Protein AF-D0MQE3-F1 (afdb_monomer_lite)

Foldseek 3Di:
DDQPPFADFDFADDDDDDDPPDDDQPDALDVVLVVLDDDPVLNVLNVVLRVLVNVDDQQRWRATPVNPDTDGNCNLLVQLSDLAADDQVLLQVLLVLLCVLLDQEAEWGLCCLPPNHGQDDLDANQSHQKYKHWHQDPPSATWIKIWGWAPPDPATEIEIEIEGQAPDPVVVVVRVVSCVRGVVVNQVSRCCNHPVPDDDGYYDDYHYLHDDHDQDDHQRSLLNSLVSNCVSVVHCQRSPDHAHPSNSSSSSSVSSSSVSPDDNPDDDDDSVVSCVVVVVSNVVSRDDPDDDDDDDDDDDDFWAFEWEDEDPDIDGGDIDGQADFVLVVLVVVCVVPVFDSVFKFKDFPQDDDGDDRGDRSVVRPSRHHHTYIYIDGDNDDDDDDDDDDDDLVRDDLVVVVVVVDQFFFFFADPFLCQLVRQLLVQCLVVQQLLQLLVPFDADDDPDLLNQLSNLSNVVSVVRVVDSAYDYSVSNLVSCCVVPVVQVDADPPPRTTFHDHSVVVVVVVLVSQQVRAQDRTRPFPDCPPHRGDLCQAQKWKKWKWKAFPPDPPDDIDIDIDIDRAQEQQDDPPAQESVVSSQVSQWDWDWDQDPVVNGTTIIIIGMATQADHQKYKYFYPFWDWAQDCVDPVSGTFIWGRQHFYFYDQKDACLVRHDPVLNLQLVVLVVVVVVVVVVVVVVVVVVVPPPDDDDDDDDDDDPPPPDPDDPVVVVVVVVSVVVCVDQDQSGRPHDSSQNRIWGWFKFWWWADGHPRDTGIWMWGDDDDQWIWIRRRRDIDIDGVVVVRVLSGDDRDIHTGMIMIGGDD

InterPro domains:
  IPR000626 Ubiquitin-like domain [SM00213] (304-378)
  IPR001394 Peptidase C19, ubiquitin carboxyl-terminal hydrolase [PF00443] (409-801)
  IPR018200 Ubiquitin specific protease, conserved site [PS00972] (410-425)
  IPR018200 Ubiquitin specific protease, conserved site [PS00973] (739-757)
  IPR028889 Ubiquitin specific protease UPS, catalytic domain [PS50235] (409-804)
  IPR029071 Ubiquitin-like domain superfamily [SSF54236] (304-394)
  IPR038765 Papain-like cysteine peptidase superfamily [SSF54001] (67-262)
  IPR038765 Papain-like cysteine peptidase superfamily [SSF54001] (407-802)
  IPR044635 Ubiquitin carboxyl-terminal hydrolase 14-like [PTHR43982] (298-804)

Secondary structure (DSSP, 8-state):
--TTTTS------------TT------PPPHHHHTT--SHHHHHHHHHHHHHHHHS-TT-EEE-TTSS-EEEHHHHHHHHHSSSPPPHHHHHHHHHHHHHHHSSEEE--TTHHHH-PPPPPSS-GGG-SEEEEEEEETTTEEEEEEEEEE-SSSS-EEEEEEE-TT--HHHHHHHHHHIIIIIHHHHHHHHHHH-TTSPPPEEPPPEEE--SPPSSSS-HHHHHHHHHHHHHTT--SGGGPPPPHHHHHHHHHHHHHHHHTPPPSSS---HHHHHHHHHHHHHTSS-S--------------EEEEEEEETTEEEEEEEEETTSBHHHHHHHHHHHH---GGG-EEEESSSSSPPPTT-BGGG-TT--TT-EEEEE---PPPPPPSS----GGGS-HHHHHHTT--PPP-B---SS-HHHHHHHHHHTT-HHHHHHHHHSPPS--S-HHHHHHHHHHHHHHHHHH-SS-B--HHHHHHHHHH-GGGG-B-TTT-SBPP--HHHHHHHHHHHHHHH--S--SS-S--TT-SSHHHHHH-EEEEEEEEESS-TTSPPEEEEEEESSEEEE--SS--BHHHHHHHHHEEEEEEEETTTTEEEEEEEEEEEEE--SEEEEEEE-EEEE--TTSTT---EEEE-----B--SEEE-GGGB-HHHHHHHHHHHHHHHHHHHHHHHHHHHHTTTTS---------TT-SSSSS-HHHHHHHHHHHHHGGG---SSTT--TT--SEEEEEEEEEEESS-SSS-EEEEEEE-STTEEEEEETTEEEEEEHHHHHGGG-SSSS-EEEEEEEEE--

Organism: Phytophthora infestans (strain T30-4) (NCBI:txid403677)

Radius of gyration: 38.6 Å; chains: 1; bounding box: 95×81×108 Å

Structure (mmCIF, N/CA/C/O backbone):
data_AF-D0MQE3-F1
#
_entry.id   AF-D0MQE3-F1
#
loop_
_atom_site.group_PDB
_atom_site.id
_atom_site.type_symbol
_atom_site.label_atom_id
_atom_site.label_alt_id
_atom_site.label_comp_id
_atom_site.label_asym_id
_atom_site.label_entity_id
_atom_site.label_seq_id
_atom_site.pdbx_PDB_ins_code
_atom_site.Cartn_x
_atom_site.Cartn_y
_atom_site.Cartn_z
_atom_site.occupancy
_atom_site.B_iso_or_equiv
_atom_site.auth_seq_id
_atom_site.auth_comp_id
_atom_site.auth_asym_id
_atom_site.auth_atom_id
_atom_site.pdbx_PDB_model_num
ATOM 1 N N . MET A 1 1 ? 28.358 29.766 -9.561 1.00 28.23 1 MET A N 1
ATOM 2 C CA . MET A 1 1 ? 28.597 28.494 -8.850 1.00 28.23 1 MET A CA 1
ATOM 3 C C . MET A 1 1 ? 29.905 27.954 -9.391 1.00 28.23 1 MET A C 1
ATOM 5 O O . MET A 1 1 ? 30.020 27.826 -10.597 1.00 28.23 1 MET A O 1
ATOM 9 N N . THR A 1 2 ? 30.919 27.832 -8.543 1.00 21.95 2 THR A N 1
ATOM 10 C CA . THR A 1 2 ? 32.299 27.490 -8.917 1.00 21.95 2 THR A CA 1
ATOM 11 C C . THR A 1 2 ? 32.443 26.009 -9.295 1.00 21.95 2 THR A C 1
ATOM 13 O O . THR A 1 2 ? 31.667 25.179 -8.823 1.00 21.95 2 THR A O 1
ATOM 16 N N . ASP A 1 3 ? 33.450 25.715 -10.130 1.00 22.92 3 ASP A N 1
ATOM 17 C CA . ASP A 1 3 ? 33.835 24.468 -10.837 1.00 22.92 3 ASP A CA 1
ATOM 18 C C . ASP A 1 3 ? 34.020 23.170 -10.007 1.00 22.92 3 ASP A C 1
ATOM 20 O O . ASP A 1 3 ? 34.773 22.269 -10.374 1.00 22.92 3 ASP A O 1
ATOM 24 N N . GLY A 1 4 ? 33.337 23.012 -8.875 1.00 27.31 4 GLY A N 1
ATOM 25 C CA . GLY A 1 4 ? 33.397 21.799 -8.052 1.00 27.31 4 GLY A CA 1
ATOM 26 C C . GLY A 1 4 ? 32.404 20.701 -8.449 1.00 27.31 4 GLY A C 1
ATOM 27 O O . GLY A 1 4 ? 32.533 19.573 -7.981 1.00 27.31 4 GLY A O 1
ATOM 28 N N . PHE A 1 5 ? 31.405 21.005 -9.284 1.00 29.19 5 PHE A N 1
ATOM 29 C CA . PHE A 1 5 ? 30.253 20.114 -9.493 1.00 29.19 5 PHE A CA 1
ATOM 30 C C . PHE A 1 5 ? 30.531 18.948 -10.453 1.00 29.19 5 PHE A C 1
ATOM 32 O O . PHE A 1 5 ? 29.745 18.011 -10.563 1.00 29.19 5 PHE A O 1
ATOM 39 N N . ILE A 1 6 ? 31.660 19.005 -11.153 1.00 31.14 6 ILE A N 1
ATOM 40 C CA . ILE A 1 6 ? 31.811 18.282 -12.404 1.00 31.14 6 ILE A CA 1
ATOM 41 C C . ILE A 1 6 ? 33.197 17.598 -12.544 1.00 31.14 6 ILE A C 1
ATOM 43 O O . ILE A 1 6 ? 33.280 16.476 -13.041 1.00 31.14 6 ILE A O 1
ATOM 47 N N . GLY A 1 7 ? 34.281 18.200 -12.039 1.00 29.25 7 GLY A N 1
ATOM 48 C CA . GLY A 1 7 ? 35.657 17.717 -12.255 1.00 29.25 7 GLY A CA 1
ATOM 49 C C . GLY A 1 7 ? 36.207 16.673 -11.267 1.00 29.25 7 GLY A C 1
ATOM 50 O O . GLY A 1 7 ? 37.390 16.351 -11.334 1.00 29.25 7 GLY A O 1
ATOM 51 N N . ALA A 1 8 ? 35.417 16.148 -10.322 1.00 29.03 8 ALA A N 1
ATOM 52 C CA . ALA A 1 8 ? 35.939 15.288 -9.246 1.00 29.03 8 ALA A CA 1
ATOM 53 C C . ALA A 1 8 ? 34.980 14.159 -8.813 1.00 29.03 8 ALA A C 1
ATOM 55 O O . ALA A 1 8 ? 34.652 14.003 -7.636 1.00 29.03 8 ALA A O 1
ATOM 56 N N . GLN A 1 9 ? 34.537 13.325 -9.754 1.00 34.31 9 GLN A N 1
ATOM 57 C CA . GLN A 1 9 ? 33.773 12.105 -9.452 1.00 34.31 9 GLN A CA 1
ATOM 58 C C . GLN A 1 9 ? 34.668 10.856 -9.474 1.00 34.31 9 GLN A C 1
ATOM 60 O O . GLN A 1 9 ? 34.515 9.975 -10.318 1.00 34.31 9 GLN A O 1
ATOM 65 N N . ALA A 1 10 ? 35.618 10.772 -8.543 1.00 33.22 10 ALA A N 1
ATOM 66 C CA . ALA A 1 10 ? 36.331 9.527 -8.275 1.00 33.22 10 ALA A CA 1
ATOM 67 C C . ALA A 1 10 ? 35.529 8.711 -7.251 1.00 33.22 10 ALA A C 1
ATOM 69 O O . ALA A 1 10 ? 35.447 9.102 -6.092 1.00 33.22 10 ALA A O 1
ATOM 70 N N . VAL A 1 11 ? 34.962 7.563 -7.625 1.00 32.38 11 VAL A N 1
ATOM 71 C CA . VAL A 1 11 ? 34.393 6.637 -6.630 1.00 32.38 11 VAL A CA 1
ATOM 72 C C . VAL A 1 11 ? 35.533 6.174 -5.718 1.00 32.38 11 VAL A C 1
ATOM 74 O O . VAL A 1 11 ? 36.506 5.581 -6.184 1.00 32.38 11 VAL A O 1
ATOM 77 N N . ARG A 1 12 ? 35.458 6.481 -4.420 1.00 33.66 12 ARG A N 1
ATOM 78 C CA . ARG A 1 12 ? 36.408 5.978 -3.420 1.00 33.66 12 ARG A CA 1
ATOM 79 C C . ARG A 1 12 ? 35.690 4.96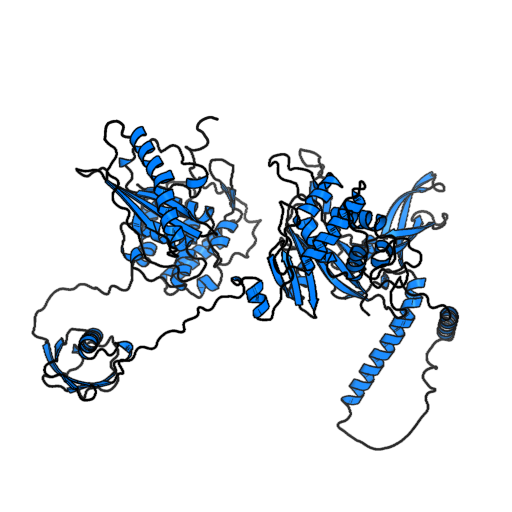5 -2.539 1.00 33.66 12 ARG A C 1
ATOM 81 O O . ARG A 1 12 ? 34.782 5.325 -1.801 1.00 33.66 12 ARG A O 1
ATOM 88 N N . SER A 1 13 ? 36.126 3.709 -2.603 1.00 35.09 13 SER A N 1
ATOM 89 C CA . SER A 1 13 ? 35.765 2.695 -1.611 1.00 35.09 13 SER A CA 1
ATOM 90 C C . SER A 1 13 ? 36.397 3.076 -0.267 1.00 35.09 13 SER A C 1
ATOM 92 O O . SER A 1 13 ? 37.623 3.138 -0.152 1.00 35.09 13 SER A O 1
ATOM 94 N N . GLN A 1 14 ? 35.572 3.376 0.735 1.00 33.94 14 GLN A N 1
ATOM 95 C CA . GLN A 1 14 ? 35.967 3.379 2.143 1.00 33.94 14 GLN A CA 1
ATOM 96 C C . GLN A 1 14 ? 35.080 2.366 2.862 1.00 33.94 14 GLN A C 1
ATOM 98 O O . GLN A 1 14 ? 33.950 2.673 3.235 1.00 33.94 14 GLN A O 1
ATOM 103 N N . ARG A 1 15 ? 35.588 1.146 3.050 1.00 37.62 15 ARG A N 1
ATOM 104 C CA . ARG A 1 15 ? 34.972 0.179 3.958 1.00 37.62 15 ARG A CA 1
ATOM 105 C C . ARG A 1 15 ? 35.380 0.562 5.380 1.00 37.62 15 ARG A C 1
ATOM 107 O O . ARG A 1 15 ? 36.531 0.405 5.771 1.00 37.62 15 ARG A O 1
ATOM 114 N N . ALA A 1 16 ? 34.460 1.158 6.132 1.00 30.78 16 ALA A N 1
ATOM 115 C CA . ALA A 1 16 ? 34.647 1.345 7.565 1.00 30.78 16 ALA A CA 1
ATOM 116 C C . ALA A 1 16 ? 34.389 0.009 8.279 1.00 30.78 16 ALA A C 1
ATOM 118 O O . ALA A 1 16 ? 33.407 -0.670 7.984 1.00 30.78 16 ALA A O 1
ATOM 119 N N . TYR A 1 17 ? 35.273 -0.360 9.210 1.00 30.45 17 TYR A N 1
ATOM 120 C CA . TYR A 1 17 ? 35.141 -1.562 10.036 1.00 30.45 17 TYR A CA 1
ATOM 121 C C . TYR A 1 17 ? 33.797 -1.563 10.782 1.00 30.45 17 TYR A C 1
ATOM 123 O O . TYR A 1 17 ? 33.540 -0.683 11.605 1.00 30.45 17 TYR A O 1
ATOM 131 N N . VAL A 1 18 ? 32.969 -2.580 10.540 1.00 32.31 18 VAL A N 1
ATOM 132 C CA . VAL A 1 18 ? 31.772 -2.875 11.339 1.00 32.31 18 VAL A CA 1
ATOM 133 C C . VAL A 1 18 ? 32.041 -4.158 12.120 1.00 32.31 18 VAL A C 1
ATOM 135 O O . VAL A 1 18 ? 32.524 -5.142 11.562 1.00 32.31 18 VAL A O 1
ATOM 138 N N . ARG A 1 19 ? 31.798 -4.121 13.435 1.00 28.83 19 ARG A N 1
ATOM 139 C CA . ARG A 1 19 ? 32.061 -5.240 14.352 1.00 28.83 19 ARG A CA 1
ATOM 140 C C . ARG A 1 19 ? 31.150 -6.426 14.043 1.00 28.83 19 ARG A C 1
ATOM 142 O O . ARG A 1 19 ? 29.996 -6.253 13.667 1.00 28.83 19 ARG A O 1
ATOM 149 N N . THR A 1 20 ? 31.669 -7.622 14.296 1.00 30.19 20 THR A N 1
ATOM 150 C CA . THR A 1 20 ? 31.092 -8.937 13.976 1.00 30.19 20 THR A CA 1
ATOM 151 C C . THR A 1 20 ? 29.760 -9.283 14.659 1.00 30.19 20 THR A C 1
ATOM 153 O O . THR A 1 20 ? 29.229 -10.369 14.460 1.00 30.19 20 THR A O 1
ATOM 156 N N . GLU A 1 21 ? 29.203 -8.375 15.454 1.00 34.16 21 GLU A N 1
ATOM 157 C CA . GLU A 1 21 ? 28.031 -8.602 16.308 1.00 34.16 21 GLU A CA 1
ATOM 158 C C . GLU A 1 21 ? 26.723 -8.047 15.695 1.00 34.16 21 GLU A C 1
ATOM 160 O O . GLU A 1 21 ? 25.680 -8.064 16.342 1.00 34.16 21 GLU A O 1
ATOM 165 N N . GLN A 1 22 ? 26.751 -7.572 14.439 1.00 33.28 22 GLN A N 1
ATOM 166 C CA . GLN A 1 22 ? 25.610 -6.968 13.724 1.00 33.28 22 GLN A CA 1
ATOM 167 C C . GLN A 1 22 ? 25.277 -7.667 12.388 1.00 33.28 22 GLN A C 1
ATOM 169 O O . GLN A 1 22 ? 25.159 -7.001 11.358 1.00 33.28 22 GLN A O 1
ATOM 174 N N . PHE A 1 23 ? 25.131 -8.997 12.362 1.00 37.41 23 PHE A N 1
ATOM 175 C CA . PHE A 1 23 ? 24.857 -9.722 11.110 1.00 37.41 23 PHE A CA 1
ATOM 176 C C . PHE A 1 23 ? 23.466 -10.363 11.023 1.00 37.41 23 PHE A C 1
ATOM 178 O O . PHE A 1 23 ? 23.025 -11.067 11.928 1.00 37.41 23 PHE A O 1
ATOM 185 N N . ASP A 1 24 ? 22.831 -10.148 9.865 1.00 33.50 24 ASP A N 1
ATOM 186 C CA . ASP A 1 24 ? 21.750 -10.953 9.292 1.00 33.50 24 ASP A CA 1
ATOM 187 C C . ASP A 1 24 ? 22.395 -12.024 8.390 1.00 33.50 24 ASP A C 1
ATOM 189 O O . ASP A 1 24 ? 23.089 -11.703 7.424 1.00 33.50 24 ASP A O 1
ATOM 193 N N . TYR A 1 25 ? 22.220 -13.301 8.734 1.00 33.91 25 TYR A N 1
ATOM 194 C CA . TYR A 1 25 ? 22.903 -14.444 8.108 1.00 33.91 25 TYR A CA 1
ATOM 195 C C . TYR A 1 25 ? 22.275 -14.910 6.775 1.00 33.91 25 TYR A C 1
ATOM 197 O O . TYR A 1 25 ? 22.625 -15.977 6.271 1.00 33.91 25 TYR A O 1
ATOM 205 N N . ASN A 1 26 ? 21.351 -14.150 6.180 1.00 38.88 26 ASN A N 1
ATOM 206 C CA . ASN A 1 26 ? 20.461 -14.681 5.138 1.00 38.88 26 ASN A CA 1
ATOM 207 C C . ASN A 1 26 ? 20.805 -14.352 3.677 1.00 38.88 26 ASN A C 1
ATOM 209 O O . ASN A 1 26 ? 20.045 -14.734 2.786 1.00 38.88 26 ASN A O 1
ATOM 213 N N . PHE A 1 27 ? 21.932 -13.705 3.369 1.00 44.44 27 PHE A N 1
ATOM 214 C CA . PHE A 1 27 ? 22.279 -13.451 1.965 1.00 44.44 27 PHE A CA 1
ATOM 215 C C . PHE A 1 27 ? 23.019 -14.638 1.332 1.00 44.44 27 PHE A C 1
ATOM 217 O O . PHE A 1 27 ? 24.245 -14.731 1.337 1.00 44.44 27 PHE A O 1
ATOM 224 N N . VAL A 1 28 ? 22.244 -15.568 0.775 1.00 49.44 28 VAL A N 1
ATOM 225 C CA . VAL A 1 28 ? 22.737 -16.691 -0.034 1.00 49.44 28 VAL A CA 1
ATOM 226 C C . VAL A 1 28 ? 22.567 -16.332 -1.510 1.00 49.44 28 VAL A C 1
ATOM 228 O O . VAL A 1 28 ? 21.501 -15.852 -1.897 1.00 49.44 28 VAL A O 1
ATOM 231 N N . VAL A 1 29 ? 23.594 -16.568 -2.341 1.00 52.72 29 VAL A N 1
ATOM 232 C CA . VAL A 1 29 ? 23.477 -16.447 -3.808 1.00 52.72 29 VAL A CA 1
ATOM 233 C C . VAL A 1 29 ? 22.233 -17.230 -4.244 1.00 52.72 29 VAL A C 1
ATOM 235 O O . VAL A 1 29 ? 22.149 -18.426 -3.947 1.00 52.72 29 VAL A O 1
ATOM 238 N N . PRO A 1 30 ? 21.241 -16.587 -4.888 1.00 53.59 30 PRO A N 1
ATOM 239 C CA . PRO A 1 30 ? 19.977 -17.238 -5.181 1.00 53.59 30 PRO A CA 1
ATOM 240 C C . PRO A 1 30 ? 20.158 -18.558 -5.927 1.00 53.59 30 PRO A C 1
ATOM 242 O O . PRO A 1 30 ? 20.925 -18.640 -6.891 1.00 53.59 30 PRO A O 1
ATOM 245 N N . LYS A 1 31 ? 19.421 -19.594 -5.501 1.00 52.34 31 LYS A N 1
ATOM 246 C CA . LYS A 1 31 ? 19.542 -20.946 -6.066 1.00 52.34 31 LYS A CA 1
ATOM 247 C C . LYS A 1 31 ? 19.389 -20.953 -7.586 1.00 52.34 31 LYS A C 1
ATOM 249 O O . LYS A 1 31 ? 20.112 -21.703 -8.222 1.00 52.34 31 LYS A O 1
ATOM 254 N N . HIS A 1 32 ? 18.550 -20.089 -8.166 1.00 52.94 32 HIS A N 1
ATOM 255 C CA . HIS A 1 32 ? 18.346 -20.007 -9.618 1.00 52.94 32 HIS A CA 1
ATOM 256 C C . HIS A 1 32 ? 19.578 -19.537 -10.401 1.00 52.94 32 HIS A C 1
ATOM 258 O O . HIS A 1 32 ? 19.716 -19.920 -11.558 1.00 52.94 32 HIS A O 1
ATOM 264 N N . LEU A 1 33 ? 20.480 -18.754 -9.794 1.00 54.06 33 LEU A N 1
ATOM 265 C CA . LEU A 1 33 ? 21.776 -18.404 -10.392 1.00 54.06 33 LEU A CA 1
ATOM 266 C C . LEU A 1 33 ? 22.786 -19.548 -10.262 1.00 54.06 33 LEU A C 1
ATOM 268 O O . LEU A 1 33 ? 23.696 -19.640 -11.076 1.00 54.06 33 LEU A O 1
ATOM 272 N N . MET A 1 34 ? 22.630 -20.422 -9.260 1.00 51.03 34 MET A N 1
ATOM 273 C CA . MET A 1 34 ? 23.535 -21.549 -9.007 1.00 51.03 34 MET A CA 1
ATOM 274 C C . MET A 1 34 ? 23.144 -22.834 -9.748 1.00 51.03 34 MET A C 1
ATOM 276 O O . MET A 1 34 ? 24.018 -23.552 -10.225 1.00 51.03 34 MET A O 1
ATOM 280 N N . THR A 1 35 ? 21.847 -23.130 -9.882 1.00 49.19 35 THR A N 1
ATOM 281 C CA . THR A 1 35 ? 21.339 -24.315 -10.598 1.00 49.19 35 THR A CA 1
ATOM 282 C C . THR A 1 35 ? 21.574 -24.255 -12.106 1.00 49.19 35 THR A C 1
ATOM 284 O O . THR A 1 35 ? 21.449 -25.279 -12.766 1.00 49.19 35 THR A O 1
ATOM 287 N N . LYS A 1 36 ? 21.917 -23.079 -12.644 1.00 50.78 36 LYS A N 1
ATOM 288 C CA . LYS A 1 36 ? 22.090 -22.817 -14.081 1.00 50.78 36 LYS A CA 1
ATOM 289 C C . LYS A 1 36 ? 23.557 -22.724 -14.535 1.00 50.78 36 LYS A C 1
ATOM 291 O O . LYS A 1 36 ? 23.824 -22.398 -15.682 1.00 50.78 36 LYS A O 1
ATOM 296 N N . LEU A 1 37 ? 24.523 -22.991 -13.649 1.00 54.50 37 LEU A N 1
ATOM 297 C CA . LEU A 1 37 ? 25.954 -22.896 -13.970 1.00 54.50 37 LEU A CA 1
ATOM 298 C C . LEU A 1 37 ? 26.444 -24.173 -14.667 1.00 54.50 37 LEU A C 1
ATOM 300 O O . LEU A 1 37 ? 26.642 -25.209 -14.024 1.00 54.50 37 LEU A O 1
ATOM 304 N N . THR A 1 38 ? 26.704 -24.089 -15.969 1.00 48.75 38 THR A N 1
ATOM 305 C CA . THR A 1 38 ? 27.400 -25.131 -16.734 1.00 48.75 38 THR A CA 1
ATOM 306 C C . THR A 1 38 ? 28.916 -24.910 -16.650 1.00 48.75 38 THR A C 1
ATOM 308 O O . THR A 1 38 ? 29.427 -23.904 -17.128 1.00 48.75 38 THR A O 1
ATOM 311 N N . GLY A 1 39 ? 29.653 -25.833 -16.016 1.00 55.53 39 GLY A N 1
ATOM 312 C CA . GLY A 1 39 ? 31.127 -25.823 -15.946 1.00 55.53 39 GLY A CA 1
ATOM 313 C C . GLY A 1 39 ? 31.728 -25.512 -14.563 1.00 55.53 39 GLY A C 1
ATOM 314 O O . GLY A 1 39 ? 31.218 -24.687 -13.803 1.00 55.53 39 GLY A O 1
ATOM 315 N N . GLU A 1 40 ? 32.838 -26.179 -14.218 1.00 51.78 40 GLU A N 1
ATOM 316 C CA . GLU A 1 40 ? 33.491 -26.072 -12.896 1.00 51.78 40 GLU A CA 1
ATOM 317 C C . GLU A 1 40 ? 33.998 -24.656 -12.572 1.00 51.78 40 GLU A C 1
ATOM 319 O O . GLU A 1 40 ? 33.899 -24.211 -11.429 1.00 51.78 40 GLU A O 1
ATOM 324 N N . LYS A 1 41 ? 34.448 -23.899 -13.582 1.00 54.09 41 LYS A N 1
ATOM 325 C CA . LYS A 1 41 ? 34.930 -22.514 -13.420 1.00 54.09 41 LYS A CA 1
ATOM 326 C C . LYS A 1 41 ? 33.831 -21.551 -12.951 1.00 54.09 41 LYS A C 1
ATOM 328 O O . LYS A 1 41 ? 34.071 -20.695 -12.103 1.00 54.09 41 LYS A O 1
ATOM 333 N N . HIS A 1 42 ? 32.607 -21.706 -13.457 1.00 60.88 42 HIS A N 1
ATOM 334 C CA . HIS A 1 42 ? 31.469 -20.868 -13.065 1.00 60.88 42 HIS A CA 1
ATOM 335 C C . HIS A 1 42 ? 30.972 -21.209 -11.658 1.00 60.88 42 HIS A C 1
ATOM 337 O O . HIS A 1 42 ? 30.611 -20.311 -10.898 1.00 60.88 42 HIS A O 1
ATOM 343 N N . LYS A 1 43 ? 31.033 -22.493 -11.278 1.00 61.84 43 LYS A N 1
ATOM 344 C CA . LYS A 1 43 ? 30.779 -22.944 -9.902 1.00 61.84 43 LYS A CA 1
ATOM 345 C C . LYS A 1 43 ? 31.800 -22.365 -8.922 1.00 61.84 43 LYS A C 1
ATOM 347 O O . LYS A 1 43 ? 31.405 -21.913 -7.853 1.00 61.84 43 LYS A O 1
ATOM 352 N N . TYR A 1 44 ? 33.082 -22.319 -9.294 1.00 60.25 44 TYR A N 1
ATOM 353 C CA . TYR A 1 44 ? 34.127 -21.680 -8.489 1.00 60.25 44 TYR A CA 1
ATOM 354 C C . TYR A 1 44 ? 33.839 -20.190 -8.252 1.00 60.25 44 TYR A C 1
ATOM 356 O O . TYR A 1 44 ? 33.792 -19.756 -7.104 1.00 60.25 44 TYR A O 1
ATOM 364 N N . LEU A 1 45 ? 33.547 -19.427 -9.311 1.00 59.78 45 LEU A N 1
ATOM 365 C CA . LEU A 1 45 ? 33.247 -17.993 -9.205 1.00 59.78 45 LEU A CA 1
ATOM 366 C C . LEU A 1 45 ? 31.979 -17.722 -8.378 1.00 59.78 45 LEU A C 1
ATOM 368 O O . LEU A 1 45 ? 31.926 -16.782 -7.586 1.00 59.78 45 LEU A O 1
ATOM 372 N N . ALA A 1 46 ? 30.965 -18.578 -8.513 1.00 63.75 46 ALA A N 1
ATOM 373 C CA . ALA A 1 46 ? 29.754 -18.490 -7.709 1.00 63.75 46 ALA A CA 1
ATOM 374 C C . ALA A 1 46 ? 30.013 -18.800 -6.226 1.00 63.75 46 ALA A C 1
ATOM 376 O O . ALA A 1 46 ? 29.466 -18.123 -5.356 1.00 63.75 46 ALA A O 1
ATOM 377 N N . ASN A 1 47 ? 30.881 -19.774 -5.934 1.00 63.72 47 ASN A N 1
ATOM 378 C CA . ASN A 1 47 ? 31.322 -20.081 -4.574 1.00 63.72 47 ASN A CA 1
ATOM 379 C C . ASN A 1 47 ? 32.150 -18.939 -3.974 1.00 63.72 47 ASN A C 1
ATOM 381 O O . ASN A 1 47 ? 31.992 -18.622 -2.800 1.00 63.72 47 ASN A O 1
ATOM 385 N N . GLU A 1 48 ? 32.998 -18.288 -4.766 1.00 62.94 48 GLU A N 1
ATOM 386 C CA . GLU A 1 48 ? 33.807 -17.154 -4.324 1.00 62.94 48 GLU A CA 1
ATOM 387 C C . GLU A 1 48 ? 32.942 -15.921 -4.022 1.00 62.94 48 GLU A C 1
ATOM 389 O O . GLU A 1 48 ? 33.049 -15.341 -2.940 1.00 62.94 48 GLU A O 1
ATOM 394 N N . ALA A 1 49 ? 32.003 -15.580 -4.912 1.00 64.19 49 ALA A N 1
ATOM 395 C CA . ALA A 1 49 ? 31.016 -14.532 -4.660 1.00 64.19 49 ALA A CA 1
ATOM 396 C C . ALA A 1 49 ? 30.168 -14.848 -3.415 1.00 64.19 49 ALA A C 1
ATOM 398 O O . ALA A 1 49 ? 29.961 -13.978 -2.572 1.00 64.19 49 ALA A O 1
ATOM 399 N N . ALA A 1 50 ? 29.733 -16.103 -3.251 1.00 65.38 50 ALA A N 1
ATOM 400 C CA . ALA A 1 50 ? 29.013 -16.545 -2.059 1.00 65.38 50 ALA A CA 1
ATOM 401 C C . ALA A 1 50 ? 29.860 -16.425 -0.783 1.00 65.38 50 ALA A C 1
ATOM 403 O O . ALA A 1 50 ? 29.344 -15.991 0.244 1.00 65.38 50 ALA A O 1
ATOM 404 N N . ASN A 1 51 ? 31.151 -16.760 -0.835 1.00 62.00 51 ASN A N 1
ATOM 405 C CA . ASN A 1 51 ? 32.068 -16.633 0.299 1.00 62.00 51 ASN A CA 1
ATOM 406 C C . ASN A 1 51 ? 32.285 -15.168 0.697 1.00 62.00 51 ASN A C 1
ATOM 408 O O . ASN A 1 51 ? 32.256 -14.852 1.886 1.00 62.00 51 ASN A O 1
ATOM 412 N N . ILE A 1 52 ? 32.433 -14.264 -0.276 1.00 61.66 52 ILE A N 1
ATOM 413 C CA . ILE A 1 52 ? 32.560 -12.825 -0.012 1.00 61.66 52 ILE A CA 1
ATOM 414 C C . ILE A 1 52 ? 31.272 -12.279 0.589 1.00 61.66 52 ILE A C 1
ATOM 416 O O . ILE A 1 52 ? 31.334 -11.573 1.590 1.00 61.66 52 ILE A O 1
ATOM 420 N N . LEU A 1 53 ? 30.109 -12.635 0.041 1.00 62.72 53 LEU A N 1
ATOM 421 C CA . LEU A 1 53 ? 28.813 -12.220 0.585 1.00 62.72 53 LEU A CA 1
ATOM 422 C C . LEU A 1 53 ? 28.591 -12.757 2.007 1.00 62.72 53 LEU A C 1
ATOM 424 O O . LEU A 1 53 ? 28.060 -12.039 2.847 1.00 62.72 53 LEU A O 1
ATOM 428 N N . ARG A 1 54 ? 29.057 -13.979 2.300 1.00 58.16 54 ARG A N 1
ATOM 429 C CA . ARG A 1 54 ? 28.974 -14.600 3.631 1.00 58.16 54 ARG A CA 1
ATOM 430 C C . ARG A 1 54 ? 29.876 -13.909 4.669 1.00 58.16 54 ARG A C 1
ATOM 432 O O . ARG A 1 54 ? 29.573 -13.974 5.854 1.00 58.16 54 ARG A O 1
ATOM 439 N N . GLY A 1 55 ? 30.962 -13.259 4.237 1.00 49.88 55 GLY A N 1
ATOM 440 C CA . GLY A 1 55 ? 31.904 -12.528 5.098 1.00 49.88 55 GLY A CA 1
ATOM 441 C C . GLY A 1 55 ? 31.787 -10.995 5.067 1.00 49.88 55 GLY A C 1
ATOM 442 O O . GLY A 1 55 ? 32.485 -10.325 5.825 1.00 49.88 55 GLY A O 1
ATOM 443 N N . SER A 1 56 ? 30.943 -10.424 4.201 1.00 54.34 56 SER A N 1
ATOM 444 C CA . SER A 1 56 ? 30.849 -8.973 3.978 1.00 54.34 56 SER A CA 1
ATOM 445 C C . SER A 1 56 ? 29.651 -8.354 4.691 1.00 54.34 56 SER A C 1
ATOM 447 O O . SER A 1 56 ? 28.539 -8.873 4.650 1.00 54.34 56 SER A O 1
ATOM 449 N N . CYS A 1 57 ? 29.838 -7.166 5.270 1.00 53.16 57 CYS A N 1
ATOM 450 C CA . CYS A 1 57 ? 28.724 -6.356 5.752 1.00 53.16 57 CYS A CA 1
ATOM 451 C C . CYS A 1 57 ? 28.002 -5.717 4.552 1.00 53.16 57 CYS A C 1
ATOM 453 O O . CYS A 1 57 ? 28.477 -4.730 3.991 1.00 53.16 57 CYS A O 1
ATOM 455 N N . LEU A 1 58 ? 26.853 -6.258 4.136 1.00 56.09 58 LEU A N 1
ATOM 456 C CA . LEU A 1 58 ? 26.065 -5.728 3.007 1.00 56.09 58 LEU A CA 1
ATOM 457 C C . LEU A 1 58 ? 25.453 -4.339 3.261 1.00 56.09 58 LEU A C 1
ATOM 459 O O . LEU A 1 58 ? 24.999 -3.686 2.323 1.00 56.09 58 LEU A O 1
ATOM 463 N N . ASN A 1 59 ? 25.517 -3.854 4.505 1.00 52.91 59 ASN A N 1
ATOM 464 C CA . ASN A 1 59 ? 25.210 -2.467 4.867 1.00 52.91 59 ASN A CA 1
ATOM 465 C C . ASN A 1 59 ? 26.343 -1.484 4.522 1.00 52.91 59 ASN A C 1
ATOM 467 O O . ASN A 1 59 ? 26.229 -0.297 4.823 1.00 52.91 59 ASN A O 1
ATOM 471 N N . SER A 1 60 ? 27.435 -1.952 3.911 1.00 53.53 60 SER A N 1
ATOM 472 C CA . SER A 1 60 ? 28.509 -1.082 3.430 1.00 53.53 60 SER A CA 1
ATOM 473 C C . SER A 1 60 ? 27.971 -0.126 2.362 1.00 53.53 60 SER A C 1
ATOM 475 O O . SER A 1 60 ? 27.288 -0.547 1.430 1.00 53.53 60 SER A O 1
ATOM 477 N N . GLU A 1 61 ? 28.279 1.162 2.492 1.00 52.47 61 GLU A N 1
ATOM 478 C CA . GLU A 1 61 ? 27.869 2.195 1.541 1.00 52.47 61 GLU A CA 1
ATOM 479 C C . GLU A 1 61 ? 29.011 2.545 0.578 1.00 52.47 61 GLU A C 1
ATOM 481 O O . GLU A 1 61 ? 30.078 2.998 0.994 1.00 52.47 61 GLU A O 1
ATOM 486 N N . PHE A 1 62 ? 28.767 2.429 -0.727 1.00 52.03 62 PHE A N 1
ATOM 487 C CA . PHE A 1 62 ? 29.555 3.122 -1.738 1.00 52.03 62 PHE A CA 1
ATOM 488 C C . PHE A 1 62 ? 29.163 4.595 -1.732 1.00 52.03 62 PHE A C 1
ATOM 490 O O . PHE A 1 62 ? 28.052 4.954 -2.119 1.00 52.03 62 PHE A O 1
ATOM 497 N N . ARG A 1 63 ? 30.075 5.461 -1.288 1.00 42.31 63 ARG A N 1
ATOM 498 C CA . ARG A 1 63 ? 29.866 6.909 -1.289 1.00 42.31 63 ARG A CA 1
ATOM 499 C C . ARG A 1 63 ? 30.567 7.530 -2.496 1.00 42.31 63 ARG A C 1
ATOM 501 O O . ARG A 1 63 ? 31.780 7.395 -2.663 1.00 42.31 63 ARG A O 1
ATOM 508 N N . LEU A 1 64 ? 29.806 8.233 -3.331 1.00 43.53 64 LEU A N 1
ATOM 509 C CA . LEU A 1 64 ? 30.377 9.069 -4.388 1.00 43.53 64 LEU A CA 1
ATOM 510 C C . LEU A 1 64 ? 31.115 10.256 -3.742 1.00 43.53 64 LEU A C 1
ATOM 512 O O . LEU A 1 64 ? 30.663 10.790 -2.726 1.00 43.53 64 LEU A O 1
ATOM 516 N N . THR A 1 65 ? 32.245 10.696 -4.307 1.00 37.19 65 THR A N 1
ATOM 517 C CA . THR A 1 65 ? 33.093 11.764 -3.730 1.00 37.19 65 THR A CA 1
ATOM 518 C C . THR A 1 65 ? 32.389 13.101 -3.496 1.00 37.19 65 THR A C 1
ATOM 520 O O . THR A 1 65 ? 32.912 13.923 -2.751 1.00 37.19 65 THR A O 1
ATOM 523 N N . SER A 1 66 ? 31.204 13.320 -4.070 1.00 37.06 66 SER A N 1
ATOM 524 C CA . SER A 1 66 ? 30.380 14.514 -3.849 1.00 37.06 66 SER A CA 1
ATOM 525 C C . SER A 1 66 ? 29.462 14.443 -2.619 1.00 37.06 66 SER A C 1
ATOM 527 O O . SER A 1 66 ? 28.667 15.354 -2.416 1.00 37.06 66 SER A O 1
ATOM 529 N N . ALA A 1 67 ? 29.541 13.391 -1.792 1.00 36.97 67 ALA A N 1
ATOM 530 C CA . ALA A 1 67 ? 28.749 13.212 -0.563 1.00 36.97 67 ALA A CA 1
ATOM 531 C C . ALA A 1 67 ? 27.207 13.253 -0.731 1.00 36.97 67 ALA A C 1
ATOM 533 O O . ALA A 1 67 ? 26.494 13.190 0.267 1.00 36.97 67 ALA A O 1
ATOM 534 N N . ALA A 1 68 ? 26.686 13.299 -1.963 1.00 37.09 68 ALA A N 1
ATOM 535 C CA . ALA A 1 68 ? 25.255 13.443 -2.254 1.00 37.09 68 ALA A CA 1
ATOM 536 C C . ALA A 1 68 ? 24.538 12.125 -2.604 1.00 37.09 68 ALA A C 1
ATOM 538 O O . ALA A 1 68 ? 23.316 12.107 -2.717 1.00 37.09 68 ALA A O 1
ATOM 539 N N . CYS A 1 69 ? 25.268 11.018 -2.766 1.00 42.22 69 CYS A N 1
ATOM 540 C CA . CYS A 1 69 ? 24.671 9.705 -3.001 1.00 42.22 69 CYS A CA 1
ATOM 541 C C . CYS A 1 69 ? 25.520 8.614 -2.336 1.00 42.22 69 CYS A C 1
ATOM 543 O O . CYS A 1 69 ? 26.714 8.475 -2.636 1.00 42.22 69 CYS A O 1
ATOM 545 N N . SER A 1 70 ? 24.909 7.878 -1.406 1.00 47.06 70 SER A N 1
ATOM 546 C CA . SER A 1 70 ? 25.429 6.628 -0.860 1.00 47.06 70 SER A CA 1
ATOM 547 C C . SER A 1 70 ? 24.576 5.474 -1.374 1.00 47.06 70 SER A C 1
ATOM 549 O O . SER A 1 70 ? 23.348 5.538 -1.370 1.00 47.06 70 SER A O 1
ATOM 551 N N . ILE A 1 71 ? 25.224 4.419 -1.860 1.00 57.25 71 ILE A N 1
ATOM 552 C CA . ILE A 1 71 ? 24.541 3.226 -2.355 1.00 57.25 71 ILE A CA 1
ATOM 553 C C . ILE A 1 71 ? 24.997 2.059 -1.508 1.00 57.25 71 ILE A C 1
ATOM 555 O O . ILE A 1 71 ? 26.184 1.747 -1.448 1.00 57.25 71 ILE A O 1
ATOM 559 N N . ARG A 1 72 ? 24.048 1.413 -0.840 1.00 62.72 72 ARG A N 1
ATOM 560 C CA . ARG A 1 72 ? 24.337 0.222 -0.055 1.00 62.72 72 ARG A CA 1
ATOM 561 C C . ARG A 1 72 ? 24.600 -0.973 -0.978 1.00 62.72 72 ARG A C 1
ATOM 563 O O . ARG A 1 72 ? 23.960 -1.125 -2.023 1.00 62.72 72 ARG A O 1
ATOM 570 N N . VAL A 1 73 ? 25.576 -1.798 -0.604 1.00 63.59 73 VAL A N 1
ATOM 571 C CA . VAL A 1 73 ? 25.984 -2.995 -1.360 1.00 63.59 73 VAL A CA 1
ATOM 572 C C . VAL A 1 73 ? 24.801 -3.956 -1.552 1.00 63.59 73 VAL A C 1
ATOM 574 O O . VAL A 1 73 ? 24.668 -4.531 -2.632 1.00 63.59 73 VAL A O 1
ATOM 577 N N . ASP A 1 74 ? 23.900 -4.074 -0.570 1.00 63.09 74 ASP A N 1
ATOM 578 C CA . ASP A 1 74 ? 22.656 -4.859 -0.664 1.00 63.09 74 ASP A CA 1
ATOM 579 C C . ASP A 1 74 ? 21.777 -4.471 -1.871 1.00 63.09 74 ASP A C 1
ATOM 581 O O . ASP A 1 74 ? 21.273 -5.345 -2.576 1.00 63.09 74 ASP A O 1
ATOM 585 N N . ASN A 1 75 ? 21.642 -3.178 -2.167 1.00 64.19 75 ASN A N 1
ATOM 586 C CA . ASN A 1 75 ? 20.825 -2.671 -3.267 1.00 64.19 75 ASN A CA 1
ATOM 587 C C . ASN A 1 75 ? 21.453 -2.949 -4.643 1.00 64.19 75 ASN A C 1
ATOM 589 O O . ASN A 1 75 ? 20.737 -3.296 -5.588 1.00 64.19 75 ASN A O 1
ATOM 593 N N . MET A 1 76 ? 22.781 -2.836 -4.770 1.00 67.31 76 MET A N 1
ATOM 594 C CA . MET A 1 76 ? 23.493 -3.171 -6.015 1.00 67.31 76 MET A CA 1
ATOM 595 C C . MET A 1 76 ? 23.459 -4.676 -6.285 1.00 67.31 76 MET A C 1
ATOM 597 O O . MET A 1 76 ? 23.087 -5.107 -7.378 1.00 67.31 76 MET A O 1
ATOM 601 N N . VAL A 1 77 ? 23.786 -5.481 -5.271 1.00 66.31 77 VAL A N 1
ATOM 602 C CA . VAL A 1 77 ? 23.781 -6.947 -5.361 1.00 66.31 77 VAL A CA 1
ATOM 603 C C . VAL A 1 77 ? 22.359 -7.463 -5.594 1.00 66.31 77 VAL A C 1
ATOM 605 O O . VAL A 1 77 ? 22.146 -8.310 -6.457 1.00 66.31 77 VAL A O 1
ATOM 608 N N . GLY A 1 78 ? 21.361 -6.911 -4.901 1.00 67.31 78 GLY A N 1
ATOM 609 C CA . GLY A 1 78 ? 19.955 -7.276 -5.068 1.00 67.31 78 GLY A CA 1
ATOM 610 C C . GLY A 1 78 ? 19.404 -6.984 -6.467 1.00 67.31 78 GLY A C 1
ATOM 611 O O . GLY A 1 78 ? 18.594 -7.760 -6.973 1.00 67.31 78 GLY A O 1
ATOM 612 N N . SER A 1 79 ? 19.866 -5.912 -7.116 1.00 70.31 79 SER A N 1
ATOM 613 C CA . SER A 1 79 ? 19.468 -5.574 -8.492 1.00 70.31 79 SER A CA 1
ATOM 614 C C . SER A 1 79 ? 20.057 -6.547 -9.520 1.00 70.31 79 SER A C 1
ATOM 616 O O . SER A 1 79 ? 19.378 -6.929 -10.470 1.00 70.31 79 SER A O 1
ATOM 618 N N . LEU A 1 80 ? 21.289 -7.016 -9.301 1.00 72.25 80 LEU A N 1
ATOM 619 C CA . LEU A 1 80 ? 21.954 -8.005 -10.160 1.00 72.25 80 LEU A CA 1
ATOM 620 C C . LEU A 1 80 ? 21.437 -9.429 -9.941 1.00 72.25 80 LEU A C 1
ATOM 622 O O . LEU A 1 80 ? 21.340 -10.204 -10.892 1.00 72.25 80 LEU A O 1
ATOM 626 N N . ALA A 1 81 ? 21.076 -9.758 -8.700 1.00 67.19 81 ALA A N 1
ATOM 627 C CA . ALA A 1 81 ? 20.594 -11.075 -8.299 1.00 67.19 81 ALA A CA 1
ATOM 628 C C . ALA A 1 81 ? 19.172 -11.395 -8.804 1.00 67.19 81 ALA A C 1
ATOM 630 O O . ALA A 1 81 ? 18.786 -12.564 -8.899 1.00 67.19 81 ALA A O 1
ATOM 631 N N . ARG A 1 82 ? 18.382 -10.364 -9.128 1.00 67.25 82 ARG A N 1
ATOM 632 C CA . ARG A 1 82 ? 17.028 -10.487 -9.686 1.00 67.25 82 ARG A CA 1
ATOM 633 C C . ARG A 1 82 ? 17.080 -10.503 -11.216 1.00 67.25 82 ARG A C 1
ATOM 635 O O . ARG A 1 82 ? 17.916 -9.833 -11.810 1.00 67.25 82 ARG A O 1
ATOM 642 N N . THR A 1 83 ? 16.139 -11.182 -11.872 1.00 65.44 83 THR A N 1
ATOM 643 C CA . THR A 1 83 ? 15.909 -11.108 -13.334 1.00 65.44 83 THR A CA 1
ATOM 644 C C . THR A 1 83 ? 15.178 -9.814 -13.727 1.00 65.44 83 THR A C 1
ATOM 646 O O . THR A 1 83 ? 14.227 -9.833 -14.497 1.00 65.44 83 THR A O 1
ATOM 649 N N . ARG A 1 84 ? 15.566 -8.686 -13.119 1.00 71.94 84 ARG A N 1
ATOM 650 C CA . ARG A 1 84 ? 15.002 -7.353 -13.378 1.00 71.94 84 ARG A CA 1
ATOM 651 C C . ARG A 1 84 ? 15.982 -6.510 -14.190 1.00 71.94 84 ARG A C 1
ATOM 653 O O . ARG A 1 84 ? 17.181 -6.815 -14.229 1.00 71.94 84 ARG A O 1
ATOM 660 N N . MET A 1 85 ? 15.467 -5.449 -14.807 1.00 77.06 85 MET A N 1
ATOM 661 C CA . MET A 1 85 ? 16.276 -4.447 -15.501 1.00 77.06 85 MET A CA 1
ATOM 662 C C . MET A 1 85 ? 17.270 -3.788 -14.542 1.00 77.06 85 MET A C 1
ATOM 664 O O . MET A 1 85 ? 16.987 -3.614 -13.353 1.00 77.06 85 MET A O 1
ATOM 668 N N . LEU A 1 86 ? 18.454 -3.459 -15.061 1.00 80.56 86 LEU A N 1
ATOM 669 C CA . LEU A 1 86 ? 19.466 -2.730 -14.302 1.00 80.56 86 LEU A CA 1
ATOM 670 C C . LEU A 1 86 ? 19.107 -1.240 -14.257 1.00 80.56 86 LEU A C 1
ATOM 672 O O . LEU A 1 86 ? 18.543 -0.709 -15.209 1.00 80.56 86 LEU A O 1
ATOM 676 N N . ASN A 1 87 ? 19.450 -0.576 -13.155 1.00 79.19 87 ASN A N 1
ATOM 677 C CA . ASN A 1 87 ? 19.327 0.875 -13.025 1.00 79.19 87 ASN A CA 1
ATOM 678 C C . ASN A 1 87 ? 20.624 1.585 -13.457 1.00 79.19 87 ASN A C 1
ATOM 680 O O . ASN A 1 87 ? 21.682 0.953 -13.559 1.00 79.19 87 ASN A O 1
ATOM 684 N N . ASP A 1 88 ? 20.549 2.907 -13.639 1.00 76.06 88 ASP A N 1
ATOM 685 C CA . ASP A 1 88 ? 21.665 3.758 -14.076 1.00 76.06 88 ASP A CA 1
ATOM 686 C C . ASP A 1 88 ? 22.903 3.586 -13.200 1.00 76.06 88 ASP A C 1
ATOM 688 O O . ASP A 1 88 ? 24.033 3.544 -13.677 1.00 76.06 88 ASP A O 1
ATOM 692 N N . LEU A 1 89 ? 22.685 3.415 -11.897 1.00 72.94 89 LEU A N 1
ATOM 693 C CA . LEU A 1 89 ? 23.744 3.302 -10.905 1.00 72.94 89 LEU A CA 1
ATOM 694 C C . LEU A 1 89 ? 24.588 2.037 -11.088 1.00 72.94 89 LEU A C 1
ATOM 696 O O . LEU A 1 89 ? 25.814 2.104 -11.003 1.00 72.94 89 LEU A O 1
ATOM 700 N N . VAL A 1 90 ? 23.955 0.886 -11.334 1.00 75.81 90 VAL A N 1
ATOM 701 C CA . VAL A 1 90 ? 24.673 -0.377 -11.565 1.00 75.81 90 VAL A CA 1
ATOM 702 C C . VAL A 1 90 ? 25.447 -0.312 -12.882 1.00 75.81 90 VAL A C 1
ATOM 704 O O . VAL A 1 90 ? 26.593 -0.763 -12.933 1.00 75.81 90 VAL A O 1
ATOM 707 N N . ILE A 1 91 ? 24.861 0.282 -13.923 1.00 80.19 91 ILE A N 1
ATOM 708 C CA . ILE A 1 91 ? 25.486 0.409 -15.245 1.00 80.19 91 ILE A CA 1
ATOM 709 C C . ILE A 1 91 ? 26.684 1.361 -15.195 1.00 80.19 91 ILE A C 1
ATOM 711 O O . ILE A 1 91 ? 27.797 0.948 -15.529 1.00 80.19 91 ILE A O 1
ATOM 715 N N . ASP A 1 92 ? 26.500 2.584 -14.689 1.00 76.81 92 ASP A N 1
ATOM 716 C CA . ASP A 1 92 ? 27.569 3.578 -14.555 1.00 76.81 92 ASP A CA 1
ATOM 717 C C . ASP A 1 92 ? 28.712 3.055 -13.675 1.00 76.81 92 ASP A C 1
ATOM 719 O O . ASP A 1 92 ? 29.887 3.229 -14.006 1.00 76.81 92 ASP A O 1
ATOM 723 N N . CYS A 1 93 ? 28.393 2.401 -12.551 1.00 73.75 93 CYS A N 1
ATOM 724 C CA . CYS A 1 93 ? 29.410 1.858 -11.654 1.00 73.75 93 CYS A CA 1
ATOM 725 C C . CYS A 1 93 ? 30.225 0.751 -12.332 1.00 73.75 93 CYS A C 1
ATOM 727 O O . CYS A 1 93 ? 31.456 0.782 -12.277 1.00 73.75 93 CYS A O 1
ATOM 729 N N . THR A 1 94 ? 29.561 -0.183 -13.016 1.00 73.56 94 THR A N 1
ATOM 730 C CA . THR A 1 94 ? 30.237 -1.316 -13.662 1.00 73.56 94 THR A CA 1
ATOM 731 C C . THR A 1 94 ? 31.107 -0.860 -14.831 1.00 73.56 94 THR A C 1
ATOM 733 O O . THR A 1 94 ? 32.264 -1.268 -14.918 1.00 73.56 94 THR A O 1
ATOM 736 N N . ILE A 1 95 ? 30.604 0.031 -15.693 1.00 79.31 95 ILE A N 1
ATOM 737 C CA . ILE A 1 95 ? 31.374 0.573 -16.824 1.00 79.31 95 ILE A CA 1
ATOM 738 C C . ILE A 1 95 ? 32.603 1.343 -16.325 1.00 79.31 95 ILE A C 1
ATOM 740 O O . ILE A 1 95 ? 33.700 1.161 -16.850 1.00 79.31 95 ILE A O 1
ATOM 744 N N . ARG A 1 96 ? 32.470 2.146 -15.260 1.00 75.12 96 ARG A N 1
ATOM 745 C CA . ARG A 1 96 ? 33.621 2.838 -14.654 1.00 75.12 96 ARG A CA 1
ATOM 746 C C . ARG A 1 96 ? 34.649 1.864 -14.080 1.00 75.12 96 ARG A C 1
ATOM 748 O O . ARG A 1 96 ? 35.844 2.108 -14.232 1.00 75.12 96 ARG A O 1
ATOM 755 N N . CYS A 1 97 ? 34.213 0.776 -13.444 1.00 68.25 97 CYS A N 1
ATOM 756 C CA . CYS A 1 97 ? 35.116 -0.279 -12.982 1.00 68.25 97 CYS A CA 1
ATOM 757 C C . CYS A 1 97 ? 35.870 -0.925 -14.153 1.00 68.25 97 CYS A C 1
ATOM 759 O O . CYS A 1 97 ? 37.079 -1.104 -14.049 1.00 68.25 97 CYS A O 1
ATOM 761 N N . ILE A 1 98 ? 35.191 -1.209 -15.268 1.00 72.12 98 ILE A N 1
ATOM 762 C CA . ILE A 1 98 ? 35.813 -1.766 -16.479 1.00 72.12 98 ILE A CA 1
ATOM 763 C C . ILE A 1 98 ? 36.875 -0.808 -17.036 1.00 72.12 98 ILE A C 1
ATOM 765 O O . ILE A 1 98 ? 38.035 -1.199 -17.165 1.00 72.12 98 ILE A O 1
ATOM 769 N N . CYS A 1 99 ? 36.519 0.458 -17.288 1.00 72.88 99 CYS A N 1
ATOM 770 C CA . CYS A 1 99 ? 37.463 1.456 -17.805 1.00 72.88 99 CYS A CA 1
ATOM 771 C C . CYS A 1 99 ? 38.648 1.685 -16.854 1.00 72.88 99 CYS A C 1
ATOM 773 O O . CYS A 1 99 ? 39.777 1.879 -17.296 1.00 72.88 99 CYS A O 1
ATOM 775 N N . GLY A 1 100 ? 38.406 1.635 -15.540 1.00 65.94 100 GLY A N 1
ATOM 776 C CA . GLY A 1 100 ? 39.451 1.781 -14.530 1.00 65.94 100 GLY A CA 1
ATOM 777 C C . GLY A 1 100 ? 40.434 0.610 -14.465 1.00 65.94 100 GLY A C 1
ATOM 778 O O . GLY A 1 100 ? 41.556 0.810 -14.004 1.00 65.94 100 GLY A O 1
ATOM 779 N N . VAL A 1 101 ? 40.034 -0.592 -14.898 1.00 64.50 101 VAL A N 1
ATOM 780 C CA . VAL A 1 101 ? 40.914 -1.771 -14.924 1.00 64.50 101 VAL A CA 1
ATOM 781 C C . VAL A 1 101 ? 41.697 -1.871 -16.228 1.00 64.50 101 VAL A C 1
ATOM 783 O O . VAL A 1 101 ? 42.890 -2.151 -16.171 1.00 64.50 101 VAL A O 1
ATOM 786 N N . LEU A 1 102 ? 41.052 -1.641 -17.375 1.00 67.56 102 LEU A N 1
ATOM 787 C CA . LEU A 1 102 ? 41.714 -1.755 -18.680 1.00 67.56 102 LEU A CA 1
ATOM 788 C C . LEU A 1 102 ? 42.783 -0.674 -18.894 1.00 67.56 102 LEU A C 1
ATOM 790 O O . LEU A 1 102 ? 43.751 -0.912 -19.608 1.00 67.56 102 LEU A O 1
ATOM 794 N N . GLY A 1 103 ? 42.647 0.482 -18.235 1.00 62.22 103 GLY A N 1
ATOM 795 C CA . GLY A 1 103 ? 43.500 1.635 -18.520 1.00 62.22 103 GLY A CA 1
ATOM 796 C C . GLY A 1 103 ? 43.150 2.254 -19.877 1.00 62.22 103 GLY A C 1
ATOM 797 O O . GLY A 1 103 ? 42.451 1.659 -20.688 1.00 62.22 103 GLY A O 1
ATOM 798 N N . ASP A 1 104 ? 43.553 3.503 -20.100 1.00 74.75 104 ASP A N 1
ATOM 799 C CA . ASP A 1 104 ? 43.428 4.200 -21.394 1.00 74.75 104 ASP A CA 1
ATOM 800 C C . ASP A 1 104 ? 41.997 4.371 -21.955 1.00 74.75 104 ASP A C 1
ATOM 802 O O . ASP A 1 104 ? 41.806 4.689 -23.131 1.00 74.75 104 ASP A O 1
ATOM 806 N N . CYS A 1 105 ? 40.975 4.230 -21.105 1.00 82.50 105 CYS A N 1
ATOM 807 C CA . CYS A 1 105 ? 39.560 4.388 -21.452 1.00 82.50 105 CYS A CA 1
ATOM 808 C C . CYS A 1 105 ? 38.868 5.380 -20.502 1.00 82.50 105 CYS A C 1
ATOM 810 O O . CYS A 1 105 ? 39.132 5.386 -19.297 1.00 82.50 105 CYS A O 1
ATOM 812 N N . TYR A 1 106 ? 37.945 6.199 -21.011 1.00 84.44 106 TYR A N 1
ATOM 813 C CA . TYR A 1 106 ? 37.174 7.156 -20.207 1.00 84.44 106 TYR A CA 1
ATOM 814 C C . TYR A 1 106 ? 35.674 6.837 -20.230 1.00 84.44 106 TYR A C 1
ATOM 816 O O . TYR A 1 106 ? 35.102 6.608 -21.289 1.00 84.44 106 TYR A O 1
ATOM 824 N N . ALA A 1 107 ? 35.019 6.836 -19.067 1.00 83.44 107 ALA A N 1
ATOM 825 C CA . ALA A 1 107 ? 33.581 6.585 -18.944 1.00 83.44 107 ALA A CA 1
ATOM 826 C C . ALA A 1 107 ? 32.824 7.869 -18.572 1.00 83.44 107 ALA A C 1
ATOM 828 O O . ALA A 1 107 ? 33.067 8.454 -17.512 1.00 83.44 107 ALA A O 1
ATOM 829 N N . LEU A 1 108 ? 31.880 8.273 -19.421 1.00 82.88 108 LEU A N 1
ATOM 830 C CA . LEU A 1 108 ? 30.882 9.299 -19.129 1.00 82.88 108 LEU A CA 1
ATOM 831 C C . LEU A 1 108 ? 29.713 8.707 -18.332 1.00 82.88 108 LEU A C 1
ATOM 833 O O . LEU A 1 108 ? 29.488 7.499 -18.323 1.00 82.88 108 LEU A O 1
ATOM 837 N N . SER A 1 109 ? 28.972 9.572 -17.641 1.00 82.50 109 SER A N 1
ATOM 838 C CA . SER A 1 109 ? 27.765 9.167 -16.915 1.00 82.50 109 SER A CA 1
ATOM 839 C C . SER A 1 109 ? 26.563 9.080 -17.849 1.00 82.50 109 SER A C 1
ATOM 841 O O . SER A 1 109 ? 26.414 9.936 -18.723 1.00 82.50 109 SER A O 1
ATOM 843 N N . SER A 1 110 ? 25.668 8.124 -17.597 1.00 82.81 110 SER A N 1
ATOM 844 C CA . SER A 1 110 ? 24.365 8.021 -18.276 1.00 82.81 110 SER A CA 1
ATOM 845 C C . SER A 1 110 ? 23.488 9.266 -18.135 1.00 82.81 110 SER A C 1
ATOM 847 O O . SER A 1 110 ? 22.651 9.523 -18.995 1.00 82.81 110 SER A O 1
ATOM 849 N N . PHE A 1 111 ? 23.727 10.099 -17.117 1.00 82.06 111 PHE A N 1
ATOM 850 C CA . PHE A 1 111 ? 23.039 11.380 -16.925 1.00 82.06 111 PHE A CA 1
ATOM 851 C C . PHE A 1 111 ? 23.593 12.530 -17.784 1.00 82.06 111 PHE A C 1
ATOM 853 O O . PHE A 1 111 ? 23.021 13.617 -17.779 1.00 82.06 111 PHE A O 1
ATOM 860 N N . ALA A 1 112 ? 24.698 12.346 -18.515 1.00 80.62 112 ALA A N 1
ATOM 861 C CA . ALA A 1 112 ? 25.300 13.418 -19.314 1.00 80.62 112 ALA A CA 1
ATOM 862 C C . ALA A 1 112 ? 24.366 14.014 -20.395 1.00 80.62 112 ALA A C 1
ATOM 864 O O . ALA A 1 112 ? 24.393 15.235 -20.560 1.00 80.62 112 ALA A O 1
ATOM 865 N N . PRO A 1 113 ? 23.513 13.235 -21.095 1.00 80.38 113 PRO A N 1
ATOM 866 C CA . PRO A 1 113 ? 22.594 13.787 -22.093 1.00 80.38 113 PRO A CA 1
ATOM 867 C C . PRO A 1 113 ? 21.494 14.675 -21.496 1.00 80.38 113 PRO A C 1
ATOM 869 O O . PRO A 1 113 ? 21.011 15.585 -22.163 1.00 80.38 113 PRO A O 1
ATOM 872 N N . THR A 1 114 ? 21.098 14.434 -20.241 1.00 78.06 114 THR A N 1
ATOM 873 C CA . THR A 1 114 ? 20.009 15.163 -19.569 1.00 78.06 114 THR A CA 1
ATOM 874 C C . THR A 1 114 ? 20.510 16.287 -18.668 1.00 78.06 114 THR A C 1
ATOM 876 O O . THR A 1 114 ? 19.885 17.342 -18.598 1.00 78.06 114 THR A O 1
ATOM 879 N N . MET A 1 115 ? 21.636 16.084 -17.982 1.00 76.81 115 MET A N 1
ATOM 880 C CA . MET A 1 115 ? 22.190 17.028 -17.002 1.00 76.81 115 MET A CA 1
ATOM 881 C C . MET A 1 115 ? 23.410 17.807 -17.509 1.00 76.81 115 MET A C 1
ATOM 883 O O . MET A 1 115 ? 23.916 18.681 -16.804 1.00 76.81 115 MET A O 1
ATOM 887 N N . GLY A 1 116 ? 23.866 17.523 -18.730 1.00 74.12 116 GLY A N 1
ATOM 888 C CA . GLY A 1 116 ? 25.033 18.148 -19.343 1.00 74.12 116 GLY A CA 1
ATOM 889 C C . GLY A 1 116 ? 26.339 17.399 -19.067 1.00 74.12 116 GLY A C 1
ATOM 890 O O . GLY A 1 116 ? 26.485 16.655 -18.093 1.00 74.12 116 GLY A O 1
ATOM 891 N N . CYS A 1 117 ? 27.310 17.591 -19.961 1.00 74.31 117 CYS A N 1
ATOM 892 C CA . CYS A 1 117 ? 28.610 16.940 -19.862 1.00 74.31 117 CYS A CA 1
ATOM 893 C C . CYS A 1 117 ? 29.494 17.551 -18.775 1.00 74.31 117 CYS A C 1
ATOM 895 O O . CYS A 1 117 ? 29.476 18.768 -18.565 1.00 74.31 117 CYS A O 1
ATOM 897 N N . PRO A 1 118 ? 30.350 16.730 -18.149 1.00 73.06 118 PRO A N 1
ATOM 898 C CA . PRO A 1 118 ? 31.378 17.250 -17.284 1.00 73.06 118 PRO A CA 1
ATOM 899 C C . PRO A 1 118 ? 32.471 18.031 -18.047 1.00 73.06 118 PRO A C 1
ATOM 901 O O . PRO A 1 118 ? 32.646 17.861 -19.250 1.00 73.06 118 PRO A O 1
ATOM 904 N N . SER A 1 119 ? 33.241 18.857 -17.334 1.00 73.06 119 SER A N 1
ATOM 905 C CA . SER A 1 119 ? 34.475 19.486 -17.778 1.00 73.06 119 SER A CA 1
ATOM 906 C C . SER A 1 119 ? 35.476 18.372 -18.048 1.00 73.06 119 SER A C 1
ATOM 908 O O . SER A 1 119 ? 35.630 17.482 -17.195 1.00 73.06 119 SER A O 1
ATOM 910 N N . PRO A 1 120 ? 36.142 18.392 -19.202 1.00 80.00 120 PRO A N 1
ATOM 911 C CA . PRO A 1 120 ? 36.984 17.289 -19.598 1.00 80.00 120 PRO A CA 1
ATOM 912 C C . PRO A 1 120 ? 38.219 17.152 -18.687 1.00 80.00 120 PRO A C 1
ATOM 914 O O . PRO A 1 120 ? 38.636 18.101 -18.015 1.00 80.00 120 PRO A O 1
ATOM 917 N N . PRO A 1 121 ? 38.812 15.951 -18.612 1.00 80.75 121 PRO A N 1
ATOM 918 C CA . PRO A 1 121 ? 40.051 15.735 -17.877 1.00 80.75 121 PRO A CA 1
ATOM 919 C C . PRO A 1 121 ? 41.201 16.619 -18.383 1.00 80.75 121 PRO A C 1
ATOM 921 O O . PRO A 1 121 ? 41.369 16.820 -19.581 1.00 80.75 121 PRO A O 1
ATOM 924 N N . LYS A 1 122 ? 42.084 17.053 -17.472 1.00 80.00 122 LYS A N 1
ATOM 925 C CA . LYS A 1 122 ? 43.313 17.795 -17.833 1.00 80.00 122 LYS A CA 1
ATOM 926 C C . LYS A 1 122 ? 44.353 16.944 -18.575 1.00 80.00 122 LYS A C 1
ATOM 928 O O . LYS A 1 122 ? 45.304 17.477 -19.140 1.00 80.00 122 LYS A O 1
ATOM 933 N N . THR A 1 123 ? 44.220 15.623 -18.516 1.00 83.56 123 THR A N 1
ATOM 934 C CA . THR A 1 123 ? 45.033 14.669 -19.280 1.00 83.56 123 THR A CA 1
ATOM 935 C C . THR A 1 123 ? 44.710 14.779 -20.764 1.00 83.56 123 THR A C 1
ATOM 937 O O . THR A 1 123 ? 43.547 14.957 -21.119 1.00 83.56 123 THR A O 1
ATOM 940 N N . ARG A 1 124 ? 45.722 14.650 -21.627 1.00 84.62 124 ARG A N 1
ATOM 941 C CA . ARG A 1 124 ? 45.546 14.769 -23.081 1.00 84.62 124 ARG A CA 1
ATOM 942 C C . ARG A 1 124 ? 44.554 13.740 -23.609 1.00 84.62 124 ARG A C 1
ATOM 944 O O . ARG A 1 124 ? 44.679 12.567 -23.286 1.00 84.62 124 ARG A O 1
ATOM 951 N N . ILE A 1 125 ? 43.629 14.162 -24.470 1.00 86.06 125 ILE A N 1
ATOM 952 C CA . ILE A 1 125 ? 42.675 13.239 -25.103 1.00 86.06 125 ILE A CA 1
ATOM 953 C C . ILE A 1 125 ? 43.382 12.129 -25.903 1.00 86.06 125 ILE A C 1
ATOM 955 O O . ILE A 1 125 ? 42.925 10.993 -25.912 1.00 86.06 125 ILE A O 1
ATOM 959 N N . SER A 1 126 ? 44.556 12.414 -26.476 1.00 84.25 126 SER A N 1
ATOM 960 C CA . SER A 1 126 ? 45.372 11.437 -27.207 1.00 84.25 126 SER A CA 1
ATOM 961 C C . SER A 1 126 ? 45.997 10.332 -26.349 1.00 84.25 126 SER A C 1
ATOM 963 O O . SER A 1 126 ? 46.562 9.396 -26.910 1.00 84.25 126 SER A O 1
ATOM 965 N N . SER A 1 127 ? 45.923 10.419 -25.014 1.00 83.88 127 SER A N 1
ATOM 966 C CA . SER A 1 127 ? 46.329 9.321 -24.127 1.00 83.88 127 SER A CA 1
ATOM 967 C C . SER A 1 127 ? 45.220 8.294 -23.895 1.00 83.88 127 SER A C 1
ATOM 969 O O . SER A 1 127 ? 45.421 7.368 -23.120 1.00 83.88 127 SER A O 1
ATOM 971 N N . PHE A 1 128 ? 44.044 8.481 -24.498 1.00 86.38 128 PHE A N 1
ATOM 972 C CA . PHE A 1 128 ? 42.912 7.569 -24.386 1.00 86.38 128 PHE A CA 1
ATOM 973 C C . PHE A 1 128 ? 42.617 6.943 -25.745 1.00 86.38 128 PHE A C 1
ATOM 975 O O . PHE A 1 128 ? 42.598 7.635 -26.760 1.00 86.38 128 PHE A O 1
ATOM 982 N N . HIS A 1 129 ? 42.341 5.643 -25.744 1.00 87.38 129 HIS A N 1
ATOM 983 C CA . HIS A 1 129 ? 41.927 4.892 -26.928 1.00 87.38 129 HIS A CA 1
ATOM 984 C C . HIS A 1 129 ? 40.405 4.822 -27.056 1.00 87.38 129 HIS A C 1
ATOM 986 O O . HIS A 1 129 ? 39.890 4.721 -28.168 1.00 87.38 129 HIS A O 1
ATOM 992 N N . TYR A 1 130 ? 39.676 4.912 -25.937 1.00 90.38 130 TYR A N 1
ATOM 993 C CA . TYR A 1 130 ? 38.224 4.755 -25.927 1.00 90.38 130 TYR A CA 1
ATOM 994 C C . TYR A 1 130 ? 37.501 5.724 -24.987 1.00 90.38 130 TYR A C 1
ATOM 996 O O . TYR A 1 130 ? 37.967 6.023 -23.884 1.00 90.38 130 TYR A O 1
ATOM 1004 N N . VAL A 1 131 ? 36.306 6.159 -25.397 1.00 90.31 131 VAL A N 1
ATOM 1005 C CA . VAL A 1 131 ? 35.356 6.912 -24.566 1.00 90.31 131 VAL A CA 1
ATOM 1006 C C . VAL A 1 131 ? 33.986 6.245 -24.614 1.00 90.31 131 VAL A C 1
ATOM 1008 O O . VAL A 1 131 ? 33.437 6.028 -25.688 1.00 90.31 131 VAL A O 1
ATOM 1011 N N . VAL A 1 132 ? 33.415 5.931 -23.454 1.00 91.06 132 VAL A N 1
ATOM 1012 C CA . VAL A 1 132 ? 32.151 5.191 -23.327 1.00 91.06 132 VAL A CA 1
ATOM 1013 C C . VAL A 1 132 ? 31.072 6.081 -22.722 1.00 91.06 132 VAL A C 1
ATOM 1015 O O . VAL A 1 132 ? 31.308 6.726 -21.702 1.00 91.06 132 VAL A O 1
ATOM 1018 N N . LEU A 1 133 ? 29.877 6.080 -23.313 1.00 91.75 133 LEU A N 1
ATOM 1019 C CA . LEU A 1 133 ? 28.670 6.715 -22.786 1.00 91.75 133 LEU A CA 1
ATOM 1020 C C . LEU A 1 133 ? 27.515 5.700 -22.771 1.00 91.75 133 LEU A C 1
ATOM 1022 O O . LEU A 1 133 ? 26.993 5.368 -23.838 1.00 91.75 133 LEU A O 1
ATOM 1026 N N . PRO A 1 134 ? 27.093 5.207 -21.594 1.00 89.94 134 PRO A N 1
ATOM 1027 C CA . PRO A 1 134 ? 25.808 4.530 -21.475 1.00 89.94 134 PRO A CA 1
ATOM 1028 C C . PRO A 1 134 ? 24.675 5.525 -21.751 1.00 89.94 134 PRO A C 1
ATOM 1030 O O . PRO A 1 134 ? 24.728 6.671 -21.310 1.00 89.94 134 PRO A O 1
ATOM 1033 N N . ALA A 1 135 ? 23.653 5.095 -22.484 1.00 87.81 135 ALA A N 1
ATOM 1034 C CA . ALA A 1 135 ? 22.504 5.911 -22.850 1.00 87.81 135 ALA A CA 1
ATOM 1035 C C . ALA A 1 135 ? 21.237 5.307 -22.243 1.00 87.81 135 ALA A C 1
ATOM 1037 O O . ALA A 1 135 ? 20.858 4.182 -22.581 1.00 87.81 135 ALA A O 1
ATOM 1038 N N . HIS A 1 136 ? 20.591 6.056 -21.349 1.00 84.56 136 HIS A N 1
ATOM 1039 C CA . HIS A 1 136 ? 19.274 5.697 -20.840 1.00 84.56 136 HIS A CA 1
ATOM 1040 C C . HIS A 1 136 ? 18.211 6.153 -21.846 1.00 84.56 136 HIS A C 1
ATOM 1042 O O . HIS A 1 136 ? 18.075 7.344 -22.133 1.00 84.56 136 HIS A O 1
ATOM 1048 N N . LEU A 1 137 ? 17.511 5.184 -22.424 1.00 78.50 137 LEU A N 1
ATOM 1049 C CA . LEU A 1 137 ? 16.503 5.349 -23.464 1.00 78.50 137 LEU A CA 1
ATOM 1050 C C . LEU A 1 137 ? 15.104 5.179 -22.842 1.00 78.50 137 LEU A C 1
ATOM 1052 O O . LEU A 1 137 ? 14.959 4.656 -21.738 1.00 78.50 137 LEU A O 1
ATOM 1056 N N . ASN A 1 138 ? 14.062 5.662 -23.522 1.00 70.00 138 ASN A N 1
ATOM 1057 C CA . ASN A 1 138 ? 12.703 5.724 -22.967 1.00 70.00 138 ASN A CA 1
ATOM 1058 C C . ASN A 1 138 ? 12.215 4.349 -22.443 1.00 70.00 138 ASN A C 1
ATOM 1060 O O . ASN A 1 138 ? 12.419 3.338 -23.108 1.00 70.00 138 ASN A O 1
ATOM 1064 N N . GLY A 1 139 ? 11.566 4.305 -21.271 1.00 58.41 139 GLY A N 1
ATOM 1065 C CA . GLY A 1 139 ? 10.983 3.071 -20.711 1.00 58.41 139 GLY A CA 1
ATOM 1066 C C . GLY A 1 139 ? 11.970 2.066 -20.084 1.00 58.41 139 GLY A C 1
ATOM 1067 O O . GLY A 1 139 ? 11.929 0.887 -20.420 1.00 58.41 139 GLY A O 1
ATOM 1068 N N . ASN A 1 140 ? 12.840 2.502 -19.157 1.00 64.12 140 ASN A N 1
ATOM 1069 C CA . ASN A 1 140 ? 13.884 1.682 -18.497 1.00 64.12 140 ASN A CA 1
ATOM 1070 C C . ASN A 1 140 ? 14.848 0.976 -19.474 1.00 64.12 140 ASN A C 1
ATOM 1072 O O . ASN A 1 140 ? 15.518 0.007 -19.112 1.00 64.12 140 ASN A O 1
ATOM 1076 N N . HIS A 1 141 ? 14.923 1.447 -20.716 1.00 83.31 141 HIS A N 1
ATOM 1077 C CA . HIS A 1 141 ? 15.686 0.832 -21.789 1.00 83.31 141 HIS A CA 1
ATOM 1078 C C . HIS A 1 141 ? 17.115 1.401 -21.855 1.00 83.31 141 HIS A C 1
ATOM 1080 O O . HIS A 1 141 ? 17.377 2.534 -21.462 1.00 83.31 141 HIS A O 1
ATOM 1086 N N . TRP A 1 142 ? 18.068 0.605 -22.342 1.00 87.19 142 TRP A N 1
ATOM 1087 C CA . TRP A 1 142 ? 19.494 0.909 -22.259 1.00 87.19 142 TRP A CA 1
ATOM 1088 C C . TRP A 1 142 ? 20.197 0.653 -23.584 1.00 87.19 142 TRP A C 1
ATOM 1090 O O . TRP A 1 142 ? 20.111 -0.452 -24.117 1.00 87.19 142 TRP A O 1
ATOM 1100 N N . GLY A 1 143 ? 20.962 1.645 -24.038 1.00 90.31 143 GLY A N 1
ATOM 1101 C CA . GLY A 1 143 ? 21.941 1.541 -25.120 1.00 90.31 143 GLY A CA 1
ATOM 1102 C C . GLY A 1 143 ? 23.337 1.955 -24.648 1.00 90.31 143 GLY A C 1
ATOM 1103 O O . GLY A 1 143 ? 23.515 2.451 -23.532 1.00 90.31 143 GLY A O 1
ATOM 1104 N N . VAL A 1 144 ? 24.355 1.759 -25.486 1.00 92.56 144 VAL A N 1
ATOM 1105 C CA . VAL A 1 144 ? 25.709 2.268 -25.217 1.00 92.56 144 VAL A CA 1
ATOM 1106 C C . VAL A 1 144 ? 26.384 2.794 -26.479 1.00 92.56 144 VAL A C 1
ATOM 1108 O O . VAL A 1 144 ? 26.257 2.223 -27.563 1.00 92.56 144 VAL A O 1
ATOM 1111 N N . ILE A 1 145 ? 27.090 3.912 -26.321 1.00 93.62 145 ILE A N 1
ATOM 1112 C CA . ILE A 1 145 ? 27.880 4.571 -27.358 1.00 93.62 145 ILE A CA 1
ATOM 1113 C C . ILE A 1 145 ? 29.348 4.455 -26.955 1.00 93.62 145 ILE A C 1
ATOM 1115 O O . ILE A 1 145 ? 29.746 4.945 -25.897 1.00 93.62 145 ILE A O 1
ATOM 1119 N N . ILE A 1 146 ? 30.157 3.811 -27.791 1.00 92.81 146 ILE A N 1
ATOM 1120 C CA . ILE A 1 146 ? 31.584 3.587 -27.542 1.00 92.81 146 ILE A CA 1
ATOM 1121 C C . ILE A 1 146 ? 32.354 4.270 -28.658 1.00 92.81 146 ILE A C 1
ATOM 1123 O O . ILE A 1 146 ? 32.164 3.961 -29.824 1.00 92.81 146 ILE A O 1
ATOM 1127 N N . VAL A 1 147 ? 33.218 5.213 -28.326 1.00 92.88 147 VAL A N 1
ATOM 1128 C CA . VAL A 1 147 ? 33.978 5.983 -29.305 1.00 92.88 147 VAL A CA 1
ATOM 1129 C C . VAL A 1 147 ? 35.431 5.563 -29.251 1.00 92.88 147 VAL A C 1
ATOM 1131 O O . VAL A 1 147 ? 36.061 5.680 -28.203 1.00 92.88 147 VAL A O 1
ATOM 1134 N N . ARG A 1 148 ? 35.963 5.107 -30.384 1.00 90.69 148 ARG A N 1
ATOM 1135 C CA . ARG A 1 148 ? 37.387 4.828 -30.562 1.00 90.69 148 ARG A CA 1
ATOM 1136 C C . ARG A 1 148 ? 38.107 6.101 -30.984 1.00 90.69 148 ARG A C 1
ATOM 1138 O O . ARG A 1 148 ? 37.669 6.782 -31.911 1.00 90.69 148 ARG A O 1
ATOM 1145 N N . LEU A 1 149 ? 39.200 6.412 -30.301 1.00 89.56 149 LEU A N 1
ATOM 1146 C CA . LEU A 1 149 ? 40.037 7.579 -30.539 1.00 89.56 149 LEU A CA 1
ATOM 1147 C C . LEU A 1 149 ? 41.370 7.130 -31.132 1.00 89.56 149 LEU A C 1
ATOM 1149 O O . LEU A 1 149 ? 42.109 6.371 -30.506 1.00 89.56 149 LEU A O 1
ATOM 1153 N N . VAL A 1 150 ? 41.699 7.620 -32.326 1.00 86.62 150 VAL A N 1
ATOM 1154 C CA . VAL A 1 150 ? 42.958 7.293 -32.998 1.00 86.62 150 VAL A CA 1
ATOM 1155 C C . VAL A 1 150 ? 43.694 8.578 -33.351 1.00 86.62 150 VAL A C 1
ATOM 1157 O O . VAL A 1 150 ? 43.456 9.202 -34.378 1.00 86.62 150 VAL A O 1
ATOM 1160 N N . TYR A 1 151 ? 44.613 8.978 -32.472 1.00 82.44 151 TYR A N 1
ATOM 1161 C CA . TYR A 1 151 ? 45.411 10.205 -32.614 1.00 82.44 151 TYR A CA 1
ATOM 1162 C C . TYR A 1 151 ? 46.835 9.972 -33.142 1.00 82.44 151 TYR A C 1
ATOM 1164 O O . TYR A 1 151 ? 47.544 10.934 -33.420 1.00 82.44 151 TYR A O 1
ATOM 1172 N N . GLN A 1 152 ? 47.277 8.714 -33.240 1.00 73.81 152 GLN A N 1
ATOM 1173 C CA . GLN A 1 152 ? 48.669 8.347 -33.547 1.00 73.81 152 GLN A CA 1
ATOM 1174 C C . GLN A 1 152 ? 48.929 8.055 -35.040 1.00 73.81 152 GLN A C 1
ATOM 1176 O O . GLN A 1 152 ? 50.061 7.755 -35.410 1.00 73.81 152 GLN A O 1
ATOM 1181 N N . LEU A 1 153 ? 47.903 8.123 -35.896 1.00 71.38 153 LEU A N 1
ATOM 1182 C CA . LEU A 1 153 ? 48.011 7.892 -37.343 1.00 71.38 153 LEU A CA 1
ATOM 1183 C C . LEU A 1 153 ? 48.286 9.195 -38.114 1.00 71.38 153 LEU A C 1
ATOM 1185 O O . LEU A 1 153 ? 48.012 10.282 -37.611 1.00 71.38 153 LEU A O 1
ATOM 1189 N N . GLU A 1 154 ? 48.771 9.082 -39.361 1.00 65.69 154 GLU A N 1
ATOM 1190 C CA . GLU A 1 154 ? 48.998 10.230 -40.268 1.00 65.69 154 GLU A CA 1
ATOM 1191 C C . GLU A 1 154 ? 47.739 11.091 -40.467 1.00 65.69 154 GLU A C 1
ATOM 1193 O O . GLU A 1 154 ? 47.834 12.300 -40.668 1.00 65.69 154 GLU A O 1
ATOM 1198 N N . THR A 1 155 ? 46.558 10.473 -40.369 1.00 75.75 155 THR A N 1
ATOM 1199 C CA . THR A 1 155 ? 45.263 11.156 -40.302 1.00 75.75 155 THR A CA 1
ATOM 1200 C C . THR A 1 155 ? 44.546 10.734 -39.016 1.00 75.75 155 THR A C 1
ATOM 1202 O O . THR A 1 155 ? 44.207 9.559 -38.871 1.00 75.75 155 THR A O 1
ATOM 1205 N N . PRO A 1 156 ? 44.347 11.641 -38.043 1.00 83.94 156 PRO A N 1
ATOM 1206 C CA . PRO A 1 156 ? 43.670 11.287 -36.806 1.00 83.94 156 PRO A CA 1
ATOM 1207 C C . PRO A 1 156 ? 42.168 11.110 -37.057 1.00 83.94 156 PRO A C 1
ATOM 1209 O O . PRO A 1 156 ? 41.539 11.947 -37.716 1.00 83.94 156 PRO A O 1
ATOM 1212 N N . SER A 1 157 ? 41.586 10.050 -36.497 1.00 87.69 157 SER A N 1
ATOM 1213 C CA . SER A 1 157 ? 40.170 9.725 -36.672 1.00 87.69 157 SER A CA 1
ATOM 1214 C C . SER A 1 157 ? 39.461 9.341 -35.372 1.00 87.69 157 SER A C 1
ATOM 1216 O O . SER A 1 157 ? 40.070 8.926 -34.380 1.00 87.69 157 SER A O 1
ATOM 1218 N N . ILE A 1 158 ? 38.144 9.555 -35.369 1.00 90.62 158 ILE A N 1
ATOM 1219 C CA . ILE A 1 158 ? 37.231 9.229 -34.274 1.00 90.62 158 ILE A CA 1
ATOM 1220 C C . ILE A 1 158 ? 36.104 8.370 -34.841 1.00 90.62 158 ILE A C 1
ATOM 1222 O O . ILE A 1 158 ? 35.338 8.843 -35.678 1.00 90.62 158 ILE A O 1
ATOM 1226 N N . THR A 1 159 ? 35.958 7.143 -34.346 1.00 91.19 159 THR A N 1
ATOM 1227 C CA . THR A 1 159 ? 34.957 6.186 -34.846 1.00 91.19 159 THR A CA 1
ATOM 1228 C C . THR A 1 159 ? 33.932 5.880 -33.747 1.00 91.19 159 THR A C 1
ATOM 1230 O O . THR A 1 159 ? 34.304 5.286 -32.728 1.00 91.19 159 THR A O 1
ATOM 1233 N N . PRO A 1 160 ? 32.651 6.273 -33.894 1.00 92.19 160 PRO A N 1
ATOM 1234 C CA . PRO A 1 160 ? 31.606 5.915 -32.940 1.00 92.19 160 PRO A CA 1
ATOM 1235 C C . PRO A 1 160 ? 31.014 4.530 -33.236 1.00 92.19 160 PRO A C 1
ATOM 1237 O O . PRO A 1 160 ? 30.651 4.226 -34.367 1.00 92.19 160 PRO A O 1
ATOM 1240 N N . TYR A 1 161 ? 30.866 3.713 -32.199 1.00 91.38 161 TYR A N 1
ATOM 1241 C CA . TYR A 1 161 ? 30.175 2.428 -32.205 1.00 91.38 161 TYR A CA 1
ATOM 1242 C C . TYR A 1 161 ? 28.875 2.548 -31.409 1.00 91.38 161 TYR A C 1
ATOM 1244 O O . TYR A 1 161 ? 28.884 2.975 -30.250 1.00 91.38 161 TYR A O 1
ATOM 1252 N N . TYR A 1 162 ? 27.765 2.152 -32.023 1.00 91.81 162 TYR A N 1
ATOM 1253 C CA . TYR A 1 162 ? 26.431 2.188 -31.433 1.00 91.81 162 TYR A CA 1
ATOM 1254 C C . TYR A 1 162 ? 25.945 0.777 -31.138 1.00 91.81 162 TYR A C 1
ATOM 1256 O O . TYR A 1 162 ? 26.016 -0.092 -32.006 1.00 91.81 162 TYR A O 1
ATOM 1264 N N . TYR A 1 163 ? 25.417 0.555 -29.936 1.00 90.88 163 TYR A N 1
ATOM 1265 C CA . TYR A 1 163 ? 24.814 -0.719 -29.565 1.00 90.88 163 TYR A CA 1
ATOM 1266 C C . TYR A 1 163 ? 23.489 -0.517 -28.832 1.00 90.88 163 TYR A C 1
ATOM 1268 O O . TYR A 1 163 ? 23.424 0.186 -27.820 1.00 90.88 163 TYR A O 1
ATOM 1276 N N . GLU A 1 164 ? 22.444 -1.152 -29.360 1.00 90.06 164 GLU A N 1
ATOM 1277 C CA . GLU A 1 164 ? 21.073 -1.111 -28.853 1.00 90.06 164 GLU A CA 1
ATOM 1278 C C . GLU A 1 164 ? 20.474 -2.540 -28.949 1.00 90.06 164 GLU A C 1
ATOM 1280 O O . GLU A 1 164 ? 20.234 -3.027 -30.058 1.00 90.06 164 GLU A O 1
ATOM 1285 N N . PRO A 1 165 ? 20.301 -3.255 -27.815 1.00 84.94 165 PRO A N 1
ATOM 1286 C CA . PRO A 1 165 ? 19.936 -4.681 -27.796 1.00 84.94 165 PRO A CA 1
ATOM 1287 C C . PRO A 1 165 ? 18.538 -5.075 -28.318 1.00 84.94 165 PRO A C 1
ATOM 1289 O O . PRO A 1 165 ? 18.339 -6.239 -28.676 1.00 84.94 165 PRO A O 1
ATOM 1292 N N . LEU A 1 166 ? 17.558 -4.170 -28.301 1.00 81.12 166 LEU A N 1
ATOM 1293 C CA . LEU A 1 166 ? 16.154 -4.371 -28.700 1.00 81.12 166 LEU A CA 1
ATOM 1294 C C . LEU A 1 166 ? 15.885 -4.025 -30.174 1.00 81.12 166 LEU A C 1
ATOM 1296 O O . LEU A 1 166 ? 14.901 -4.496 -30.741 1.00 81.12 166 LEU A O 1
ATOM 1300 N N . ARG A 1 167 ? 16.785 -3.276 -30.813 1.00 73.81 167 ARG A N 1
ATOM 1301 C CA . ARG A 1 167 ? 16.751 -2.881 -32.232 1.00 73.81 167 ARG A CA 1
ATOM 1302 C C . ARG A 1 167 ? 15.478 -2.129 -32.637 1.00 73.81 167 ARG A C 1
ATOM 1304 O O . ARG A 1 167 ? 14.994 -2.278 -33.762 1.00 73.81 167 ARG A O 1
ATOM 1311 N N . GLY A 1 168 ? 14.940 -1.312 -31.737 1.00 71.94 168 GLY A N 1
ATOM 1312 C CA . GLY A 1 168 ? 13.769 -0.482 -32.016 1.00 71.94 168 GLY A CA 1
ATOM 1313 C C . GLY A 1 168 ? 14.145 0.705 -32.901 1.00 71.94 168 GLY A C 1
ATOM 1314 O O . GLY A 1 168 ? 15.064 1.456 -32.585 1.00 71.94 168 GLY A O 1
ATOM 1315 N N . THR A 1 169 ? 13.426 0.925 -34.004 1.00 69.56 169 THR A N 1
ATOM 1316 C CA . THR A 1 169 ? 13.748 2.002 -34.964 1.00 69.56 169 THR A CA 1
ATOM 1317 C C . THR A 1 169 ? 13.734 3.401 -34.338 1.00 69.56 169 THR A C 1
ATOM 1319 O O . THR A 1 169 ? 14.455 4.285 -34.792 1.00 69.56 169 THR A O 1
ATOM 1322 N N . GLU A 1 170 ? 12.944 3.600 -33.281 1.00 74.12 170 GLU A N 1
ATOM 1323 C CA . GLU A 1 170 ? 12.877 4.841 -32.495 1.00 74.12 170 GLU A CA 1
ATOM 1324 C C . GLU A 1 170 ? 14.125 5.087 -31.626 1.00 74.12 170 GLU A C 1
ATOM 1326 O O . GLU A 1 170 ? 14.573 6.226 -31.453 1.00 74.12 170 GLU A O 1
ATOM 1331 N N . PHE A 1 171 ? 14.742 4.017 -31.124 1.00 79.44 171 PHE A N 1
ATOM 1332 C CA . PHE A 1 171 ? 15.926 4.086 -30.272 1.00 79.44 171 PHE A CA 1
ATOM 1333 C C . PHE A 1 171 ? 17.191 4.361 -31.078 1.00 79.44 171 PHE A C 1
ATOM 1335 O O . PHE A 1 171 ? 18.063 5.102 -30.620 1.00 79.44 171 PHE A O 1
ATOM 1342 N N . LEU A 1 172 ? 17.256 3.846 -32.311 1.00 80.12 172 LEU A N 1
ATOM 1343 C CA . LEU A 1 172 ? 18.391 4.065 -33.207 1.00 80.12 172 LEU A CA 1
ATOM 1344 C C . LEU A 1 172 ? 18.612 5.562 -33.489 1.00 80.12 172 LEU A C 1
ATOM 1346 O O . LEU A 1 172 ? 19.716 6.073 -33.312 1.00 80.12 172 LEU A O 1
ATOM 1350 N N . ALA A 1 173 ? 17.542 6.289 -33.833 1.00 82.44 173 ALA A N 1
ATOM 1351 C CA . ALA A 1 173 ? 17.612 7.731 -34.076 1.00 82.44 173 ALA A CA 1
ATOM 1352 C C . ALA A 1 173 ? 17.998 8.515 -32.807 1.00 82.44 173 ALA A C 1
ATOM 1354 O O . ALA A 1 173 ? 18.780 9.464 -32.861 1.00 82.44 173 ALA A O 1
ATOM 1355 N N . THR A 1 174 ? 17.490 8.091 -31.647 1.00 85.75 174 THR A N 1
ATOM 1356 C CA . THR A 1 174 ? 17.791 8.725 -30.355 1.00 85.75 174 THR A CA 1
ATOM 1357 C C . THR A 1 174 ? 19.278 8.608 -29.999 1.00 85.75 174 THR A C 1
ATOM 1359 O O . THR A 1 174 ? 19.882 9.570 -29.527 1.00 85.75 174 THR A O 1
ATOM 1362 N N . MET A 1 175 ? 19.903 7.460 -30.269 1.00 88.31 175 MET A N 1
ATOM 1363 C CA . MET A 1 175 ? 21.330 7.222 -30.010 1.00 88.31 175 MET A CA 1
ATOM 1364 C C . MET A 1 175 ? 22.247 8.123 -30.849 1.00 88.31 175 MET A C 1
ATOM 1366 O O . MET A 1 175 ? 23.237 8.652 -30.335 1.00 88.31 175 MET A O 1
ATOM 1370 N N . GLU A 1 176 ? 21.908 8.348 -32.119 1.00 87.81 176 GLU A N 1
ATOM 1371 C CA . GLU A 1 176 ? 22.655 9.265 -32.988 1.00 87.81 176 GLU A CA 1
ATOM 1372 C C . GLU A 1 176 ? 22.554 10.714 -32.494 1.00 87.81 176 GLU A C 1
ATOM 1374 O O . GLU A 1 176 ? 23.565 11.421 -32.441 1.00 87.81 176 GLU A O 1
ATOM 1379 N N . VAL A 1 177 ? 21.364 11.136 -32.045 1.00 88.25 177 VAL A N 1
ATOM 1380 C CA . VAL A 1 177 ? 21.153 12.454 -31.424 1.00 88.25 177 VAL A CA 1
ATOM 1381 C C . VAL A 1 177 ? 21.992 12.595 -30.155 1.00 88.25 177 VAL A C 1
ATOM 1383 O O . VAL A 1 177 ? 22.719 13.577 -30.014 1.00 88.25 177 VAL A O 1
ATOM 1386 N N . ILE A 1 178 ? 21.976 11.600 -29.261 1.00 88.00 178 ILE A N 1
ATOM 1387 C CA . ILE A 1 178 ? 22.776 11.618 -28.025 1.00 88.00 178 ILE A CA 1
ATOM 1388 C C . ILE A 1 178 ? 24.270 11.764 -28.345 1.00 88.00 178 ILE A C 1
ATOM 1390 O O . ILE A 1 178 ? 24.970 12.545 -27.690 1.00 88.00 178 ILE A O 1
ATOM 1394 N N . PHE A 1 179 ? 24.772 11.063 -29.366 1.00 91.56 179 PHE A N 1
ATOM 1395 C CA . PHE A 1 179 ? 26.159 11.217 -29.790 1.00 91.56 179 PHE A CA 1
ATOM 1396 C C . PHE A 1 179 ? 26.461 12.644 -30.253 1.00 91.56 179 PHE A C 1
ATOM 1398 O O . PHE A 1 179 ? 27.418 13.240 -29.762 1.00 91.56 179 PHE A O 1
ATOM 1405 N N . GLN A 1 180 ? 25.652 13.209 -31.150 1.00 89.06 180 GLN A N 1
ATOM 1406 C CA . GLN A 1 180 ? 25.895 14.553 -31.684 1.00 89.06 180 GLN A CA 1
ATOM 1407 C C . GLN A 1 180 ? 25.781 15.637 -30.607 1.00 89.06 180 GLN A C 1
ATOM 1409 O O . GLN A 1 180 ? 26.625 16.535 -30.528 1.00 89.06 180 GLN A O 1
ATOM 1414 N N . ASP A 1 181 ? 24.765 15.546 -29.748 1.00 86.94 181 ASP A N 1
ATOM 1415 C CA . ASP A 1 181 ? 24.463 16.596 -28.782 1.00 86.94 181 ASP A CA 1
ATOM 1416 C C . ASP A 1 181 ? 25.286 16.538 -27.502 1.00 86.94 181 ASP A C 1
ATOM 1418 O O . ASP A 1 181 ? 25.461 17.580 -26.867 1.00 86.94 181 ASP A O 1
ATOM 1422 N N . THR A 1 182 ? 25.809 15.363 -27.152 1.00 87.31 182 THR A N 1
ATOM 1423 C CA . THR A 1 182 ? 26.509 15.126 -25.884 1.00 87.31 182 THR A CA 1
ATOM 1424 C C . THR A 1 182 ? 27.958 14.721 -26.141 1.00 87.31 182 THR A C 1
ATOM 1426 O O . THR A 1 182 ? 28.886 15.481 -25.858 1.00 87.31 182 THR A O 1
ATOM 1429 N N . MET A 1 183 ? 28.171 13.542 -26.733 1.00 89.38 183 MET A N 1
ATOM 1430 C CA . MET A 1 183 ? 29.502 12.943 -26.873 1.00 89.38 183 MET A CA 1
ATOM 1431 C C . MET A 1 183 ? 30.417 13.760 -27.795 1.00 89.38 183 MET A C 1
ATOM 1433 O O . MET A 1 183 ? 31.537 14.094 -27.417 1.00 89.38 183 MET A O 1
ATOM 1437 N N . ALA A 1 184 ? 29.948 14.139 -28.984 1.00 89.12 184 ALA A N 1
ATOM 1438 C CA . ALA A 1 184 ? 30.741 14.889 -29.954 1.00 89.12 184 ALA A CA 1
ATOM 1439 C C . ALA A 1 184 ? 31.139 16.275 -29.419 1.00 89.12 184 ALA A C 1
ATOM 1441 O O . ALA A 1 184 ? 32.276 16.709 -29.616 1.00 89.12 184 ALA A O 1
ATOM 1442 N N . LYS A 1 185 ? 30.239 16.956 -28.692 1.00 89.19 185 LYS A N 1
ATOM 1443 C CA . LYS A 1 185 ? 30.547 18.236 -28.028 1.00 89.19 185 LYS A CA 1
ATOM 1444 C C . LYS A 1 185 ? 31.595 18.053 -26.931 1.00 89.19 185 LYS A C 1
ATOM 1446 O O . LYS A 1 185 ? 32.551 18.822 -26.879 1.00 89.19 185 LYS A O 1
ATOM 1451 N N . PHE A 1 186 ? 31.460 17.014 -26.105 1.00 89.31 186 PHE A N 1
ATOM 1452 C CA . PHE A 1 186 ? 32.436 16.696 -25.062 1.00 89.31 186 PHE A CA 1
ATOM 1453 C C . PHE A 1 186 ? 33.832 16.411 -25.634 1.00 89.31 186 PHE A C 1
ATOM 1455 O O . PHE A 1 186 ? 34.811 16.987 -25.164 1.00 89.31 186 PHE A O 1
ATOM 1462 N N . LEU A 1 187 ? 33.930 15.593 -26.688 1.00 90.69 187 LEU A N 1
ATOM 1463 C CA . LEU A 1 187 ? 35.204 15.272 -27.342 1.00 90.69 187 LEU A CA 1
ATOM 1464 C C . LEU A 1 187 ? 35.863 16.509 -27.964 1.00 90.69 187 LEU A C 1
ATOM 1466 O O . LEU A 1 187 ? 37.068 16.699 -27.812 1.00 90.69 187 LEU A O 1
ATOM 1470 N N . ARG A 1 188 ? 35.084 17.384 -28.617 1.00 89.69 188 ARG A N 1
ATOM 1471 C CA . ARG A 1 188 ? 35.595 18.655 -29.162 1.00 89.69 188 ARG A CA 1
ATOM 1472 C C . ARG A 1 188 ? 36.134 19.568 -28.070 1.00 89.69 188 ARG A C 1
ATOM 1474 O O . ARG A 1 188 ? 37.222 20.114 -28.234 1.00 89.69 188 ARG A O 1
ATOM 1481 N N . ASN A 1 189 ? 35.413 19.698 -26.959 1.00 88.31 189 ASN A N 1
ATOM 1482 C CA . ASN A 1 189 ? 35.860 20.505 -25.825 1.00 88.31 189 ASN A CA 1
ATOM 1483 C C . ASN A 1 189 ? 37.150 19.935 -25.220 1.00 88.31 189 ASN A C 1
ATOM 1485 O O . ASN A 1 189 ? 38.107 20.673 -25.012 1.00 88.31 189 ASN A O 1
ATOM 1489 N N . TRP A 1 190 ? 37.226 18.616 -25.023 1.00 89.75 190 TRP A N 1
ATOM 1490 C CA . TRP A 1 190 ? 38.422 17.964 -24.486 1.00 89.75 190 TRP A CA 1
ATOM 1491 C C . TRP A 1 190 ? 39.642 18.112 -25.409 1.00 89.75 190 TRP A C 1
ATOM 1493 O O . TRP A 1 190 ? 40.744 18.431 -24.950 1.00 89.75 190 TRP A O 1
ATOM 1503 N N . HIS A 1 191 ? 39.452 17.949 -26.720 1.00 89.19 191 HIS A N 1
ATOM 1504 C CA . HIS A 1 191 ? 40.496 18.200 -27.714 1.00 89.19 191 HIS A CA 1
ATOM 1505 C C . HIS A 1 191 ? 40.953 19.659 -27.695 1.00 89.19 191 HIS A C 1
ATOM 1507 O O . HIS A 1 191 ? 42.149 19.924 -27.626 1.00 89.19 191 HIS A O 1
ATOM 1513 N N . HIS A 1 192 ? 40.019 20.612 -27.686 1.00 87.88 192 HIS A N 1
ATOM 1514 C CA . HIS A 1 192 ? 40.349 22.035 -27.652 1.00 87.88 192 HIS A CA 1
ATOM 1515 C C . HIS A 1 192 ? 41.110 22.426 -26.378 1.00 87.88 192 HIS A C 1
ATOM 1517 O O . HIS A 1 192 ? 42.060 23.199 -26.439 1.00 87.88 192 HIS A O 1
ATOM 1523 N N . GLU A 1 193 ? 40.749 21.862 -25.226 1.00 86.62 193 GLU A N 1
ATOM 1524 C CA . GLU A 1 193 ? 41.419 22.157 -23.958 1.00 86.62 193 GLU A CA 1
ATOM 1525 C C . GLU A 1 193 ? 42.820 21.542 -23.854 1.00 86.62 193 GLU A C 1
ATOM 1527 O O . GLU A 1 193 ? 43.707 22.137 -23.241 1.00 86.62 193 GLU A O 1
ATOM 1532 N N . THR A 1 194 ? 43.047 20.368 -24.453 1.00 87.62 194 THR A N 1
ATOM 1533 C CA . THR A 1 194 ? 44.281 19.593 -24.224 1.00 87.62 194 THR A CA 1
ATOM 1534 C C . THR A 1 194 ? 45.221 19.505 -25.428 1.00 87.62 194 THR A C 1
ATOM 1536 O O . THR A 1 194 ? 46.390 19.142 -25.263 1.00 87.62 194 THR A O 1
ATOM 1539 N N . MET A 1 195 ? 44.744 19.865 -26.622 1.00 81.94 195 MET A N 1
ATOM 1540 C CA . MET A 1 195 ? 45.442 19.734 -27.906 1.00 81.94 195 MET A CA 1
ATOM 1541 C C . MET A 1 195 ? 45.231 20.960 -28.821 1.00 81.94 195 MET A C 1
ATOM 1543 O O . MET A 1 195 ? 44.949 20.838 -30.010 1.00 81.94 195 MET A O 1
ATOM 1547 N N . GLN A 1 196 ? 45.435 22.166 -28.276 1.00 76.88 196 GLN A N 1
ATOM 1548 C CA . GLN A 1 196 ? 45.234 23.462 -28.961 1.00 76.88 196 GLN A CA 1
ATOM 1549 C C . GLN A 1 196 ? 46.032 23.660 -30.266 1.00 76.88 196 GLN A C 1
ATOM 1551 O O . GLN A 1 196 ? 45.684 24.526 -31.063 1.00 76.88 196 GLN A O 1
ATOM 1556 N N . ALA A 1 197 ? 47.110 22.898 -30.478 1.00 76.19 197 ALA A N 1
ATOM 1557 C CA . ALA A 1 197 ? 48.014 23.037 -31.624 1.00 76.19 197 ALA A CA 1
ATOM 1558 C C . ALA A 1 197 ? 47.717 22.064 -32.783 1.00 76.19 197 ALA A C 1
ATOM 1560 O O . ALA A 1 197 ? 48.475 22.023 -33.748 1.00 76.19 197 ALA A O 1
ATOM 1561 N N . THR A 1 198 ? 46.660 21.256 -32.678 1.00 79.94 198 THR A N 1
ATOM 1562 C CA . THR A 1 198 ? 46.297 20.233 -33.672 1.00 79.94 198 THR A CA 1
ATOM 1563 C C . THR A 1 198 ? 44.830 20.354 -34.049 1.00 79.94 198 THR A C 1
ATOM 1565 O O . THR A 1 198 ? 43.995 20.598 -33.176 1.00 79.94 198 THR A O 1
ATOM 1568 N N . ASP A 1 199 ? 44.505 20.131 -35.319 1.00 83.00 199 ASP A N 1
ATOM 1569 C CA . ASP A 1 199 ? 43.118 20.119 -35.783 1.00 83.00 199 ASP A CA 1
ATOM 1570 C C . ASP A 1 199 ? 42.320 18.969 -35.153 1.00 83.00 199 ASP A C 1
ATOM 1572 O O . ASP A 1 199 ? 42.873 17.937 -34.760 1.00 83.00 199 ASP A O 1
ATOM 1576 N N . PHE A 1 200 ? 41.007 19.168 -35.011 1.00 85.94 200 PHE A N 1
ATOM 1577 C CA . PHE A 1 200 ? 40.120 18.136 -34.478 1.00 85.94 200 PHE A CA 1
ATOM 1578 C C . PHE A 1 200 ? 40.056 16.946 -35.455 1.00 85.94 200 PHE A C 1
ATOM 1580 O O . PHE A 1 200 ? 39.872 17.179 -36.653 1.00 85.94 200 PHE A O 1
ATOM 1587 N N . PRO A 1 201 ? 40.181 15.694 -34.976 1.00 85.88 201 PRO A N 1
ATOM 1588 C CA . PRO A 1 201 ? 40.148 14.510 -35.831 1.00 85.88 201 PRO A CA 1
ATOM 1589 C C . PRO A 1 201 ? 38.878 14.392 -36.677 1.00 85.88 201 PRO A C 1
ATOM 1591 O O . PRO A 1 201 ? 37.800 14.853 -36.288 1.00 85.88 201 PRO A O 1
ATOM 1594 N N . VAL A 1 202 ? 38.986 13.698 -37.811 1.00 85.62 202 VAL A N 1
ATOM 1595 C CA . VAL A 1 202 ? 37.823 13.401 -38.655 1.00 85.62 202 VAL A CA 1
ATOM 1596 C C . VAL A 1 202 ? 36.934 12.386 -37.940 1.00 85.62 202 VAL A C 1
ATOM 1598 O O . VAL A 1 202 ? 37.398 11.330 -37.515 1.00 85.62 202 VAL A O 1
ATOM 1601 N N . VAL A 1 203 ? 35.645 12.702 -37.807 1.00 87.69 203 VAL A N 1
ATOM 1602 C CA . VAL A 1 203 ? 34.655 11.758 -37.277 1.00 87.69 203 VAL A CA 1
ATOM 1603 C C . VAL A 1 203 ? 34.226 10.836 -38.414 1.00 87.69 203 VAL A C 1
ATOM 1605 O O . VAL A 1 203 ? 33.626 11.291 -39.387 1.00 87.69 203 VAL A O 1
ATOM 1608 N N . GLU A 1 204 ? 34.570 9.559 -38.304 1.00 86.75 204 GLU A N 1
ATOM 1609 C CA . GLU A 1 204 ? 34.175 8.518 -39.248 1.00 86.75 204 GLU A CA 1
ATOM 1610 C C . GLU A 1 204 ? 32.679 8.195 -39.126 1.00 86.75 204 GLU A C 1
ATOM 1612 O O . GLU A 1 204 ? 32.021 8.519 -38.132 1.00 86.75 204 GLU A O 1
ATOM 1617 N N . ASN A 1 205 ? 32.134 7.527 -40.146 1.00 84.50 205 ASN A N 1
ATOM 1618 C CA . ASN A 1 205 ? 30.757 7.043 -40.106 1.00 84.50 205 ASN A CA 1
ATOM 1619 C C . ASN A 1 205 ? 30.575 6.067 -38.940 1.00 84.50 205 ASN A C 1
ATOM 1621 O O . ASN A 1 205 ? 31.391 5.168 -38.738 1.00 84.50 205 ASN A O 1
ATOM 1625 N N . GLY A 1 206 ? 29.486 6.234 -38.192 1.00 84.38 206 GLY A N 1
ATOM 1626 C CA . GLY A 1 206 ? 29.223 5.388 -37.040 1.00 84.38 206 GLY A CA 1
ATOM 1627 C C . GLY A 1 206 ? 28.907 3.944 -37.409 1.00 84.38 206 GLY A C 1
ATOM 1628 O O . GLY A 1 206 ? 28.217 3.662 -38.390 1.00 84.38 206 GLY A O 1
ATOM 1629 N N . VAL A 1 207 ? 29.422 3.025 -36.598 1.00 88.88 207 VAL A N 1
ATOM 1630 C CA . VAL A 1 207 ? 29.308 1.582 -36.788 1.00 88.88 207 VAL A CA 1
ATOM 1631 C C . VAL A 1 207 ? 28.241 1.032 -35.848 1.00 88.88 207 VAL A C 1
ATOM 1633 O O . VAL A 1 207 ? 28.359 1.123 -34.628 1.00 88.88 207 VAL A O 1
ATOM 1636 N N . TRP A 1 208 ? 27.201 0.424 -36.412 1.00 87.69 208 TRP A N 1
ATOM 1637 C CA . TRP A 1 208 ? 26.142 -0.225 -35.644 1.00 87.69 208 TRP A CA 1
ATOM 1638 C C . TRP A 1 208 ? 26.503 -1.674 -35.313 1.00 87.69 208 TRP A C 1
ATOM 1640 O O . TRP A 1 208 ? 26.642 -2.520 -36.199 1.00 87.69 208 TRP A O 1
ATOM 1650 N N . LEU A 1 209 ? 26.609 -1.965 -34.020 1.00 86.56 209 LEU A N 1
ATOM 1651 C CA . LEU A 1 209 ? 26.758 -3.308 -33.479 1.00 86.56 209 LEU A CA 1
ATOM 1652 C C . LEU A 1 209 ? 25.353 -3.916 -33.367 1.00 86.56 209 LEU A C 1
ATOM 1654 O O . LEU A 1 209 ? 24.550 -3.513 -32.532 1.00 86.56 209 LEU A O 1
ATOM 1658 N N . ASN A 1 210 ? 25.020 -4.837 -34.275 1.00 80.12 210 ASN A N 1
ATOM 1659 C CA . ASN A 1 210 ? 23.650 -5.346 -34.442 1.00 80.12 210 ASN A CA 1
ATOM 1660 C C . ASN A 1 210 ? 23.337 -6.611 -33.626 1.00 80.12 210 ASN A C 1
ATOM 1662 O O . ASN A 1 210 ? 22.189 -7.061 -33.618 1.00 80.12 210 ASN A O 1
ATOM 1666 N N . ALA A 1 211 ? 24.340 -7.207 -32.987 1.00 75.69 211 ALA A N 1
ATOM 1667 C CA . ALA A 1 211 ? 24.212 -8.399 -32.164 1.00 75.69 211 ALA A CA 1
ATOM 1668 C C . ALA A 1 211 ? 25.152 -8.295 -30.948 1.00 75.69 211 ALA A C 1
ATOM 1670 O O . ALA A 1 211 ? 26.135 -7.552 -31.016 1.00 75.69 211 ALA A O 1
ATOM 1671 N N . PRO A 1 212 ? 24.849 -8.997 -29.842 1.00 76.25 212 PRO A N 1
ATOM 1672 C CA . PRO A 1 212 ? 23.699 -9.888 -29.640 1.00 76.25 212 PRO A CA 1
ATOM 1673 C C . PRO A 1 212 ? 22.375 -9.148 -29.383 1.00 76.25 212 PRO A C 1
ATOM 1675 O O . PRO A 1 212 ? 22.336 -8.098 -28.757 1.00 76.25 212 PRO A O 1
ATOM 1678 N N . THR A 1 213 ? 21.253 -9.707 -29.833 1.00 80.81 213 THR A N 1
ATOM 1679 C CA . THR A 1 213 ? 19.923 -9.180 -29.477 1.00 80.81 213 THR A CA 1
ATOM 1680 C C . THR A 1 213 ? 19.498 -9.661 -28.097 1.00 80.81 213 THR A C 1
ATOM 1682 O O . THR A 1 213 ? 19.862 -10.764 -27.686 1.00 80.81 213 THR A O 1
ATOM 1685 N N . GLN A 1 214 ? 18.683 -8.869 -27.400 1.00 81.00 214 GLN A N 1
ATOM 1686 C CA . GLN A 1 214 ? 18.133 -9.246 -26.099 1.00 81.00 214 GLN A CA 1
ATOM 1687 C C . GLN A 1 214 ? 17.360 -10.582 -26.184 1.00 81.00 214 GLN A C 1
ATOM 1689 O O . GLN A 1 214 ? 16.410 -10.671 -26.961 1.00 81.00 214 GLN A O 1
ATOM 1694 N N . PRO A 1 215 ? 17.736 -11.626 -25.414 1.00 71.75 215 PRO A N 1
ATOM 1695 C CA . PRO A 1 215 ? 17.024 -12.910 -25.415 1.00 71.75 215 PRO A CA 1
ATOM 1696 C C . PRO A 1 215 ? 15.813 -12.945 -24.467 1.00 71.75 215 PRO A C 1
ATOM 1698 O O . PRO A 1 215 ? 15.037 -13.900 -24.491 1.00 71.75 215 PRO A O 1
ATOM 1701 N N . ASP A 1 216 ? 15.676 -11.948 -23.592 1.00 72.94 216 ASP A N 1
ATOM 1702 C CA . ASP A 1 216 ? 14.577 -11.803 -22.633 1.00 72.94 216 ASP A CA 1
ATOM 1703 C C . ASP A 1 216 ? 13.972 -10.387 -22.700 1.00 72.94 216 ASP A C 1
ATOM 1705 O O . ASP A 1 216 ? 14.222 -9.681 -23.668 1.00 72.94 216 ASP A O 1
ATOM 1709 N N . GLY A 1 217 ? 13.137 -9.978 -21.737 1.00 74.62 217 GLY A N 1
ATOM 1710 C CA . GLY A 1 217 ? 12.545 -8.630 -21.663 1.00 74.62 217 GLY A CA 1
ATOM 1711 C C . GLY A 1 217 ? 13.292 -7.630 -20.761 1.00 74.62 217 GLY A C 1
ATOM 1712 O O . GLY A 1 217 ? 12.833 -6.510 -20.580 1.00 74.62 217 GLY A O 1
ATOM 1713 N N . SER A 1 218 ? 14.416 -8.014 -20.147 1.00 79.44 218 SER A N 1
ATOM 1714 C CA . SER A 1 218 ? 15.010 -7.292 -19.007 1.00 79.44 218 SER A CA 1
ATOM 1715 C C . SER A 1 218 ? 16.540 -7.148 -19.020 1.00 79.44 218 SER A C 1
ATOM 1717 O O . SER A 1 218 ? 17.109 -6.553 -18.099 1.00 79.44 218 SER A O 1
ATOM 1719 N N . SER A 1 219 ? 17.238 -7.722 -20.003 1.00 82.25 219 SER A N 1
ATOM 1720 C CA . SER A 1 219 ? 18.699 -7.847 -19.996 1.00 82.25 219 SER A CA 1
ATOM 1721 C C . SER A 1 219 ? 19.453 -6.788 -20.805 1.00 82.25 219 SER A C 1
ATOM 1723 O O . SER A 1 219 ? 20.674 -6.908 -20.912 1.00 82.25 219 SER A O 1
ATOM 1725 N N . CYS A 1 220 ? 18.799 -5.749 -21.340 1.00 85.50 220 CYS A N 1
ATOM 1726 C CA . CYS A 1 220 ? 19.451 -4.720 -22.167 1.00 85.50 220 CYS A CA 1
ATOM 1727 C C . CYS A 1 220 ? 20.677 -4.115 -21.472 1.00 85.50 220 CYS A C 1
ATOM 1729 O O . CYS A 1 220 ? 21.765 -4.105 -22.037 1.00 85.50 220 CYS A O 1
ATOM 1731 N N . GLY A 1 221 ? 20.544 -3.713 -20.203 1.00 84.81 221 GLY A N 1
ATOM 1732 C CA . GLY A 1 221 ? 21.651 -3.149 -19.427 1.00 84.81 221 GLY A CA 1
ATOM 1733 C C . GLY A 1 221 ? 22.814 -4.128 -19.212 1.00 84.81 221 GLY A C 1
ATOM 1734 O O . GLY A 1 221 ? 23.973 -3.722 -19.242 1.00 84.81 221 GLY A O 1
ATOM 1735 N N . VAL A 1 222 ? 22.528 -5.426 -19.047 1.00 84.62 222 VAL A N 1
ATOM 1736 C CA . VAL A 1 222 ? 23.558 -6.477 -18.909 1.00 84.62 222 VAL A CA 1
ATOM 1737 C C . VAL A 1 222 ? 24.339 -6.620 -20.216 1.00 84.62 222 VAL A C 1
ATOM 1739 O O . VAL A 1 222 ? 25.568 -6.690 -20.200 1.00 84.62 222 VAL A O 1
ATOM 1742 N N . LEU A 1 223 ? 23.629 -6.609 -21.346 1.00 84.94 223 LEU A N 1
ATOM 1743 C CA . LEU A 1 223 ? 24.231 -6.700 -22.670 1.00 84.94 223 LEU A CA 1
ATOM 1744 C C . LEU A 1 223 ? 25.046 -5.453 -23.022 1.00 84.94 223 LEU A C 1
ATOM 1746 O O . LEU A 1 223 ? 26.125 -5.591 -23.589 1.00 84.94 223 LEU A O 1
ATOM 1750 N N . CYS A 1 224 ? 24.596 -4.253 -22.646 1.00 88.44 224 CYS A N 1
ATOM 1751 C CA . CYS A 1 224 ? 25.365 -3.020 -22.837 1.00 88.44 224 CYS A CA 1
ATOM 1752 C C . CYS A 1 224 ? 26.707 -3.058 -22.092 1.00 88.44 224 CYS A C 1
ATOM 1754 O O . CYS A 1 224 ? 27.734 -2.666 -22.648 1.00 88.44 224 CYS A O 1
ATOM 1756 N N . ILE A 1 225 ? 26.730 -3.580 -20.860 1.00 85.56 225 ILE A N 1
ATOM 1757 C CA . ILE A 1 225 ? 27.971 -3.771 -20.092 1.00 85.56 225 ILE A CA 1
ATOM 1758 C C . ILE A 1 225 ? 28.889 -4.793 -20.782 1.00 85.56 225 ILE A C 1
ATOM 1760 O O . ILE A 1 225 ? 30.086 -4.542 -20.924 1.00 85.56 225 ILE A O 1
ATOM 1764 N N . ALA A 1 226 ? 28.341 -5.925 -21.234 1.00 83.12 226 ALA A N 1
ATOM 1765 C CA . ALA A 1 226 ? 29.114 -6.965 -21.914 1.00 83.12 226 ALA A CA 1
ATOM 1766 C C . ALA A 1 226 ? 29.708 -6.473 -23.247 1.00 83.12 226 ALA A C 1
ATOM 1768 O O . ALA A 1 226 ? 30.892 -6.684 -23.507 1.00 83.12 226 ALA A O 1
ATOM 1769 N N . GLN A 1 227 ? 28.923 -5.745 -24.047 1.00 84.44 227 GLN A N 1
ATOM 1770 C CA . GLN A 1 227 ? 29.379 -5.163 -25.309 1.00 84.44 227 GLN A CA 1
ATOM 1771 C C . GLN A 1 227 ? 30.453 -4.098 -25.087 1.00 84.44 227 GLN A C 1
ATOM 1773 O O . GLN A 1 227 ? 31.447 -4.074 -25.810 1.00 84.44 227 GLN A O 1
ATOM 1778 N N . THR A 1 228 ? 30.284 -3.256 -24.060 1.00 86.25 228 THR A N 1
ATOM 1779 C CA . THR A 1 228 ? 31.304 -2.280 -23.650 1.00 86.25 228 THR A CA 1
ATOM 1780 C C . THR A 1 228 ? 32.628 -2.975 -23.402 1.00 86.25 228 THR A C 1
ATOM 1782 O O . THR A 1 228 ? 33.643 -2.603 -23.976 1.00 86.25 228 THR A O 1
ATOM 1785 N N . TYR A 1 229 ? 32.609 -4.027 -22.589 1.00 81.75 229 TYR A N 1
ATOM 1786 C CA . TYR A 1 229 ? 33.810 -4.779 -22.286 1.00 81.75 229 TYR A CA 1
ATOM 1787 C C . TYR A 1 229 ? 34.458 -5.386 -23.548 1.00 81.75 229 TYR A C 1
ATOM 1789 O O . TYR A 1 229 ? 35.663 -5.244 -23.744 1.00 81.75 229 TYR A O 1
ATOM 1797 N N . ALA A 1 230 ? 33.666 -6.024 -24.416 1.00 79.31 230 ALA A N 1
ATOM 1798 C CA . ALA A 1 230 ? 34.170 -6.681 -25.623 1.00 79.31 230 ALA A CA 1
ATOM 1799 C C . ALA A 1 230 ? 34.872 -5.705 -26.580 1.00 79.31 230 ALA A C 1
ATOM 1801 O O . ALA A 1 230 ? 35.967 -5.999 -27.057 1.00 79.31 230 ALA A O 1
ATOM 1802 N N . VAL A 1 231 ? 34.276 -4.529 -26.810 1.00 82.69 231 VAL A N 1
ATOM 1803 C CA . VAL A 1 231 ? 34.845 -3.499 -27.694 1.00 82.69 231 VAL A CA 1
ATOM 1804 C C . VAL A 1 231 ? 36.112 -2.891 -27.098 1.00 82.69 231 VAL A C 1
ATOM 1806 O O . VAL A 1 231 ? 37.083 -2.700 -27.820 1.00 82.69 231 VAL A O 1
ATOM 1809 N N . LEU A 1 232 ? 36.136 -2.623 -25.788 1.00 82.00 232 LEU A N 1
ATOM 1810 C CA . LEU A 1 232 ? 37.328 -2.084 -25.123 1.00 82.00 232 LEU A CA 1
ATOM 1811 C C . LEU A 1 232 ? 38.507 -3.070 -25.112 1.00 82.00 232 LEU A C 1
ATOM 1813 O O . LEU A 1 232 ? 39.651 -2.641 -25.014 1.00 82.00 232 LEU A O 1
ATOM 1817 N N . ASN A 1 233 ? 38.238 -4.374 -25.215 1.00 76.50 233 ASN A N 1
ATOM 1818 C CA . ASN A 1 233 ? 39.252 -5.427 -25.299 1.00 76.50 233 ASN A CA 1
ATOM 1819 C C . ASN A 1 233 ? 39.557 -5.848 -26.753 1.00 76.50 233 ASN A C 1
ATOM 1821 O O . ASN A 1 233 ? 40.015 -6.967 -26.982 1.00 76.50 233 ASN A O 1
ATOM 1825 N N . ASP A 1 234 ? 39.231 -4.990 -27.730 1.00 70.88 234 ASP A N 1
ATOM 1826 C CA . ASP A 1 234 ? 39.424 -5.203 -29.173 1.00 70.88 234 ASP A CA 1
ATOM 1827 C C . ASP A 1 234 ? 38.858 -6.538 -29.697 1.00 70.88 234 ASP A C 1
ATOM 1829 O O . ASP A 1 234 ? 39.349 -7.113 -30.671 1.00 70.88 234 ASP A O 1
ATOM 1833 N N . SER A 1 235 ? 37.789 -7.045 -29.075 1.00 66.50 235 SER A N 1
ATOM 1834 C CA . SER A 1 235 ? 37.147 -8.281 -29.505 1.00 66.50 235 SER A CA 1
ATOM 1835 C C . SER A 1 235 ? 35.828 -8.033 -30.223 1.00 66.50 235 SER A C 1
ATOM 1837 O O . SER A 1 235 ? 34.842 -7.565 -29.653 1.00 66.50 235 SER A O 1
ATOM 1839 N N . THR A 1 236 ? 35.784 -8.437 -31.490 1.00 61.59 236 THR A N 1
ATOM 1840 C CA . THR A 1 236 ? 34.577 -8.401 -32.325 1.00 61.59 236 THR A CA 1
ATOM 1841 C C . THR A 1 236 ? 33.731 -9.669 -32.205 1.00 61.59 236 THR A C 1
ATOM 1843 O O . THR A 1 236 ? 32.621 -9.710 -32.734 1.00 61.59 236 THR A O 1
ATOM 1846 N N . ALA A 1 237 ? 34.209 -10.695 -31.490 1.00 60.41 237 ALA A N 1
ATOM 1847 C CA . ALA A 1 237 ? 33.528 -11.987 -31.399 1.00 60.41 237 ALA A CA 1
ATOM 1848 C C . ALA A 1 237 ? 32.165 -11.877 -30.695 1.00 60.41 237 ALA A C 1
ATOM 1850 O O . ALA A 1 237 ? 31.200 -12.503 -31.127 1.00 60.41 237 ALA A O 1
ATOM 1851 N N . PHE A 1 238 ? 32.048 -11.016 -29.677 1.00 67.44 238 PHE A N 1
ATOM 1852 C CA . PHE A 1 238 ? 30.773 -10.799 -28.988 1.00 67.44 238 PHE A CA 1
ATOM 1853 C C . PHE A 1 238 ? 29.730 -10.118 -29.883 1.00 67.44 238 PHE A C 1
ATOM 1855 O O . PHE A 1 238 ? 28.563 -10.488 -29.838 1.00 67.44 238 PHE A O 1
ATOM 1862 N N . ALA A 1 239 ? 30.155 -9.204 -30.765 1.00 65.94 239 ALA A N 1
ATOM 1863 C CA . ALA A 1 239 ? 29.263 -8.475 -31.671 1.00 65.94 239 ALA A CA 1
ATOM 1864 C C . ALA A 1 239 ? 28.560 -9.374 -32.711 1.00 65.94 239 ALA A C 1
ATOM 1866 O O . ALA A 1 239 ? 27.661 -8.913 -33.407 1.00 65.94 239 ALA A O 1
ATOM 1867 N N . ASN A 1 240 ? 28.974 -10.642 -32.818 1.00 67.44 240 ASN A N 1
ATOM 1868 C CA . ASN A 1 240 ? 28.399 -11.654 -33.705 1.00 67.44 240 ASN A CA 1
ATOM 1869 C C . ASN A 1 240 ? 27.883 -12.891 -32.941 1.00 67.44 240 ASN A C 1
ATOM 1871 O O . ASN A 1 240 ? 27.493 -13.878 -33.564 1.00 67.44 240 ASN A O 1
ATOM 1875 N N . ALA A 1 241 ? 27.896 -12.864 -31.606 1.00 66.25 241 ALA A N 1
ATOM 1876 C CA . ALA A 1 241 ? 27.506 -13.999 -30.780 1.00 66.25 241 ALA A CA 1
ATOM 1877 C C . ALA A 1 241 ? 25.980 -14.102 -30.623 1.00 66.25 241 ALA A C 1
ATOM 1879 O O . ALA A 1 241 ? 25.257 -13.106 -30.629 1.00 66.25 241 ALA A O 1
ATOM 1880 N N . THR A 1 242 ? 25.480 -15.322 -30.425 1.00 68.88 242 THR A N 1
ATOM 1881 C CA . THR A 1 242 ? 24.103 -15.577 -29.980 1.00 68.88 242 THR A CA 1
ATOM 1882 C C . THR A 1 242 ? 24.095 -15.779 -28.471 1.00 68.88 242 THR A C 1
ATOM 1884 O O . THR A 1 242 ? 24.765 -16.685 -27.983 1.00 68.88 242 THR A O 1
ATOM 1887 N N . VAL A 1 243 ? 23.337 -14.962 -27.737 1.00 69.88 243 VAL A N 1
ATOM 1888 C CA . VAL A 1 243 ? 23.277 -15.014 -26.267 1.00 69.88 243 VAL A CA 1
ATOM 1889 C C . VAL A 1 243 ? 21.993 -15.706 -25.819 1.00 69.88 243 VAL A C 1
ATOM 1891 O O . VAL A 1 243 ? 20.900 -15.316 -26.225 1.00 69.88 243 VAL A O 1
ATOM 1894 N N . THR A 1 244 ? 22.112 -16.725 -24.969 1.00 72.00 244 THR A N 1
ATOM 1895 C CA . THR A 1 244 ? 20.979 -17.417 -24.338 1.00 72.00 244 THR A CA 1
ATOM 1896 C C . THR A 1 244 ? 20.608 -16.786 -22.989 1.00 72.00 244 THR A C 1
ATOM 1898 O O . THR A 1 244 ? 21.352 -15.986 -22.422 1.00 72.00 244 THR A O 1
ATOM 1901 N N . GLN A 1 245 ? 19.457 -17.162 -22.420 1.00 67.56 245 GLN A N 1
ATOM 1902 C CA . GLN A 1 245 ? 19.077 -16.725 -21.067 1.00 67.56 245 GLN A CA 1
ATOM 1903 C C . GLN A 1 245 ? 20.046 -17.225 -19.979 1.00 67.56 245 GLN A C 1
ATOM 1905 O O . GLN A 1 245 ? 20.215 -16.564 -18.951 1.00 67.56 245 GLN A O 1
ATOM 1910 N N . ASP A 1 246 ? 20.697 -18.370 -20.194 1.00 66.06 246 ASP A N 1
ATOM 1911 C CA . ASP A 1 246 ? 21.676 -18.913 -19.251 1.00 66.06 246 ASP A CA 1
ATOM 1912 C C . ASP A 1 246 ? 22.992 -18.121 -19.308 1.00 66.06 246 ASP A C 1
ATOM 1914 O O . ASP A 1 246 ? 23.573 -17.805 -18.265 1.00 66.06 246 ASP A O 1
ATOM 1918 N N . ASP A 1 247 ? 23.388 -17.662 -20.497 1.00 68.06 247 ASP A N 1
ATOM 1919 C CA . ASP A 1 247 ? 24.528 -16.756 -20.669 1.00 68.06 247 ASP A CA 1
ATOM 1920 C C . ASP A 1 247 ? 24.300 -15.422 -19.943 1.00 68.06 247 ASP A C 1
ATOM 1922 O O . ASP A 1 247 ? 25.198 -14.918 -19.265 1.00 68.06 247 ASP A O 1
ATOM 1926 N N . VAL A 1 248 ? 23.077 -14.877 -19.986 1.00 73.06 248 VAL A N 1
ATOM 1927 C CA . VAL A 1 248 ? 22.705 -13.662 -19.233 1.00 73.06 248 VAL A CA 1
ATOM 1928 C C . VAL A 1 248 ? 22.843 -13.876 -17.721 1.00 73.06 248 VAL A C 1
ATOM 1930 O O . VAL A 1 248 ? 23.328 -12.989 -17.010 1.00 73.06 248 VAL A O 1
ATOM 1933 N N . ALA A 1 249 ? 22.458 -15.045 -17.202 1.00 70.25 249 ALA A N 1
ATOM 1934 C CA . ALA A 1 249 ? 22.618 -15.367 -15.783 1.00 70.25 249 ALA A CA 1
ATOM 1935 C C . ALA A 1 249 ? 24.103 -15.420 -15.376 1.00 70.25 249 ALA A C 1
ATOM 1937 O O . ALA A 1 249 ? 24.483 -14.884 -14.329 1.00 70.25 249 ALA A O 1
ATOM 1938 N N . ILE A 1 250 ? 24.953 -15.992 -16.233 1.00 69.00 250 ILE A N 1
ATOM 1939 C CA . ILE A 1 250 ? 26.409 -16.020 -16.047 1.00 69.00 250 ILE A CA 1
ATOM 1940 C C . ILE A 1 250 ? 26.994 -14.600 -16.083 1.00 69.00 250 ILE A C 1
ATOM 1942 O O . ILE A 1 250 ? 27.821 -14.254 -15.235 1.00 69.00 250 ILE A O 1
ATOM 1946 N N . MET A 1 251 ? 26.551 -13.752 -17.015 1.00 75.81 251 MET A N 1
ATOM 1947 C CA . MET A 1 251 ? 26.979 -12.351 -17.102 1.00 75.81 251 MET A CA 1
ATOM 1948 C C . MET A 1 251 ? 26.614 -11.569 -15.835 1.00 75.81 251 MET A C 1
ATOM 1950 O O . MET A 1 251 ? 27.465 -10.875 -15.282 1.00 75.81 251 MET A O 1
ATOM 1954 N N . ARG A 1 252 ? 25.391 -11.729 -15.310 1.00 80.56 252 ARG A N 1
ATOM 1955 C CA . ARG A 1 252 ? 24.959 -11.094 -14.048 1.00 80.56 252 ARG A CA 1
ATOM 1956 C C . ARG A 1 252 ? 25.824 -11.514 -12.861 1.00 80.56 252 ARG A C 1
ATOM 1958 O O . ARG A 1 252 ? 26.242 -10.663 -12.077 1.00 80.56 252 ARG A O 1
ATOM 1965 N N . LEU A 1 253 ? 26.132 -12.808 -12.753 1.00 73.62 253 LEU A N 1
ATOM 1966 C CA . LEU A 1 253 ? 27.015 -13.339 -11.714 1.00 73.62 253 LEU A CA 1
ATOM 1967 C C . LEU A 1 253 ? 28.425 -12.726 -11.799 1.00 73.62 253 LEU A C 1
ATOM 1969 O O . LEU A 1 253 ? 29.016 -12.380 -10.777 1.00 73.62 253 LEU A O 1
ATOM 1973 N N . ARG A 1 254 ? 28.949 -12.542 -13.013 1.00 73.25 254 ARG A N 1
ATOM 1974 C CA . ARG A 1 254 ? 30.263 -11.928 -13.245 1.00 73.25 254 ARG A CA 1
ATOM 1975 C C . ARG A 1 254 ? 30.277 -10.434 -12.939 1.00 73.25 254 ARG A C 1
ATOM 1977 O O . ARG A 1 254 ? 31.208 -9.974 -12.288 1.00 73.25 254 ARG A O 1
ATOM 1984 N N . ILE A 1 255 ? 29.237 -9.693 -13.322 1.00 75.44 255 ILE A N 1
ATOM 1985 C CA . ILE A 1 255 ? 29.085 -8.274 -12.955 1.00 75.44 255 ILE A CA 1
ATOM 1986 C C . ILE A 1 255 ? 29.051 -8.125 -11.428 1.00 75.44 255 ILE A C 1
ATOM 1988 O O . ILE A 1 255 ? 29.748 -7.280 -10.866 1.00 75.44 255 ILE A O 1
ATOM 1992 N N . MET A 1 256 ? 28.300 -8.993 -10.743 1.00 75.00 256 MET A N 1
ATOM 1993 C CA . MET A 1 256 ? 28.252 -9.030 -9.281 1.00 75.00 256 MET A CA 1
ATOM 1994 C C . MET A 1 256 ? 29.639 -9.286 -8.677 1.00 75.00 256 MET A C 1
ATOM 1996 O O . MET A 1 256 ? 30.041 -8.587 -7.751 1.00 75.00 256 MET A O 1
ATOM 2000 N N . TRP A 1 257 ? 30.398 -10.233 -9.227 1.00 72.19 257 TRP A N 1
ATOM 2001 C CA . TRP A 1 257 ? 31.761 -10.514 -8.782 1.00 72.19 257 TRP A CA 1
ATOM 2002 C C . TRP A 1 257 ? 32.715 -9.323 -9.013 1.00 72.19 257 TRP A C 1
ATOM 2004 O O . TRP A 1 257 ? 33.442 -8.957 -8.092 1.00 72.19 257 TRP A O 1
ATOM 2014 N N . ILE A 1 258 ? 32.643 -8.636 -10.165 1.00 69.75 258 ILE A N 1
ATOM 2015 C CA . ILE A 1 258 ? 33.449 -7.430 -10.463 1.00 69.75 258 ILE A CA 1
ATOM 2016 C C . ILE A 1 258 ? 33.215 -6.333 -9.417 1.00 69.75 258 ILE A C 1
ATOM 2018 O O . ILE A 1 258 ? 34.169 -5.705 -8.955 1.00 69.75 258 ILE A O 1
ATOM 2022 N N . ILE A 1 259 ? 31.960 -6.102 -9.025 1.00 69.75 259 ILE A N 1
ATOM 2023 C CA . ILE A 1 259 ? 31.604 -5.088 -8.022 1.00 69.75 259 ILE A CA 1
ATOM 2024 C C . ILE A 1 259 ? 32.105 -5.486 -6.626 1.00 69.75 259 ILE A C 1
ATOM 2026 O O . ILE A 1 259 ? 32.603 -4.640 -5.881 1.00 69.75 259 ILE A O 1
ATOM 2030 N N . LEU A 1 260 ? 31.999 -6.767 -6.265 1.00 67.06 260 LEU A N 1
ATOM 2031 C CA . LEU A 1 260 ? 32.398 -7.268 -4.946 1.00 67.06 260 LEU A CA 1
ATOM 2032 C C . LEU A 1 260 ? 33.926 -7.314 -4.754 1.00 67.06 260 LEU A C 1
ATOM 2034 O O . LEU A 1 260 ? 34.403 -7.089 -3.639 1.00 67.06 260 LEU A O 1
ATOM 2038 N N . MET A 1 261 ? 34.683 -7.543 -5.831 1.00 61.78 261 MET A N 1
ATOM 2039 C CA . MET A 1 261 ? 36.148 -7.676 -5.831 1.00 61.78 261 MET A CA 1
ATOM 2040 C C . MET A 1 261 ? 36.920 -6.350 -5.935 1.00 61.78 261 MET A C 1
ATOM 2042 O O . MET A 1 261 ? 38.137 -6.348 -6.123 1.00 61.78 261 MET A O 1
ATOM 2046 N N . GLN A 1 262 ? 36.255 -5.198 -5.807 1.00 59.03 262 GLN A N 1
ATOM 2047 C CA . GLN A 1 262 ? 36.951 -3.909 -5.808 1.00 59.03 262 GLN A CA 1
ATOM 2048 C C . GLN A 1 262 ? 37.848 -3.781 -4.554 1.00 59.03 262 GLN A C 1
ATOM 2050 O O . GLN A 1 262 ? 37.334 -3.873 -3.436 1.00 59.03 262 GLN A O 1
ATOM 2055 N N . PRO A 1 263 ? 39.173 -3.558 -4.695 1.00 44.81 263 PRO A N 1
ATOM 2056 C CA . PRO A 1 263 ? 40.088 -3.556 -3.556 1.00 44.81 263 PRO A CA 1
ATOM 2057 C C . PRO A 1 263 ? 39.850 -2.369 -2.610 1.00 44.81 263 PRO A C 1
ATOM 2059 O O . PRO A 1 263 ? 39.568 -1.245 -3.040 1.00 44.81 263 PRO A O 1
ATOM 2062 N N . GLU A 1 264 ? 40.026 -2.608 -1.308 1.00 40.66 264 GLU A N 1
ATOM 2063 C CA . GLU A 1 264 ? 40.191 -1.551 -0.308 1.00 40.66 264 GLU A CA 1
ATOM 2064 C C . GLU A 1 264 ? 41.494 -0.801 -0.597 1.00 40.66 264 GLU A C 1
ATOM 2066 O O . GLU A 1 264 ? 42.547 -1.411 -0.780 1.00 40.66 264 GLU A O 1
ATOM 2071 N N . ARG A 1 265 ? 41.459 0.537 -0.637 1.00 35.69 265 ARG A N 1
ATOM 2072 C CA . ARG A 1 265 ? 42.690 1.342 -0.654 1.00 35.69 265 ARG A CA 1
ATOM 2073 C C . ARG A 1 265 ? 43.345 1.306 0.731 1.00 35.69 265 ARG A C 1
ATOM 2075 O O . ARG A 1 265 ? 43.376 2.306 1.440 1.00 35.69 265 ARG A O 1
ATOM 2082 N N . SER A 1 266 ? 43.895 0.159 1.097 1.00 28.58 266 SER A N 1
ATOM 2083 C CA . SER A 1 266 ? 44.855 0.014 2.184 1.00 28.58 266 SER A CA 1
ATOM 2084 C C . SER A 1 266 ? 45.878 -1.046 1.787 1.00 28.58 266 SER A C 1
ATOM 2086 O O . SER A 1 266 ? 45.651 -2.239 1.957 1.00 28.58 266 SER A O 1
ATOM 2088 N N . GLY A 1 267 ? 47.008 -0.585 1.250 1.00 28.64 267 GLY A N 1
ATOM 2089 C CA . GLY A 1 267 ? 48.176 -1.415 0.953 1.00 28.64 267 GLY A CA 1
ATOM 2090 C C . GLY A 1 267 ? 48.352 -1.726 -0.531 1.00 28.64 267 GLY A C 1
ATOM 2091 O O . GLY A 1 267 ? 47.401 -2.071 -1.224 1.00 28.64 267 GLY A O 1
ATOM 2092 N N . ASN A 1 268 ? 49.590 -1.568 -1.006 1.00 34.44 268 ASN A N 1
ATOM 2093 C CA . ASN A 1 268 ? 50.044 -1.931 -2.347 1.00 34.44 268 ASN A CA 1
ATOM 2094 C C . ASN A 1 268 ? 49.609 -3.361 -2.697 1.00 34.44 268 ASN A C 1
ATOM 2096 O O . ASN A 1 268 ? 50.207 -4.319 -2.215 1.00 34.44 268 ASN A O 1
ATOM 2100 N N . PHE A 1 269 ? 48.597 -3.490 -3.552 1.00 31.97 269 PHE A N 1
ATOM 2101 C CA . PHE A 1 269 ? 48.301 -4.733 -4.251 1.00 31.97 269 PHE A CA 1
ATOM 2102 C C . PHE A 1 269 ? 48.824 -4.628 -5.679 1.00 31.97 269 PHE A C 1
ATOM 2104 O O . PHE A 1 269 ? 48.602 -3.634 -6.370 1.00 31.97 269 PHE A O 1
ATOM 2111 N N . ASP A 1 270 ? 49.564 -5.657 -6.069 1.00 32.16 270 ASP A N 1
ATOM 2112 C CA . ASP A 1 270 ? 50.318 -5.750 -7.309 1.00 32.16 270 ASP A CA 1
ATOM 2113 C C . ASP A 1 270 ? 49.377 -5.743 -8.528 1.00 32.16 270 ASP A C 1
ATOM 2115 O O . ASP A 1 270 ? 48.409 -6.510 -8.585 1.00 32.16 270 ASP A O 1
ATOM 2119 N N . ASN A 1 271 ? 49.649 -4.881 -9.514 1.00 35.88 271 ASN A N 1
ATOM 2120 C CA . ASN A 1 271 ? 48.816 -4.720 -10.718 1.00 35.88 271 ASN A CA 1
ATOM 2121 C C . ASN A 1 271 ? 48.681 -6.029 -11.522 1.00 35.88 271 ASN A C 1
ATOM 2123 O O . ASN A 1 271 ? 47.699 -6.214 -12.237 1.00 35.88 271 ASN A O 1
ATOM 2127 N N . ASN A 1 272 ? 49.610 -6.967 -11.333 1.00 33.81 272 ASN A N 1
ATOM 2128 C CA . ASN A 1 272 ? 49.607 -8.281 -11.970 1.00 33.81 272 ASN A CA 1
ATOM 2129 C C . ASN A 1 272 ? 48.438 -9.178 -11.517 1.00 33.81 272 ASN A C 1
ATOM 2131 O O . ASN A 1 272 ? 47.917 -9.947 -12.316 1.00 33.81 272 ASN A O 1
ATOM 2135 N N . VAL A 1 273 ? 47.949 -9.053 -10.277 1.00 35.38 273 VAL A N 1
ATOM 2136 C CA . VAL A 1 273 ? 46.838 -9.892 -9.774 1.00 35.38 273 VAL A CA 1
ATOM 2137 C C . VAL A 1 273 ? 45.481 -9.434 -10.336 1.00 35.38 273 VAL A C 1
ATOM 2139 O O . VAL A 1 273 ? 44.578 -10.247 -10.523 1.00 35.38 273 VAL A O 1
ATOM 2142 N N . ARG A 1 274 ? 45.343 -8.144 -10.682 1.00 40.28 274 ARG A N 1
ATOM 2143 C CA . ARG A 1 274 ? 44.140 -7.577 -11.326 1.00 40.28 274 ARG A CA 1
ATOM 2144 C C . ARG A 1 274 ? 43.925 -8.084 -12.755 1.00 40.28 274 ARG A C 1
ATOM 2146 O O . ARG A 1 274 ? 42.777 -8.297 -13.132 1.00 40.28 274 ARG A O 1
ATOM 2153 N N . ALA A 1 275 ? 45.002 -8.283 -13.515 1.00 36.81 275 ALA A N 1
ATOM 2154 C CA . ALA A 1 275 ? 44.953 -8.838 -14.870 1.00 36.81 275 ALA A CA 1
ATOM 2155 C C . ALA A 1 275 ? 44.640 -10.349 -14.849 1.00 36.81 275 ALA A C 1
ATOM 2157 O O . ALA A 1 275 ? 43.703 -10.796 -15.508 1.00 36.81 275 ALA A O 1
ATOM 2158 N N . TYR A 1 276 ? 45.317 -11.097 -13.967 1.00 36.06 276 TYR A N 1
ATOM 2159 C CA . TYR A 1 276 ? 45.166 -12.552 -13.817 1.00 36.06 276 TYR A CA 1
ATOM 2160 C C . TYR A 1 276 ? 43.755 -13.020 -13.415 1.00 36.06 276 TYR A C 1
ATOM 2162 O O . TYR A 1 276 ? 43.368 -14.148 -13.715 1.00 36.06 276 TYR A O 1
ATOM 2170 N N . LEU A 1 277 ? 42.986 -12.186 -12.708 1.00 38.66 277 LEU A N 1
ATOM 2171 C CA . LEU A 1 277 ? 41.658 -12.547 -12.196 1.00 38.66 277 LEU A CA 1
ATOM 2172 C C . LEU A 1 277 ? 40.515 -12.227 -13.178 1.00 38.66 277 LEU A C 1
ATOM 2174 O O . LEU A 1 277 ? 39.439 -12.818 -13.085 1.00 38.66 277 LEU A O 1
ATOM 2178 N N . LEU A 1 278 ? 40.742 -11.319 -14.130 1.00 40.78 278 LEU A N 1
ATOM 2179 C CA . LEU A 1 278 ? 39.762 -10.903 -15.136 1.00 40.78 278 LEU A CA 1
ATOM 2180 C C . LEU A 1 278 ? 39.936 -11.690 -16.451 1.00 40.78 278 LEU A C 1
ATOM 2182 O O . LEU A 1 278 ? 38.940 -12.155 -17.008 1.00 40.78 278 LEU A O 1
ATOM 2186 N N . GLU A 1 279 ? 41.170 -11.963 -16.888 1.00 39.44 279 GLU A N 1
ATOM 2187 C CA . GLU A 1 279 ? 41.468 -12.699 -18.133 1.00 39.44 279 GLU A CA 1
ATOM 2188 C C . GLU A 1 279 ? 40.703 -14.033 -18.322 1.00 39.44 279 GLU A C 1
ATOM 2190 O O . GLU A 1 279 ? 40.133 -14.236 -19.399 1.00 39.44 279 GLU A O 1
ATOM 2195 N N . PRO A 1 280 ? 40.576 -14.932 -17.321 1.00 37.09 280 PRO A N 1
ATOM 2196 C CA . PRO A 1 280 ? 39.916 -16.228 -17.525 1.00 37.09 280 PRO A CA 1
ATOM 2197 C C . PRO A 1 280 ? 38.387 -16.137 -17.635 1.00 37.09 280 PRO A C 1
ATOM 2199 O O . PRO A 1 280 ? 37.753 -16.978 -18.277 1.00 37.09 280 PRO A O 1
ATOM 2202 N N . ALA A 1 281 ? 37.768 -15.130 -17.009 1.00 37.00 281 ALA A N 1
ATOM 2203 C CA . ALA A 1 281 ? 36.344 -14.851 -17.189 1.00 37.00 281 ALA A CA 1
ATOM 2204 C C . ALA A 1 281 ? 36.096 -14.237 -18.578 1.00 37.00 281 ALA A C 1
ATOM 2206 O O . ALA A 1 281 ? 35.091 -14.517 -19.228 1.00 37.00 281 ALA A O 1
ATOM 2207 N N . ILE A 1 282 ? 37.050 -13.460 -19.068 1.00 41.69 282 ILE A N 1
ATOM 2208 C CA . ILE A 1 282 ? 36.979 -12.692 -20.308 1.00 41.69 282 ILE A CA 1
ATOM 2209 C C . ILE A 1 282 ? 37.195 -13.555 -21.556 1.00 41.69 282 ILE A C 1
ATOM 2211 O O . ILE A 1 282 ? 36.432 -13.427 -22.511 1.00 41.69 282 ILE A O 1
ATOM 2215 N N . GLN A 1 283 ? 38.120 -14.518 -21.519 1.00 38.69 283 GLN A N 1
ATOM 2216 C CA . GLN A 1 283 ? 38.318 -15.475 -22.618 1.00 38.69 283 GLN A CA 1
ATOM 2217 C C . GLN A 1 283 ? 37.067 -16.316 -22.929 1.00 38.69 283 GLN A C 1
ATOM 2219 O O . GLN A 1 283 ? 36.858 -16.702 -24.072 1.00 38.69 283 GLN A O 1
ATOM 2224 N N . TYR A 1 284 ? 36.196 -16.558 -21.944 1.00 38.78 284 TYR A N 1
ATOM 2225 C CA . TYR A 1 284 ? 34.979 -17.366 -22.123 1.00 38.78 284 TYR A CA 1
ATOM 2226 C C . TYR A 1 284 ? 33.746 -16.564 -22.577 1.00 38.78 284 TYR A C 1
ATOM 2228 O O . TYR A 1 284 ? 32.752 -17.153 -22.978 1.00 38.78 284 TYR A O 1
ATOM 2236 N N . LEU A 1 285 ? 33.786 -15.227 -22.507 1.00 37.62 285 LEU A N 1
ATOM 2237 C CA . LEU A 1 285 ? 32.738 -14.351 -23.064 1.00 37.62 285 LEU A CA 1
ATOM 2238 C C . LEU A 1 285 ? 32.836 -14.230 -24.597 1.00 37.62 285 LEU A C 1
ATOM 2240 O O . LEU A 1 285 ? 31.906 -13.745 -25.234 1.00 37.62 285 LEU A O 1
ATOM 2244 N N . LEU A 1 286 ? 33.964 -14.665 -25.169 1.00 37.81 286 LEU A N 1
ATOM 2245 C CA . LEU A 1 286 ? 34.325 -14.511 -26.580 1.00 37.81 286 LEU A CA 1
ATOM 2246 C C . LEU A 1 286 ? 34.472 -15.848 -27.324 1.00 37.81 286 LEU A C 1
ATOM 2248 O O . LEU A 1 286 ? 34.708 -15.844 -28.528 1.00 37.81 286 LEU A O 1
ATOM 2252 N N . GLN A 1 287 ? 34.307 -16.986 -26.645 1.00 34.28 287 GLN A N 1
ATOM 2253 C CA . GLN A 1 287 ? 34.343 -18.312 -27.264 1.00 34.28 287 GLN A CA 1
ATOM 2254 C C . GLN A 1 287 ? 32.921 -18.798 -27.574 1.00 34.28 287 GLN A C 1
ATOM 2256 O O . GLN A 1 287 ? 32.297 -19.504 -26.785 1.00 34.28 287 GLN A O 1
ATOM 2261 N N . ALA A 1 288 ? 32.420 -18.455 -28.763 1.00 28.34 288 ALA A N 1
ATOM 2262 C CA . ALA A 1 288 ? 31.619 -19.424 -29.515 1.00 28.34 288 ALA A CA 1
ATOM 2263 C C . ALA A 1 288 ? 32.543 -20.608 -29.890 1.00 28.34 288 ALA A C 1
ATOM 2265 O O . ALA A 1 288 ? 33.757 -20.405 -29.953 1.00 28.34 288 ALA A O 1
ATOM 2266 N N . PRO A 1 289 ? 32.037 -21.837 -30.110 1.00 25.23 289 PRO A N 1
ATOM 2267 C CA . PRO A 1 289 ? 32.878 -23.015 -30.311 1.00 25.23 289 PRO A CA 1
ATOM 2268 C C . PRO A 1 289 ? 33.632 -22.916 -31.642 1.00 25.23 289 PRO A C 1
ATOM 2270 O O . PRO A 1 289 ? 33.158 -23.360 -32.682 1.00 25.23 289 PRO A O 1
ATOM 2273 N N . THR A 1 290 ? 34.816 -22.315 -31.617 1.00 25.64 290 THR A N 1
ATOM 2274 C CA . THR A 1 290 ? 35.807 -22.411 -32.683 1.00 25.64 290 THR A CA 1
ATOM 2275 C C . THR A 1 290 ? 36.717 -23.571 -32.322 1.00 25.64 290 THR A C 1
ATOM 2277 O O . THR A 1 290 ? 37.591 -23.447 -31.465 1.00 25.64 290 THR A O 1
ATOM 2280 N N . GLY A 1 291 ? 36.443 -24.732 -32.913 1.00 29.06 291 GLY A N 1
ATOM 2281 C CA . GLY A 1 291 ? 37.359 -25.858 -32.866 1.00 29.06 291 GLY A CA 1
ATOM 2282 C C . GLY A 1 291 ? 38.540 -25.578 -33.781 1.00 29.06 291 GLY A C 1
ATOM 2283 O O . GLY A 1 291 ? 38.395 -25.703 -34.988 1.00 29.06 291 GLY A O 1
ATOM 2284 N N . GLU A 1 292 ? 39.679 -25.222 -33.203 1.00 24.39 292 GLU A N 1
ATOM 2285 C CA . GLU A 1 292 ? 40.992 -25.407 -33.818 1.00 24.39 292 GLU A CA 1
ATOM 2286 C C . GLU A 1 292 ? 41.974 -25.818 -32.711 1.00 24.39 292 GLU A C 1
ATOM 2288 O O . GLU A 1 292 ? 42.216 -25.065 -31.769 1.00 24.39 292 GLU A O 1
ATOM 2293 N N . GLU A 1 293 ? 42.515 -27.034 -32.815 1.00 27.86 293 GLU A N 1
ATOM 2294 C CA . GLU A 1 293 ? 43.811 -27.389 -32.238 1.00 27.86 293 GLU A CA 1
ATOM 2295 C C . GLU A 1 293 ? 44.793 -27.601 -33.394 1.00 27.86 293 GLU A C 1
ATOM 2297 O O . GLU A 1 293 ? 44.512 -28.321 -34.354 1.00 27.86 293 GLU A O 1
ATOM 2302 N N . ASP A 1 294 ? 45.946 -26.947 -33.275 1.00 23.61 294 ASP A N 1
ATOM 2303 C CA . ASP A 1 294 ? 47.122 -27.095 -34.122 1.00 23.61 294 ASP A CA 1
ATOM 2304 C C . ASP A 1 294 ? 47.694 -28.522 -34.074 1.00 23.61 294 ASP A C 1
ATOM 2306 O O . ASP A 1 294 ? 47.946 -29.071 -33.002 1.00 23.61 294 ASP A O 1
ATOM 2310 N N . SER A 1 295 ? 48.064 -29.078 -35.229 1.00 25.33 295 SER A N 1
ATOM 2311 C CA . SER A 1 295 ? 49.416 -29.633 -35.423 1.00 25.33 295 SER A CA 1
ATOM 2312 C C . SER A 1 295 ? 49.687 -29.989 -36.888 1.00 25.33 295 SER A C 1
ATOM 2314 O O . SER A 1 295 ? 48.837 -30.473 -37.631 1.00 25.33 295 SER A O 1
ATOM 2316 N N . GLN A 1 296 ? 50.909 -29.677 -37.310 1.00 25.50 296 GLN A N 1
ATOM 2317 C CA . GLN A 1 296 ? 51.434 -29.841 -38.661 1.00 25.50 296 GLN A CA 1
ATOM 2318 C C . GLN A 1 296 ? 51.826 -31.300 -38.977 1.00 25.50 296 GLN A C 1
ATOM 2320 O O . GLN A 1 296 ? 52.222 -32.042 -38.085 1.00 25.50 296 GLN A O 1
ATOM 2325 N N . GLN A 1 297 ? 51.870 -31.588 -40.289 1.00 25.88 297 GLN A N 1
ATOM 2326 C CA . GLN A 1 297 ? 52.568 -32.678 -41.006 1.00 25.88 297 GLN A CA 1
ATOM 2327 C C . GLN A 1 297 ? 51.899 -34.065 -41.082 1.00 25.88 297 GLN A C 1
ATOM 2329 O O . GLN A 1 297 ? 52.001 -34.874 -40.176 1.00 25.88 297 GLN A O 1
ATOM 2334 N N . GLU A 1 298 ? 51.339 -34.399 -42.253 1.00 26.72 298 GLU A N 1
ATOM 2335 C CA . GLU A 1 298 ? 51.969 -35.264 -43.276 1.00 26.72 298 GLU A CA 1
ATOM 2336 C C . GLU A 1 298 ? 50.996 -35.473 -44.456 1.00 26.72 298 GLU A C 1
ATOM 2338 O O . GLU A 1 298 ? 49.872 -35.940 -44.303 1.00 26.72 298 GLU A O 1
ATOM 2343 N N . THR A 1 299 ? 51.422 -35.125 -45.671 1.00 30.50 299 THR A N 1
ATOM 2344 C CA . THR A 1 299 ? 50.671 -35.367 -46.908 1.00 30.50 299 THR A CA 1
ATOM 2345 C C . THR A 1 299 ? 50.798 -36.829 -47.342 1.00 30.50 299 THR A C 1
ATOM 2347 O O . THR A 1 299 ? 51.848 -37.241 -47.838 1.00 30.50 299 THR A O 1
ATOM 2350 N N . ARG A 1 300 ? 49.715 -37.610 -47.224 1.00 33.03 300 ARG A N 1
ATOM 2351 C CA . ARG A 1 300 ? 49.502 -38.864 -47.974 1.00 33.03 300 ARG A CA 1
ATOM 2352 C C . ARG A 1 300 ? 48.027 -39.001 -48.375 1.00 33.03 300 ARG A C 1
ATOM 2354 O O . ARG A 1 300 ? 47.143 -38.791 -47.555 1.00 33.03 300 ARG A O 1
ATOM 2361 N N . ASP A 1 301 ? 47.791 -39.318 -49.649 1.00 45.19 301 ASP A N 1
ATOM 2362 C CA . ASP A 1 301 ? 46.487 -39.397 -50.330 1.00 45.19 301 ASP A CA 1
ATOM 2363 C C . ASP A 1 301 ? 45.375 -40.103 -49.524 1.00 45.19 301 ASP A C 1
ATOM 2365 O O . ASP A 1 301 ? 45.460 -41.300 -49.253 1.00 45.19 301 ASP A O 1
ATOM 2369 N N . MET A 1 302 ? 44.295 -39.374 -49.199 1.00 49.53 302 MET A N 1
ATOM 2370 C CA . MET A 1 302 ? 43.146 -39.851 -48.399 1.00 49.53 302 MET A CA 1
ATOM 2371 C C . MET A 1 302 ? 41.781 -39.404 -48.973 1.00 49.53 302 MET A C 1
ATOM 2373 O O . MET A 1 302 ? 40.841 -39.123 -48.233 1.00 49.53 302 MET A O 1
ATOM 2377 N N . THR A 1 303 ? 41.629 -39.354 -50.301 1.00 53.81 303 THR A N 1
ATOM 2378 C CA . THR A 1 303 ? 40.321 -39.094 -50.944 1.00 53.81 303 THR A CA 1
ATOM 2379 C C . THR A 1 303 ? 39.732 -40.374 -51.542 1.00 53.81 303 THR A C 1
ATOM 2381 O O . THR A 1 303 ? 40.457 -41.256 -51.997 1.00 53.81 303 THR A O 1
ATOM 2384 N N . THR A 1 304 ? 38.409 -40.543 -51.483 1.00 63.91 304 THR A N 1
ATOM 2385 C CA . THR A 1 304 ? 37.694 -41.729 -51.996 1.00 63.91 304 THR A CA 1
ATOM 2386 C C . THR A 1 304 ? 36.394 -41.291 -52.668 1.00 63.91 304 THR A C 1
ATOM 2388 O O . THR A 1 304 ? 35.679 -40.438 -52.147 1.00 63.91 304 THR A O 1
ATOM 2391 N N . LYS A 1 305 ? 36.063 -41.851 -53.832 1.00 70.81 305 LYS A N 1
ATOM 2392 C CA . LYS A 1 305 ? 34.843 -41.516 -54.586 1.00 70.81 305 LYS A CA 1
ATOM 2393 C C . LYS A 1 305 ? 33.703 -42.457 -54.213 1.00 70.81 305 LYS A C 1
ATOM 2395 O O . LYS A 1 305 ? 33.829 -43.672 -54.348 1.00 70.81 305 LYS A O 1
ATOM 2400 N N . VAL A 1 306 ? 32.564 -41.917 -53.784 1.00 75.00 306 VAL A N 1
ATOM 2401 C CA . VAL A 1 306 ? 31.375 -42.697 -53.393 1.00 75.00 306 VAL A CA 1
ATOM 2402 C C . VAL A 1 306 ? 30.160 -42.328 -54.243 1.00 75.00 306 VAL A C 1
ATOM 2404 O O . VAL A 1 306 ? 30.085 -41.245 -54.819 1.00 75.00 306 VAL A O 1
ATOM 2407 N N . SER A 1 307 ? 29.182 -43.230 -54.321 1.00 72.25 307 SER A N 1
ATOM 2408 C CA . SER A 1 307 ? 27.896 -42.952 -54.972 1.00 72.25 307 SER A CA 1
ATOM 2409 C C . SER A 1 307 ? 26.815 -42.719 -53.921 1.00 72.25 307 SER A C 1
ATOM 2411 O O . SER A 1 307 ? 26.711 -43.483 -52.964 1.00 72.25 307 SER A O 1
ATOM 2413 N N . VAL A 1 308 ? 26.001 -41.672 -54.072 1.00 76.56 308 VAL A N 1
ATOM 2414 C CA . VAL A 1 308 ? 24.965 -41.300 -53.098 1.00 76.56 308 VAL A CA 1
ATOM 2415 C C . VAL A 1 308 ? 23.588 -41.342 -53.746 1.00 76.56 308 VAL A C 1
ATOM 2417 O O . VAL A 1 308 ? 23.339 -40.689 -54.756 1.00 76.56 308 VAL A O 1
ATOM 2420 N N . LYS A 1 309 ? 22.665 -42.107 -53.161 1.00 75.31 309 LYS A N 1
ATOM 2421 C CA . LYS A 1 309 ? 21.282 -42.236 -53.630 1.00 75.31 309 LYS A CA 1
ATOM 2422 C C . LYS A 1 309 ? 20.317 -41.553 -52.664 1.00 75.31 309 LYS A C 1
ATOM 2424 O O . LYS A 1 309 ? 20.251 -41.929 -51.494 1.00 75.31 309 LYS A O 1
ATOM 2429 N N . TRP A 1 310 ? 19.519 -40.617 -53.174 1.00 75.62 310 TRP A N 1
ATOM 2430 C CA . TRP A 1 310 ? 18.442 -39.942 -52.445 1.00 75.62 310 TRP A CA 1
ATOM 2431 C C . TRP A 1 310 ? 17.143 -40.012 -53.261 1.00 75.62 310 TRP A C 1
ATOM 2433 O O . TRP A 1 310 ? 17.054 -39.504 -54.379 1.00 75.62 310 TRP A O 1
ATOM 2443 N N . GLY A 1 311 ? 16.130 -40.711 -52.739 1.00 71.62 311 GLY A N 1
ATOM 2444 C CA . GLY A 1 311 ? 14.874 -40.953 -53.457 1.00 71.62 311 GLY A CA 1
ATOM 2445 C C . GLY A 1 311 ? 15.086 -41.640 -54.818 1.00 71.62 311 GLY A C 1
ATOM 2446 O O . GLY A 1 311 ? 15.557 -42.780 -54.886 1.00 71.62 311 GLY A O 1
ATOM 2447 N N . LYS A 1 312 ? 14.723 -40.946 -55.908 1.00 69.88 312 LYS A N 1
ATOM 2448 C CA . LYS A 1 312 ? 14.923 -41.394 -57.304 1.00 69.88 312 LYS A CA 1
ATOM 2449 C C . LYS A 1 312 ? 16.228 -40.879 -57.938 1.00 69.88 312 LYS A C 1
ATOM 2451 O O . LYS A 1 312 ? 16.551 -41.309 -59.041 1.00 69.88 312 LYS A O 1
ATOM 2456 N N . GLN A 1 313 ? 16.965 -39.988 -57.273 1.00 72.81 313 GLN A N 1
ATOM 2457 C CA . GLN A 1 313 ? 18.195 -39.376 -57.786 1.00 72.81 313 GLN A CA 1
ATOM 2458 C C . GLN A 1 313 ? 19.434 -40.143 -57.300 1.00 72.81 313 GLN A C 1
ATOM 2460 O O . GLN A 1 313 ? 19.494 -40.596 -56.153 1.00 72.81 313 GLN A O 1
ATOM 2465 N N . VAL A 1 314 ? 20.416 -40.312 -58.188 1.00 74.12 314 VAL A N 1
ATOM 2466 C CA . VAL A 1 314 ? 21.701 -40.966 -57.899 1.00 74.12 314 VAL A CA 1
ATOM 2467 C C . VAL A 1 314 ? 22.818 -40.012 -58.300 1.00 74.12 314 VAL A C 1
ATOM 2469 O O . VAL A 1 314 ? 22.934 -39.658 -59.470 1.00 74.12 314 VAL A O 1
ATOM 2472 N N . PHE A 1 315 ? 23.637 -39.621 -57.332 1.00 75.56 315 PHE A N 1
ATOM 2473 C CA . PHE A 1 315 ? 24.826 -38.800 -57.515 1.00 75.56 315 PHE A CA 1
ATOM 2474 C C . PHE A 1 315 ? 26.043 -39.730 -57.546 1.00 75.56 315 PHE A C 1
ATOM 2476 O O . PHE A 1 315 ? 26.332 -40.408 -56.559 1.00 75.56 315 PHE A O 1
ATOM 2483 N N . GLN A 1 316 ? 26.709 -39.833 -58.695 1.00 62.62 316 GLN A N 1
ATOM 2484 C CA . GLN A 1 316 ? 27.937 -40.622 -58.856 1.00 62.62 316 GLN A CA 1
ATOM 2485 C C . GLN A 1 316 ? 29.166 -39.734 -58.604 1.00 62.62 316 GLN A C 1
ATOM 2487 O O . GLN A 1 316 ? 29.095 -38.525 -58.804 1.00 62.62 316 GLN A O 1
ATOM 2492 N N . ASP A 1 317 ? 30.268 -40.338 -58.155 1.00 65.00 317 ASP A N 1
ATOM 2493 C CA . ASP A 1 317 ? 31.568 -39.682 -57.936 1.00 65.00 317 ASP A CA 1
ATOM 2494 C C . ASP A 1 317 ? 31.592 -38.531 -56.909 1.00 65.00 317 ASP A C 1
ATOM 2496 O O . ASP A 1 317 ? 32.313 -37.548 -57.078 1.00 65.00 317 ASP A O 1
ATOM 2500 N N . VAL A 1 318 ? 30.857 -38.660 -55.799 1.00 68.75 318 VAL A N 1
ATOM 2501 C CA . VAL A 1 318 ? 30.990 -37.733 -54.663 1.00 68.75 318 VAL A CA 1
ATOM 2502 C C . VAL A 1 318 ? 32.341 -37.983 -53.991 1.00 68.75 318 VAL A C 1
ATOM 2504 O O . VAL A 1 318 ? 32.588 -39.068 -53.466 1.00 68.75 318 VAL A O 1
ATOM 2507 N N . VAL A 1 319 ? 33.235 -36.995 -54.043 1.00 67.25 319 VAL A N 1
ATOM 2508 C CA . VAL A 1 319 ? 34.569 -37.078 -53.434 1.00 67.25 319 VAL A CA 1
ATOM 2509 C C . VAL A 1 319 ? 34.434 -36.908 -51.925 1.00 67.25 319 VAL A C 1
ATOM 2511 O O . VAL A 1 319 ? 34.041 -35.845 -51.452 1.00 67.25 319 VAL A O 1
ATOM 2514 N N . VAL A 1 320 ? 34.758 -37.961 -51.181 1.00 67.75 320 VAL A N 1
ATOM 2515 C CA . VAL A 1 320 ? 34.770 -37.973 -49.718 1.00 67.75 320 VAL A CA 1
ATOM 2516 C C . VAL A 1 320 ? 36.210 -37.966 -49.243 1.00 67.75 320 VAL A C 1
ATOM 2518 O O . VAL A 1 320 ? 37.011 -38.824 -49.620 1.00 67.75 320 VAL A O 1
ATOM 2521 N N . ASP A 1 321 ? 36.520 -36.990 -48.404 1.00 66.19 321 ASP A N 1
ATOM 2522 C CA . ASP A 1 321 ? 37.775 -36.930 -47.672 1.00 66.19 321 ASP A CA 1
ATOM 2523 C C . ASP A 1 321 ? 37.667 -37.812 -46.422 1.00 66.19 321 ASP A C 1
ATOM 2525 O O . ASP A 1 321 ? 36.770 -37.625 -45.598 1.00 66.19 321 ASP A O 1
ATOM 2529 N N . LYS A 1 322 ? 38.556 -38.803 -46.293 1.00 59.59 322 LYS A N 1
ATOM 2530 C CA . LYS A 1 322 ? 38.585 -39.720 -45.140 1.00 59.59 322 LYS A CA 1
ATOM 2531 C C . LYS A 1 322 ? 39.117 -39.064 -43.867 1.00 59.59 322 LYS A C 1
ATOM 2533 O O . LYS A 1 322 ? 38.943 -39.638 -42.795 1.00 59.59 322 LYS A O 1
ATOM 2538 N N . SER A 1 323 ? 39.755 -37.900 -43.978 1.00 55.38 323 SER A N 1
ATOM 2539 C CA . SER A 1 323 ? 40.283 -37.140 -42.841 1.00 55.38 323 SER A CA 1
ATOM 2540 C C . SER A 1 323 ? 39.266 -36.174 -42.222 1.00 55.38 323 SER A C 1
ATOM 2542 O O . SER A 1 323 ? 39.492 -35.674 -41.124 1.00 55.38 323 SER A O 1
ATOM 2544 N N . ALA A 1 324 ? 38.134 -35.929 -42.891 1.00 60.62 324 ALA A N 1
ATOM 2545 C CA . ALA A 1 324 ? 37.125 -34.981 -42.433 1.00 60.62 324 ALA A CA 1
ATOM 2546 C C . ALA A 1 324 ? 36.049 -35.645 -41.542 1.00 60.62 324 ALA A C 1
ATOM 2548 O O . ALA A 1 324 ? 35.697 -36.811 -41.753 1.00 60.62 324 ALA A O 1
ATOM 2549 N N . PRO A 1 325 ? 35.458 -34.910 -40.581 1.00 66.25 325 PRO A N 1
ATOM 2550 C CA . PRO A 1 325 ? 34.356 -35.418 -39.768 1.00 66.25 325 PRO A CA 1
ATOM 2551 C C . PRO A 1 325 ? 33.069 -35.587 -40.594 1.00 66.25 325 PRO A C 1
ATOM 2553 O O . PRO A 1 325 ? 32.839 -34.898 -41.594 1.00 66.25 325 PRO A O 1
ATOM 2556 N N . VAL A 1 326 ? 32.171 -36.473 -40.143 1.00 65.94 326 VAL A N 1
ATOM 2557 C CA . VAL A 1 326 ? 30.892 -36.799 -40.820 1.00 65.94 326 VAL A CA 1
ATOM 2558 C C . VAL A 1 326 ? 30.015 -35.559 -41.061 1.00 65.94 326 VAL A C 1
ATOM 2560 O O . VAL A 1 326 ? 29.242 -35.528 -42.024 1.00 65.94 326 VAL A O 1
ATOM 2563 N N . ALA A 1 327 ? 30.171 -34.509 -40.250 1.00 66.75 327 ALA A N 1
ATOM 2564 C CA . ALA A 1 327 ? 29.517 -33.214 -40.438 1.00 66.75 327 ALA A CA 1
ATOM 2565 C C . ALA A 1 327 ? 29.822 -32.569 -41.807 1.00 66.75 327 ALA A C 1
ATOM 2567 O O . ALA A 1 327 ? 28.916 -32.027 -42.442 1.00 66.75 327 ALA A O 1
ATOM 2568 N N . VAL A 1 328 ? 31.057 -32.687 -42.310 1.00 71.31 328 VAL A N 1
ATOM 2569 C CA . VAL A 1 328 ? 31.467 -32.133 -43.615 1.00 71.31 328 VAL A CA 1
ATOM 2570 C C . VAL A 1 328 ? 30.790 -32.888 -44.758 1.00 71.31 328 VAL A C 1
ATOM 2572 O O . VAL A 1 328 ? 30.280 -32.273 -45.696 1.00 71.31 328 VAL A O 1
ATOM 2575 N N . LEU A 1 329 ? 30.683 -34.215 -44.642 1.00 70.69 329 LEU A N 1
ATOM 2576 C CA . LEU A 1 329 ? 29.953 -35.041 -45.603 1.00 70.69 329 LEU A CA 1
ATOM 2577 C C . LEU A 1 329 ? 28.453 -34.695 -45.614 1.00 70.69 329 LEU A C 1
ATOM 2579 O O . LEU A 1 329 ? 27.859 -34.563 -46.683 1.00 70.69 329 LEU A O 1
ATOM 2583 N N . LYS A 1 330 ? 27.831 -34.491 -44.445 1.00 72.69 330 LYS A N 1
ATOM 2584 C CA . LYS A 1 330 ? 26.423 -34.060 -44.356 1.00 72.69 330 LYS A CA 1
ATOM 2585 C C . LYS A 1 330 ? 26.202 -32.653 -44.924 1.00 72.69 330 LYS A C 1
ATOM 2587 O O . LYS A 1 330 ? 25.194 -32.410 -45.588 1.00 72.69 330 LYS A O 1
ATOM 2592 N N . ALA A 1 331 ? 27.145 -31.732 -44.727 1.00 69.25 331 ALA A N 1
ATOM 2593 C CA . ALA A 1 331 ? 27.090 -30.394 -45.314 1.00 69.25 331 ALA A CA 1
ATOM 2594 C C . ALA A 1 331 ? 27.210 -30.431 -46.850 1.00 69.25 331 ALA A C 1
ATOM 2596 O O . ALA A 1 331 ? 26.415 -29.800 -47.544 1.00 69.25 331 ALA A O 1
ATOM 2597 N N . GLN A 1 332 ? 28.122 -31.240 -47.402 1.00 72.62 332 GLN A N 1
ATOM 2598 C CA . GLN A 1 332 ? 28.218 -31.455 -48.852 1.00 72.62 332 GLN A CA 1
ATOM 2599 C C . GLN A 1 332 ? 26.928 -32.062 -49.426 1.00 72.62 332 GLN A C 1
ATOM 2601 O O . GLN A 1 332 ? 26.451 -31.646 -50.484 1.00 72.62 332 GLN A O 1
ATOM 2606 N N . LEU A 1 333 ? 26.310 -32.998 -48.702 1.00 73.06 333 LEU A N 1
ATOM 2607 C CA . LEU A 1 333 ? 25.028 -33.581 -49.092 1.00 73.06 333 LEU A CA 1
ATOM 2608 C C . LEU A 1 333 ? 23.858 -32.606 -48.957 1.00 73.06 333 LEU A C 1
ATOM 2610 O O . LEU A 1 333 ? 22.924 -32.696 -49.753 1.00 73.06 333 LEU A O 1
ATOM 2614 N N . TYR A 1 334 ? 23.909 -31.643 -48.033 1.00 75.50 334 TYR A N 1
ATOM 2615 C CA . TYR A 1 334 ? 22.926 -30.560 -47.963 1.00 75.50 334 TYR A CA 1
ATOM 2616 C C . TYR A 1 334 ? 22.985 -29.686 -49.215 1.00 75.50 334 TYR A C 1
ATOM 2618 O O . TYR A 1 334 ? 21.947 -29.419 -49.813 1.00 75.50 334 TYR A O 1
ATOM 2626 N N . THR A 1 335 ? 24.183 -29.321 -49.674 1.00 69.94 335 THR A N 1
ATOM 2627 C CA . THR A 1 335 ? 24.349 -28.544 -50.911 1.00 69.94 335 THR A CA 1
ATOM 2628 C C . THR A 1 335 ? 23.798 -29.284 -52.133 1.00 69.94 335 THR A C 1
ATOM 2630 O O . THR A 1 335 ? 23.215 -28.661 -53.016 1.00 69.94 335 THR A O 1
ATOM 2633 N N . LEU A 1 336 ? 23.930 -30.614 -52.177 1.00 71.00 336 LEU A N 1
ATOM 2634 C CA . LEU A 1 336 ? 23.475 -31.428 -53.310 1.00 71.00 336 LEU A CA 1
ATOM 2635 C C . LEU A 1 336 ? 21.987 -31.815 -53.256 1.00 71.00 336 LEU A C 1
ATOM 2637 O O . LEU A 1 336 ? 21.372 -31.995 -54.303 1.00 71.00 336 LEU A O 1
ATOM 2641 N N . THR A 1 337 ? 21.404 -31.972 -52.063 1.00 71.62 337 THR A N 1
ATOM 2642 C CA . THR A 1 337 ? 20.040 -32.523 -51.886 1.00 71.62 337 THR A CA 1
ATOM 2643 C C . THR A 1 337 ? 19.054 -31.562 -51.221 1.00 71.62 337 THR A C 1
ATOM 2645 O O . THR A 1 337 ? 17.866 -31.861 -51.137 1.00 71.62 337 THR A O 1
ATOM 2648 N N . SER A 1 338 ? 19.528 -30.417 -50.723 1.00 69.00 338 SER A N 1
ATOM 2649 C CA . SER A 1 338 ? 18.762 -29.422 -49.954 1.00 69.00 338 SER A CA 1
ATOM 2650 C C . SER A 1 338 ? 18.065 -29.972 -48.699 1.00 69.00 338 SER A C 1
ATOM 2652 O O . SER A 1 338 ? 17.209 -29.306 -48.121 1.00 69.00 338 SER A O 1
ATOM 2654 N N . VAL A 1 339 ? 18.432 -31.172 -48.233 1.00 74.50 339 VAL A N 1
ATOM 2655 C CA . VAL A 1 339 ? 17.918 -31.770 -46.992 1.00 74.50 339 VAL A CA 1
ATOM 2656 C C . VAL A 1 339 ? 18.720 -31.240 -45.799 1.00 74.50 339 VAL A C 1
ATOM 2658 O O . VAL A 1 339 ? 19.913 -31.541 -45.725 1.00 74.50 339 VAL A O 1
ATOM 2661 N N . PRO A 1 340 ? 18.120 -30.499 -44.848 1.00 72.19 340 PRO A N 1
ATOM 2662 C CA . PRO A 1 340 ? 18.842 -29.935 -43.704 1.00 72.19 340 PRO A CA 1
ATOM 2663 C C . PRO A 1 340 ? 19.638 -30.995 -42.932 1.00 72.19 340 PRO A C 1
ATOM 2665 O O . PRO A 1 340 ? 19.129 -32.096 -42.718 1.00 72.19 340 PRO A O 1
ATOM 2668 N N . VAL A 1 341 ? 20.857 -30.656 -42.495 1.00 68.31 341 VAL A N 1
ATOM 2669 C CA . VAL A 1 341 ? 21.829 -31.568 -41.847 1.00 68.31 341 VAL A CA 1
ATOM 2670 C C . VAL A 1 341 ? 21.213 -32.371 -40.689 1.00 68.31 341 VAL A C 1
ATOM 2672 O O . VAL A 1 341 ? 21.438 -33.576 -40.590 1.00 68.31 341 VAL A O 1
ATOM 2675 N N . GLU A 1 342 ? 20.340 -31.752 -39.889 1.00 65.62 342 GLU A N 1
ATOM 2676 C CA . GLU A 1 342 ? 19.630 -32.386 -38.763 1.00 65.62 342 GLU A CA 1
ATOM 2677 C C . GLU A 1 342 ? 18.658 -33.504 -39.183 1.00 65.62 342 GLU A C 1
ATOM 2679 O O . GLU A 1 342 ? 18.337 -34.403 -38.405 1.00 65.62 342 GLU A O 1
ATOM 2684 N N . ARG A 1 343 ? 18.172 -33.467 -40.429 1.00 67.12 343 ARG A N 1
ATOM 2685 C CA . ARG A 1 343 ? 17.205 -34.424 -40.989 1.00 67.12 343 ARG A CA 1
ATOM 2686 C C . ARG A 1 343 ? 17.846 -35.441 -41.932 1.00 67.12 343 ARG A C 1
ATOM 2688 O O . ARG A 1 343 ? 17.129 -36.264 -42.503 1.00 67.12 343 ARG A O 1
ATOM 2695 N N . GLN A 1 344 ? 19.169 -35.415 -42.093 1.00 72.12 344 GLN A N 1
ATOM 2696 C CA . GLN A 1 344 ? 19.896 -36.361 -42.932 1.00 72.12 344 GLN A CA 1
ATOM 2697 C C . GLN A 1 344 ? 20.209 -37.657 -42.177 1.00 72.12 344 GLN A C 1
ATOM 2699 O O . GLN A 1 344 ? 21.014 -37.685 -41.245 1.00 72.12 344 GLN A O 1
ATOM 2704 N N . LYS A 1 345 ? 19.621 -38.771 -42.624 1.00 74.94 345 LYS A N 1
ATOM 2705 C CA . LYS A 1 345 ? 20.000 -40.118 -42.176 1.00 74.94 345 LYS A CA 1
ATOM 2706 C C . LYS A 1 345 ? 20.810 -40.816 -43.266 1.00 74.94 345 LYS A C 1
ATOM 2708 O O . LYS A 1 345 ? 20.269 -41.135 -44.324 1.00 74.94 345 LYS A O 1
ATOM 2713 N N . LEU A 1 346 ? 22.096 -41.044 -42.991 1.00 73.00 346 LEU A N 1
ATOM 2714 C CA . LEU A 1 346 ? 23.043 -41.709 -43.891 1.00 73.00 346 LEU A CA 1
ATOM 2715 C C . LEU A 1 346 ? 23.167 -43.193 -43.550 1.00 73.00 346 LEU A C 1
ATOM 2717 O O . LEU A 1 346 ? 23.539 -43.557 -42.434 1.00 73.00 346 LEU A O 1
ATOM 2721 N N . MET A 1 347 ? 22.891 -44.047 -44.532 1.00 67.31 347 MET A N 1
ATOM 2722 C CA . MET A 1 347 ? 22.972 -45.500 -44.404 1.00 67.31 347 MET A CA 1
ATOM 2723 C C . MET A 1 347 ? 23.903 -46.060 -45.482 1.00 67.31 347 MET A C 1
ATOM 2725 O O . MET A 1 347 ? 23.767 -45.724 -46.655 1.00 67.31 347 MET A O 1
ATOM 2729 N N . SER A 1 348 ? 24.824 -46.948 -45.114 1.00 70.75 348 SER A N 1
ATOM 2730 C CA . SER A 1 348 ? 25.720 -47.631 -46.056 1.00 70.75 348 SER A CA 1
ATOM 2731 C C . SER A 1 348 ? 25.985 -49.062 -45.598 1.00 70.75 348 SER A C 1
ATOM 2733 O O . SER A 1 348 ? 25.783 -49.398 -44.436 1.00 70.75 348 SER A O 1
ATOM 2735 N N . LYS A 1 349 ? 26.464 -49.920 -46.504 1.00 62.62 349 LYS A N 1
ATOM 2736 C CA . LYS A 1 349 ? 26.970 -51.257 -46.146 1.00 62.62 349 LYS A CA 1
ATOM 2737 C C . LYS A 1 349 ? 28.328 -51.205 -45.431 1.00 62.62 349 LYS A C 1
ATOM 2739 O O . LYS A 1 349 ? 28.739 -52.212 -44.857 1.00 62.62 349 LYS A O 1
ATOM 2744 N N . ALA A 1 350 ? 29.015 -50.061 -45.477 1.00 61.66 350 ALA A N 1
ATOM 2745 C CA . ALA A 1 350 ? 30.336 -49.880 -44.879 1.00 61.66 350 ALA A CA 1
ATOM 2746 C C . ALA A 1 350 ? 30.301 -49.723 -43.344 1.00 61.66 350 ALA A C 1
ATOM 2748 O O . ALA A 1 350 ? 31.273 -50.087 -42.688 1.00 61.66 350 ALA A O 1
ATOM 2749 N N . TRP A 1 351 ? 29.185 -49.270 -42.759 1.00 68.31 351 TRP A N 1
ATOM 2750 C CA . TRP A 1 351 ? 29.013 -49.118 -41.307 1.00 68.31 351 TRP A CA 1
ATOM 2751 C C . TRP A 1 351 ? 27.654 -49.651 -40.844 1.00 68.31 351 TRP A C 1
ATOM 2753 O O . TRP A 1 351 ? 26.680 -49.666 -41.593 1.00 68.31 351 TRP A O 1
ATOM 2763 N N . LYS A 1 352 ? 27.575 -50.119 -39.595 1.00 50.19 352 LYS A N 1
ATOM 2764 C CA . LYS A 1 352 ? 26.357 -50.715 -39.031 1.00 50.19 352 LYS A CA 1
ATOM 2765 C C . LYS A 1 352 ? 25.720 -49.727 -38.049 1.00 50.19 352 LYS A C 1
ATOM 2767 O O . LYS A 1 352 ? 26.237 -49.542 -36.956 1.00 50.19 352 LYS A O 1
ATOM 2772 N N . GLY A 1 353 ? 24.601 -49.112 -38.435 1.00 59.75 353 GLY A N 1
ATOM 2773 C CA . GLY A 1 353 ? 23.853 -48.162 -37.596 1.00 59.75 353 GLY A CA 1
ATOM 2774 C C . GLY A 1 353 ? 23.941 -46.707 -38.068 1.00 59.75 353 GLY A C 1
ATOM 2775 O O . GLY A 1 353 ? 24.383 -46.433 -39.180 1.00 59.75 353 GLY A O 1
ATOM 2776 N N . MET A 1 354 ? 23.470 -45.779 -37.233 1.00 58.41 354 MET A N 1
ATOM 2777 C CA . MET A 1 354 ? 23.465 -44.341 -37.519 1.00 58.41 354 MET A CA 1
ATOM 2778 C C . MET A 1 354 ? 24.796 -43.719 -37.077 1.00 58.41 354 MET A C 1
ATOM 2780 O O . MET A 1 354 ? 25.163 -43.835 -35.909 1.00 58.41 354 MET A O 1
ATOM 2784 N N . LEU A 1 355 ? 25.515 -43.078 -38.004 1.00 62.62 355 LEU A N 1
ATOM 2785 C CA . LEU A 1 355 ? 26.744 -42.337 -37.696 1.00 62.62 355 LEU A CA 1
ATOM 2786 C C . LEU A 1 355 ? 26.403 -41.075 -36.892 1.00 62.62 355 LEU A C 1
ATOM 2788 O O . LEU A 1 355 ? 25.555 -40.282 -37.314 1.00 62.62 355 LEU A O 1
ATOM 2792 N N . LYS A 1 356 ? 27.063 -40.914 -35.741 1.00 61.75 356 LYS A N 1
ATOM 2793 C CA . LYS A 1 356 ? 27.090 -39.653 -34.987 1.00 61.75 356 LYS A CA 1
ATOM 2794 C C . LYS A 1 356 ? 28.036 -38.670 -35.686 1.00 61.75 356 LYS A C 1
ATOM 2796 O O . LYS A 1 356 ? 28.924 -39.107 -36.416 1.00 61.75 356 LYS A O 1
ATOM 2801 N N . ASP A 1 357 ? 27.825 -37.374 -35.479 1.00 58.34 357 ASP A N 1
ATOM 2802 C CA . ASP A 1 357 ? 28.566 -36.316 -36.186 1.00 58.34 357 ASP A CA 1
ATOM 2803 C C . ASP A 1 357 ? 30.059 -36.277 -35.821 1.00 58.34 357 ASP A C 1
ATOM 2805 O O . ASP A 1 357 ? 30.872 -35.860 -36.644 1.00 58.34 357 ASP A O 1
ATOM 2809 N N . ASP A 1 358 ? 30.406 -36.830 -34.656 1.00 56.44 358 ASP A N 1
ATOM 2810 C CA . ASP A 1 358 ? 31.751 -36.828 -34.064 1.00 56.44 358 ASP A CA 1
ATOM 2811 C C . ASP A 1 358 ? 32.598 -38.065 -34.436 1.00 56.44 358 ASP A C 1
ATOM 2813 O O . ASP A 1 358 ? 33.630 -38.321 -33.822 1.00 56.44 358 ASP A O 1
ATOM 2817 N N . VAL A 1 35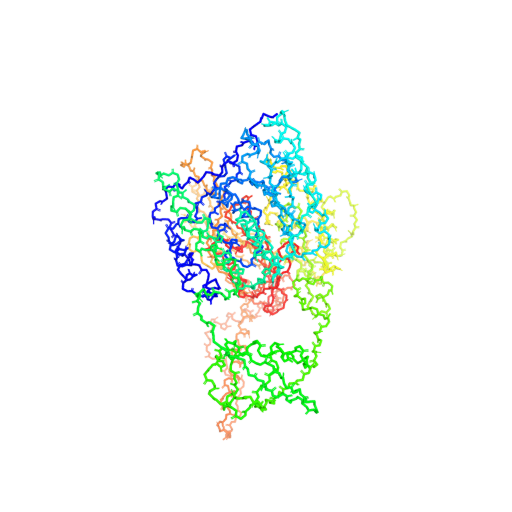9 ? 32.138 -38.909 -35.370 1.00 59.19 359 VAL A N 1
ATOM 2818 C CA . VAL A 1 359 ? 32.865 -40.131 -35.761 1.00 59.19 359 VAL A CA 1
ATOM 2819 C C . VAL A 1 359 ? 33.824 -39.830 -36.910 1.00 59.19 359 VAL A C 1
ATOM 2821 O O . VAL A 1 359 ? 33.384 -39.437 -37.990 1.00 59.19 359 VAL A O 1
ATOM 2824 N N . ASP A 1 360 ? 35.113 -40.100 -36.711 1.00 58.59 360 ASP A N 1
ATOM 2825 C CA . ASP A 1 360 ? 36.129 -39.953 -37.756 1.00 58.59 360 ASP A CA 1
ATOM 2826 C C . ASP A 1 360 ? 35.968 -41.006 -38.858 1.00 58.59 360 ASP A C 1
ATOM 2828 O O . ASP A 1 360 ? 36.025 -42.219 -38.616 1.00 58.59 360 ASP A O 1
ATOM 2832 N N . LEU A 1 361 ? 35.814 -40.537 -40.102 1.00 58.19 361 LEU A N 1
ATOM 2833 C CA . LEU A 1 361 ? 35.654 -41.370 -41.302 1.00 58.19 361 LEU A CA 1
ATOM 2834 C C . LEU A 1 361 ? 36.865 -42.285 -41.569 1.00 58.19 361 LEU A C 1
ATOM 2836 O O . LEU A 1 361 ? 36.721 -43.298 -42.256 1.00 58.19 361 LEU A O 1
ATOM 2840 N N . ALA A 1 362 ? 38.025 -41.981 -40.977 1.00 56.47 362 ALA A N 1
ATOM 2841 C CA . ALA A 1 362 ? 39.241 -42.789 -41.033 1.00 56.47 362 ALA A CA 1
ATOM 2842 C C . ALA A 1 362 ? 39.108 -44.158 -40.338 1.00 56.47 362 ALA A C 1
ATOM 2844 O O . ALA A 1 362 ? 39.823 -45.092 -40.686 1.00 56.47 362 ALA A O 1
ATOM 2845 N N . THR A 1 363 ? 38.172 -44.310 -39.394 1.00 56.72 363 THR A N 1
ATOM 2846 C CA . THR A 1 363 ? 37.941 -45.576 -38.664 1.00 56.72 363 THR A CA 1
ATOM 2847 C C . THR A 1 363 ? 37.101 -46.595 -39.446 1.00 56.72 363 THR A C 1
ATOM 2849 O O . THR A 1 363 ? 36.882 -47.722 -38.994 1.00 56.72 363 THR A O 1
ATOM 2852 N N . LEU A 1 364 ? 36.605 -46.219 -40.630 1.00 61.16 364 LEU A N 1
ATOM 2853 C CA . LEU A 1 364 ? 35.732 -47.041 -41.464 1.00 61.16 364 LEU A CA 1
ATOM 2854 C C . LEU A 1 364 ? 36.527 -47.741 -42.577 1.00 61.16 364 LEU A C 1
ATOM 2856 O O . LEU A 1 364 ? 36.438 -47.369 -43.747 1.00 61.16 364 LEU A O 1
ATOM 2860 N N . ASP A 1 365 ? 37.220 -48.830 -42.231 1.00 54.53 365 ASP A N 1
ATOM 2861 C CA . ASP A 1 365 ? 38.048 -49.642 -43.152 1.00 54.53 365 ASP A CA 1
ATOM 2862 C C . ASP A 1 365 ? 37.313 -50.138 -44.418 1.00 54.53 365 ASP A C 1
ATOM 2864 O O . ASP A 1 365 ? 37.930 -50.532 -45.407 1.00 54.53 365 ASP A O 1
ATOM 2868 N N . LYS A 1 366 ? 35.973 -50.138 -44.406 1.00 57.94 366 LYS A N 1
ATOM 2869 C CA . LYS A 1 366 ? 35.116 -50.608 -45.508 1.00 57.94 366 LYS A CA 1
ATOM 2870 C C . LYS A 1 366 ? 34.664 -49.502 -46.471 1.00 57.94 366 LYS A C 1
ATOM 2872 O O . LYS A 1 366 ? 33.893 -49.795 -47.385 1.00 57.94 366 LYS A O 1
ATOM 2877 N N . LEU A 1 367 ? 35.099 -48.253 -46.278 1.00 60.25 367 LEU A N 1
ATOM 2878 C CA . LEU A 1 367 ? 34.820 -47.142 -47.191 1.00 60.25 367 LEU A CA 1
ATOM 2879 C C . LEU A 1 367 ? 35.848 -47.134 -48.338 1.00 60.25 367 LEU A C 1
ATOM 2881 O O . LEU A 1 367 ? 36.903 -46.506 -48.255 1.00 60.25 367 LEU A O 1
ATOM 2885 N N . VAL A 1 368 ? 35.552 -47.866 -49.410 1.00 65.50 368 VAL A N 1
ATOM 2886 C CA . VAL A 1 368 ? 36.379 -47.952 -50.630 1.00 65.50 368 VAL A CA 1
ATOM 2887 C C . VAL A 1 368 ? 35.709 -47.255 -51.815 1.00 65.50 368 VAL A C 1
ATOM 2889 O O . VAL A 1 368 ? 34.501 -46.988 -51.779 1.00 65.50 368 VAL A O 1
ATOM 2892 N N . ASP A 1 369 ? 36.487 -46.965 -52.860 1.00 58.69 369 ASP A N 1
ATOM 2893 C CA . ASP A 1 369 ? 35.992 -46.333 -54.086 1.00 58.69 369 ASP A CA 1
ATOM 2894 C C . ASP A 1 369 ? 34.805 -47.121 -54.666 1.00 58.69 369 ASP A C 1
ATOM 2896 O O . ASP A 1 369 ? 34.850 -48.343 -54.813 1.00 58.69 369 ASP A O 1
ATOM 2900 N N . GLY A 1 370 ? 33.710 -46.416 -54.955 1.00 59.12 370 GLY A N 1
ATOM 2901 C CA . GLY A 1 370 ? 32.463 -46.987 -55.473 1.00 59.12 370 GLY A CA 1
ATOM 2902 C C . GLY A 1 370 ? 31.441 -47.421 -54.413 1.00 59.12 370 GLY A C 1
ATOM 2903 O O . GLY A 1 370 ? 30.393 -47.964 -54.767 1.00 59.12 370 GLY A O 1
ATOM 2904 N N . THR A 1 371 ? 31.681 -47.172 -53.119 1.00 69.25 371 THR A N 1
ATOM 2905 C CA . THR A 1 371 ? 30.706 -47.503 -52.060 1.00 69.25 371 THR A CA 1
ATOM 2906 C C . THR A 1 371 ? 29.405 -46.701 -52.225 1.00 69.25 371 THR A C 1
ATOM 2908 O O . THR A 1 371 ? 29.433 -45.491 -52.435 1.00 69.25 371 THR A O 1
ATOM 2911 N N . GLY A 1 372 ? 28.250 -47.371 -52.129 1.00 71.50 372 GLY A N 1
ATOM 2912 C CA . GLY A 1 372 ? 26.927 -46.741 -52.221 1.00 71.50 372 GLY A CA 1
ATOM 2913 C C . GLY A 1 372 ? 26.379 -46.290 -50.863 1.00 71.50 372 GLY A C 1
ATOM 2914 O O . GLY A 1 372 ? 26.174 -47.124 -49.979 1.00 71.50 372 GLY A O 1
ATOM 2915 N N . ILE A 1 373 ? 26.094 -44.995 -50.713 1.00 76.38 373 ILE A N 1
ATOM 2916 C CA . ILE A 1 373 ? 25.476 -44.371 -49.535 1.00 76.38 373 ILE A CA 1
ATOM 2917 C C . ILE A 1 373 ? 24.023 -44.009 -49.869 1.00 76.38 373 ILE A C 1
ATOM 2919 O O . ILE A 1 373 ? 23.740 -43.402 -50.898 1.00 76.38 373 ILE A O 1
ATOM 2923 N N . MET A 1 374 ? 23.078 -44.370 -49.007 1.00 74.56 374 MET A N 1
ATOM 2924 C CA . MET A 1 374 ? 21.670 -43.992 -49.132 1.00 74.56 374 MET A CA 1
ATOM 2925 C C . MET A 1 374 ? 21.340 -42.883 -48.132 1.00 74.56 374 MET A C 1
ATOM 2927 O O . MET A 1 374 ? 21.535 -43.054 -46.928 1.00 74.56 374 MET A O 1
ATOM 2931 N N . LEU A 1 375 ? 20.822 -41.763 -48.636 1.00 75.94 375 LEU A N 1
ATOM 2932 C CA . LEU A 1 375 ? 20.346 -40.637 -47.835 1.00 75.94 375 LEU A CA 1
ATOM 2933 C C . LEU A 1 375 ? 18.820 -40.718 -47.687 1.00 75.94 375 LEU A C 1
ATOM 2935 O O . LEU A 1 375 ? 18.101 -40.836 -48.680 1.00 75.94 375 LEU A O 1
ATOM 2939 N N . MET A 1 376 ? 18.318 -40.618 -46.454 1.00 62.22 376 MET A N 1
ATOM 2940 C CA . MET A 1 376 ? 16.890 -40.462 -46.150 1.00 62.22 376 MET A CA 1
ATOM 2941 C C . MET A 1 376 ? 16.645 -39.150 -45.396 1.00 62.22 376 MET A C 1
ATOM 2943 O O . MET A 1 376 ? 17.230 -38.933 -44.338 1.00 62.22 376 MET A O 1
ATOM 2947 N N . GLY A 1 377 ? 15.762 -38.298 -45.927 1.00 68.62 377 GLY A N 1
ATOM 2948 C CA . GLY A 1 377 ? 15.341 -37.033 -45.316 1.00 68.62 377 GLY A CA 1
ATOM 2949 C C . GLY A 1 377 ? 14.431 -36.221 -46.249 1.00 68.62 377 GLY A C 1
ATOM 2950 O O . GLY A 1 377 ? 14.475 -36.416 -47.465 1.00 68.62 377 GLY A O 1
ATOM 2951 N N . SER A 1 378 ? 13.581 -35.363 -45.672 1.00 65.25 378 SER A N 1
ATOM 2952 C CA . SER A 1 378 ? 12.589 -34.531 -46.386 1.00 65.25 378 SER A CA 1
ATOM 2953 C C . SER A 1 378 ? 12.984 -33.051 -46.334 1.00 65.25 378 SER A C 1
ATOM 2955 O O . SER A 1 378 ? 13.413 -32.580 -45.280 1.00 65.25 378 SER A O 1
ATOM 2957 N N . ALA A 1 379 ? 12.824 -32.327 -47.446 1.00 61.12 379 ALA A N 1
ATOM 2958 C CA . ALA A 1 379 ? 13.323 -30.957 -47.630 1.00 61.12 379 ALA A CA 1
ATOM 2959 C C . ALA A 1 379 ? 12.352 -29.829 -47.197 1.00 61.12 379 ALA A C 1
ATOM 2961 O O . ALA A 1 379 ? 12.697 -28.658 -47.305 1.00 61.12 379 ALA A O 1
ATOM 2962 N N . GLU A 1 380 ? 11.145 -30.135 -46.706 1.00 50.44 380 GLU A N 1
ATOM 2963 C CA . GLU A 1 380 ? 10.133 -29.101 -46.421 1.00 50.44 380 GLU A CA 1
ATOM 2964 C C . GLU A 1 380 ? 10.296 -28.422 -45.041 1.00 50.44 380 GLU A C 1
ATOM 2966 O O . GLU A 1 380 ? 10.459 -29.075 -43.999 1.00 50.44 380 GLU A O 1
ATOM 2971 N N . VAL A 1 381 ? 10.232 -27.083 -45.052 1.00 44.88 381 VAL A N 1
ATOM 2972 C CA . VAL A 1 381 ? 10.381 -26.163 -43.909 1.00 44.88 381 VAL A CA 1
ATOM 2973 C C . VAL A 1 381 ? 9.007 -25.863 -43.289 1.00 44.88 381 VAL A C 1
ATOM 2975 O O . VAL A 1 381 ? 8.084 -25.459 -43.990 1.00 44.88 381 VAL A O 1
ATOM 2978 N N . VAL A 1 382 ? 8.866 -26.026 -41.970 1.00 42.31 382 VAL A N 1
ATOM 2979 C CA . VAL A 1 382 ? 7.640 -25.696 -41.212 1.00 42.31 382 VAL A CA 1
ATOM 2980 C C . VAL A 1 382 ? 7.630 -24.197 -40.883 1.00 42.31 382 VAL A C 1
ATOM 2982 O O . VAL A 1 382 ? 8.601 -23.693 -40.320 1.00 42.31 382 VAL A O 1
ATOM 2985 N N . GLN A 1 383 ? 6.551 -23.474 -41.207 1.00 44.28 383 GLN A N 1
ATOM 2986 C CA . GLN A 1 383 ? 6.383 -22.061 -40.827 1.00 44.28 383 GLN A CA 1
ATOM 2987 C C . GLN A 1 383 ? 5.935 -21.921 -39.359 1.00 44.28 383 GLN A C 1
ATOM 2989 O O . GLN A 1 383 ? 5.063 -22.659 -38.901 1.00 44.28 383 GLN A O 1
ATOM 2994 N N . LYS A 1 384 ? 6.526 -20.963 -38.624 1.00 37.75 384 LYS A N 1
ATOM 2995 C CA . LYS A 1 384 ? 6.157 -20.619 -37.235 1.00 37.75 384 LYS A CA 1
ATOM 2996 C C . LYS A 1 384 ? 4.779 -19.921 -37.163 1.00 37.75 384 LYS A C 1
ATOM 2998 O O . LYS A 1 384 ? 4.426 -19.217 -38.111 1.00 37.75 384 LYS A O 1
ATOM 3003 N N . PRO A 1 385 ? 4.026 -20.060 -36.049 1.00 37.31 385 PRO A N 1
ATOM 3004 C CA . PRO A 1 385 ? 2.770 -19.336 -35.827 1.00 37.31 385 PRO A CA 1
ATOM 3005 C C . PRO A 1 385 ? 2.978 -17.814 -35.833 1.00 37.31 385 PRO A C 1
ATOM 3007 O O . PRO A 1 385 ? 4.013 -17.329 -35.381 1.00 37.31 385 PRO A O 1
ATOM 3010 N N . LYS A 1 386 ? 1.994 -17.076 -36.363 1.00 41.97 386 LYS A N 1
ATOM 3011 C CA . LYS A 1 386 ? 2.077 -15.637 -36.675 1.00 41.97 386 LYS A CA 1
ATOM 3012 C C . LYS A 1 386 ? 1.826 -14.680 -35.509 1.00 41.97 386 LYS A C 1
ATOM 3014 O O . LYS A 1 386 ? 1.992 -13.483 -35.712 1.00 41.97 386 LYS A O 1
ATOM 3019 N N . GLU A 1 387 ? 1.463 -15.159 -34.325 1.00 39.47 387 GLU A N 1
ATOM 3020 C CA . GLU A 1 387 ? 1.152 -14.273 -33.199 1.00 39.47 387 GLU A CA 1
ATOM 3021 C C . GLU A 1 387 ? 2.057 -14.580 -31.996 1.00 39.47 387 GLU A C 1
ATOM 3023 O O . GLU A 1 387 ? 2.148 -15.740 -31.581 1.00 39.47 387 GLU A O 1
ATOM 3028 N N . PRO A 1 388 ? 2.790 -13.573 -31.479 1.00 47.69 388 PRO A N 1
ATOM 3029 C CA . PRO A 1 388 ? 3.635 -13.731 -30.306 1.00 47.69 388 PRO A CA 1
ATOM 3030 C C . PRO A 1 388 ? 2.777 -13.940 -29.054 1.00 47.69 388 PRO A C 1
ATOM 3032 O O . PRO A 1 388 ? 1.700 -13.367 -28.915 1.00 47.69 388 PRO A O 1
ATOM 3035 N N . ILE A 1 389 ? 3.275 -14.751 -28.123 1.00 46.03 389 ILE A N 1
ATOM 3036 C CA . ILE A 1 389 ? 2.667 -14.922 -26.801 1.00 46.03 389 ILE A CA 1
ATOM 3037 C C . ILE A 1 389 ? 2.954 -13.636 -26.017 1.00 46.03 389 ILE A C 1
ATOM 3039 O O . ILE A 1 389 ? 4.095 -13.403 -25.623 1.00 46.03 389 ILE A O 1
ATOM 3043 N N . ILE A 1 390 ? 1.939 -12.790 -25.851 1.00 44.09 390 ILE A N 1
ATOM 3044 C CA . ILE A 1 390 ? 1.990 -11.581 -25.021 1.00 44.09 390 ILE A CA 1
ATOM 3045 C C . ILE A 1 390 ? 1.563 -11.981 -23.605 1.00 44.09 390 ILE A C 1
ATOM 3047 O O . ILE A 1 390 ? 0.546 -12.656 -23.433 1.00 44.09 390 ILE A O 1
ATOM 3051 N N . PHE A 1 391 ? 2.364 -11.617 -22.605 1.00 45.22 391 PHE A N 1
ATOM 3052 C CA . PHE A 1 391 ? 2.061 -11.869 -21.197 1.00 45.22 391 PHE A CA 1
ATOM 3053 C C . PHE A 1 391 ? 0.949 -10.927 -20.714 1.00 45.22 391 PHE A C 1
ATOM 3055 O O . PHE A 1 391 ? 0.801 -9.817 -21.221 1.00 45.22 391 PHE A O 1
ATOM 3062 N N . ILE A 1 392 ? 0.149 -11.380 -19.747 1.00 48.88 392 ILE A N 1
ATOM 3063 C CA . ILE A 1 392 ? -1.035 -10.657 -19.244 1.00 48.88 392 ILE A CA 1
ATOM 3064 C C . ILE A 1 392 ? -0.631 -9.293 -18.660 1.00 48.88 392 ILE A C 1
ATOM 3066 O O . ILE A 1 392 ? -1.404 -8.344 -18.703 1.00 48.88 392 ILE A O 1
ATOM 3070 N N . GLU A 1 393 ? 0.599 -9.191 -18.163 1.00 49.59 393 GLU A N 1
ATOM 3071 C CA . GLU A 1 393 ? 1.194 -7.997 -17.571 1.00 49.59 393 GLU A CA 1
ATOM 3072 C C . GLU A 1 393 ? 1.556 -6.898 -18.592 1.00 49.59 393 GLU A C 1
ATOM 3074 O O . GLU A 1 393 ? 1.669 -5.739 -18.201 1.00 49.59 393 GLU A O 1
ATOM 3079 N N . ASP A 1 394 ? 1.688 -7.233 -19.882 1.00 48.12 394 ASP A N 1
ATOM 3080 C CA . ASP A 1 394 ? 2.032 -6.291 -20.966 1.00 48.12 394 ASP A CA 1
ATOM 3081 C C . ASP A 1 394 ? 0.820 -5.930 -21.854 1.00 48.12 394 ASP A C 1
ATOM 3083 O O . ASP A 1 394 ? 0.944 -5.196 -22.839 1.00 48.12 394 ASP A O 1
ATOM 3087 N N . MET A 1 395 ? -0.366 -6.461 -21.540 1.00 47.25 395 MET A N 1
ATOM 3088 C CA . MET A 1 395 ? -1.610 -6.142 -22.240 1.00 47.25 395 MET A CA 1
ATOM 3089 C C . MET A 1 395 ? -2.210 -4.831 -21.724 1.00 47.25 395 MET A C 1
ATOM 3091 O O . MET A 1 395 ? -2.132 -4.511 -20.539 1.00 47.25 395 MET A O 1
ATOM 3095 N N . THR A 1 396 ? -2.870 -4.067 -22.599 1.00 57.47 396 THR A N 1
ATOM 3096 C CA . THR A 1 396 ? -3.666 -2.932 -22.117 1.00 57.47 396 THR A CA 1
ATOM 3097 C C . THR A 1 396 ? -4.826 -3.451 -21.261 1.00 57.47 396 THR A C 1
ATOM 3099 O O . THR A 1 396 ? -5.353 -4.537 -21.504 1.00 57.47 396 THR A O 1
ATOM 3102 N N . THR A 1 397 ? -5.274 -2.676 -20.271 1.00 53.53 397 THR A N 1
ATOM 3103 C CA . THR A 1 397 ? -6.425 -3.006 -19.397 1.00 53.53 397 THR A CA 1
ATOM 3104 C C . THR A 1 397 ? -7.671 -3.455 -20.181 1.00 53.53 397 THR A C 1
ATOM 3106 O O . THR A 1 397 ? -8.450 -4.283 -19.709 1.00 53.53 397 THR A O 1
ATOM 3109 N N . LYS A 1 398 ? -7.839 -2.950 -21.412 1.00 54.22 398 LYS A N 1
ATOM 3110 C CA . LYS A 1 398 ? -8.921 -3.292 -22.347 1.00 54.22 398 LYS A CA 1
ATOM 3111 C C . LYS A 1 398 ? -8.759 -4.676 -22.983 1.00 54.22 398 LYS A C 1
ATOM 3113 O O . LYS A 1 398 ? -9.763 -5.356 -23.183 1.00 54.22 398 LYS A O 1
ATOM 3118 N N . ASP A 1 399 ? -7.530 -5.109 -23.244 1.00 55.50 399 ASP A N 1
ATOM 3119 C CA . ASP A 1 399 ? -7.222 -6.447 -23.764 1.00 55.50 399 ASP A CA 1
ATOM 3120 C C . ASP A 1 399 ? -7.293 -7.508 -22.645 1.00 55.50 399 ASP A C 1
ATOM 3122 O O . ASP A 1 399 ? -7.757 -8.631 -22.862 1.00 55.50 399 ASP A O 1
ATOM 3126 N N . ILE A 1 400 ? -6.946 -7.126 -21.409 1.00 51.84 400 ILE A N 1
ATOM 3127 C CA . ILE A 1 400 ? -7.116 -7.959 -20.204 1.00 51.84 400 ILE A CA 1
ATOM 3128 C C . ILE A 1 400 ? -8.611 -8.172 -19.881 1.00 51.84 400 ILE A C 1
ATOM 3130 O O . ILE A 1 400 ? -9.055 -9.282 -19.582 1.00 51.84 400 ILE A O 1
ATOM 3134 N N . ALA A 1 401 ? -9.440 -7.137 -20.042 1.00 52.34 401 ALA A N 1
ATOM 3135 C CA . ALA A 1 401 ? -10.892 -7.271 -19.913 1.00 52.34 401 ALA A CA 1
ATOM 3136 C C . ALA A 1 401 ? -11.498 -8.235 -20.958 1.00 52.34 401 ALA A C 1
ATOM 3138 O O . ALA A 1 401 ? -12.473 -8.928 -20.663 1.00 52.34 401 ALA A O 1
ATOM 3139 N N . ALA A 1 402 ? -10.907 -8.336 -22.155 1.00 51.84 402 ALA A N 1
ATOM 3140 C CA . ALA A 1 402 ? -11.337 -9.265 -23.204 1.00 51.84 402 ALA A CA 1
ATOM 3141 C C . ALA A 1 402 ? -10.963 -10.734 -22.915 1.00 51.84 402 ALA A C 1
ATOM 3143 O O . ALA A 1 402 ? -11.594 -11.643 -23.454 1.00 51.84 402 ALA A O 1
ATOM 3144 N N . THR A 1 403 ? -9.983 -10.980 -22.036 1.00 52.56 403 THR A N 1
ATOM 3145 C CA . THR A 1 403 ? -9.600 -12.323 -21.555 1.00 52.56 403 THR A CA 1
ATOM 3146 C C . THR A 1 403 ? -10.446 -12.803 -20.368 1.00 52.56 403 THR A C 1
ATOM 3148 O O . THR A 1 403 ? -10.297 -13.942 -19.930 1.00 52.56 403 THR A O 1
ATOM 3151 N N . GLY A 1 404 ? -11.387 -11.977 -19.895 1.00 52.81 404 GLY A N 1
ATOM 3152 C CA . GLY A 1 404 ? -12.388 -12.336 -18.887 1.00 52.81 404 GLY A CA 1
ATOM 3153 C C . GLY A 1 404 ? -12.042 -11.935 -17.450 1.00 52.81 404 GLY A C 1
ATOM 3154 O O . GLY A 1 404 ? -12.880 -12.120 -16.569 1.00 52.81 404 GLY A O 1
ATOM 3155 N N . THR A 1 405 ? -10.869 -11.339 -17.206 1.00 56.97 405 THR A N 1
ATOM 3156 C CA . THR A 1 405 ? -10.462 -10.838 -15.882 1.00 56.97 405 THR A CA 1
ATOM 3157 C C . THR A 1 405 ? -10.499 -9.314 -15.891 1.00 56.97 405 THR A C 1
ATOM 3159 O O . THR A 1 405 ? -9.648 -8.672 -16.490 1.00 56.97 405 THR A O 1
ATOM 3162 N N . VAL A 1 406 ? -11.492 -8.702 -15.249 1.00 66.25 406 VAL A N 1
ATOM 3163 C CA . VAL A 1 406 ? -11.612 -7.236 -15.199 1.00 66.25 406 VAL A CA 1
ATOM 3164 C C . VAL A 1 406 ? -10.989 -6.724 -13.905 1.00 66.25 406 VAL A C 1
ATOM 3166 O O . VAL A 1 406 ? -11.547 -6.929 -12.828 1.00 66.25 406 VAL A O 1
ATOM 3169 N N . TYR A 1 407 ? -9.843 -6.047 -14.001 1.00 76.81 407 TYR A N 1
ATOM 3170 C CA . TYR A 1 407 ? -9.243 -5.371 -12.851 1.00 76.81 407 TYR A CA 1
ATOM 3171 C C . TYR A 1 407 ? -9.929 -4.019 -12.586 1.00 76.81 407 TYR A C 1
ATOM 3173 O O . TYR A 1 407 ? -10.268 -3.298 -13.528 1.00 76.81 407 TYR A O 1
ATOM 3181 N N . PRO A 1 408 ? -10.158 -3.656 -11.313 1.00 83.94 408 PRO A N 1
ATOM 3182 C CA . PRO A 1 408 ? -10.716 -2.357 -10.958 1.00 83.94 408 PRO A CA 1
ATOM 3183 C C . PRO A 1 408 ? -9.677 -1.238 -11.125 1.00 83.94 408 PRO A C 1
ATOM 3185 O O . PRO A 1 408 ? -8.500 -1.438 -10.853 1.00 83.94 408 PRO A O 1
ATOM 3188 N N . ALA A 1 409 ? -10.121 -0.031 -11.488 1.00 88.06 409 ALA A N 1
ATOM 3189 C CA . ALA A 1 409 ? -9.229 1.118 -11.679 1.00 88.06 409 ALA A CA 1
ATOM 3190 C C . ALA A 1 409 ? -8.439 1.525 -10.415 1.00 88.06 409 ALA A C 1
ATOM 3192 O O . ALA A 1 409 ? -9.012 1.630 -9.318 1.00 88.06 409 ALA A O 1
ATOM 3193 N N . GLY A 1 410 ? -7.149 1.824 -10.601 1.00 92.00 410 GLY A N 1
ATOM 3194 C CA . GLY A 1 410 ? -6.252 2.424 -9.610 1.00 92.00 410 GLY A CA 1
ATOM 3195 C C . GLY A 1 410 ? -6.349 3.957 -9.537 1.00 92.00 410 GLY A C 1
ATOM 3196 O O . GLY A 1 410 ? -7.129 4.593 -10.251 1.00 92.00 410 GLY A O 1
ATOM 3197 N N . LEU A 1 411 ? -5.555 4.566 -8.655 1.00 93.94 411 LEU A N 1
ATOM 3198 C CA . LEU A 1 411 ? -5.449 6.019 -8.476 1.00 93.94 411 LEU A CA 1
ATOM 3199 C C . LEU A 1 411 ? -3.998 6.480 -8.628 1.00 93.94 411 LEU A C 1
ATOM 3201 O O . LEU A 1 411 ? -3.157 6.158 -7.797 1.00 93.94 411 LEU A O 1
ATOM 3205 N N . VAL A 1 412 ? -3.726 7.318 -9.627 1.00 93.69 412 VAL A N 1
ATOM 3206 C CA . VAL A 1 412 ? -2.376 7.829 -9.905 1.00 93.69 412 VAL A CA 1
ATOM 3207 C C . VAL A 1 412 ? -1.858 8.672 -8.737 1.00 93.69 412 VAL A C 1
ATOM 3209 O O . VAL A 1 412 ? -2.554 9.551 -8.216 1.00 93.69 412 VAL A O 1
ATOM 3212 N N . ASN A 1 413 ? -0.611 8.432 -8.328 1.00 92.50 413 ASN A N 1
ATOM 3213 C CA . ASN A 1 413 ? 0.054 9.208 -7.283 1.00 92.50 413 ASN A CA 1
ATOM 3214 C C . ASN A 1 413 ? 0.453 10.605 -7.789 1.00 92.50 413 ASN A C 1
ATOM 3216 O O . ASN A 1 413 ? 1.178 10.752 -8.769 1.00 92.50 413 ASN A O 1
ATOM 3220 N N . LEU A 1 414 ? 0.024 11.651 -7.081 1.00 89.31 414 LEU A N 1
ATOM 3221 C CA . LEU A 1 414 ? 0.295 13.058 -7.399 1.00 89.31 414 LEU A CA 1
ATOM 3222 C C . LEU A 1 414 ? 1.360 13.666 -6.470 1.00 89.31 414 LEU A C 1
ATOM 3224 O O . LEU A 1 414 ? 1.289 14.842 -6.093 1.00 89.31 414 LEU A O 1
ATOM 3228 N N . GLY A 1 415 ? 2.341 12.845 -6.092 1.00 85.56 415 GLY A N 1
ATOM 3229 C CA . GLY A 1 415 ? 3.435 13.196 -5.194 1.00 85.56 415 GLY A CA 1
ATOM 3230 C C . GLY A 1 415 ? 3.031 13.057 -3.730 1.00 85.56 415 GLY A C 1
ATOM 3231 O O . GLY A 1 415 ? 2.389 13.944 -3.166 1.00 85.56 415 GLY A O 1
ATOM 3232 N N . ASN A 1 416 ? 3.449 11.951 -3.107 1.00 90.06 416 ASN A N 1
ATOM 3233 C CA . ASN A 1 416 ? 3.163 11.607 -1.711 1.00 90.06 416 ASN A CA 1
ATOM 3234 C C . ASN A 1 416 ? 1.660 11.572 -1.366 1.00 90.06 416 ASN A C 1
ATOM 3236 O O . ASN A 1 416 ? 1.296 11.825 -0.220 1.00 90.06 416 ASN A O 1
ATOM 3240 N N . THR A 1 417 ? 0.779 11.246 -2.322 1.00 93.62 417 THR A N 1
ATOM 3241 C CA . THR A 1 417 ? -0.682 11.156 -2.101 1.00 93.62 417 THR A CA 1
ATOM 3242 C C . THR A 1 417 ? -1.177 9.730 -1.852 1.00 93.62 417 THR A C 1
ATOM 3244 O O . THR A 1 417 ? -2.381 9.517 -1.728 1.00 93.62 417 THR A O 1
ATOM 3247 N N . CYS A 1 418 ? -0.277 8.752 -1.721 1.00 94.62 418 CYS A N 1
ATOM 3248 C CA . CYS A 1 418 ? -0.634 7.347 -1.498 1.00 94.62 418 CYS A CA 1
ATOM 3249 C C . CYS A 1 418 ? -1.466 7.120 -0.220 1.00 94.62 418 CYS A C 1
ATOM 3251 O O . CYS A 1 418 ? -2.329 6.247 -0.192 1.00 94.62 418 CYS A O 1
ATOM 3253 N N . TYR A 1 419 ? -1.292 7.949 0.823 1.00 95.00 419 TYR A N 1
ATOM 3254 C CA . TYR A 1 419 ? -2.114 7.900 2.047 1.00 95.00 419 TYR A CA 1
ATOM 3255 C C . TYR A 1 419 ? -3.609 8.114 1.757 1.00 95.00 419 TYR A C 1
ATOM 3257 O O . TYR A 1 419 ? -4.472 7.456 2.341 1.00 95.00 419 TYR A O 1
ATOM 3265 N N . MET A 1 420 ? -3.907 9.020 0.825 1.00 95.44 420 MET A N 1
ATOM 3266 C CA . MET A 1 420 ? -5.253 9.360 0.385 1.00 95.44 420 MET A CA 1
ATOM 3267 C C . MET A 1 420 ? -5.785 8.272 -0.547 1.00 95.44 420 MET A C 1
ATOM 3269 O O . MET A 1 420 ? -6.874 7.752 -0.311 1.00 95.44 420 MET A O 1
ATOM 3273 N N . ASN A 1 421 ? -4.992 7.887 -1.554 1.00 95.69 421 ASN A N 1
ATOM 3274 C CA . ASN A 1 421 ? -5.349 6.850 -2.524 1.00 95.69 421 ASN A CA 1
ATOM 3275 C C . ASN A 1 421 ? -5.733 5.542 -1.817 1.00 95.69 421 ASN A C 1
ATOM 3277 O O . ASN A 1 421 ? -6.825 5.018 -2.036 1.00 95.69 421 ASN A O 1
ATOM 3281 N N . ALA A 1 422 ? -4.893 5.070 -0.891 1.00 96.75 422 ALA A N 1
ATOM 3282 C CA . ALA A 1 422 ? -5.152 3.853 -0.132 1.00 96.75 422 ALA A CA 1
ATOM 3283 C C . ALA A 1 422 ? -6.427 3.958 0.728 1.00 96.75 422 ALA A C 1
ATOM 3285 O O . ALA A 1 422 ? -7.247 3.040 0.754 1.00 96.75 422 ALA A O 1
ATOM 3286 N N . THR A 1 423 ? -6.643 5.089 1.405 1.00 96.62 423 THR A N 1
ATOM 3287 C CA . THR A 1 423 ? -7.840 5.286 2.241 1.00 96.62 423 THR A CA 1
ATOM 3288 C C . THR A 1 423 ? -9.122 5.240 1.410 1.00 96.62 423 THR A C 1
ATOM 3290 O O . THR A 1 423 ? -10.086 4.573 1.785 1.00 96.62 423 THR A O 1
ATOM 3293 N N . LEU A 1 424 ? -9.129 5.905 0.254 1.00 95.50 424 LEU A N 1
ATOM 3294 C CA . LEU A 1 424 ? -10.281 5.942 -0.647 1.00 95.50 424 LEU A CA 1
ATOM 3295 C C . LEU A 1 424 ? -10.570 4.567 -1.258 1.00 95.50 424 LEU A C 1
ATOM 3297 O O . LEU A 1 424 ? -11.721 4.136 -1.286 1.00 95.50 424 LEU A O 1
ATOM 3301 N N . GLN A 1 425 ? -9.537 3.831 -1.673 1.00 94.94 425 GLN A N 1
ATOM 3302 C CA . GLN A 1 425 ? -9.716 2.473 -2.194 1.00 94.94 425 GLN A CA 1
ATOM 3303 C C . GLN A 1 425 ? -10.249 1.512 -1.114 1.00 94.94 425 GLN A C 1
ATOM 3305 O O . GLN A 1 425 ? -11.102 0.681 -1.418 1.00 94.94 425 GLN A O 1
ATOM 3310 N N . CYS A 1 426 ? -9.859 1.670 0.160 1.00 96.44 426 CYS A N 1
ATOM 3311 C CA . CYS A 1 426 ? -10.424 0.880 1.266 1.00 96.44 426 CYS A CA 1
ATOM 3312 C C . CYS A 1 426 ? -11.922 1.140 1.499 1.00 96.44 426 CYS A C 1
ATOM 3314 O O . CYS A 1 426 ? -12.644 0.236 1.915 1.00 96.44 426 CYS A O 1
ATOM 3316 N N . LEU A 1 427 ? -12.401 2.360 1.236 1.00 94.88 427 LEU A N 1
ATOM 3317 C CA . LEU A 1 427 ? -13.810 2.740 1.397 1.00 94.88 427 LEU A CA 1
ATOM 3318 C C . LEU A 1 427 ? -14.664 2.446 0.153 1.00 94.88 427 LEU A C 1
ATOM 3320 O O . LEU A 1 427 ? -15.892 2.409 0.246 1.00 94.88 427 LEU A O 1
ATOM 3324 N N . ARG A 1 428 ? -14.044 2.183 -1.003 1.00 92.12 428 ARG A N 1
ATOM 3325 C CA . ARG A 1 428 ? -14.727 1.886 -2.273 1.00 92.12 428 ARG A CA 1
ATOM 3326 C C . ARG A 1 428 ? -15.753 0.735 -2.215 1.00 92.12 428 ARG A C 1
ATOM 3328 O O . ARG A 1 428 ? -16.770 0.853 -2.906 1.00 92.12 428 ARG A O 1
ATOM 3335 N N . PRO A 1 429 ? -15.563 -0.352 -1.437 1.00 91.50 429 PRO A N 1
ATOM 3336 C CA . PRO A 1 429 ? -16.550 -1.434 -1.317 1.00 91.50 429 PRO A CA 1
ATOM 3337 C C . PRO A 1 429 ? -17.801 -1.085 -0.506 1.00 91.50 429 PRO A C 1
ATOM 3339 O O . PRO A 1 429 ? -18.755 -1.863 -0.511 1.00 91.50 429 PRO A O 1
ATOM 3342 N N . VAL A 1 430 ? -17.808 0.040 0.214 1.00 91.56 430 VAL A N 1
ATOM 3343 C CA . VAL A 1 430 ? -18.923 0.455 1.073 1.00 91.56 430 VAL A CA 1
ATOM 3344 C C . VAL A 1 430 ? -20.021 1.058 0.193 1.00 91.56 430 VAL A C 1
ATOM 3346 O O . VAL A 1 430 ? -20.014 2.250 -0.126 1.00 91.56 430 VAL A O 1
ATOM 3349 N N . LYS A 1 431 ? -20.946 0.209 -0.265 1.00 88.38 431 LYS A N 1
ATOM 3350 C CA . LYS A 1 431 ? -21.964 0.563 -1.268 1.00 88.38 431 LYS A CA 1
ATOM 3351 C C . LYS A 1 431 ? -22.919 1.641 -0.760 1.00 88.38 431 LYS A C 1
ATOM 3353 O O . LYS A 1 431 ? -23.190 2.597 -1.477 1.00 88.38 431 LYS A O 1
ATOM 3358 N N . GLU A 1 432 ? -23.342 1.537 0.491 1.00 88.69 432 GLU A N 1
ATOM 3359 C CA . GLU A 1 432 ? -24.262 2.454 1.165 1.00 88.69 432 GLU A CA 1
ATOM 3360 C C . GLU A 1 432 ? -23.679 3.868 1.227 1.00 88.69 432 GLU A C 1
ATOM 3362 O O . GLU A 1 432 ? -24.354 4.847 0.910 1.00 88.69 432 GLU A O 1
ATOM 3367 N N . LEU A 1 433 ? -22.382 3.978 1.539 1.00 89.00 433 LEU A N 1
ATOM 3368 C CA . LEU A 1 433 ? -21.673 5.256 1.533 1.00 89.00 433 LEU A CA 1
ATOM 3369 C C . LEU A 1 433 ? -21.634 5.858 0.123 1.00 89.00 433 LEU A C 1
ATOM 3371 O O . LEU A 1 433 ? -21.863 7.053 -0.059 1.00 89.00 433 LEU A O 1
ATOM 3375 N N . ARG A 1 434 ? -21.369 5.035 -0.894 1.00 88.94 434 ARG A N 1
ATOM 3376 C CA . ARG A 1 434 ? -21.316 5.483 -2.291 1.00 88.94 434 ARG A CA 1
ATOM 3377 C C . ARG A 1 434 ? -22.671 5.918 -2.827 1.00 88.94 434 ARG A C 1
ATOM 3379 O O . ARG A 1 434 ? -22.756 6.902 -3.558 1.00 88.94 434 ARG A O 1
ATOM 3386 N N . GLU A 1 435 ? -23.730 5.203 -2.484 1.00 88.19 435 GLU A N 1
ATOM 3387 C CA . GLU A 1 435 ? -25.091 5.578 -2.851 1.00 88.19 435 GLU A CA 1
ATOM 3388 C C . GLU A 1 435 ? -25.521 6.871 -2.141 1.00 88.19 435 GLU A C 1
ATOM 3390 O O . GLU A 1 435 ? -26.118 7.742 -2.778 1.00 88.19 435 GLU A O 1
ATOM 3395 N N . ALA A 1 436 ? -25.128 7.064 -0.876 1.00 87.12 436 ALA A N 1
ATOM 3396 C CA . ALA A 1 436 ? -25.334 8.325 -0.166 1.00 87.12 436 ALA A CA 1
ATOM 3397 C C . ALA A 1 436 ? -24.590 9.501 -0.822 1.00 87.12 436 ALA A C 1
ATOM 3399 O O . ALA A 1 436 ? -25.163 10.580 -0.983 1.00 87.12 436 ALA A O 1
ATOM 3400 N N . LEU A 1 437 ? -23.351 9.288 -1.282 1.00 88.38 437 LEU A N 1
ATOM 3401 C CA . LEU A 1 437 ? -22.607 10.28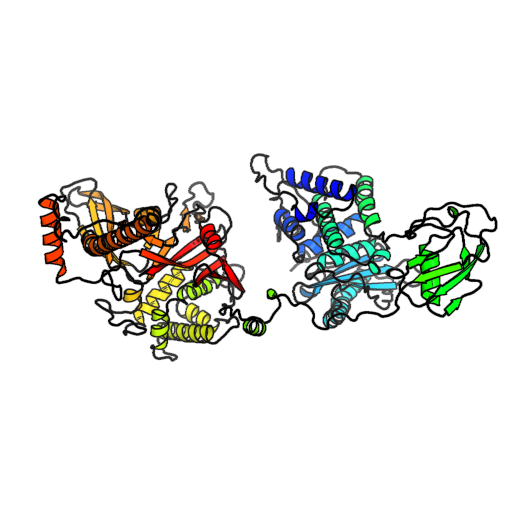2 -2.065 1.00 88.38 437 LEU A CA 1
ATOM 3402 C C . LEU A 1 437 ? -23.305 10.601 -3.394 1.00 88.38 437 LEU A C 1
ATOM 3404 O O . LEU A 1 437 ? -23.384 11.764 -3.784 1.00 88.38 437 LEU A O 1
ATOM 3408 N N . LYS A 1 438 ? -23.859 9.597 -4.088 1.00 87.12 438 LYS A N 1
ATOM 3409 C CA . LYS A 1 438 ? -24.598 9.806 -5.346 1.00 87.12 438 LYS A CA 1
ATOM 3410 C C . LYS A 1 438 ? -25.854 10.659 -5.154 1.00 87.12 438 LYS A C 1
ATOM 3412 O O . LYS A 1 438 ? -26.147 11.484 -6.021 1.00 87.12 438 LYS A O 1
ATOM 3417 N N . ALA A 1 439 ? -26.549 10.483 -4.031 1.00 83.56 439 ALA A N 1
ATOM 3418 C CA . ALA A 1 439 ? -27.774 11.204 -3.691 1.00 83.56 439 ALA A CA 1
ATOM 3419 C C . ALA A 1 439 ? -27.554 12.687 -3.339 1.00 83.56 439 ALA A C 1
ATOM 3421 O O . ALA A 1 439 ? -28.500 13.470 -3.407 1.00 83.56 439 ALA A O 1
ATOM 3422 N N . GLN A 1 440 ? -26.328 13.098 -2.998 1.00 79.94 440 GLN A N 1
ATOM 3423 C CA . GLN A 1 440 ? -26.038 14.504 -2.713 1.00 79.94 440 GLN A CA 1
ATOM 3424 C C . GLN A 1 440 ? -26.188 15.384 -3.965 1.00 79.94 440 GLN A C 1
ATOM 3426 O O . GLN A 1 440 ? -25.724 14.989 -5.047 1.00 79.94 440 GLN A O 1
ATOM 3431 N N . PRO A 1 441 ? -26.794 16.582 -3.844 1.00 70.75 441 PRO A N 1
ATOM 3432 C CA . PRO A 1 441 ? -26.855 17.539 -4.939 1.00 70.75 441 PRO A CA 1
ATOM 3433 C C . PRO A 1 441 ? -25.431 17.946 -5.337 1.00 70.75 441 PRO A C 1
ATOM 3435 O O . PRO A 1 441 ? -24.635 18.364 -4.501 1.00 70.75 441 PRO A O 1
ATOM 3438 N N . GLY A 1 442 ? -25.096 17.771 -6.616 1.00 66.12 442 GLY A N 1
ATOM 3439 C CA . GLY A 1 442 ? -23.792 18.170 -7.147 1.00 66.12 442 GLY A CA 1
ATOM 3440 C C . GLY A 1 442 ? -23.731 19.670 -7.431 1.00 66.12 442 GLY A C 1
ATOM 3441 O O . GLY A 1 442 ? -24.757 20.302 -7.682 1.00 66.12 442 GLY A O 1
ATOM 3442 N N . GLY A 1 443 ? -22.523 20.232 -7.437 1.00 66.25 443 GLY A N 1
ATOM 3443 C CA . GLY A 1 443 ? -22.272 21.604 -7.874 1.00 66.25 443 GLY A CA 1
ATOM 3444 C C . GLY A 1 443 ? -21.119 22.271 -7.133 1.00 66.25 443 GLY A C 1
ATOM 3445 O O . GLY A 1 443 ? -20.724 21.847 -6.050 1.00 66.25 443 GLY A O 1
ATOM 3446 N N . VAL A 1 444 ? -20.586 23.343 -7.722 1.00 68.00 444 VAL A N 1
ATOM 3447 C CA . VAL A 1 444 ? -19.617 24.211 -7.046 1.00 68.00 444 VAL A CA 1
ATOM 3448 C C . VAL A 1 444 ? -20.390 25.152 -6.125 1.00 68.00 444 VAL A C 1
ATOM 3450 O O . VAL A 1 444 ? -21.104 26.040 -6.587 1.00 68.00 444 VAL A O 1
ATOM 3453 N N . SER A 1 445 ? -20.260 24.939 -4.821 1.00 75.38 445 SER A N 1
ATOM 3454 C CA . SER A 1 445 ? -20.805 25.796 -3.771 1.00 75.38 445 SER A CA 1
ATOM 3455 C C . SER A 1 445 ? -19.741 26.774 -3.262 1.00 75.38 445 SER A C 1
ATOM 3457 O O . SER A 1 445 ? -18.538 26.563 -3.429 1.00 75.38 445 SER A O 1
ATOM 3459 N N . ALA A 1 446 ? -20.170 27.851 -2.600 1.00 74.06 446 ALA A N 1
ATOM 3460 C CA . ALA A 1 446 ? -19.263 28.685 -1.808 1.00 74.06 446 ALA A CA 1
ATOM 3461 C C . ALA A 1 446 ? -18.675 27.902 -0.619 1.00 74.06 446 ALA A C 1
ATOM 3463 O O . ALA A 1 446 ? -17.577 28.207 -0.154 1.00 74.06 446 ALA A O 1
ATOM 3464 N N . ASP A 1 447 ? -19.398 26.881 -0.153 1.00 81.62 447 ASP A N 1
ATOM 3465 C CA . ASP A 1 447 ? -18.963 26.021 0.934 1.00 81.62 447 ASP A CA 1
ATOM 3466 C C . ASP A 1 447 ? -17.981 24.952 0.439 1.00 81.62 447 ASP A C 1
ATOM 3468 O O . ASP A 1 447 ? -18.284 24.097 -0.400 1.00 81.62 447 ASP A O 1
ATOM 3472 N N . LEU A 1 448 ? -16.777 25.012 0.994 1.00 83.12 448 LEU A N 1
ATOM 3473 C CA . LEU A 1 448 ? -15.653 24.168 0.629 1.00 83.12 448 LEU A CA 1
ATOM 3474 C C . LEU A 1 448 ? -15.860 22.704 1.056 1.00 83.12 448 LEU A C 1
ATOM 3476 O O . LEU A 1 448 ? -15.373 21.800 0.379 1.00 83.12 448 LEU A O 1
ATOM 3480 N N . THR A 1 449 ? -16.661 22.469 2.097 1.00 83.81 449 THR A N 1
ATOM 3481 C CA . THR A 1 449 ? -17.081 21.145 2.593 1.00 83.81 449 THR A CA 1
ATOM 3482 C C . THR A 1 449 ? -17.978 20.426 1.575 1.00 83.81 449 THR A C 1
ATOM 3484 O O . THR A 1 449 ? -17.807 19.236 1.282 1.00 83.81 449 THR A O 1
ATOM 3487 N N . ASN A 1 450 ? -18.899 21.169 0.955 1.00 85.81 450 ASN A N 1
ATOM 3488 C CA . ASN A 1 450 ? -19.770 20.661 -0.107 1.00 85.81 450 ASN A CA 1
ATOM 3489 C C . ASN A 1 450 ? -18.999 20.406 -1.408 1.00 85.81 450 ASN A C 1
ATOM 3491 O O . ASN A 1 450 ? -19.232 19.398 -2.077 1.00 85.81 450 ASN A O 1
ATOM 3495 N N . ASN A 1 451 ? -18.028 21.266 -1.732 1.00 87.44 451 ASN A N 1
ATOM 3496 C CA . ASN A 1 451 ? -17.127 21.045 -2.866 1.00 87.44 451 ASN A CA 1
ATOM 3497 C C . ASN A 1 451 ? -16.280 19.786 -2.679 1.00 87.44 451 ASN A C 1
ATOM 3499 O O . ASN A 1 451 ? -16.091 19.032 -3.628 1.00 87.44 451 ASN A O 1
ATOM 3503 N N . PHE A 1 452 ? -15.799 19.535 -1.460 1.00 89.88 452 PHE A N 1
ATOM 3504 C CA . PHE A 1 452 ? -15.055 18.323 -1.132 1.00 89.88 452 PHE A CA 1
ATOM 3505 C C . PHE A 1 452 ? -15.908 17.063 -1.325 1.00 89.88 452 PHE A C 1
ATOM 3507 O O . PHE A 1 452 ? -15.481 16.123 -1.994 1.00 89.88 452 PHE A O 1
ATOM 3514 N N . THR A 1 453 ? -17.140 17.070 -0.808 1.00 90.25 453 THR A N 1
ATOM 3515 C CA . THR A 1 453 ? -18.078 15.943 -0.954 1.00 90.25 453 THR A CA 1
ATOM 3516 C C . THR A 1 453 ? -18.468 15.718 -2.419 1.00 90.25 453 THR A C 1
ATOM 3518 O O . THR A 1 453 ? -18.518 14.577 -2.877 1.00 90.25 453 THR A O 1
ATOM 3521 N N . SER A 1 454 ? -18.675 16.794 -3.184 1.00 89.94 454 SER A N 1
ATOM 3522 C CA . SER A 1 454 ? -18.966 16.720 -4.623 1.00 89.94 454 SER A CA 1
ATOM 3523 C C . SER A 1 454 ? -17.778 16.179 -5.421 1.00 89.94 454 SER A C 1
ATOM 3525 O O . SER A 1 454 ? -17.949 15.275 -6.232 1.00 89.94 454 SER A O 1
ATOM 3527 N N . ALA A 1 455 ? -16.558 16.648 -5.142 1.00 91.31 455 ALA A N 1
ATOM 3528 C CA . ALA A 1 455 ? -15.352 16.138 -5.791 1.00 91.31 455 ALA A CA 1
ATOM 3529 C C . ALA A 1 455 ? -15.117 14.650 -5.477 1.00 91.31 455 ALA A C 1
ATOM 3531 O O . ALA A 1 455 ? -14.695 13.896 -6.352 1.00 91.31 455 ALA A O 1
ATOM 3532 N N . LEU A 1 456 ? -15.428 14.213 -4.251 1.00 92.06 456 LEU A N 1
ATOM 3533 C CA . LEU A 1 456 ? -15.375 12.804 -3.861 1.00 92.06 456 LEU A CA 1
ATOM 3534 C C . LEU A 1 456 ? -16.406 11.959 -4.624 1.00 92.06 456 LEU A C 1
ATOM 3536 O O . LEU A 1 456 ? -16.075 10.880 -5.115 1.00 92.06 456 LEU A O 1
ATOM 3540 N N . LYS A 1 457 ? -17.647 12.453 -4.741 1.00 91.06 457 LYS A N 1
ATOM 3541 C CA . LYS A 1 457 ? -18.715 11.825 -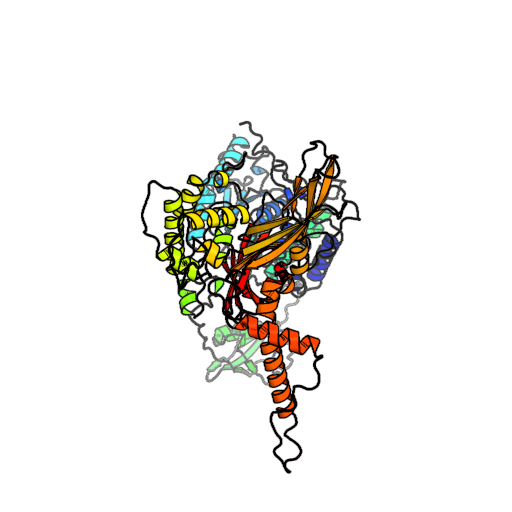5.533 1.00 91.06 457 LYS A CA 1
ATOM 3542 C C . LYS A 1 457 ? -18.282 11.645 -6.988 1.00 91.06 457 LYS A C 1
ATOM 3544 O O . LYS A 1 457 ? -18.396 10.540 -7.516 1.00 91.06 457 LYS A O 1
ATOM 3549 N N . ASP A 1 458 ? -17.773 12.705 -7.612 1.00 90.62 458 ASP A N 1
ATOM 3550 C CA . ASP A 1 458 ? -17.346 12.682 -9.012 1.00 90.62 458 ASP A CA 1
ATOM 3551 C C . ASP A 1 458 ? -16.164 11.730 -9.217 1.00 90.62 458 ASP A C 1
ATOM 3553 O O . ASP A 1 458 ? -16.160 10.950 -10.166 1.00 90.62 458 ASP A O 1
ATOM 3557 N N . MET A 1 459 ? -15.199 11.724 -8.294 1.00 91.38 459 MET A N 1
ATOM 3558 C CA . MET A 1 459 ? -14.057 10.810 -8.335 1.00 91.38 459 MET A CA 1
ATOM 3559 C C . MET A 1 459 ? -14.490 9.340 -8.242 1.00 91.38 459 MET A C 1
ATOM 3561 O O . MET A 1 459 ? -14.040 8.528 -9.048 1.00 91.38 459 MET A O 1
ATOM 3565 N N . TYR A 1 460 ? -15.388 8.982 -7.313 1.00 92.19 460 TYR A N 1
ATOM 3566 C CA . TYR A 1 460 ? -15.929 7.617 -7.261 1.00 92.19 460 TYR A CA 1
ATOM 3567 C C . TYR A 1 460 ? -16.724 7.269 -8.524 1.00 92.19 460 TYR A C 1
ATOM 3569 O O . TYR A 1 460 ? -16.598 6.157 -9.026 1.00 92.19 460 TYR A O 1
ATOM 3577 N N . GLY A 1 461 ? -17.487 8.220 -9.072 1.00 89.56 461 GLY A N 1
ATOM 3578 C CA . GLY A 1 461 ? -18.192 8.039 -10.341 1.00 89.56 461 GLY A CA 1
ATOM 3579 C C . GLY A 1 461 ? -17.247 7.725 -11.504 1.00 89.56 461 GLY A C 1
ATOM 3580 O O . GLY A 1 461 ? -17.535 6.831 -12.296 1.00 89.56 461 GLY A O 1
ATOM 3581 N N . GLN A 1 462 ? -16.098 8.402 -11.575 1.00 89.19 462 GLN A N 1
ATOM 3582 C CA . GLN A 1 462 ? -15.067 8.096 -12.568 1.00 89.19 462 GLN A CA 1
ATOM 3583 C C . GLN A 1 462 ? -14.425 6.725 -12.301 1.00 89.19 462 GLN A C 1
ATOM 3585 O O . GLN A 1 462 ? -14.268 5.953 -13.244 1.00 89.19 462 GLN A O 1
ATOM 3590 N N . LEU A 1 463 ? -14.121 6.380 -11.039 1.00 88.69 463 LEU A N 1
ATOM 3591 C CA . LEU A 1 463 ? -13.550 5.073 -10.656 1.00 88.69 463 LEU A CA 1
ATOM 3592 C C . LEU A 1 463 ? -14.452 3.899 -11.031 1.00 88.69 463 LEU A C 1
ATOM 3594 O O . LEU A 1 463 ? -13.956 2.824 -11.351 1.00 88.69 463 LEU A O 1
ATOM 3598 N N . ASP A 1 464 ? -15.766 4.083 -10.976 1.00 86.44 464 ASP A N 1
ATOM 3599 C CA . ASP A 1 464 ? -16.725 3.053 -11.371 1.00 86.44 464 ASP A CA 1
ATOM 3600 C C . ASP A 1 464 ? -16.911 2.944 -12.887 1.00 86.44 464 ASP A C 1
ATOM 3602 O O . ASP A 1 464 ? -17.314 1.892 -13.376 1.00 86.44 464 ASP A O 1
ATOM 3606 N N . GLY A 1 465 ? -16.676 4.036 -13.617 1.00 83.44 465 GLY A N 1
ATOM 3607 C CA . GLY A 1 465 ? -16.859 4.109 -15.067 1.00 83.44 465 GLY A CA 1
ATOM 3608 C C . GLY A 1 465 ? -15.601 3.803 -15.881 1.00 83.44 465 GLY A C 1
ATOM 3609 O O . GLY A 1 465 ? -15.706 3.604 -17.090 1.00 83.44 465 GLY A O 1
ATOM 3610 N N . SER A 1 466 ? -14.428 3.779 -15.245 1.00 83.25 466 SER A N 1
ATOM 3611 C CA . SER A 1 466 ? -13.136 3.536 -15.890 1.00 83.25 466 SER A CA 1
ATOM 3612 C C . SER A 1 466 ? -12.553 2.185 -15.485 1.00 83.25 466 SER A C 1
ATOM 3614 O O . SER A 1 466 ? -12.651 1.775 -14.329 1.00 83.25 466 SER A O 1
ATOM 3616 N N . LEU A 1 467 ? -11.903 1.524 -16.441 1.00 77.44 467 LEU A N 1
ATOM 3617 C CA . LEU A 1 467 ? -10.998 0.398 -16.188 1.00 77.44 467 LEU A CA 1
ATOM 3618 C C . LEU A 1 467 ? -9.554 0.878 -15.989 1.00 77.44 467 LEU A C 1
ATOM 3620 O O . LEU A 1 467 ? -8.784 0.248 -15.274 1.00 77.44 467 LEU A O 1
ATOM 3624 N N . ASP A 1 468 ? -9.212 2.016 -16.594 1.00 82.00 468 ASP A N 1
ATOM 3625 C CA . ASP A 1 468 ? -7.900 2.641 -16.487 1.00 82.00 468 ASP A CA 1
ATOM 3626 C C . ASP A 1 468 ? -7.772 3.451 -15.197 1.00 82.00 468 ASP A C 1
ATOM 3628 O O . ASP A 1 468 ? -8.753 4.033 -14.712 1.00 82.00 468 ASP A O 1
ATOM 3632 N N . SER A 1 469 ? -6.546 3.522 -14.681 1.00 86.69 469 SER A N 1
ATOM 3633 C CA . SER A 1 469 ? -6.197 4.298 -13.494 1.00 86.69 469 SER A CA 1
ATOM 3634 C C . SER A 1 469 ? -6.515 5.781 -13.668 1.00 86.69 469 SER A C 1
ATOM 3636 O O . SER A 1 469 ? -6.321 6.377 -14.729 1.00 86.69 469 SER A O 1
ATOM 3638 N N . ILE A 1 470 ? -7.029 6.384 -12.599 1.00 92.00 470 ILE A N 1
ATOM 3639 C CA . ILE A 1 470 ? -7.578 7.740 -12.625 1.00 92.00 470 ILE A CA 1
ATOM 3640 C C . ILE A 1 470 ? -6.639 8.687 -11.911 1.00 92.00 470 ILE A C 1
ATOM 3642 O O . ILE A 1 470 ? -6.110 8.374 -10.849 1.00 92.00 470 ILE A O 1
ATOM 3646 N N . THR A 1 471 ? -6.488 9.884 -12.461 1.00 92.94 471 THR A N 1
ATOM 3647 C CA . THR A 1 471 ? -5.704 10.954 -11.847 1.00 92.94 471 THR A CA 1
ATOM 3648 C C . THR A 1 471 ? -6.617 11.856 -11.006 1.00 92.94 471 THR A C 1
ATOM 3650 O O . THR A 1 471 ? -7.348 12.667 -11.581 1.00 92.94 471 THR A O 1
ATOM 3653 N N . PRO A 1 472 ? -6.586 11.795 -9.656 1.00 91.81 472 PRO A N 1
ATOM 3654 C CA . PRO A 1 472 ? -7.519 12.523 -8.786 1.00 91.81 472 PRO A CA 1
ATOM 3655 C C . PRO A 1 472 ? -7.139 14.008 -8.601 1.00 91.81 472 PRO A C 1
ATOM 3657 O O . PRO A 1 472 ? -7.152 14.535 -7.489 1.00 91.81 472 PRO A O 1
ATOM 3660 N N . SER A 1 473 ? -6.790 14.712 -9.682 1.00 90.94 473 SER A N 1
ATOM 3661 C CA . SER A 1 473 ? -6.268 16.088 -9.637 1.00 90.94 473 SER A CA 1
ATOM 3662 C C . SER A 1 473 ? -7.249 17.070 -8.992 1.00 90.94 473 SER A C 1
ATOM 3664 O O . SER A 1 473 ? -6.886 17.785 -8.059 1.00 90.94 473 SER A O 1
ATOM 3666 N N . MET A 1 474 ? -8.511 17.050 -9.429 1.00 89.81 474 MET A N 1
ATOM 3667 C CA . MET A 1 474 ? -9.565 17.923 -8.906 1.00 89.81 474 MET A CA 1
ATOM 3668 C C . MET A 1 474 ? -9.816 17.683 -7.413 1.00 89.81 474 MET A C 1
ATOM 3670 O O . MET A 1 474 ? -9.888 18.634 -6.635 1.00 89.81 474 MET A O 1
ATOM 3674 N N . PHE A 1 475 ? -9.890 16.415 -6.994 1.00 92.44 475 PHE A N 1
ATOM 3675 C CA . PHE A 1 475 ? -10.105 16.058 -5.593 1.00 92.44 475 PHE A CA 1
ATOM 3676 C C . PHE A 1 475 ? -8.941 16.519 -4.708 1.00 92.44 475 PHE A C 1
ATOM 3678 O O . PHE A 1 475 ? -9.168 17.177 -3.695 1.00 92.44 475 PHE A O 1
ATOM 3685 N N . VAL A 1 476 ? -7.694 16.265 -5.121 1.00 92.38 476 VAL A N 1
ATOM 3686 C CA . VAL A 1 476 ? -6.497 16.688 -4.375 1.00 92.38 476 VAL A CA 1
ATOM 3687 C C . VAL A 1 476 ? -6.415 18.212 -4.256 1.00 92.38 476 VAL A C 1
ATOM 3689 O O . VAL A 1 476 ? -6.082 18.731 -3.189 1.00 92.38 476 VAL A O 1
ATOM 3692 N N . SER A 1 477 ? -6.743 18.952 -5.319 1.00 90.94 477 SER A N 1
ATOM 3693 C CA . SER A 1 477 ? -6.783 20.418 -5.278 1.00 90.94 477 SER A CA 1
ATOM 3694 C C . SER A 1 477 ? -7.827 20.943 -4.290 1.00 90.94 477 SER A C 1
ATOM 3696 O O . SER A 1 477 ? -7.542 21.880 -3.541 1.00 90.94 477 SER A O 1
ATOM 3698 N N . VAL A 1 478 ? -9.016 20.334 -4.249 1.00 91.75 478 VAL A N 1
ATOM 3699 C CA . VAL A 1 478 ? -10.073 20.705 -3.297 1.00 91.75 478 VAL A CA 1
ATOM 3700 C C . VAL A 1 478 ? -9.680 20.334 -1.866 1.00 91.75 478 VAL A C 1
ATOM 3702 O O . VAL A 1 478 ? -9.803 21.181 -0.984 1.00 91.75 478 VAL A O 1
ATOM 3705 N N . LEU A 1 479 ? -9.134 19.134 -1.640 1.00 92.06 479 LEU A N 1
ATOM 3706 C CA . LEU A 1 479 ? -8.625 18.671 -0.342 1.00 92.06 479 LEU A CA 1
ATOM 3707 C C . LEU A 1 479 ? -7.607 19.656 0.241 1.00 92.06 479 LEU A C 1
ATOM 3709 O O . LEU A 1 479 ? -7.779 20.133 1.358 1.00 92.06 479 LEU A O 1
ATOM 3713 N N . ARG A 1 480 ? -6.574 20.009 -0.530 1.00 91.44 480 ARG A N 1
ATOM 3714 C CA . ARG A 1 480 ? -5.502 20.916 -0.085 1.00 91.44 480 ARG A CA 1
ATOM 3715 C C . ARG A 1 480 ? -5.995 22.337 0.184 1.00 91.44 480 ARG A C 1
ATOM 3717 O O . ARG A 1 480 ? -5.432 23.027 1.029 1.00 91.44 480 ARG A O 1
ATOM 3724 N N . ARG A 1 481 ? -7.039 22.781 -0.525 1.00 90.62 481 ARG A N 1
ATOM 3725 C CA . ARG A 1 481 ? -7.677 24.083 -0.292 1.00 90.62 481 ARG A CA 1
ATOM 3726 C C . ARG A 1 481 ? -8.558 24.067 0.958 1.00 90.62 481 ARG A C 1
ATOM 3728 O O . ARG A 1 481 ? -8.564 25.050 1.690 1.00 90.62 481 ARG A O 1
ATOM 3735 N N . ALA A 1 482 ? -9.302 22.982 1.171 1.00 88.88 482 ALA A N 1
ATOM 3736 C CA . ALA A 1 482 ? -10.172 22.777 2.330 1.00 88.88 482 ALA A CA 1
ATOM 3737 C C . ALA A 1 482 ? -9.382 22.633 3.628 1.00 88.88 482 ALA A C 1
ATOM 3739 O O . ALA A 1 482 ? -9.762 23.180 4.660 1.00 88.88 482 ALA A O 1
ATOM 3740 N N . TYR A 1 483 ? -8.261 21.928 3.541 1.00 91.94 483 TYR A N 1
ATOM 3741 C CA . TYR A 1 483 ? -7.507 21.444 4.679 1.00 91.94 483 TYR A CA 1
ATOM 3742 C C . TYR A 1 483 ? -6.007 21.680 4.424 1.00 91.94 483 TYR A C 1
ATOM 3744 O O . TYR A 1 483 ? -5.317 20.812 3.874 1.00 91.94 483 TYR A O 1
ATOM 3752 N N . PRO A 1 484 ? -5.483 22.868 4.798 1.00 89.56 484 PRO A N 1
ATOM 3753 C CA . PRO A 1 484 ? -4.100 23.267 4.528 1.00 89.56 484 PRO A CA 1
ATOM 3754 C C . PRO A 1 484 ? -3.033 22.341 5.125 1.00 89.56 484 PRO A C 1
ATOM 3756 O O . PRO A 1 484 ? -1.898 22.346 4.649 1.00 89.56 484 PRO A O 1
ATOM 3759 N N . GLN A 1 485 ? -3.369 21.520 6.127 1.00 90.69 485 GLN A N 1
ATOM 3760 C CA . GLN A 1 485 ? -2.454 20.512 6.668 1.00 90.69 485 GLN A CA 1
ATOM 3761 C C . GLN A 1 485 ? -1.982 19.524 5.590 1.00 90.69 485 GLN A C 1
ATOM 3763 O O . GLN A 1 485 ? -0.804 19.183 5.545 1.00 90.69 485 GLN A O 1
ATOM 3768 N N . PHE A 1 486 ? -2.841 19.178 4.623 1.00 91.94 486 PHE A N 1
ATOM 3769 C CA . PHE A 1 486 ? -2.479 18.298 3.505 1.00 91.94 486 PHE A CA 1
ATOM 3770 C C . PHE A 1 486 ? -1.738 19.021 2.366 1.00 91.94 486 PHE A C 1
ATOM 3772 O O . PHE A 1 486 ? -1.331 18.394 1.383 1.00 91.94 486 PHE A O 1
ATOM 3779 N N . ALA A 1 487 ? -1.558 20.341 2.483 1.00 89.75 487 ALA A N 1
ATOM 3780 C CA . ALA A 1 487 ? -0.831 21.183 1.537 1.00 89.75 487 ALA A CA 1
ATOM 3781 C C . ALA A 1 487 ? 0.594 21.533 2.007 1.00 89.75 487 ALA A C 1
ATOM 3783 O O . ALA A 1 487 ? 1.297 22.263 1.307 1.00 89.75 487 ALA A O 1
ATOM 3784 N N . GLN A 1 488 ? 1.031 21.027 3.166 1.00 88.00 488 GLN A N 1
ATOM 3785 C CA . GLN A 1 488 ? 2.380 21.269 3.680 1.00 88.00 488 GLN A CA 1
ATOM 3786 C C . GLN A 1 488 ? 3.450 20.784 2.692 1.00 88.00 488 GLN A C 1
ATOM 3788 O O . GLN A 1 488 ? 3.344 19.701 2.113 1.00 88.00 488 GLN A O 1
ATOM 3793 N N . GLN A 1 489 ? 4.488 21.599 2.500 1.00 86.38 489 GLN A N 1
ATOM 3794 C CA . GLN A 1 489 ? 5.592 21.330 1.579 1.00 86.38 489 GLN A CA 1
ATOM 3795 C C . GLN A 1 489 ? 6.872 20.991 2.337 1.00 86.38 489 GLN A C 1
ATOM 3797 O O . GLN A 1 489 ? 7.147 21.538 3.406 1.00 86.38 489 GLN A O 1
ATOM 3802 N N . ALA A 1 490 ? 7.673 20.093 1.767 1.00 78.25 490 ALA A N 1
ATOM 3803 C CA . ALA A 1 490 ? 8.927 19.677 2.369 1.00 78.25 490 ALA A CA 1
ATOM 3804 C C . ALA A 1 490 ? 9.933 20.849 2.370 1.00 78.25 490 ALA A C 1
ATOM 3806 O O . ALA A 1 490 ? 10.153 21.454 1.316 1.00 78.25 490 ALA A O 1
ATOM 3807 N N . PRO A 1 491 ? 10.625 21.124 3.497 1.00 66.94 491 PRO A N 1
ATOM 3808 C CA . PRO A 1 491 ? 11.467 22.317 3.665 1.00 66.94 491 PRO A CA 1
ATOM 3809 C C . PRO A 1 491 ? 12.602 22.507 2.644 1.00 66.94 491 PRO A C 1
ATOM 3811 O O . PRO A 1 491 ? 13.175 23.589 2.573 1.00 66.94 491 PRO A O 1
ATOM 3814 N N . ARG A 1 492 ? 12.990 21.460 1.901 1.00 64.12 492 ARG A N 1
ATOM 3815 C CA . ARG A 1 492 ? 14.158 21.472 0.996 1.00 64.12 492 ARG A CA 1
ATOM 3816 C C . ARG A 1 492 ? 13.865 21.083 -0.453 1.00 64.12 492 ARG A C 1
ATOM 3818 O O . ARG A 1 492 ? 14.696 21.367 -1.306 1.00 64.12 492 ARG A O 1
ATOM 3825 N N . SER A 1 493 ? 12.740 20.426 -0.739 1.00 66.19 493 SER A N 1
ATOM 3826 C CA . SER A 1 493 ? 12.440 19.878 -2.073 1.00 66.19 493 SER A CA 1
ATOM 3827 C C . SER A 1 493 ? 11.283 20.577 -2.789 1.00 66.19 493 SER A C 1
ATOM 3829 O O . SER A 1 493 ? 11.051 20.289 -3.957 1.00 66.19 493 SER A O 1
ATOM 3831 N N . GLY A 1 494 ? 10.534 21.461 -2.116 1.00 72.50 494 GLY A N 1
ATOM 3832 C CA . GLY A 1 494 ? 9.383 22.172 -2.696 1.00 72.50 494 GLY A CA 1
ATOM 3833 C C . GLY A 1 494 ? 8.168 21.290 -3.035 1.00 72.50 494 GLY A C 1
ATOM 3834 O O . GLY A 1 494 ? 7.102 21.817 -3.341 1.00 72.50 494 GLY A O 1
ATOM 3835 N N . GLY A 1 495 ? 8.295 19.960 -2.959 1.00 82.12 495 GLY A N 1
ATOM 3836 C CA . GLY A 1 495 ? 7.196 19.010 -3.131 1.00 82.12 495 GLY A CA 1
ATOM 3837 C C . GLY A 1 495 ? 6.301 18.911 -1.894 1.00 82.12 495 GLY A C 1
ATOM 3838 O O . GLY A 1 495 ? 6.716 19.243 -0.781 1.00 82.12 495 GLY A O 1
ATOM 3839 N N . TYR A 1 496 ? 5.070 18.429 -2.078 1.00 87.69 496 TYR A N 1
ATOM 3840 C CA . TYR A 1 496 ? 4.138 18.188 -0.975 1.00 87.69 496 TYR A CA 1
ATOM 3841 C C . TYR A 1 496 ? 4.622 17.055 -0.064 1.00 87.69 496 TYR A C 1
ATOM 3843 O O . TYR A 1 496 ? 5.174 16.053 -0.526 1.00 87.69 496 TYR A O 1
ATOM 3851 N N . MET A 1 497 ? 4.424 17.222 1.240 1.00 87.94 497 MET A N 1
ATOM 3852 C CA . MET A 1 497 ? 4.781 16.223 2.242 1.00 87.94 497 MET A CA 1
ATOM 3853 C C . MET A 1 497 ? 3.769 15.082 2.273 1.00 87.94 497 MET A C 1
ATOM 3855 O O . MET A 1 497 ? 2.583 15.268 1.999 1.00 87.94 497 MET A O 1
ATOM 3859 N N . GLN A 1 498 ? 4.254 13.902 2.651 1.00 87.50 498 GLN A N 1
ATOM 3860 C CA . GLN A 1 498 ? 3.396 12.784 3.011 1.00 87.50 498 GLN A CA 1
ATOM 3861 C C . GLN A 1 498 ? 2.680 13.086 4.329 1.00 87.50 498 GLN A C 1
ATOM 3863 O O . GLN A 1 498 ? 3.250 13.724 5.212 1.00 87.50 498 GLN A O 1
ATOM 3868 N N . GLN A 1 499 ? 1.435 12.634 4.439 1.00 91.81 499 GLN A N 1
ATOM 3869 C CA . GLN A 1 499 ? 0.582 12.841 5.608 1.00 91.81 499 GLN A CA 1
ATOM 3870 C C . GLN A 1 499 ? 0.078 11.499 6.140 1.00 91.81 499 GLN A C 1
ATOM 3872 O O . GLN A 1 499 ? 0.259 10.453 5.504 1.00 91.81 499 GLN A O 1
ATOM 3877 N N . ASP A 1 500 ? -0.530 11.521 7.322 1.00 92.44 500 ASP A N 1
ATOM 3878 C CA . ASP A 1 500 ? -1.095 10.324 7.930 1.00 92.44 500 ASP A CA 1
ATOM 3879 C C . ASP A 1 500 ? -2.434 9.956 7.267 1.00 92.44 500 ASP A C 1
ATOM 3881 O O . ASP A 1 500 ? -3.357 10.769 7.173 1.00 92.44 500 ASP A O 1
ATOM 3885 N N . SER A 1 501 ? -2.549 8.707 6.809 1.00 93.88 501 SER A N 1
ATOM 3886 C CA . SER A 1 501 ? -3.803 8.171 6.256 1.00 93.88 501 SER A CA 1
ATOM 3887 C C . SER A 1 501 ? -4.956 8.194 7.263 1.00 93.88 501 SER A C 1
ATOM 3889 O O . SER A 1 501 ? -6.109 8.352 6.869 1.00 93.88 501 SER A O 1
ATOM 3891 N N . GLU A 1 502 ? -4.666 8.081 8.560 1.00 93.19 502 GLU A N 1
ATOM 3892 C CA . GLU A 1 502 ? -5.700 8.136 9.584 1.00 93.19 502 GLU A CA 1
ATOM 3893 C C . GLU A 1 502 ? -6.207 9.562 9.803 1.00 93.19 502 GLU A C 1
ATOM 3895 O O . GLU A 1 502 ? -7.416 9.768 9.875 1.00 93.19 502 GLU A O 1
ATOM 3900 N N . GLU A 1 503 ? -5.319 10.557 9.811 1.00 93.38 503 GLU A N 1
ATOM 3901 C CA . GLU A 1 503 ? -5.721 11.967 9.875 1.00 93.38 503 GLU A CA 1
ATOM 3902 C C . GLU A 1 503 ? -6.594 12.344 8.669 1.00 93.38 503 GLU A C 1
ATOM 3904 O O . GLU A 1 503 ? -7.617 13.025 8.810 1.00 93.38 503 GLU A O 1
ATOM 3909 N N . PHE A 1 504 ? -6.237 11.841 7.482 1.00 95.62 504 PHE A N 1
ATOM 3910 C CA . PHE A 1 504 ? -7.067 11.981 6.290 1.00 95.62 504 PHE A CA 1
ATOM 3911 C C . PHE A 1 504 ? -8.433 11.297 6.453 1.00 95.62 504 PHE A C 1
ATOM 3913 O O . PHE A 1 504 ? -9.450 11.924 6.158 1.00 95.62 504 PHE A O 1
ATOM 3920 N N . LEU A 1 505 ? -8.490 10.062 6.967 1.00 95.75 505 LEU A N 1
ATOM 3921 C CA . LEU A 1 505 ? -9.749 9.346 7.212 1.00 95.75 505 LEU A CA 1
ATOM 3922 C C . LEU A 1 505 ? -10.652 10.082 8.214 1.00 95.75 505 LEU A C 1
ATOM 3924 O O . LEU A 1 505 ? -11.846 10.239 7.966 1.00 95.75 505 LEU A O 1
ATOM 3928 N N . SER A 1 506 ? -10.093 10.555 9.327 1.00 94.19 506 SER A N 1
ATOM 3929 C CA . SER A 1 506 ? -10.830 11.305 10.350 1.00 94.19 506 SER A CA 1
ATOM 3930 C C . SER A 1 506 ? -11.360 12.632 9.810 1.00 94.19 506 SER A C 1
ATOM 3932 O O . SER A 1 506 ? -12.507 12.999 10.082 1.00 94.19 506 SER A O 1
ATOM 3934 N N . THR A 1 507 ? -10.566 13.326 8.989 1.00 93.62 507 THR A N 1
ATOM 3935 C CA . THR A 1 507 ? -11.015 14.542 8.300 1.00 93.62 507 THR A CA 1
ATOM 3936 C C . THR A 1 507 ? -12.148 14.217 7.331 1.00 93.62 507 THR A C 1
ATOM 3938 O O . THR A 1 507 ? -13.203 14.836 7.408 1.00 93.62 507 THR A O 1
ATOM 3941 N N . LEU A 1 508 ? -11.973 13.193 6.490 1.00 94.25 508 LEU A N 1
ATOM 3942 C CA . LEU A 1 508 ? -12.970 12.720 5.531 1.00 94.25 508 LEU A CA 1
ATOM 3943 C C . LEU A 1 508 ? -14.302 12.398 6.220 1.00 94.25 508 LEU A C 1
ATOM 3945 O O . LEU A 1 508 ? -15.344 12.894 5.798 1.00 94.25 508 LEU A O 1
ATOM 3949 N N . PHE A 1 509 ? -14.285 11.613 7.297 1.00 93.56 509 PHE A N 1
ATOM 3950 C CA . PHE A 1 509 ? -15.495 11.294 8.052 1.00 93.56 509 PHE A CA 1
ATOM 3951 C C . PHE A 1 509 ? -16.138 12.528 8.683 1.00 93.56 509 PHE A C 1
ATOM 3953 O O . PHE A 1 509 ? -17.353 12.675 8.579 1.00 93.56 509 PHE A O 1
ATOM 3960 N N . SER A 1 510 ? -15.351 13.446 9.245 1.00 92.19 510 SER A N 1
ATOM 3961 C CA . SER A 1 510 ? -15.875 14.696 9.813 1.00 92.19 510 SER A CA 1
ATOM 3962 C C . SER A 1 510 ? -16.570 15.563 8.756 1.00 92.19 510 SER A C 1
ATOM 3964 O O . SER A 1 510 ? -17.646 16.103 9.006 1.00 92.19 510 SER A O 1
ATOM 3966 N N . THR A 1 511 ? -15.997 15.670 7.552 1.00 91.44 511 THR A N 1
ATOM 3967 C CA . THR A 1 511 ? -16.610 16.387 6.423 1.00 91.44 511 THR A CA 1
ATOM 3968 C C . THR A 1 511 ? -17.908 15.714 5.982 1.00 91.44 511 THR A C 1
ATOM 3970 O O . THR A 1 511 ? -18.920 16.380 5.779 1.00 91.44 511 THR A O 1
ATOM 3973 N N . LEU A 1 512 ? -17.905 14.383 5.872 1.00 89.94 512 LEU A N 1
ATOM 3974 C CA . LEU A 1 512 ? -19.068 13.611 5.434 1.00 89.94 512 LEU A CA 1
ATOM 3975 C C . LEU A 1 512 ? -20.197 13.585 6.473 1.00 89.94 512 LEU A C 1
ATOM 3977 O O . LEU A 1 512 ? -21.362 13.565 6.087 1.00 89.94 512 LEU A O 1
ATOM 3981 N N . GLN A 1 513 ? -19.894 13.645 7.772 1.00 90.12 513 GLN A N 1
ATOM 3982 C CA . GLN A 1 513 ? -20.902 13.811 8.828 1.00 90.12 513 GLN A CA 1
ATOM 3983 C C . GLN A 1 513 ? -21.679 15.129 8.682 1.00 90.12 513 GLN A C 1
ATOM 3985 O O . GLN A 1 513 ? -22.861 15.181 9.020 1.00 90.12 513 GLN A O 1
ATOM 3990 N N . GLN A 1 514 ? -21.032 16.187 8.180 1.00 87.75 514 GLN A N 1
ATOM 3991 C CA . GLN A 1 514 ? -21.653 17.502 7.992 1.00 87.75 514 GLN A CA 1
ATOM 3992 C C . GLN A 1 514 ? -22.519 17.569 6.728 1.00 87.75 514 GLN A C 1
ATOM 3994 O O . GLN A 1 514 ? -23.524 18.277 6.717 1.00 87.75 514 GLN A O 1
ATOM 3999 N N . THR A 1 515 ? -22.154 16.835 5.672 1.00 85.81 515 THR A N 1
ATOM 4000 C CA . THR A 1 515 ? -22.834 16.905 4.368 1.00 85.81 515 THR A CA 1
ATOM 4001 C C . THR A 1 515 ? -23.874 15.800 4.168 1.00 85.81 515 THR A C 1
ATOM 4003 O O . THR A 1 515 ? -24.962 16.055 3.651 1.00 85.81 515 THR A O 1
ATOM 4006 N N . LEU A 1 516 ? -23.605 14.574 4.631 1.00 84.88 516 LEU A N 1
ATOM 4007 C CA . LEU A 1 516 ? -24.484 13.410 4.464 1.00 84.88 516 LEU A CA 1
ATOM 4008 C C . LEU A 1 516 ? -25.515 13.293 5.597 1.00 84.88 516 LEU A C 1
ATOM 4010 O O . LEU A 1 516 ? -25.500 12.343 6.380 1.00 84.88 516 LEU A O 1
ATOM 4014 N N . THR A 1 517 ? -26.430 14.259 5.675 1.00 80.12 517 THR A N 1
ATOM 4015 C CA . THR A 1 517 ? -27.471 14.341 6.723 1.00 80.12 517 THR A CA 1
ATOM 4016 C C . THR A 1 517 ? -28.797 13.668 6.360 1.00 80.12 517 THR A C 1
ATOM 4018 O O . THR A 1 517 ? -29.656 13.488 7.219 1.00 80.12 517 THR A O 1
ATOM 4021 N N . GLN A 1 518 ? -28.986 13.273 5.098 1.00 72.12 518 GLN A N 1
ATOM 4022 C CA . GLN A 1 518 ? -30.212 12.616 4.634 1.00 72.12 518 GLN A CA 1
ATOM 4023 C C . GLN A 1 518 ? -30.031 11.095 4.513 1.00 72.12 518 GLN A C 1
ATOM 4025 O O . GLN A 1 518 ? -28.954 10.650 4.108 1.00 72.12 518 GLN A O 1
ATOM 4030 N N . PRO A 1 519 ? -31.069 10.288 4.822 1.00 65.75 519 PRO A N 1
ATOM 4031 C CA . PRO A 1 519 ? -31.026 8.846 4.617 1.00 65.75 519 PRO A CA 1
ATOM 4032 C C . PRO A 1 519 ? -30.942 8.568 3.116 1.00 65.75 519 PRO A C 1
ATOM 4034 O O . PRO A 1 519 ? -31.854 8.898 2.360 1.00 65.75 519 PRO A O 1
ATOM 4037 N N . ALA A 1 520 ? -29.843 7.967 2.682 1.00 62.91 520 ALA A N 1
ATOM 4038 C CA . ALA A 1 520 ? -29.635 7.571 1.301 1.00 62.91 520 ALA A CA 1
ATOM 4039 C C . ALA A 1 520 ? -28.799 6.290 1.257 1.00 62.91 520 ALA A C 1
ATOM 4041 O O . ALA A 1 520 ? -28.021 6.018 2.169 1.00 62.91 520 ALA A O 1
ATOM 4042 N N . GLY A 1 521 ? -28.975 5.509 0.191 1.00 55.50 521 GLY A N 1
ATOM 4043 C CA . GLY A 1 521 ? -28.163 4.327 -0.074 1.00 55.50 521 GLY A CA 1
ATOM 4044 C C . GLY A 1 521 ? -28.524 3.076 0.720 1.00 55.50 521 GLY A C 1
ATOM 4045 O O . GLY A 1 521 ? -27.719 2.578 1.499 1.00 55.50 521 GLY A O 1
ATOM 4046 N N . GLY A 1 522 ? -29.760 2.594 0.581 1.00 57.16 522 GLY A N 1
ATOM 4047 C CA . GLY A 1 522 ? -30.206 1.345 1.208 1.00 57.16 522 GLY A CA 1
ATOM 4048 C C . GLY A 1 522 ? -30.502 1.420 2.714 1.00 57.16 522 GLY A C 1
ATOM 4049 O O . GLY A 1 522 ? -31.202 0.541 3.216 1.00 57.16 522 GLY A O 1
ATOM 4050 N N . LEU A 1 523 ? -30.073 2.473 3.427 1.00 62.31 523 LEU A N 1
ATOM 4051 C CA . LEU A 1 523 ? -30.482 2.711 4.818 1.00 62.31 523 LEU A CA 1
ATOM 4052 C C . LEU A 1 523 ? -31.986 3.002 4.908 1.00 62.31 523 LEU A C 1
ATOM 4054 O O . LEU A 1 523 ? -32.468 4.018 4.405 1.00 62.31 523 LEU A O 1
ATOM 4058 N N . LYS A 1 524 ? -32.724 2.137 5.616 1.00 58.53 524 LYS A N 1
ATOM 4059 C CA . LYS A 1 524 ? -34.177 2.281 5.823 1.00 58.53 524 LYS A CA 1
ATOM 4060 C C . LYS A 1 524 ? -34.529 3.466 6.729 1.00 58.53 524 LYS A C 1
ATOM 4062 O O . LYS A 1 524 ? -35.537 4.127 6.499 1.00 58.53 524 LYS A O 1
ATOM 4067 N N . THR A 1 525 ? -33.712 3.735 7.750 1.00 59.16 525 THR A N 1
ATOM 4068 C CA . THR A 1 525 ? -33.845 4.873 8.674 1.00 59.16 525 THR A CA 1
ATOM 4069 C C . THR A 1 525 ? -32.464 5.288 9.198 1.00 59.16 525 THR A C 1
ATOM 4071 O O . THR A 1 525 ? -31.595 4.445 9.398 1.00 59.16 525 THR A O 1
ATOM 4074 N N . LEU A 1 526 ? -32.258 6.582 9.476 1.00 61.59 526 LEU A N 1
ATOM 4075 C CA . LEU A 1 526 ? -31.064 7.077 10.190 1.00 61.59 526 LEU A CA 1
ATOM 4076 C C . LEU A 1 526 ? -31.099 6.764 11.703 1.00 61.59 526 LEU A C 1
ATOM 4078 O O . LEU A 1 526 ? -30.186 7.126 12.440 1.00 61.59 526 LEU A O 1
ATOM 4082 N N . GLY A 1 527 ? -32.143 6.078 12.185 1.00 63.53 527 GLY A N 1
ATOM 4083 C CA . GLY A 1 527 ? -32.312 5.749 13.600 1.00 63.53 527 GLY A CA 1
ATOM 4084 C C . GLY A 1 527 ? -32.239 6.996 14.506 1.00 63.53 527 GLY A C 1
ATOM 4085 O O . GLY A 1 527 ? -32.850 8.011 14.177 1.00 63.53 527 GLY A O 1
ATOM 4086 N N . PRO A 1 528 ? -31.520 6.938 15.647 1.00 66.50 528 PRO A N 1
ATOM 4087 C CA . PRO A 1 528 ? -31.333 8.062 16.572 1.00 66.50 528 PRO A CA 1
ATOM 4088 C C . PRO A 1 528 ? -30.212 9.040 16.163 1.00 66.50 528 PRO A C 1
ATOM 4090 O O . PRO A 1 528 ? -29.830 9.893 16.966 1.00 66.50 528 PRO A O 1
ATOM 4093 N N . VAL A 1 529 ? -29.622 8.891 14.974 1.00 77.50 529 VAL A N 1
ATOM 4094 C CA . VAL A 1 529 ? -28.465 9.683 14.529 1.00 77.50 529 VAL A CA 1
ATOM 4095 C C . VAL A 1 529 ? -28.821 10.595 13.363 1.00 77.50 529 VAL A C 1
ATOM 4097 O O . VAL A 1 529 ? -29.787 10.372 12.645 1.00 77.50 529 VAL A O 1
ATOM 4100 N N . ASN A 1 530 ? -28.040 11.664 13.201 1.00 80.94 530 ASN A N 1
ATOM 4101 C CA . ASN A 1 530 ? -28.371 12.768 12.294 1.00 80.94 530 ASN A CA 1
ATOM 4102 C C . ASN A 1 530 ? -27.655 12.684 10.937 1.00 80.94 530 ASN A C 1
ATOM 4104 O O . ASN A 1 530 ? -27.872 13.541 10.085 1.00 80.94 530 ASN A O 1
ATOM 4108 N N . ASN A 1 531 ? -26.757 11.715 10.748 1.00 85.94 531 ASN A N 1
ATOM 4109 C CA . ASN A 1 531 ? -25.942 11.596 9.542 1.00 85.94 531 ASN A CA 1
ATOM 4110 C C . ASN A 1 531 ? -25.633 10.129 9.202 1.00 85.94 531 ASN A C 1
ATOM 4112 O O . ASN A 1 531 ? -25.683 9.243 10.057 1.00 85.94 531 ASN A O 1
ATOM 4116 N N . VAL A 1 532 ? -25.319 9.885 7.928 1.00 86.44 532 VAL A N 1
ATOM 4117 C CA . VAL A 1 532 ? -25.082 8.541 7.372 1.00 86.44 532 VAL A CA 1
ATOM 4118 C C . VAL A 1 532 ? -23.796 7.913 7.915 1.00 86.44 532 VAL A C 1
ATOM 4120 O O . VAL A 1 532 ? -23.747 6.705 8.133 1.00 86.44 532 VAL A O 1
ATOM 4123 N N . VAL A 1 533 ? -22.758 8.715 8.166 1.00 88.75 533 VAL A N 1
ATOM 4124 C CA . VAL A 1 533 ? -21.462 8.215 8.655 1.00 88.75 533 VAL A CA 1
ATOM 4125 C C . VAL A 1 533 ? -21.603 7.609 10.050 1.00 88.75 533 VAL A C 1
ATOM 4127 O O . VAL A 1 533 ? -21.142 6.494 10.272 1.00 88.75 533 VAL A O 1
ATOM 4130 N N . ASP A 1 534 ? -22.303 8.281 10.963 1.00 88.00 534 ASP A N 1
ATOM 4131 C CA . ASP A 1 534 ? -22.579 7.767 12.306 1.00 88.00 534 ASP A CA 1
ATOM 4132 C C . ASP A 1 534 ? -23.496 6.542 12.283 1.00 88.00 534 ASP A C 1
ATOM 4134 O O . ASP A 1 534 ? -23.416 5.694 13.170 1.00 88.00 534 ASP A O 1
ATOM 4138 N N . ALA A 1 535 ? -24.373 6.437 11.284 1.00 86.62 535 ALA A N 1
ATOM 4139 C CA . ALA A 1 535 ? -25.211 5.259 11.114 1.00 86.62 535 ALA A CA 1
ATOM 4140 C C . ALA A 1 535 ? -24.398 4.045 10.622 1.00 86.62 535 ALA A C 1
ATOM 4142 O O . ALA A 1 535 ? -24.622 2.928 11.083 1.00 86.62 535 ALA A O 1
ATOM 4143 N N . LEU A 1 536 ? -23.434 4.260 9.718 1.00 88.75 536 LEU A N 1
ATOM 4144 C CA . LEU A 1 536 ? -22.629 3.194 9.113 1.00 88.75 536 LEU A CA 1
ATOM 4145 C C . LEU A 1 536 ? -21.416 2.772 9.949 1.00 88.75 536 LEU A C 1
ATOM 4147 O O . LEU A 1 536 ? -21.137 1.576 10.016 1.00 88.75 536 LEU A O 1
ATOM 4151 N N . PHE A 1 537 ? -20.708 3.731 10.553 1.00 91.62 537 PHE A N 1
ATOM 4152 C CA . PHE A 1 537 ? -19.430 3.545 11.258 1.00 91.62 537 PHE A CA 1
ATOM 4153 C C . PHE A 1 537 ? -19.479 3.941 12.745 1.00 91.62 537 PHE A C 1
ATOM 4155 O O . PHE A 1 537 ? -18.529 3.681 13.483 1.00 91.62 537 PHE A O 1
ATOM 4162 N N . GLY A 1 538 ? -20.562 4.576 13.205 1.00 90.75 538 GLY A N 1
ATOM 4163 C CA . GLY A 1 538 ? -20.654 5.127 14.557 1.00 90.75 538 GLY A CA 1
ATOM 4164 C C . GLY A 1 538 ? -20.901 4.084 15.646 1.00 90.75 538 GLY A C 1
ATOM 4165 O O . GLY A 1 538 ? -21.963 3.460 15.717 1.00 90.75 538 GLY A O 1
ATOM 4166 N N . LEU A 1 539 ? -19.935 3.982 16.553 1.00 90.81 539 LEU A N 1
ATOM 4167 C CA . LEU A 1 539 ? -19.984 3.252 17.813 1.00 90.81 539 LEU A CA 1
ATOM 4168 C C . LEU A 1 539 ? -20.535 4.153 18.922 1.00 90.81 539 LEU A C 1
ATOM 4170 O O . LEU A 1 539 ? -20.144 5.318 19.042 1.00 90.81 539 LEU A O 1
ATOM 4174 N N . GLU A 1 540 ? -21.381 3.590 19.780 1.00 90.31 540 GLU A N 1
ATOM 4175 C CA . GLU A 1 540 ? -21.719 4.197 21.072 1.00 90.31 540 GLU A CA 1
ATOM 4176 C C . GLU A 1 540 ? -21.119 3.339 22.177 1.00 90.31 540 GLU A C 1
ATOM 4178 O O . GLU A 1 540 ? -21.290 2.119 22.177 1.00 90.31 540 GLU A O 1
ATOM 4183 N N . MET A 1 541 ? -20.391 3.968 23.095 1.00 90.19 541 MET A N 1
ATOM 4184 C CA . MET A 1 541 ? -19.698 3.305 24.191 1.00 90.19 541 MET A CA 1
ATOM 4185 C C . MET A 1 541 ? -20.099 3.929 25.519 1.00 90.19 541 MET A C 1
ATOM 4187 O O . MET A 1 541 ? -20.229 5.148 25.628 1.00 90.19 541 MET A O 1
ATOM 4191 N N . ASP A 1 542 ? -20.252 3.092 26.535 1.00 90.69 542 ASP A N 1
ATOM 4192 C CA . ASP A 1 542 ? -20.414 3.535 27.910 1.00 90.69 542 ASP A CA 1
ATOM 4193 C C . ASP A 1 542 ? -19.031 3.547 28.578 1.00 90.69 542 ASP A C 1
ATOM 4195 O O . ASP A 1 542 ? -18.350 2.524 28.675 1.00 90.69 542 ASP A O 1
ATOM 4199 N N . GLU A 1 543 ? -18.597 4.733 28.991 1.00 91.12 543 GLU A N 1
ATOM 4200 C CA . GLU A 1 543 ? -17.378 4.990 29.747 1.00 91.12 543 GLU A CA 1
ATOM 4201 C C . GLU A 1 543 ? -17.706 4.959 31.241 1.00 91.12 543 GLU A C 1
ATOM 4203 O O . GLU A 1 543 ? -18.475 5.785 31.731 1.00 91.12 543 GLU A O 1
ATOM 4208 N N . LYS A 1 544 ? -17.093 4.028 31.975 1.00 90.94 544 LYS A N 1
ATOM 4209 C CA . LYS A 1 544 ? -17.155 3.936 33.434 1.00 90.94 544 LYS A CA 1
ATOM 4210 C C . LYS A 1 544 ? -15.819 4.374 34.029 1.00 90.94 544 LYS A C 1
ATOM 4212 O O . LYS A 1 544 ? -14.777 3.816 33.679 1.00 90.94 544 LYS A O 1
ATOM 4217 N N . LEU A 1 545 ? -15.856 5.359 34.922 1.00 88.31 545 LEU A N 1
ATOM 4218 C CA . LEU A 1 545 ? -14.699 5.841 35.678 1.00 88.31 545 LEU A CA 1
ATOM 4219 C C . LEU A 1 545 ? -14.834 5.432 37.144 1.00 88.31 545 LEU A C 1
ATOM 4221 O O . LEU A 1 545 ? -15.786 5.841 37.808 1.00 88.31 545 LEU A O 1
ATOM 4225 N N . GLU A 1 546 ? -13.867 4.667 37.640 1.00 88.38 546 GLU A N 1
ATOM 4226 C CA . GLU A 1 546 ? -13.794 4.207 39.032 1.00 88.38 546 GLU A CA 1
ATOM 4227 C C . GLU A 1 546 ? -12.476 4.662 39.661 1.00 88.38 546 GLU A C 1
ATOM 4229 O O . GLU A 1 546 ? -11.414 4.519 39.053 1.00 88.38 546 GLU A O 1
ATOM 4234 N N . CYS A 1 547 ? -12.527 5.230 40.865 1.00 83.62 547 CYS A N 1
ATOM 4235 C CA . CYS A 1 547 ? -11.321 5.605 41.597 1.00 83.62 547 CYS A CA 1
ATOM 4236 C C . CYS A 1 547 ? -10.647 4.332 42.122 1.00 83.62 547 CYS A C 1
ATOM 4238 O O . CYS A 1 547 ? -11.287 3.540 42.804 1.00 83.62 547 CYS A O 1
ATOM 4240 N N . THR A 1 548 ? -9.363 4.116 41.820 1.00 83.31 548 THR A N 1
ATOM 4241 C CA . THR A 1 548 ? -8.657 2.904 42.285 1.00 83.31 548 THR A CA 1
ATOM 4242 C C . THR A 1 548 ? -8.172 3.007 43.726 1.00 83.31 548 THR A C 1
ATOM 4244 O O . THR A 1 548 ? -7.713 2.023 44.294 1.00 83.31 548 THR A O 1
ATOM 4247 N N . GLU A 1 549 ? -8.203 4.209 44.296 1.00 80.44 549 GLU A N 1
ATOM 4248 C CA . GLU A 1 549 ? -7.604 4.501 45.598 1.00 80.44 549 GLU A CA 1
ATOM 4249 C C . GLU A 1 549 ? -8.637 4.644 46.723 1.00 80.44 549 GLU A C 1
ATOM 4251 O O . GLU A 1 549 ? -8.271 4.524 47.892 1.00 80.44 549 GLU A O 1
ATOM 4256 N N . THR A 1 550 ? -9.915 4.870 46.391 1.00 72.00 550 THR A N 1
ATOM 4257 C CA . THR A 1 550 ? -10.984 5.051 47.380 1.00 72.00 550 THR A CA 1
ATOM 4258 C C . THR A 1 550 ? -12.325 4.544 46.843 1.00 72.00 550 THR A C 1
ATOM 4260 O O . THR A 1 550 ? -12.822 5.064 45.847 1.00 72.00 550 THR A O 1
ATOM 4263 N N . ASP A 1 551 ? -12.977 3.634 47.570 1.00 72.69 551 ASP A N 1
ATOM 4264 C CA . ASP A 1 551 ? -14.304 3.089 47.212 1.00 72.69 551 ASP A CA 1
ATOM 4265 C C . ASP A 1 551 ? -15.477 4.017 47.587 1.00 72.69 551 ASP A C 1
ATOM 4267 O O . ASP A 1 551 ? -16.642 3.706 47.347 1.00 72.69 551 ASP A O 1
ATOM 4271 N N . MET A 1 552 ? -15.190 5.162 48.215 1.00 70.38 552 MET A N 1
ATOM 4272 C CA . MET A 1 552 ? -16.213 6.115 48.666 1.00 70.38 552 MET A CA 1
ATOM 4273 C C . MET A 1 552 ? -16.700 7.061 47.561 1.00 70.38 552 MET A C 1
ATOM 4275 O O . MET A 1 552 ? -17.665 7.794 47.777 1.00 70.38 552 MET A O 1
ATOM 4279 N N . GLU A 1 553 ? -16.053 7.069 46.392 1.00 75.44 553 GLU A N 1
ATOM 4280 C CA . GLU A 1 553 ? -16.487 7.876 45.250 1.00 75.44 553 GLU A CA 1
ATOM 4281 C C . GLU A 1 553 ? -17.352 7.049 44.288 1.00 75.44 553 GLU A C 1
ATOM 4283 O O . GLU A 1 553 ? -16.927 5.978 43.849 1.00 75.44 553 GLU A O 1
ATOM 4288 N N . PRO A 1 554 ? -18.562 7.519 43.929 1.00 79.62 554 PRO A N 1
ATOM 4289 C CA . PRO A 1 554 ? -19.434 6.781 43.028 1.00 79.62 554 PRO A CA 1
ATOM 4290 C C . PRO A 1 554 ? -18.836 6.713 41.619 1.00 79.62 554 PRO A C 1
ATOM 4292 O O . PRO A 1 554 ? -18.300 7.696 41.102 1.00 79.62 554 PRO A O 1
ATOM 4295 N N . ALA A 1 555 ? -18.986 5.557 40.971 1.00 81.88 555 ALA A N 1
ATOM 4296 C CA . ALA A 1 555 ? -18.550 5.371 39.594 1.00 81.88 555 ALA A CA 1
ATOM 4297 C C . ALA A 1 555 ? -19.298 6.330 38.653 1.00 81.88 555 ALA A C 1
ATOM 4299 O O . ALA A 1 555 ? -20.531 6.369 38.631 1.00 81.88 555 ALA A O 1
ATOM 4300 N N . VAL A 1 556 ? -18.555 7.091 37.847 1.00 84.50 556 VAL A N 1
ATOM 4301 C CA . VAL A 1 556 ? -19.140 8.027 36.878 1.00 84.50 556 VAL A CA 1
ATOM 4302 C C . VAL A 1 556 ? -19.328 7.300 35.553 1.00 84.50 556 VAL A C 1
ATOM 4304 O O . VAL A 1 556 ? -18.349 6.852 34.960 1.00 84.50 556 VAL A O 1
ATOM 4307 N N . VAL A 1 557 ? -20.575 7.205 35.083 1.00 86.69 557 VAL A N 1
ATOM 4308 C CA . VAL A 1 557 ? -20.913 6.620 33.777 1.00 86.69 557 VAL A CA 1
ATOM 4309 C C . VAL A 1 557 ? -21.225 7.733 32.778 1.00 86.69 557 VAL A C 1
ATOM 4311 O O . VAL A 1 557 ? -22.067 8.594 33.040 1.00 86.69 557 VAL A O 1
ATOM 4314 N N . LYS A 1 558 ? -20.550 7.724 31.628 1.00 88.69 558 LYS A N 1
ATOM 4315 C CA . LYS A 1 558 ? -20.763 8.658 30.514 1.00 88.69 558 LYS A CA 1
ATOM 4316 C C . LYS A 1 558 ? -20.953 7.896 29.212 1.00 88.69 558 LYS A C 1
ATOM 4318 O O . LYS A 1 558 ? -20.420 6.808 29.051 1.00 88.69 558 LYS A O 1
ATOM 4323 N N . LYS A 1 559 ? -21.683 8.489 28.268 1.00 88.38 559 LYS A N 1
ATOM 4324 C CA . LYS A 1 559 ? -21.809 7.957 26.907 1.00 88.38 559 LYS A CA 1
ATOM 4325 C C . LYS A 1 559 ? -20.837 8.679 25.984 1.00 88.38 559 LYS A C 1
ATOM 4327 O O . LYS A 1 559 ? -20.890 9.903 25.882 1.00 88.38 559 LYS A O 1
ATOM 4332 N N . GLU A 1 560 ? -19.980 7.924 25.314 1.00 88.81 560 GLU A N 1
ATOM 4333 C CA . GLU A 1 560 ? -18.990 8.402 24.351 1.00 88.81 560 GLU A CA 1
ATOM 4334 C C . GLU A 1 560 ? -19.329 7.857 22.954 1.00 88.81 560 GLU A C 1
ATOM 4336 O O . GLU A 1 560 ? -19.804 6.730 22.803 1.00 88.81 560 GLU A O 1
ATOM 4341 N N . LYS A 1 561 ? -19.119 8.672 21.916 1.00 90.38 561 LYS A N 1
ATOM 4342 C CA . LYS A 1 561 ? -19.305 8.273 20.516 1.00 90.38 561 LYS A CA 1
ATOM 4343 C C . LYS A 1 561 ? -17.950 8.187 19.835 1.00 90.38 561 LYS A C 1
ATOM 4345 O O . LYS A 1 561 ? -17.138 9.095 19.985 1.00 90.38 561 LYS A O 1
ATOM 4350 N N . ALA A 1 562 ? -17.733 7.135 19.055 1.00 91.31 562 ALA A N 1
ATOM 4351 C CA . ALA A 1 562 ? -16.502 6.942 18.296 1.00 91.31 562 ALA A CA 1
ATOM 4352 C C . ALA A 1 562 ? -16.804 6.405 16.892 1.00 91.31 562 ALA A C 1
ATOM 4354 O O . ALA A 1 562 ? -17.811 5.743 16.679 1.00 91.31 562 ALA A O 1
ATOM 4355 N N . LEU A 1 563 ? -15.916 6.660 15.932 1.00 92.75 563 LEU A N 1
ATOM 4356 C CA . LEU A 1 563 ? -16.022 6.134 14.557 1.00 92.75 563 LEU A CA 1
ATOM 4357 C C . LEU A 1 563 ? -15.049 4.979 14.279 1.00 92.75 563 LEU A C 1
ATOM 4359 O O . LEU A 1 563 ? -15.045 4.390 13.199 1.00 92.75 563 LEU A O 1
ATOM 4363 N N . LYS A 1 564 ? -14.167 4.695 15.237 1.00 93.69 564 LYS A N 1
ATOM 4364 C CA . LYS A 1 564 ? -13.085 3.721 15.120 1.00 93.69 564 LYS A CA 1
ATOM 4365 C C . LYS A 1 564 ? -12.757 3.135 16.487 1.00 93.69 564 LYS A C 1
ATOM 4367 O O . LYS A 1 564 ? -12.864 3.822 17.501 1.00 93.69 564 LYS A O 1
ATOM 4372 N N . LEU A 1 565 ? -12.325 1.881 16.496 1.00 93.75 565 LEU A N 1
ATOM 4373 C CA . LEU A 1 565 ? -11.691 1.251 17.647 1.00 93.75 565 LEU A CA 1
ATOM 4374 C C . LEU A 1 565 ? -10.186 1.453 17.574 1.00 93.75 565 LEU A C 1
ATOM 4376 O O . LEU A 1 565 ? -9.584 1.363 16.504 1.00 93.75 565 LEU A O 1
ATOM 4380 N N . VAL A 1 566 ? -9.572 1.687 18.725 1.00 93.44 566 VAL A N 1
ATOM 4381 C CA . VAL A 1 566 ? -8.129 1.877 18.833 1.00 93.44 566 VAL A CA 1
ATOM 4382 C C . VAL A 1 566 ? -7.507 0.590 19.365 1.00 93.44 566 VAL A C 1
ATOM 4384 O O . VAL A 1 566 ? -7.881 0.099 20.425 1.00 93.44 566 VAL A O 1
ATOM 4387 N N . CYS A 1 567 ? -6.559 0.034 18.618 1.00 93.38 567 CYS A N 1
ATOM 4388 C CA . CYS A 1 567 ? -5.729 -1.086 19.033 1.00 93.38 567 CYS A CA 1
ATOM 4389 C C . CYS A 1 567 ? -4.398 -0.542 19.558 1.00 93.38 567 CYS A C 1
ATOM 4391 O O . CYS A 1 567 ? -3.498 -0.206 18.777 1.00 93.38 567 CYS A O 1
ATOM 4393 N N . ASN A 1 568 ? -4.269 -0.482 20.881 1.00 92.19 568 ASN A N 1
ATOM 4394 C CA . ASN A 1 568 ? -3.036 -0.081 21.547 1.00 92.19 568 ASN A CA 1
ATOM 4395 C C . ASN A 1 568 ? -2.042 -1.243 21.534 1.00 92.19 568 ASN A C 1
ATOM 4397 O O . ASN A 1 568 ? -2.341 -2.329 22.022 1.00 92.19 568 ASN A O 1
ATOM 4401 N N . ILE A 1 569 ? -0.858 -1.018 20.963 1.00 89.94 569 ILE A N 1
ATOM 4402 C CA . ILE A 1 569 ? 0.171 -2.052 20.821 1.00 89.94 569 ILE A CA 1
ATOM 4403 C C . ILE A 1 569 ? 1.204 -1.880 21.933 1.00 89.94 569 ILE A C 1
ATOM 4405 O O . ILE A 1 569 ? 1.911 -0.874 21.983 1.00 89.94 569 ILE A O 1
ATOM 4409 N N . THR A 1 570 ? 1.321 -2.884 22.796 1.00 86.56 570 THR A N 1
ATOM 4410 C CA . THR A 1 570 ? 2.317 -2.946 23.872 1.00 86.56 570 THR A CA 1
ATOM 4411 C C . THR A 1 570 ? 3.295 -4.104 23.639 1.00 86.56 570 THR A C 1
ATOM 4413 O O . THR A 1 570 ? 3.255 -4.806 22.625 1.00 86.56 570 THR A O 1
ATOM 4416 N N . ILE A 1 571 ? 4.222 -4.313 24.578 1.00 83.25 571 ILE A N 1
ATOM 4417 C CA . ILE A 1 571 ? 5.165 -5.443 24.539 1.00 83.25 571 ILE A CA 1
ATOM 4418 C C . ILE A 1 571 ? 4.441 -6.785 24.761 1.00 83.25 571 ILE A C 1
ATOM 4420 O O . ILE A 1 571 ? 4.969 -7.833 24.392 1.00 83.25 571 ILE A O 1
ATOM 4424 N N . GLU A 1 572 ? 3.233 -6.770 25.314 1.00 83.25 572 GLU A N 1
ATOM 4425 C CA . GLU A 1 572 ? 2.472 -7.981 25.635 1.00 83.25 572 GLU A CA 1
ATOM 4426 C C . GLU A 1 572 ? 1.453 -8.336 24.547 1.00 83.25 572 GLU A C 1
ATOM 4428 O O . GLU A 1 572 ? 1.093 -9.499 24.408 1.00 83.25 572 GLU A O 1
ATOM 4433 N N . THR A 1 573 ? 1.054 -7.374 23.711 1.00 88.12 573 THR A N 1
ATOM 4434 C CA . THR A 1 573 ? 0.075 -7.613 22.644 1.00 88.12 573 THR A CA 1
ATOM 4435 C C . THR A 1 573 ? 0.677 -8.395 21.484 1.00 88.12 573 THR A C 1
ATOM 4437 O O . THR A 1 573 ? 1.646 -7.947 20.859 1.00 88.12 573 THR A O 1
ATOM 4440 N N . ASN A 1 574 ? 0.062 -9.525 21.148 1.00 90.62 574 ASN A N 1
ATOM 4441 C CA . ASN A 1 574 ? 0.369 -10.314 19.951 1.00 90.62 574 ASN A CA 1
ATOM 4442 C C . ASN A 1 574 ? -0.838 -10.422 19.011 1.00 90.62 574 ASN A C 1
ATOM 4444 O O . ASN A 1 574 ? -0.670 -10.601 17.799 1.00 90.62 574 ASN A O 1
ATOM 4448 N N . HIS A 1 575 ? -2.047 -10.285 19.559 1.00 92.31 575 HIS A N 1
ATOM 4449 C CA . HIS A 1 575 ? -3.304 -10.372 18.826 1.00 92.31 575 HIS A CA 1
ATOM 4450 C C . HIS A 1 575 ? -4.072 -9.047 18.850 1.00 92.31 575 HIS A C 1
ATOM 4452 O O . HIS A 1 575 ? -4.007 -8.281 19.811 1.00 92.31 575 HIS A O 1
ATOM 4458 N N . LEU A 1 576 ? -4.839 -8.788 17.788 1.00 92.94 576 LEU A N 1
ATOM 4459 C CA . LEU A 1 576 ? -5.679 -7.594 17.665 1.00 92.94 576 LEU A CA 1
ATOM 4460 C C . LEU A 1 576 ? -6.674 -7.460 18.826 1.00 92.94 576 LEU A C 1
ATOM 4462 O O . LEU A 1 576 ? -6.879 -6.365 19.340 1.00 92.94 576 LEU A O 1
ATOM 4466 N N . SER A 1 577 ? -7.275 -8.572 19.254 1.00 91.12 577 SER A N 1
ATOM 4467 C CA . SER A 1 577 ? -8.249 -8.597 20.348 1.00 91.12 577 SER A CA 1
ATOM 4468 C C . SER A 1 577 ? -7.658 -8.077 21.658 1.00 91.12 577 SER A C 1
ATOM 4470 O O . SER A 1 577 ? -8.296 -7.272 22.326 1.00 91.12 577 SER A O 1
ATOM 4472 N N . GLU A 1 578 ? -6.430 -8.469 22.000 1.00 91.50 578 GLU A N 1
ATOM 4473 C CA . GLU A 1 578 ? -5.707 -7.980 23.182 1.00 91.50 578 GLU A CA 1
ATOM 4474 C C . GLU A 1 578 ? -5.459 -6.471 23.094 1.00 91.50 578 GLU A C 1
ATOM 4476 O O . GLU A 1 578 ? -5.727 -5.740 24.046 1.00 91.50 578 GLU A O 1
ATOM 4481 N N . GLY A 1 579 ? -5.014 -5.987 21.931 1.00 91.75 579 GLY A N 1
ATOM 4482 C CA . GLY A 1 579 ? -4.766 -4.562 21.719 1.00 91.75 579 GLY A CA 1
ATOM 4483 C C . GLY A 1 579 ? -6.033 -3.705 21.789 1.00 91.75 579 GLY A C 1
ATOM 4484 O O . GLY A 1 579 ? -5.975 -2.573 22.265 1.00 91.75 579 GLY A O 1
ATOM 4485 N N . ILE A 1 580 ? -7.189 -4.242 21.380 1.00 92.94 580 ILE A N 1
ATOM 4486 C CA . ILE A 1 580 ? -8.495 -3.588 21.567 1.00 92.94 580 ILE A CA 1
ATOM 4487 C C . ILE A 1 580 ? -8.890 -3.581 23.051 1.00 92.94 580 ILE A C 1
ATOM 4489 O O . ILE A 1 580 ? -9.363 -2.552 23.527 1.00 92.94 580 ILE A O 1
ATOM 4493 N N . LYS A 1 581 ? -8.653 -4.664 23.815 1.00 91.69 581 LYS A N 1
ATOM 4494 C CA . LYS A 1 581 ? -8.905 -4.676 25.277 1.00 91.69 581 LYS A CA 1
ATOM 4495 C C . LYS A 1 581 ? -8.124 -3.559 25.972 1.00 91.69 581 LYS A C 1
ATOM 4497 O O . LYS A 1 581 ? -8.712 -2.790 26.722 1.00 91.69 581 LYS A O 1
ATOM 4502 N N . ILE A 1 582 ? -6.840 -3.410 25.641 1.00 90.81 582 ILE A N 1
ATOM 4503 C CA . ILE A 1 582 ? -5.983 -2.326 26.156 1.00 90.81 582 ILE A CA 1
ATOM 4504 C C . ILE A 1 582 ? -6.402 -0.949 25.611 1.00 90.81 582 ILE A C 1
ATOM 4506 O O . ILE A 1 582 ? -6.134 0.072 26.227 1.00 90.81 582 ILE A O 1
ATOM 4510 N N . GLY A 1 583 ? -7.042 -0.880 24.444 1.00 88.62 583 GLY A N 1
ATOM 4511 C CA . GLY A 1 583 ? -7.612 0.365 23.920 1.00 88.62 583 GLY A CA 1
ATOM 4512 C C . GLY A 1 583 ? -8.856 0.833 24.677 1.00 88.62 583 GLY A C 1
ATOM 4513 O O . GLY A 1 583 ? -9.069 2.033 24.829 1.00 88.62 583 GLY A O 1
ATOM 4514 N N . LEU A 1 584 ? -9.670 -0.111 25.155 1.00 90.38 584 LEU A N 1
ATOM 4515 C CA . LEU A 1 584 ? -10.915 0.151 25.883 1.00 90.38 584 LEU A CA 1
ATOM 4516 C C . LEU A 1 584 ? -10.702 0.366 27.387 1.00 90.38 584 LEU A C 1
ATOM 4518 O O . LEU A 1 584 ? -11.596 0.869 28.069 1.00 90.38 584 LEU A O 1
ATOM 4522 N N . GLU A 1 585 ? -9.545 -0.028 27.912 1.00 90.00 585 GLU A N 1
ATOM 4523 C CA . GLU A 1 585 ? -9.173 0.128 29.315 1.00 90.00 585 GLU A CA 1
ATOM 4524 C C . GLU A 1 585 ? -8.014 1.117 29.444 1.00 90.00 585 GLU A C 1
ATOM 4526 O O . GLU A 1 585 ? -7.024 1.041 28.726 1.00 90.00 585 GLU A O 1
ATOM 4531 N N . GLY A 1 586 ? -8.120 2.065 30.368 1.00 85.31 586 GLY A N 1
ATOM 4532 C CA . GLY A 1 586 ? -7.091 3.077 30.570 1.00 85.31 586 GLY A CA 1
ATOM 4533 C C . GLY A 1 586 ? -7.047 3.574 32.002 1.00 85.31 586 GLY A C 1
ATOM 4534 O O . GLY A 1 586 ? -7.952 3.324 32.798 1.00 85.31 586 GLY A O 1
ATOM 4535 N N . THR A 1 587 ? -5.990 4.302 32.335 1.00 87.00 587 THR A N 1
ATOM 4536 C CA . THR A 1 587 ? -5.877 5.022 33.601 1.00 87.00 587 THR A CA 1
ATOM 4537 C C . THR A 1 587 ? -5.804 6.513 33.322 1.00 87.00 587 THR A C 1
ATOM 4539 O O . THR A 1 587 ? -5.115 6.955 32.403 1.00 87.00 587 THR A O 1
ATOM 4542 N N . ILE A 1 588 ? -6.554 7.296 34.091 1.00 87.69 588 ILE A N 1
ATOM 4543 C CA . ILE A 1 588 ? -6.534 8.755 34.015 1.00 87.69 588 ILE A CA 1
ATOM 4544 C C . ILE A 1 588 ? -6.252 9.321 35.402 1.00 87.69 588 ILE A C 1
ATOM 4546 O O . ILE A 1 588 ? -6.766 8.824 36.401 1.00 87.69 588 ILE A O 1
ATOM 4550 N N . GLU A 1 589 ? -5.446 10.372 35.475 1.00 86.88 589 GLU A N 1
ATOM 4551 C CA . GLU A 1 589 ? -5.258 11.121 36.714 1.00 86.88 589 GLU A CA 1
ATOM 4552 C C . GLU A 1 589 ? -6.270 12.259 36.758 1.00 86.88 589 GLU A C 1
ATOM 4554 O O . GLU A 1 589 ? -6.334 13.097 35.854 1.00 86.88 589 GLU A O 1
ATOM 4559 N N . LYS A 1 590 ? -7.083 12.291 37.812 1.00 84.62 590 LYS A N 1
ATOM 4560 C CA . LYS A 1 590 ? -8.069 13.348 38.023 1.00 84.62 590 LYS A CA 1
ATOM 4561 C C . LYS A 1 590 ? -8.028 13.795 39.474 1.00 84.62 590 LYS A C 1
ATOM 4563 O O . LYS A 1 590 ? -7.811 12.993 40.381 1.00 84.62 590 LYS A O 1
ATOM 4568 N N . HIS A 1 591 ? -8.254 15.084 39.692 1.00 84.12 591 HIS A N 1
ATOM 4569 C CA . HIS A 1 591 ? -8.420 15.622 41.032 1.00 84.12 591 HIS A CA 1
ATOM 4570 C C . HIS A 1 591 ? -9.647 14.995 41.711 1.00 84.12 591 HIS A C 1
ATOM 4572 O O . HIS A 1 591 ? -10.752 15.054 41.169 1.00 84.12 591 HIS A O 1
ATOM 4578 N N . SER A 1 592 ? -9.423 14.378 42.869 1.00 78.88 592 SER A N 1
ATOM 4579 C CA . SER A 1 592 ? -10.444 13.798 43.738 1.00 78.88 592 SER A CA 1
ATOM 4580 C C . SER A 1 592 ? -10.762 14.792 44.852 1.00 78.88 592 SER A C 1
ATOM 4582 O O . SER A 1 592 ? -9.876 15.215 45.601 1.00 78.88 592 SER A O 1
ATOM 4584 N N . GLU A 1 593 ? -12.040 15.144 44.972 1.00 77.06 593 GLU A N 1
ATOM 4585 C CA . GLU A 1 593 ? -12.533 16.042 46.022 1.00 77.06 593 GLU A CA 1
ATOM 4586 C C . GLU A 1 593 ? -12.478 15.377 47.407 1.00 77.06 593 GLU A C 1
ATOM 4588 O O . GLU A 1 593 ? -12.291 16.059 48.410 1.00 77.06 593 GLU A O 1
ATOM 4593 N N . VAL A 1 594 ? -12.570 14.042 47.465 1.00 77.31 594 VAL A N 1
ATOM 4594 C CA . VAL A 1 594 ? -12.551 13.267 48.717 1.00 77.31 594 VAL A CA 1
ATOM 4595 C C . VAL A 1 594 ? -11.131 13.120 49.270 1.00 77.31 594 VAL A C 1
ATOM 4597 O O . VAL A 1 594 ? -10.928 13.192 50.480 1.00 77.31 594 VAL A O 1
ATOM 4600 N N . LYS A 1 595 ? -10.132 12.946 48.396 1.00 71.25 595 LYS A N 1
ATOM 4601 C CA . LYS A 1 595 ? -8.712 12.838 48.774 1.00 71.25 595 LYS A CA 1
ATOM 4602 C C . LYS A 1 595 ? -8.033 14.208 48.920 1.00 71.25 595 LYS A C 1
ATOM 4604 O O . LYS A 1 595 ? -6.977 14.302 49.542 1.00 71.25 595 LYS A O 1
ATOM 4609 N N . GLY A 1 596 ? -8.610 15.265 48.341 1.00 72.19 596 GLY A N 1
ATOM 4610 C CA . GLY A 1 596 ? -8.017 16.607 48.316 1.00 72.19 596 GLY A CA 1
ATOM 4611 C C . GLY A 1 596 ? -6.755 16.692 47.447 1.00 72.19 596 GLY A C 1
ATOM 4612 O O . GLY A 1 596 ? -5.855 17.482 47.729 1.00 72.19 596 GLY A O 1
ATOM 4613 N N . GLY A 1 597 ? -6.656 15.854 46.410 1.00 81.81 597 GLY A N 1
ATOM 4614 C CA . GLY A 1 597 ? -5.471 15.722 45.560 1.00 81.81 597 GLY A CA 1
ATOM 4615 C C . GLY A 1 597 ? -5.744 14.908 44.296 1.00 81.81 597 GLY A C 1
ATOM 4616 O O . GLY A 1 597 ? -6.852 14.418 44.088 1.00 81.81 597 GLY A O 1
ATOM 4617 N N . ASN A 1 598 ? -4.740 14.754 43.430 1.00 86.31 598 ASN A N 1
ATOM 4618 C CA . ASN A 1 598 ? -4.879 13.893 42.254 1.00 86.31 598 ASN A CA 1
ATOM 4619 C C . ASN A 1 598 ? -4.940 12.420 42.690 1.00 86.31 598 ASN A C 1
ATOM 4621 O O . ASN A 1 598 ? -4.152 11.964 43.527 1.00 86.31 598 ASN A O 1
ATOM 4625 N N . ALA A 1 599 ? -5.907 11.701 42.135 1.00 84.75 599 ALA A N 1
ATOM 4626 C CA . ALA A 1 599 ? -6.080 10.268 42.296 1.00 84.75 599 ALA A CA 1
ATOM 4627 C C . ALA A 1 599 ? -6.055 9.601 40.920 1.00 84.75 599 ALA A C 1
ATOM 4629 O O . ALA A 1 599 ? -6.398 10.226 39.907 1.00 84.75 599 ALA A O 1
ATOM 4630 N N . VAL A 1 600 ? -5.651 8.336 40.892 1.00 87.62 600 VAL A N 1
ATOM 4631 C CA . VAL A 1 600 ? -5.710 7.510 39.688 1.00 87.62 600 VAL A CA 1
ATOM 4632 C C . VAL A 1 600 ? -7.113 6.917 39.550 1.00 87.62 600 VAL A C 1
ATOM 4634 O O . VAL A 1 600 ? -7.671 6.334 40.480 1.00 87.62 600 VAL A O 1
ATOM 4637 N N . TRP A 1 601 ? -7.691 7.076 38.365 1.00 87.50 601 TRP A N 1
ATOM 4638 C CA . TRP A 1 601 ? -8.998 6.548 37.998 1.00 87.50 601 TRP A CA 1
ATOM 4639 C C . TRP A 1 601 ? -8.839 5.518 36.895 1.00 87.50 601 TRP A C 1
ATOM 4641 O O . TRP A 1 601 ? -8.172 5.762 35.888 1.00 87.50 601 TRP A O 1
ATOM 4651 N N . LYS A 1 602 ? -9.497 4.376 37.059 1.00 90.69 602 LYS A N 1
ATOM 4652 C CA . LYS A 1 602 ? -9.607 3.353 36.030 1.00 90.69 602 LYS A CA 1
ATOM 4653 C C . LYS A 1 602 ? -10.764 3.709 35.099 1.00 90.69 602 LYS A C 1
ATOM 4655 O O . LYS A 1 602 ? -11.920 3.753 35.518 1.00 90.69 602 LYS A O 1
ATOM 4660 N N . LYS A 1 603 ? -10.438 3.956 33.831 1.00 91.19 603 LYS A N 1
ATOM 4661 C CA . LYS A 1 603 ? -11.381 4.123 32.724 1.00 91.19 603 LYS A CA 1
ATOM 4662 C C . LYS A 1 603 ? -11.641 2.767 32.085 1.00 91.19 603 LYS A C 1
ATOM 4664 O O . LYS A 1 603 ? -10.714 2.114 31.617 1.00 91.19 603 LYS A O 1
ATOM 4669 N N . THR A 1 604 ? -12.904 2.365 32.043 1.00 91.81 604 THR A N 1
ATOM 4670 C CA . THR A 1 604 ? -13.355 1.151 31.357 1.00 91.81 604 THR A CA 1
ATOM 4671 C C . THR A 1 604 ? -14.439 1.523 30.359 1.00 91.81 604 THR A C 1
ATOM 4673 O O . THR A 1 604 ? -15.470 2.067 30.745 1.00 91.81 604 THR A O 1
ATOM 4676 N N . MET A 1 605 ? -14.220 1.229 29.081 1.00 92.19 605 MET A N 1
ATOM 4677 C CA . MET A 1 605 ? -15.197 1.447 28.015 1.00 92.19 605 MET A CA 1
ATOM 4678 C C . MET A 1 605 ? -15.827 0.122 27.585 1.00 92.19 605 MET A C 1
ATOM 4680 O O . MET A 1 605 ? -15.138 -0.896 27.451 1.00 92.19 605 MET A O 1
ATOM 4684 N N . ARG A 1 606 ? -17.143 0.121 27.360 1.00 92.38 606 ARG A N 1
ATOM 4685 C CA . ARG A 1 606 ? -17.885 -1.023 26.807 1.00 92.38 606 ARG A CA 1
ATOM 4686 C C . ARG A 1 606 ? -18.797 -0.560 25.681 1.00 92.38 606 ARG A C 1
ATOM 4688 O O . ARG A 1 606 ? -19.415 0.495 25.778 1.00 92.38 606 ARG A O 1
ATOM 4695 N N . ILE A 1 607 ? -18.866 -1.334 24.602 1.00 92.25 607 ILE A N 1
ATOM 4696 C CA . ILE A 1 607 ? -19.639 -0.965 23.411 1.00 92.25 607 ILE A CA 1
ATOM 4697 C C . ILE A 1 607 ? -21.127 -1.225 23.669 1.00 92.25 607 ILE A C 1
ATOM 4699 O O . ILE A 1 607 ? -21.514 -2.353 23.958 1.00 92.25 607 ILE A O 1
ATOM 4703 N N . ASN A 1 608 ? -21.951 -0.189 23.551 1.00 88.88 608 ASN A N 1
ATOM 4704 C CA . ASN A 1 608 ? -23.403 -0.248 23.726 1.00 88.88 608 ASN A CA 1
ATOM 4705 C C . ASN A 1 608 ? -24.140 -0.362 22.379 1.00 88.88 608 ASN A C 1
ATOM 4707 O O . ASN A 1 608 ? -25.172 -1.020 22.280 1.00 88.88 608 ASN A O 1
ATOM 4711 N N . ARG A 1 609 ? -23.586 0.227 21.310 1.00 88.44 609 ARG A N 1
ATOM 4712 C CA . ARG A 1 609 ? -24.131 0.104 19.951 1.00 88.44 609 ARG A CA 1
ATOM 4713 C C . ARG A 1 609 ? -23.047 -0.210 18.936 1.00 88.44 609 ARG A C 1
ATOM 4715 O O . ARG A 1 609 ? -22.020 0.470 18.891 1.00 88.44 609 ARG A O 1
ATOM 4722 N N . LEU A 1 610 ? -23.325 -1.195 18.087 1.00 90.31 610 LEU A N 1
ATOM 4723 C CA . LEU A 1 610 ? -22.423 -1.663 17.044 1.00 90.31 610 LEU A CA 1
ATOM 4724 C C . LEU A 1 610 ? -22.752 -1.054 15.663 1.00 90.31 610 LEU A C 1
ATOM 4726 O O . LEU A 1 610 ? -23.930 -0.928 15.321 1.00 90.31 610 LEU A O 1
ATOM 4730 N N . PRO A 1 611 ? -21.741 -0.676 14.858 1.00 91.81 611 PRO A N 1
ATOM 4731 C CA . PRO A 1 611 ? -21.935 -0.182 13.496 1.00 91.81 611 PRO A CA 1
ATOM 4732 C C . PRO A 1 611 ? -21.986 -1.323 12.471 1.00 91.81 611 PRO A C 1
ATOM 4734 O O . PRO A 1 611 ? -21.496 -2.423 12.725 1.00 91.81 611 PRO A O 1
ATOM 4737 N N . LYS A 1 612 ? -22.505 -1.062 11.267 1.00 90.25 612 LYS A N 1
ATOM 4738 C CA . LYS A 1 612 ? -22.453 -2.027 10.152 1.00 90.25 612 LYS A CA 1
ATOM 4739 C C . LYS A 1 612 ? -21.023 -2.256 9.659 1.00 90.25 612 LYS A C 1
ATOM 4741 O O . LYS A 1 612 ? -20.644 -3.385 9.342 1.00 90.25 612 LYS A O 1
ATOM 4746 N N . TYR A 1 613 ? -20.226 -1.191 9.640 1.00 93.69 613 TYR A N 1
ATOM 4747 C CA . TYR A 1 613 ? -18.817 -1.211 9.278 1.00 93.69 613 TYR A CA 1
ATOM 4748 C C . TYR A 1 613 ? -17.969 -0.769 10.464 1.00 93.69 613 TYR A C 1
ATOM 4750 O O . TYR A 1 613 ? -18.183 0.292 11.043 1.00 93.69 613 TYR A O 1
ATOM 4758 N N . LEU A 1 614 ? -16.981 -1.579 10.817 1.00 94.69 614 LEU A N 1
ATOM 4759 C CA . LEU A 1 614 ? -16.098 -1.340 11.945 1.00 94.69 614 LEU A CA 1
ATOM 4760 C C . LEU A 1 614 ? -14.693 -1.008 11.440 1.00 94.69 614 LEU A C 1
ATOM 4762 O O . LEU A 1 614 ? -14.074 -1.800 10.730 1.00 94.69 614 LEU A O 1
ATOM 4766 N N . CYS A 1 615 ? -14.181 0.160 11.820 1.00 96.06 615 CYS A N 1
ATOM 4767 C CA . CYS A 1 615 ? -12.801 0.560 11.557 1.00 96.06 615 CYS A CA 1
ATOM 4768 C C . CYS A 1 615 ? -11.948 0.322 12.807 1.00 96.06 615 CYS A C 1
ATOM 4770 O O . CYS A 1 615 ? -12.324 0.746 13.901 1.00 96.06 615 CYS A O 1
ATOM 4772 N N . VAL A 1 616 ? -10.799 -0.334 12.652 1.00 96.25 616 VAL A N 1
ATOM 4773 C CA . VAL A 1 616 ? -9.829 -0.552 13.730 1.00 96.25 616 VAL A CA 1
ATOM 4774 C C . VAL A 1 616 ? -8.493 0.084 13.357 1.00 96.25 616 VAL A C 1
ATOM 4776 O O . VAL A 1 616 ? -7.881 -0.282 12.353 1.00 96.25 616 VAL A O 1
ATOM 4779 N N . GLN A 1 617 ? -8.030 1.022 14.181 1.00 95.88 617 GLN A N 1
ATOM 4780 C CA . GLN A 1 617 ? -6.747 1.704 14.037 1.00 95.88 617 GLN A CA 1
ATOM 4781 C C . GLN A 1 617 ? -5.671 1.005 14.860 1.00 95.88 617 GLN A C 1
ATOM 4783 O O . GLN A 1 617 ? -5.804 0.854 16.072 1.00 95.88 617 GLN A O 1
ATOM 4788 N N . PHE A 1 618 ? -4.562 0.640 14.225 1.00 94.81 618 PHE A N 1
ATOM 4789 C CA . PHE A 1 618 ? -3.380 0.145 14.920 1.00 94.81 618 PHE A CA 1
ATOM 4790 C C . PHE A 1 618 ? -2.522 1.334 15.358 1.00 94.81 618 PHE A C 1
ATOM 4792 O O . PHE A 1 618 ? -1.963 2.034 14.511 1.00 94.81 618 PHE A O 1
ATOM 4799 N N . MET A 1 619 ? -2.359 1.539 16.669 1.00 91.88 619 MET A N 1
ATOM 4800 C CA . MET A 1 619 ? -1.524 2.616 17.221 1.00 91.88 619 MET A CA 1
ATOM 4801 C C . MET A 1 619 ? -0.039 2.300 17.059 1.00 91.88 619 MET A C 1
ATOM 4803 O O . MET A 1 619 ? 0.663 1.937 18.002 1.00 91.88 619 MET A O 1
ATOM 4807 N N . ARG A 1 620 ? 0.443 2.394 15.816 1.00 89.06 620 ARG A N 1
ATOM 4808 C CA . ARG A 1 620 ? 1.840 2.126 15.474 1.00 89.06 620 ARG A CA 1
ATOM 4809 C C . ARG A 1 620 ? 2.724 3.351 15.612 1.00 89.06 620 ARG A C 1
ATOM 4811 O O . ARG A 1 620 ? 3.905 3.182 15.882 1.00 89.06 620 ARG A O 1
ATOM 4818 N N . PHE A 1 621 ? 2.209 4.556 15.424 1.00 87.94 621 PHE A N 1
ATOM 4819 C CA . PHE A 1 621 ? 3.017 5.764 15.541 1.00 87.94 621 PHE A CA 1
ATOM 4820 C C . PHE A 1 621 ? 2.948 6.313 16.960 1.00 87.94 621 PHE A C 1
ATOM 4822 O O . PHE A 1 621 ? 1.865 6.501 17.507 1.00 87.94 621 PHE A O 1
ATOM 4829 N N . TYR A 1 622 ? 4.109 6.558 17.559 1.00 83.88 622 TYR A N 1
ATOM 4830 C CA . TYR A 1 622 ? 4.202 7.160 18.882 1.00 83.88 622 TYR A CA 1
ATOM 4831 C C . TYR A 1 622 ? 5.441 8.043 18.991 1.00 83.88 622 TYR A C 1
ATOM 4833 O O . TYR A 1 622 ? 6.442 7.852 18.298 1.00 83.88 622 TYR A O 1
ATOM 4841 N N . TRP A 1 623 ? 5.372 9.029 19.876 1.00 82.38 623 TRP A N 1
ATOM 4842 C CA . TRP A 1 623 ? 6.503 9.888 20.188 1.00 82.38 623 TRP A CA 1
ATOM 4843 C C . TRP A 1 623 ? 7.312 9.278 21.326 1.00 82.38 623 TRP A C 1
ATOM 4845 O O . TRP A 1 623 ? 6.777 9.025 22.406 1.00 82.38 623 TRP A O 1
ATOM 4855 N N . LYS A 1 624 ? 8.607 9.051 21.104 1.00 81.50 624 LYS A N 1
ATOM 4856 C CA . LYS A 1 624 ? 9.520 8.603 22.154 1.00 81.50 624 LYS A CA 1
ATOM 4857 C C . LYS A 1 624 ? 10.397 9.769 22.581 1.00 81.50 624 LYS A C 1
ATOM 4859 O O . LYS A 1 624 ? 11.193 10.268 21.790 1.00 81.50 624 LYS A O 1
ATOM 4864 N N . ALA A 1 625 ? 10.285 10.179 23.841 1.00 78.56 625 ALA A N 1
ATOM 4865 C CA . ALA A 1 625 ? 11.226 11.131 24.412 1.00 78.56 625 ALA A CA 1
ATOM 4866 C C . ALA A 1 625 ? 12.629 10.502 24.463 1.00 78.56 625 ALA A C 1
ATOM 4868 O O . ALA A 1 625 ? 12.806 9.396 24.976 1.00 78.56 625 ALA A O 1
ATOM 4869 N N . THR A 1 626 ? 13.624 11.208 23.930 1.00 72.56 626 THR A N 1
ATOM 4870 C CA . THR A 1 626 ? 15.041 10.824 23.973 1.00 72.56 626 THR A CA 1
ATOM 4871 C C . THR A 1 626 ? 15.817 11.861 24.780 1.00 72.56 626 THR A C 1
ATOM 4873 O O . THR A 1 626 ? 16.534 12.683 24.200 1.00 72.56 626 THR A O 1
ATOM 4876 N N . PRO A 1 627 ? 15.678 11.848 26.121 1.00 62.06 627 PRO A N 1
ATOM 4877 C CA . PRO A 1 627 ? 16.320 12.833 26.989 1.00 62.06 627 PRO A CA 1
ATOM 4878 C C . PRO A 1 627 ? 17.854 12.771 26.932 1.00 62.06 627 PRO A C 1
ATOM 4880 O O . PRO A 1 627 ? 18.500 13.762 27.238 1.00 62.06 627 PRO A O 1
ATOM 4883 N N . GLU A 1 628 ? 18.435 11.652 26.491 1.00 59.56 628 GLU A N 1
ATOM 4884 C CA . GLU A 1 628 ? 19.887 11.452 26.347 1.00 59.56 628 GLU A CA 1
ATOM 4885 C C . GLU A 1 628 ? 20.450 11.895 24.980 1.00 59.56 628 GLU A C 1
ATOM 4887 O O . GLU A 1 628 ? 21.661 11.869 24.764 1.00 59.56 628 GLU A O 1
ATOM 4892 N N . SER A 1 629 ? 19.593 12.287 24.029 1.00 63.31 629 SER A N 1
ATOM 4893 C CA . SER A 1 629 ? 20.041 12.781 22.719 1.00 63.31 629 SER A CA 1
ATOM 4894 C C . SER A 1 629 ? 20.513 14.238 22.808 1.00 63.31 629 SER A C 1
ATOM 4896 O O . SER A 1 629 ? 19.964 15.012 23.589 1.00 63.31 629 SER A O 1
ATOM 4898 N N . ARG A 1 630 ? 21.504 14.633 21.985 1.00 54.66 630 ARG A N 1
ATOM 4899 C CA . ARG A 1 630 ? 22.074 16.004 21.966 1.00 54.66 630 ARG A CA 1
ATOM 4900 C C . ARG A 1 630 ? 21.028 17.110 21.823 1.00 54.66 630 ARG A C 1
ATOM 4902 O O . ARG A 1 630 ? 21.272 18.216 22.289 1.00 54.66 630 ARG A O 1
ATOM 4909 N N . ASP A 1 631 ? 19.903 16.805 21.187 1.00 59.50 631 ASP A N 1
ATOM 4910 C CA . ASP A 1 631 ? 18.871 17.787 20.874 1.00 59.50 631 ASP A CA 1
ATOM 4911 C C . ASP A 1 631 ? 17.759 17.827 21.935 1.00 59.50 631 ASP A C 1
ATOM 4913 O O . ASP A 1 631 ? 16.894 18.695 21.855 1.00 59.50 631 ASP A O 1
ATOM 4917 N N . HIS A 1 632 ? 17.745 16.891 22.902 1.00 55.81 632 HIS A N 1
ATOM 4918 C CA . HIS A 1 632 ? 16.677 16.652 23.896 1.00 55.81 632 HIS A CA 1
ATOM 4919 C C . HIS A 1 632 ? 15.240 16.595 23.324 1.00 55.81 632 HIS A C 1
ATOM 4921 O O . HIS A 1 632 ? 14.267 16.454 24.067 1.00 55.81 632 HIS A O 1
ATOM 4927 N N . ALA A 1 633 ? 15.094 16.665 22.003 1.00 63.75 633 ALA A N 1
ATOM 4928 C CA . ALA A 1 633 ? 13.863 16.503 21.269 1.00 63.75 633 ALA A CA 1
ATOM 4929 C C . ALA A 1 633 ? 13.569 15.008 21.181 1.00 63.75 633 ALA A C 1
ATOM 4931 O O . ALA A 1 633 ? 14.452 14.203 20.885 1.00 63.75 633 ALA A O 1
ATOM 4932 N N . GLY A 1 634 ? 12.329 14.624 21.477 1.00 69.00 634 GLY A N 1
ATOM 4933 C CA . GLY A 1 634 ? 11.889 13.265 21.193 1.00 69.00 634 GLY A CA 1
ATOM 4934 C C . GLY A 1 634 ? 11.895 12.970 19.693 1.00 69.00 634 GLY A C 1
ATOM 4935 O O . GLY A 1 634 ? 12.027 13.858 18.851 1.00 69.00 634 GLY A O 1
ATOM 4936 N N . VAL A 1 635 ? 11.759 11.694 19.366 1.00 78.50 635 VAL A N 1
ATOM 4937 C CA . VAL A 1 635 ? 11.749 11.200 17.991 1.00 78.50 635 VAL A CA 1
ATOM 4938 C C . VAL A 1 635 ? 10.424 10.487 17.748 1.00 78.50 635 VAL A C 1
ATOM 4940 O O . VAL A 1 635 ? 9.962 9.711 18.591 1.00 78.50 635 VAL A O 1
ATOM 4943 N N . LYS A 1 636 ? 9.802 10.726 16.587 1.00 83.06 636 LYS A N 1
ATOM 4944 C CA . LYS A 1 636 ? 8.658 9.921 16.142 1.00 83.06 636 LYS A CA 1
ATOM 4945 C C . LYS A 1 636 ? 9.139 8.515 15.804 1.00 83.06 636 LYS A C 1
ATOM 4947 O O . LYS A 1 636 ? 10.057 8.333 15.006 1.00 83.06 636 LYS A O 1
ATOM 4952 N N . CYS A 1 637 ? 8.513 7.513 16.395 1.00 83.50 637 CYS A N 1
ATOM 4953 C CA . CYS A 1 637 ? 8.839 6.112 16.187 1.00 83.50 637 CYS A CA 1
ATOM 4954 C C . CYS A 1 637 ? 7.630 5.356 15.638 1.00 83.50 637 CYS A C 1
ATOM 4956 O O . CYS A 1 637 ? 6.477 5.716 15.884 1.00 83.50 637 CYS A O 1
ATOM 4958 N N . LYS A 1 638 ? 7.914 4.275 14.908 1.00 88.50 638 LYS A N 1
ATOM 4959 C CA . LYS A 1 638 ? 6.915 3.324 14.423 1.00 88.50 638 LYS A CA 1
ATOM 4960 C C . LYS A 1 638 ? 7.075 1.987 15.146 1.00 88.50 638 LYS A C 1
ATOM 4962 O O . LYS A 1 638 ? 8.167 1.429 15.204 1.00 88.50 638 LYS A O 1
ATOM 4967 N N . MET A 1 639 ? 5.973 1.450 15.656 1.00 87.38 639 MET A N 1
ATOM 4968 C CA . MET A 1 639 ? 5.873 0.139 16.282 1.00 87.38 639 MET A CA 1
ATOM 4969 C C . MET A 1 639 ? 5.864 -0.945 15.201 1.00 87.38 639 MET A C 1
ATOM 4971 O O . MET A 1 639 ? 4.861 -1.171 14.515 1.00 87.38 639 MET A O 1
ATOM 4975 N N . LEU A 1 640 ? 7.001 -1.625 15.058 1.00 87.75 640 LEU A N 1
ATOM 4976 C CA . LEU A 1 640 ? 7.214 -2.668 14.048 1.00 87.75 640 LEU A CA 1
ATOM 4977 C C . LEU A 1 640 ? 6.767 -4.063 14.510 1.00 87.75 640 LEU A C 1
ATOM 4979 O O . LEU A 1 640 ? 6.866 -5.018 13.742 1.00 87.75 640 LEU A O 1
ATOM 4983 N N . ARG A 1 641 ? 6.275 -4.196 15.750 1.00 88.44 641 ARG A N 1
ATOM 4984 C CA . ARG A 1 641 ? 5.859 -5.479 16.334 1.00 88.44 641 ARG A CA 1
ATOM 4985 C C . ARG A 1 641 ? 4.785 -6.162 15.465 1.00 88.44 641 ARG A C 1
ATOM 4987 O O . ARG A 1 641 ? 3.862 -5.473 15.006 1.00 88.44 641 ARG A O 1
ATOM 4994 N N . PRO A 1 642 ? 4.884 -7.486 15.230 1.00 91.94 642 PRO A N 1
ATOM 4995 C CA . PRO A 1 642 ? 3.842 -8.222 14.531 1.00 91.94 642 PRO A CA 1
ATOM 4996 C C . PRO A 1 642 ? 2.587 -8.314 15.404 1.00 91.94 642 PRO A C 1
ATOM 4998 O O . PRO A 1 642 ? 2.667 -8.761 16.543 1.00 91.94 642 PRO A O 1
ATOM 5001 N N . ILE A 1 643 ? 1.437 -7.919 14.858 1.00 93.12 643 ILE A N 1
ATOM 5002 C CA . ILE A 1 643 ? 0.126 -8.055 15.504 1.00 93.12 643 ILE A CA 1
ATOM 5003 C C . ILE A 1 643 ? -0.785 -8.828 14.570 1.00 93.12 643 ILE A C 1
ATOM 5005 O O . ILE A 1 643 ? -1.098 -8.370 13.471 1.00 93.12 643 ILE A O 1
ATOM 5009 N N . SER A 1 644 ? -1.182 -10.019 15.003 1.00 92.69 644 SER A N 1
ATOM 5010 C CA . SER A 1 644 ? -2.057 -10.891 14.226 1.00 92.69 644 SER A CA 1
ATOM 5011 C C . SER A 1 644 ? -3.493 -10.386 14.322 1.00 92.69 644 SER A C 1
ATOM 5013 O O . SER A 1 644 ? -4.000 -10.159 15.422 1.00 92.69 644 SER A O 1
ATOM 5015 N N . PHE A 1 645 ? -4.161 -10.235 13.184 1.00 94.31 645 PHE A N 1
ATOM 5016 C CA . PHE A 1 645 ? -5.566 -9.845 13.104 1.00 94.31 645 PHE A CA 1
ATOM 5017 C C . PHE A 1 645 ? -6.372 -10.966 12.431 1.00 94.31 645 PHE A C 1
ATOM 5019 O O . PHE A 1 645 ? -5.881 -11.580 11.483 1.00 94.31 645 PHE A O 1
ATOM 5026 N N . PRO A 1 646 ? -7.569 -11.296 12.940 1.00 93.50 646 PRO A N 1
ATOM 5027 C CA . PRO A 1 646 ? -8.370 -12.377 12.388 1.00 93.50 646 PRO A CA 1
ATOM 5028 C C . PRO A 1 646 ? -9.157 -11.916 11.156 1.00 93.50 646 PRO A C 1
ATOM 5030 O O . PRO A 1 646 ? -9.542 -10.757 11.043 1.00 93.50 646 PRO A O 1
ATOM 5033 N N . LEU A 1 647 ? -9.469 -12.846 10.251 1.00 92.56 647 LEU A N 1
ATOM 5034 C CA . LEU A 1 647 ? -10.378 -12.575 9.127 1.00 92.56 647 LEU A CA 1
ATOM 5035 C C . LEU A 1 647 ? -11.818 -12.380 9.588 1.00 92.56 647 LEU A C 1
ATOM 5037 O O . LEU A 1 647 ? -12.567 -11.636 8.968 1.00 92.56 647 LEU A O 1
ATOM 5041 N N . THR A 1 648 ? -12.212 -13.079 10.654 1.00 92.94 648 THR A N 1
ATOM 5042 C CA . THR A 1 648 ? -13.486 -12.869 11.339 1.00 92.94 648 THR A CA 1
ATOM 5043 C C . THR A 1 648 ? -13.195 -12.392 12.756 1.00 92.94 648 THR A C 1
ATOM 5045 O O . THR A 1 648 ? -12.617 -13.131 13.550 1.00 92.94 648 THR A O 1
ATOM 5048 N N . LEU A 1 649 ? -13.547 -11.145 13.052 1.00 93.06 649 LEU A N 1
ATOM 5049 C CA . LEU A 1 649 ? -13.401 -10.528 14.361 1.00 93.06 649 LEU A CA 1
ATOM 5050 C C . LEU A 1 649 ? -14.699 -10.702 15.149 1.00 93.06 649 LEU A C 1
ATOM 5052 O O . LEU A 1 649 ? -15.754 -10.249 14.712 1.00 93.06 649 LEU A O 1
ATOM 5056 N N . ASP A 1 650 ? -14.600 -11.326 16.316 1.00 91.75 650 ASP A N 1
ATOM 5057 C CA . ASP A 1 650 ? -15.690 -11.400 17.285 1.00 91.75 650 ASP A CA 1
ATOM 5058 C C . ASP A 1 650 ? -15.555 -10.249 18.288 1.00 91.75 650 ASP A C 1
ATOM 5060 O O . ASP A 1 650 ? -14.525 -10.119 18.957 1.00 91.75 650 ASP A O 1
ATOM 5064 N N . VAL A 1 651 ? -16.575 -9.393 18.367 1.00 91.19 651 VAL A N 1
ATOM 5065 C CA . VAL A 1 651 ? -16.589 -8.233 19.275 1.00 91.19 651 VAL A CA 1
ATOM 5066 C C . VAL A 1 651 ? -17.421 -8.448 20.537 1.00 91.19 651 VAL A C 1
ATOM 5068 O O . VAL A 1 651 ? -17.532 -7.530 21.352 1.00 91.19 651 VAL A O 1
ATOM 5071 N N . TYR A 1 652 ? -17.991 -9.641 20.725 1.00 89.25 652 TYR A N 1
ATOM 5072 C CA . TYR A 1 652 ? -18.885 -9.949 21.843 1.00 89.25 652 TYR A CA 1
ATOM 5073 C C . TYR A 1 652 ? -18.274 -9.596 23.206 1.00 89.25 652 TYR A C 1
ATOM 5075 O O . TYR A 1 652 ? -18.917 -8.932 24.017 1.00 89.25 652 TYR A O 1
ATOM 5083 N N . ASP A 1 653 ? -17.000 -9.928 23.429 1.00 88.12 653 ASP A N 1
ATOM 5084 C CA . ASP A 1 653 ? -16.278 -9.634 24.675 1.00 88.12 653 ASP A CA 1
ATOM 5085 C C . ASP A 1 653 ? -16.241 -8.138 25.034 1.00 88.12 653 ASP A C 1
ATOM 5087 O O . ASP A 1 653 ? -16.247 -7.783 26.217 1.00 88.12 653 ASP A O 1
ATOM 5091 N N . PHE A 1 654 ? -16.219 -7.262 24.026 1.00 89.88 654 PHE A N 1
ATOM 5092 C CA . PHE A 1 654 ? -16.053 -5.812 24.180 1.00 89.88 654 PHE A CA 1
ATOM 5093 C C . PHE A 1 654 ? -17.370 -5.071 24.451 1.00 89.88 654 PHE A C 1
ATOM 5095 O O . PHE A 1 654 ? -17.361 -3.879 24.770 1.00 89.88 654 PHE A O 1
ATOM 5102 N N . CYS A 1 655 ? -18.500 -5.761 24.311 1.00 88.81 655 CYS A N 1
ATOM 5103 C CA . CYS A 1 655 ? -19.834 -5.184 24.429 1.00 88.81 655 CYS A CA 1
ATOM 5104 C C . CYS A 1 655 ? -20.275 -5.001 25.896 1.00 88.81 655 CYS A C 1
ATOM 5106 O O . CYS A 1 655 ? -19.731 -5.635 26.810 1.00 88.81 655 CYS A O 1
ATOM 5108 N N . SER A 1 656 ? -21.254 -4.119 26.120 1.00 87.81 656 SER A N 1
ATOM 5109 C CA . SER A 1 656 ? -21.942 -3.942 27.405 1.00 87.81 656 SER A CA 1
ATOM 5110 C C . SER A 1 656 ? -22.756 -5.187 27.766 1.00 87.81 656 SER A C 1
ATOM 5112 O O . SER A 1 656 ? -23.099 -5.985 26.893 1.00 87.81 656 SER A O 1
ATOM 5114 N N . ASP A 1 657 ? -23.080 -5.366 29.046 1.00 84.50 657 ASP A N 1
ATOM 5115 C CA . ASP A 1 657 ? -23.824 -6.549 29.500 1.00 84.50 657 ASP A CA 1
ATOM 5116 C C . ASP A 1 657 ? -25.243 -6.598 28.908 1.00 84.50 657 ASP A C 1
ATOM 5118 O O . ASP A 1 657 ? -25.730 -7.672 28.557 1.00 84.50 657 ASP A O 1
ATOM 5122 N N . GLU A 1 658 ? -25.866 -5.433 28.692 1.00 80.62 658 GLU A N 1
ATOM 5123 C CA . GLU A 1 658 ? -27.155 -5.308 28.000 1.00 80.62 658 GLU A CA 1
ATOM 5124 C C . GLU A 1 658 ? -27.074 -5.813 26.552 1.00 80.62 658 GLU A C 1
ATOM 5126 O O . GLU A 1 658 ? -27.909 -6.606 26.113 1.00 80.62 658 GLU A O 1
ATOM 5131 N N . LEU A 1 659 ? -26.043 -5.391 25.811 1.00 82.62 659 LEU A N 1
ATOM 5132 C CA . LEU A 1 659 ? -25.842 -5.794 24.420 1.00 82.62 659 LEU A CA 1
ATOM 5133 C C . LEU A 1 659 ? -25.408 -7.265 24.315 1.00 82.62 659 LEU A C 1
ATOM 5135 O O . LEU A 1 659 ? -25.842 -7.991 23.423 1.00 82.62 659 LEU A O 1
ATOM 5139 N N . LYS A 1 660 ? -24.604 -7.750 25.265 1.00 83.62 660 LYS A N 1
ATOM 5140 C CA . LYS A 1 660 ? -24.256 -9.172 25.366 1.00 83.62 660 LYS A CA 1
ATOM 5141 C C . LYS A 1 660 ? -25.493 -10.030 25.585 1.00 83.62 660 LYS A C 1
ATOM 5143 O O . LYS A 1 660 ? -25.621 -11.054 24.924 1.00 83.62 660 LYS A O 1
ATOM 5148 N N . ALA A 1 661 ? -26.416 -9.618 26.454 1.00 78.31 661 ALA A N 1
ATOM 5149 C CA . ALA A 1 661 ? -27.638 -10.371 26.722 1.00 78.31 661 ALA A CA 1
ATOM 5150 C C . ALA A 1 661 ? -28.516 -10.530 25.468 1.00 78.31 661 ALA A C 1
ATOM 5152 O O . ALA A 1 661 ? -29.028 -11.622 25.219 1.00 78.31 661 ALA A O 1
ATOM 5153 N N . THR A 1 662 ? -28.644 -9.485 24.641 1.00 76.81 662 THR A N 1
ATOM 5154 C CA . THR A 1 662 ? -29.410 -9.572 23.384 1.00 76.81 662 THR A CA 1
ATOM 5155 C C . THR A 1 662 ? -28.723 -10.473 22.358 1.00 76.81 662 THR A C 1
ATOM 5157 O O . THR A 1 662 ? -29.377 -11.309 21.735 1.00 76.81 662 THR A O 1
ATOM 5160 N N . MET A 1 663 ? -27.398 -10.368 22.222 1.00 78.88 663 MET A N 1
ATOM 5161 C CA . MET A 1 663 ? -26.617 -11.170 21.274 1.00 78.88 663 MET A CA 1
ATOM 5162 C C . MET A 1 663 ? -26.473 -12.633 21.706 1.00 78.88 663 MET A C 1
ATOM 5164 O O . MET A 1 663 ? -26.399 -13.516 20.852 1.00 78.88 663 MET A O 1
ATOM 5168 N N . LYS A 1 664 ? -26.458 -12.911 23.016 1.00 77.81 664 LYS A N 1
ATOM 5169 C CA . LYS A 1 664 ? -26.344 -14.264 23.575 1.00 77.81 664 LYS A CA 1
ATOM 5170 C C . LYS A 1 664 ? -27.487 -15.161 23.104 1.00 77.81 664 LYS A C 1
ATOM 5172 O O . LYS A 1 664 ? -27.226 -16.267 22.657 1.00 77.81 664 LYS A O 1
ATOM 5177 N N . ILE A 1 665 ? -28.719 -14.646 23.070 1.00 72.94 665 ILE A N 1
ATOM 5178 C CA . ILE A 1 665 ? -29.892 -15.378 22.556 1.00 72.94 665 ILE A CA 1
ATOM 5179 C C . ILE A 1 665 ? -29.653 -15.863 21.119 1.00 72.94 665 ILE A C 1
ATOM 5181 O O . ILE A 1 665 ? -29.948 -17.008 20.775 1.00 72.94 665 ILE A O 1
ATOM 5185 N N . SER A 1 666 ? -29.115 -14.992 20.267 1.00 72.75 666 SER A N 1
ATOM 5186 C CA . SER A 1 666 ? -28.848 -15.300 18.860 1.00 72.75 666 SER A CA 1
ATOM 5187 C C . SER A 1 666 ? -27.676 -16.268 18.693 1.00 72.75 666 SER A C 1
ATOM 5189 O O . SER A 1 666 ? -27.719 -17.138 17.822 1.00 72.75 666 SER A O 1
ATOM 5191 N N . ARG A 1 667 ? -26.647 -16.151 19.543 1.00 77.06 667 ARG A N 1
ATOM 5192 C CA . ARG A 1 667 ? -25.489 -17.057 19.563 1.00 77.06 667 ARG A CA 1
ATOM 5193 C C . ARG A 1 667 ? -25.866 -18.453 20.048 1.00 77.06 667 ARG A C 1
ATOM 5195 O O . ARG A 1 667 ? -25.477 -19.416 19.397 1.00 77.06 667 ARG A O 1
ATOM 5202 N N . ASP A 1 668 ? -26.663 -18.559 21.106 1.00 75.12 668 ASP A N 1
ATOM 5203 C CA . ASP A 1 668 ? -27.108 -19.837 21.670 1.00 75.12 668 ASP A CA 1
ATOM 5204 C C . ASP A 1 668 ? -28.008 -20.585 20.669 1.00 75.12 668 ASP A C 1
ATOM 5206 O O . ASP A 1 668 ? -27.748 -21.744 20.356 1.00 75.12 668 ASP A O 1
ATOM 5210 N N . ARG A 1 669 ? -28.962 -19.893 20.023 1.00 71.31 669 ARG A N 1
ATOM 5211 C CA . ARG A 1 669 ? -29.773 -20.474 18.930 1.00 71.31 669 ARG A CA 1
ATOM 5212 C C . ARG A 1 669 ? -28.935 -20.978 17.756 1.00 71.31 669 ARG A C 1
ATOM 5214 O O . ARG A 1 669 ? -29.283 -21.971 17.123 1.00 71.31 669 ARG A O 1
ATOM 5221 N N . ASN A 1 670 ? -27.866 -20.267 17.401 1.00 66.81 670 ASN A N 1
ATOM 5222 C CA . ASN A 1 670 ? -26.983 -20.698 16.321 1.00 66.81 670 ASN A CA 1
ATOM 5223 C C . ASN A 1 670 ? -26.115 -21.886 16.747 1.00 66.81 670 ASN A C 1
ATOM 5225 O O . ASN A 1 670 ? -25.941 -22.823 15.977 1.00 66.81 670 ASN A O 1
ATOM 5229 N N . ALA A 1 671 ? -25.619 -21.882 17.985 1.00 66.50 671 ALA A N 1
ATOM 5230 C CA . ALA A 1 671 ? -24.893 -23.010 18.552 1.00 66.50 671 ALA A CA 1
ATOM 5231 C C . ALA A 1 671 ? -25.758 -24.280 18.567 1.00 66.50 671 ALA A C 1
ATOM 5233 O O . ALA A 1 671 ? -25.274 -25.338 18.179 1.00 66.50 671 ALA A O 1
ATOM 5234 N N . GLU A 1 672 ? -27.044 -24.171 18.912 1.00 66.62 672 GLU A N 1
ATOM 5235 C CA . GLU A 1 672 ? -28.012 -25.273 18.831 1.00 66.62 672 GLU A CA 1
ATOM 5236 C C . GLU A 1 672 ? -28.214 -25.773 17.395 1.00 66.62 672 GLU A C 1
ATOM 5238 O O . GLU A 1 672 ? -28.182 -26.979 17.158 1.00 66.62 672 GLU A O 1
ATOM 5243 N N . LYS A 1 673 ? -28.358 -24.869 16.414 1.00 67.06 673 LYS A N 1
ATOM 5244 C CA . LYS A 1 673 ? -28.456 -25.247 14.992 1.00 67.06 673 LYS A CA 1
ATOM 5245 C C . LYS A 1 673 ? -27.209 -25.975 14.504 1.00 67.06 673 LYS A C 1
ATOM 5247 O O . LYS A 1 673 ? -27.329 -27.031 13.895 1.00 67.06 673 LYS A O 1
ATOM 5252 N N . ILE A 1 674 ? -26.025 -25.449 14.811 1.00 67.44 674 ILE A N 1
ATOM 5253 C CA . ILE A 1 674 ? -24.747 -26.068 14.440 1.00 67.44 674 ILE A CA 1
ATOM 5254 C C . ILE A 1 674 ? -24.615 -27.438 15.112 1.00 67.44 674 ILE A C 1
ATOM 5256 O O . ILE A 1 674 ? -24.217 -28.401 14.462 1.00 67.44 674 ILE A O 1
ATOM 5260 N N . LEU A 1 675 ? -24.977 -27.557 16.393 1.00 66.00 675 LEU A N 1
ATOM 5261 C CA . LEU A 1 675 ? -24.953 -28.828 17.115 1.00 66.00 675 LEU A CA 1
ATOM 5262 C C . LEU A 1 675 ? -25.912 -29.848 16.484 1.00 66.00 675 LEU A C 1
ATOM 5264 O O . LEU A 1 675 ? -25.546 -31.013 16.348 1.00 66.00 675 LEU A O 1
ATOM 5268 N N . ASN A 1 676 ? -27.107 -29.420 16.074 1.00 65.94 676 ASN A N 1
ATOM 5269 C CA . ASN A 1 676 ? -28.082 -30.276 15.403 1.00 65.94 676 ASN A CA 1
ATOM 5270 C C . ASN A 1 676 ? -27.602 -30.693 14.006 1.00 65.94 676 ASN A C 1
ATOM 5272 O O . ASN A 1 676 ? -27.632 -31.877 13.703 1.00 65.94 676 ASN A O 1
ATOM 5276 N N . GLU A 1 677 ? -27.026 -29.790 13.208 1.00 64.25 677 GLU A N 1
ATOM 5277 C CA . GLU A 1 677 ? -26.421 -30.137 11.912 1.00 64.25 677 GLU A CA 1
ATOM 5278 C C . GLU A 1 677 ? -25.232 -31.105 12.055 1.00 64.25 677 GLU A C 1
ATOM 5280 O O . GLU A 1 677 ? -25.041 -31.995 11.223 1.00 64.25 677 GLU A O 1
ATOM 5285 N N . PHE A 1 678 ? -24.423 -30.960 13.110 1.00 61.16 678 PHE A N 1
ATOM 5286 C CA . PHE A 1 678 ? -23.354 -31.911 13.429 1.00 61.16 678 PHE A CA 1
ATOM 5287 C C . PHE A 1 678 ? -23.907 -33.265 13.879 1.00 61.16 678 PHE A C 1
ATOM 5289 O O . PHE A 1 678 ? -23.378 -34.299 13.466 1.00 61.16 678 PHE A O 1
ATOM 5296 N N . LYS A 1 679 ? -24.978 -33.281 14.682 1.00 63.88 679 LYS A N 1
ATOM 5297 C CA . LYS A 1 679 ? -25.681 -34.512 15.065 1.00 63.88 679 LYS A CA 1
ATOM 5298 C C . LYS A 1 679 ? -26.273 -35.204 13.837 1.00 63.88 679 LYS A C 1
ATOM 5300 O O . LYS A 1 679 ? -26.036 -36.398 13.674 1.00 63.88 679 LYS A O 1
ATOM 5305 N N . ASP A 1 680 ? -26.904 -34.465 12.931 1.00 58.97 680 ASP A N 1
ATOM 5306 C CA . ASP A 1 680 ? -27.484 -34.984 11.689 1.00 58.97 680 ASP A CA 1
ATOM 5307 C C . ASP A 1 680 ? -26.413 -35.532 10.732 1.00 58.97 680 ASP A C 1
ATOM 5309 O O . ASP A 1 680 ? -26.589 -36.605 10.154 1.00 58.97 680 ASP A O 1
ATOM 5313 N N . LYS A 1 681 ? -25.252 -34.868 10.618 1.00 55.50 681 LYS A N 1
ATOM 5314 C CA . LYS A 1 681 ? -24.097 -35.390 9.860 1.00 55.50 681 LYS A CA 1
ATOM 5315 C C . LYS A 1 681 ? -23.496 -36.644 10.498 1.00 55.50 681 LYS A C 1
ATOM 5317 O O . LYS A 1 681 ? -23.217 -37.607 9.790 1.00 55.50 681 LYS A O 1
ATOM 5322 N N . SER A 1 682 ? -23.364 -36.676 11.825 1.00 50.91 682 SER A N 1
ATOM 5323 C CA . SER A 1 682 ? -22.867 -37.856 12.551 1.00 50.91 682 SER A CA 1
ATOM 5324 C C . SER A 1 682 ? -23.846 -39.040 12.528 1.00 50.91 682 SER A C 1
ATOM 5326 O O . SER A 1 682 ? -23.428 -40.195 12.600 1.00 50.91 682 SER A O 1
ATOM 5328 N N . ALA A 1 683 ? -25.147 -38.769 12.385 1.00 50.19 683 ALA A N 1
ATOM 5329 C CA . ALA A 1 683 ? -26.179 -39.776 12.155 1.00 50.19 683 ALA A CA 1
ATOM 5330 C C . ALA A 1 683 ? -26.196 -40.261 10.692 1.00 50.19 683 ALA A C 1
ATOM 5332 O O . ALA A 1 683 ? -26.598 -41.394 10.432 1.00 50.19 683 ALA A O 1
ATOM 5333 N N . GLY A 1 684 ? -25.733 -39.437 9.744 1.00 45.38 684 GLY A N 1
ATOM 5334 C CA . GLY A 1 684 ? -25.535 -39.800 8.339 1.00 45.38 684 GLY A CA 1
ATOM 5335 C C . GLY A 1 684 ? -24.364 -40.762 8.106 1.00 45.38 684 GLY A C 1
ATOM 5336 O O . GLY A 1 684 ? -24.487 -41.668 7.290 1.00 45.38 684 GLY A O 1
ATOM 5337 N N . GLU A 1 685 ? -23.271 -40.638 8.866 1.00 41.28 685 GLU A N 1
ATOM 5338 C CA . GLU A 1 685 ? -22.104 -41.543 8.778 1.00 41.28 685 GLU A CA 1
ATOM 5339 C C . GLU A 1 685 ? -22.302 -42.897 9.485 1.00 41.28 685 GLU A C 1
ATOM 5341 O O . GLU A 1 685 ? -21.504 -43.812 9.299 1.00 41.28 685 GLU A O 1
ATOM 5346 N N . LYS A 1 686 ? -23.377 -43.067 10.267 1.00 39.44 686 LYS A N 1
ATOM 5347 C CA . LYS A 1 686 ? -23.730 -44.344 10.921 1.00 39.44 686 LYS A CA 1
ATOM 5348 C C . LYS A 1 686 ? -24.809 -45.151 10.187 1.00 39.44 686 LYS A C 1
ATOM 5350 O O . LYS A 1 686 ? -25.269 -46.154 10.716 1.00 39.44 686 LYS A O 1
ATOM 5355 N N . LYS A 1 687 ? -25.216 -44.743 8.980 1.00 36.31 687 LYS A N 1
ATOM 5356 C CA . LYS A 1 687 ? -26.259 -45.413 8.178 1.00 36.31 687 LYS A CA 1
ATOM 5357 C C . LYS A 1 687 ? -25.701 -46.266 7.028 1.00 36.31 687 LYS A C 1
ATOM 5359 O O . LYS A 1 687 ? -26.218 -46.196 5.918 1.00 36.31 687 LYS A O 1
ATOM 5364 N N . GLU A 1 688 ? -24.691 -47.093 7.296 1.00 33.50 688 GLU A N 1
ATOM 5365 C CA . GLU A 1 688 ? -24.402 -48.260 6.438 1.00 33.50 688 GLU A CA 1
ATOM 5366 C C . GLU A 1 688 ? -24.522 -49.617 7.136 1.00 33.50 688 GLU A C 1
ATOM 5368 O O . GLU A 1 688 ? -24.562 -50.615 6.431 1.00 33.50 688 GLU A O 1
ATOM 5373 N N . ASP A 1 689 ? -24.747 -49.686 8.452 1.00 32.41 689 ASP A N 1
ATOM 5374 C CA . ASP A 1 689 ? -25.062 -50.961 9.101 1.00 32.41 689 ASP A CA 1
ATOM 5375 C C . ASP A 1 689 ? -26.331 -50.852 9.960 1.00 32.41 689 ASP A C 1
ATOM 5377 O O . ASP A 1 689 ? -26.392 -50.121 10.946 1.00 32.41 689 ASP A O 1
ATOM 5381 N N . GLU A 1 690 ? -27.323 -51.638 9.534 1.00 29.97 690 GLU A N 1
ATOM 5382 C CA . GLU A 1 690 ? -28.536 -52.075 10.238 1.00 29.97 690 GLU A CA 1
ATOM 5383 C C . GLU A 1 690 ? -29.751 -51.126 10.243 1.00 29.97 690 GLU A C 1
ATOM 5385 O O . GLU A 1 690 ? -29.876 -50.158 10.993 1.00 29.97 690 GLU A O 1
ATOM 5390 N N . ALA A 1 691 ? -30.718 -51.488 9.393 1.00 30.02 691 ALA A N 1
ATOM 5391 C CA . ALA A 1 691 ? -32.099 -51.038 9.450 1.00 30.02 691 ALA A CA 1
ATOM 5392 C C . ALA A 1 691 ? -32.963 -52.022 10.264 1.00 30.02 691 ALA A C 1
ATOM 5394 O O . ALA A 1 691 ? -32.754 -53.230 10.198 1.00 30.02 691 ALA A O 1
ATOM 5395 N N . GLU A 1 692 ? -33.995 -51.450 10.899 1.00 28.86 692 GLU A N 1
ATOM 5396 C CA . GLU A 1 692 ? -35.196 -52.056 11.513 1.00 28.86 692 GLU A CA 1
ATOM 5397 C C . GLU A 1 692 ? -35.131 -52.478 12.997 1.00 28.86 692 GLU A C 1
ATOM 5399 O O . GLU A 1 692 ? -34.764 -53.593 13.336 1.00 28.86 692 GLU A O 1
ATOM 5404 N N . GLU A 1 693 ? -35.635 -51.626 13.905 1.00 27.33 693 GLU A N 1
ATOM 5405 C CA . GLU A 1 693 ? -37.027 -51.680 14.407 1.00 27.33 693 GLU A CA 1
ATOM 5406 C C . GLU A 1 693 ? -37.334 -50.547 15.426 1.00 27.33 693 GLU A C 1
ATOM 5408 O O . GLU A 1 693 ? -36.625 -50.410 16.412 1.00 27.33 693 GLU A O 1
ATOM 5413 N N . LYS A 1 694 ? -38.452 -49.817 15.200 1.00 29.11 694 LYS A N 1
ATOM 5414 C CA . LYS A 1 694 ? -39.429 -49.220 16.169 1.00 29.11 694 LYS A CA 1
ATOM 5415 C C . LYS A 1 694 ? -38.886 -48.346 17.334 1.00 29.11 694 LYS A C 1
ATOM 5417 O O . LYS A 1 694 ? -38.085 -48.798 18.128 1.00 29.11 694 LYS A O 1
ATOM 5422 N N . LYS A 1 695 ? -39.387 -47.142 17.648 1.00 26.25 695 LYS A N 1
ATOM 5423 C CA . LYS A 1 695 ? -40.767 -46.609 17.690 1.00 26.25 695 LYS A CA 1
ATOM 5424 C C . LYS A 1 695 ? -40.713 -45.113 18.080 1.00 26.25 695 LYS A C 1
ATOM 5426 O O . LYS A 1 695 ? -39.730 -44.675 18.666 1.00 26.25 695 LYS A O 1
ATOM 5431 N N . GLU A 1 696 ? -41.794 -44.395 17.787 1.00 34.91 696 GLU A N 1
ATOM 5432 C CA . GLU A 1 696 ? -42.134 -43.040 18.255 1.00 34.91 696 GLU A CA 1
ATOM 5433 C C . GLU A 1 696 ? -41.937 -42.848 19.776 1.00 34.91 696 GLU A C 1
ATOM 5435 O O . GLU A 1 696 ? -42.333 -43.721 20.552 1.00 34.91 696 GLU A O 1
ATOM 5440 N N . ALA A 1 697 ? -41.381 -41.700 20.186 1.00 25.27 697 ALA A N 1
ATOM 5441 C CA . ALA A 1 697 ? -41.539 -41.116 21.523 1.00 25.27 697 ALA A CA 1
ATOM 5442 C C . ALA A 1 697 ? -41.324 -39.587 21.476 1.00 25.27 697 ALA A C 1
ATOM 5444 O O . ALA A 1 697 ? -40.540 -39.095 20.665 1.00 25.27 697 ALA A O 1
ATOM 5445 N N . ASP A 1 698 ? -42.074 -38.891 22.327 1.00 26.33 698 ASP A N 1
ATOM 5446 C CA . ASP A 1 698 ? -42.492 -37.486 22.296 1.00 26.33 698 ASP A CA 1
ATOM 5447 C C . ASP A 1 698 ? -41.413 -36.393 22.472 1.00 26.33 698 ASP A C 1
ATOM 5449 O O . ASP A 1 698 ? -40.318 -36.614 22.985 1.00 26.33 698 ASP A O 1
ATOM 5453 N N . GLU A 1 699 ? -41.795 -35.172 22.075 1.00 28.55 699 GLU A N 1
ATOM 5454 C CA . GLU A 1 699 ? -41.030 -33.912 22.059 1.00 28.55 699 GLU A CA 1
ATOM 5455 C C . GLU A 1 699 ? -40.812 -33.223 23.435 1.00 28.55 699 GLU A C 1
ATOM 5457 O O . GLU A 1 699 ? -40.376 -32.074 23.461 1.00 28.55 699 GLU A O 1
ATOM 5462 N N . ASP A 1 700 ? -41.042 -33.871 24.584 1.00 28.03 700 ASP A N 1
ATOM 5463 C CA . ASP A 1 700 ? -41.126 -33.152 25.879 1.00 28.03 700 ASP A CA 1
ATOM 5464 C C . ASP A 1 700 ? -39.903 -33.236 26.832 1.00 28.03 700 ASP A C 1
ATOM 5466 O O . ASP A 1 700 ? -39.893 -32.564 27.862 1.00 28.03 700 ASP A O 1
ATOM 5470 N N . ASP A 1 701 ? -38.816 -33.947 26.505 1.00 33.66 701 ASP A N 1
ATOM 5471 C CA . ASP A 1 701 ? -37.746 -34.259 27.488 1.00 33.66 701 ASP A CA 1
ATOM 5472 C C . ASP A 1 701 ? -36.438 -33.433 27.393 1.00 33.66 701 ASP A C 1
ATOM 5474 O O . ASP A 1 701 ? -35.363 -33.873 27.807 1.00 33.66 701 ASP A O 1
ATOM 5478 N N . ALA A 1 702 ? -36.492 -32.188 26.909 1.00 35.41 702 ALA A N 1
ATOM 5479 C CA . ALA A 1 702 ? -35.330 -31.278 26.893 1.00 35.41 702 ALA A CA 1
ATOM 5480 C C . ALA A 1 702 ? -35.376 -30.165 27.967 1.00 35.41 702 ALA A C 1
ATOM 5482 O O . ALA A 1 702 ? -34.788 -29.100 27.776 1.00 35.41 702 ALA A O 1
ATOM 5483 N N . MET A 1 703 ? -36.071 -30.381 29.093 1.00 39.31 703 MET A N 1
ATOM 5484 C CA . MET A 1 703 ? -36.264 -29.368 30.153 1.00 39.31 703 MET A CA 1
ATOM 5485 C C . MET A 1 703 ? -35.851 -29.786 31.577 1.00 39.31 703 MET A C 1
ATOM 5487 O O . MET A 1 703 ? -36.155 -29.061 32.528 1.00 39.31 703 MET A O 1
ATOM 5491 N N . ASP A 1 704 ? -35.103 -30.881 31.752 1.00 34.53 704 ASP A N 1
ATOM 5492 C CA . ASP A 1 704 ? -34.794 -31.416 33.095 1.00 34.53 704 ASP A CA 1
ATOM 5493 C C . ASP A 1 704 ? -33.316 -31.317 33.532 1.00 34.53 704 ASP A C 1
ATOM 5495 O O . ASP A 1 704 ? -32.851 -32.051 34.398 1.00 34.53 704 ASP A O 1
ATOM 5499 N N . GLY A 1 705 ? -32.548 -30.389 32.941 1.00 42.66 705 GLY A N 1
ATOM 5500 C CA . GLY A 1 705 ? -31.122 -30.191 33.264 1.00 42.66 705 GLY A CA 1
ATOM 5501 C C . GLY A 1 705 ? -30.704 -28.782 33.703 1.00 42.66 705 GLY A C 1
ATOM 5502 O O . GLY A 1 705 ? -29.532 -28.573 34.009 1.00 42.66 705 GLY A O 1
ATOM 5503 N N . LEU A 1 706 ? -31.619 -27.809 33.714 1.00 40.75 706 LEU A N 1
ATOM 5504 C CA . LEU A 1 706 ? -31.324 -26.415 34.072 1.00 40.75 706 LEU A CA 1
ATOM 5505 C C . LEU A 1 706 ? -31.757 -26.133 35.510 1.00 40.75 706 LEU A C 1
ATOM 5507 O O . LEU A 1 706 ? -32.850 -26.537 35.912 1.00 40.75 706 LEU A O 1
ATOM 5511 N N . SER A 1 707 ? -30.910 -25.428 36.266 1.00 48.81 707 SER A N 1
ATOM 5512 C CA . SER A 1 707 ? -31.259 -24.975 37.611 1.00 48.81 707 SER A CA 1
ATOM 5513 C C . SER A 1 707 ? -32.481 -24.047 37.558 1.00 48.81 707 SER A C 1
ATOM 5515 O O . SER A 1 707 ? -32.703 -23.347 36.568 1.00 48.81 707 SER A O 1
ATOM 5517 N N . GLU A 1 708 ? -33.287 -24.023 38.621 1.00 44.38 708 GLU A N 1
ATOM 5518 C CA 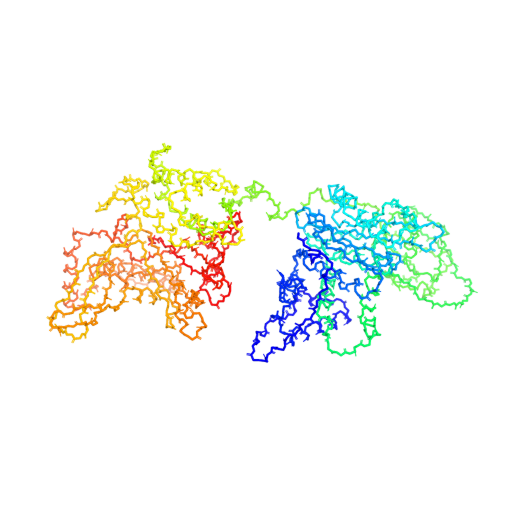. GLU A 1 708 ? -34.460 -23.138 38.705 1.00 44.38 708 GLU A CA 1
ATOM 5519 C C . GLU A 1 708 ? -34.075 -21.647 38.570 1.00 44.38 708 GLU A C 1
ATOM 5521 O O . GLU A 1 708 ? -34.866 -20.841 38.082 1.00 44.38 708 GLU A O 1
ATOM 5526 N N . GLU A 1 709 ? -32.829 -21.288 38.904 1.00 46.00 709 GLU A N 1
ATOM 5527 C CA . GLU A 1 709 ? -32.262 -19.950 38.686 1.00 46.00 709 GLU A CA 1
ATOM 5528 C C . GLU A 1 709 ? -32.017 -19.652 37.196 1.00 46.00 709 GLU A C 1
ATOM 5530 O O . GLU A 1 709 ? -32.331 -18.555 36.729 1.00 46.00 709 GLU A O 1
ATOM 5535 N N . ASP A 1 710 ? -31.535 -20.629 36.423 1.00 43.03 710 ASP A N 1
ATOM 5536 C CA . ASP A 1 710 ? -31.302 -20.486 34.980 1.00 43.03 710 ASP A CA 1
ATOM 5537 C C . ASP A 1 710 ? -32.615 -20.449 34.187 1.00 43.03 710 ASP A C 1
ATOM 5539 O O . ASP A 1 710 ? -32.738 -19.691 33.223 1.00 43.03 710 ASP A O 1
ATOM 5543 N N . LYS A 1 711 ? -33.627 -21.218 34.612 1.00 43.16 711 LYS A N 1
ATOM 5544 C CA . LYS A 1 711 ? -34.978 -21.180 34.026 1.00 43.16 711 LYS A CA 1
ATOM 5545 C C . LYS A 1 711 ? -35.655 -19.835 34.287 1.00 43.16 711 LYS A C 1
ATOM 5547 O O . LYS A 1 711 ? -36.189 -19.235 33.354 1.00 43.16 711 LYS A O 1
ATOM 5552 N N . ALA A 1 712 ? -35.546 -19.312 35.510 1.00 46.16 712 ALA A N 1
ATOM 5553 C CA . ALA A 1 712 ? -36.033 -17.980 35.851 1.00 46.16 712 ALA A CA 1
ATOM 5554 C C . ALA A 1 712 ? -35.283 -16.881 35.079 1.00 46.16 712 ALA A C 1
ATOM 5556 O O . ALA A 1 712 ? -35.915 -15.959 34.563 1.00 46.16 712 ALA A O 1
ATOM 5557 N N . ALA A 1 713 ? -33.960 -16.983 34.912 1.00 49.47 713 ALA A N 1
ATOM 5558 C CA . ALA A 1 713 ? -33.178 -16.048 34.098 1.00 49.47 713 ALA A CA 1
ATOM 5559 C C . ALA A 1 713 ? -33.591 -16.085 32.614 1.00 49.47 713 ALA A C 1
ATOM 5561 O O . ALA A 1 713 ? -33.688 -15.036 31.971 1.00 49.47 713 ALA A O 1
ATOM 5562 N N . LEU A 1 714 ? -33.901 -17.272 32.081 1.00 44.38 714 LEU A N 1
ATOM 5563 C CA . LEU A 1 714 ? -34.357 -17.474 30.706 1.00 44.38 714 LEU A CA 1
ATOM 5564 C C . LEU A 1 714 ? -35.782 -16.943 30.477 1.00 44.38 714 LEU A C 1
ATOM 5566 O O . LEU A 1 714 ? -36.042 -16.323 29.446 1.00 44.38 714 LEU A O 1
ATOM 5570 N N . GLU A 1 715 ? -36.695 -17.127 31.435 1.00 42.28 715 GLU A N 1
ATOM 5571 C CA . GLU A 1 715 ? -38.043 -16.539 31.409 1.00 42.28 715 GLU A CA 1
ATOM 5572 C C . GLU A 1 715 ? -38.013 -15.016 31.552 1.00 42.28 715 GLU A C 1
ATOM 5574 O O . GLU A 1 715 ? -38.704 -14.314 30.812 1.00 42.28 715 GLU A O 1
ATOM 5579 N N . THR A 1 716 ? -37.153 -14.486 32.423 1.00 48.69 716 THR A N 1
ATOM 5580 C CA . THR A 1 716 ? -36.950 -13.038 32.569 1.00 48.69 716 THR A CA 1
ATOM 5581 C C . THR A 1 716 ? -36.361 -12.440 31.281 1.00 48.69 716 THR A C 1
ATOM 5583 O O . THR A 1 716 ? -36.827 -11.402 30.808 1.00 48.69 716 THR A O 1
ATOM 5586 N N . ALA A 1 717 ? -35.415 -13.133 30.633 1.00 45.06 717 ALA A N 1
ATOM 5587 C CA . ALA A 1 717 ? -34.875 -12.759 29.322 1.00 45.06 717 ALA A CA 1
ATOM 5588 C C . ALA A 1 717 ? -35.921 -12.868 28.194 1.00 45.06 717 ALA A C 1
ATOM 5590 O O . ALA A 1 717 ? -35.967 -12.015 27.305 1.00 45.06 717 ALA A O 1
ATOM 5591 N N . ARG A 1 718 ? -36.814 -13.867 28.242 1.00 39.28 718 ARG A N 1
ATOM 5592 C CA . ARG A 1 718 ? -37.957 -14.001 27.320 1.00 39.28 718 ARG A CA 1
ATOM 5593 C C . ARG A 1 718 ? -38.977 -12.878 27.506 1.00 39.28 718 ARG A C 1
ATOM 5595 O O . ARG A 1 718 ? -39.441 -12.333 26.506 1.00 39.28 718 ARG A O 1
ATOM 5602 N N . ALA A 1 719 ? -39.277 -12.477 28.738 1.00 39.22 719 ALA A N 1
ATOM 5603 C CA . ALA A 1 719 ? -40.162 -11.349 29.032 1.00 39.22 719 ALA A CA 1
ATOM 5604 C C . ALA A 1 719 ? -39.569 -10.008 28.553 1.00 39.22 719 ALA A C 1
ATOM 5606 O O . ALA A 1 719 ? -40.291 -9.166 28.020 1.00 39.22 719 ALA A O 1
ATOM 5607 N N . LEU A 1 720 ? -38.243 -9.845 28.639 1.00 47.78 720 LEU A N 1
ATOM 5608 C CA . LEU A 1 720 ? -37.504 -8.718 28.049 1.00 47.78 720 LEU A CA 1
ATOM 5609 C C . LEU A 1 720 ? -37.471 -8.759 26.503 1.00 47.78 720 LEU A C 1
ATOM 5611 O O . LEU A 1 720 ? -37.320 -7.720 25.859 1.00 47.78 720 LEU A O 1
ATOM 5615 N N . SER A 1 721 ? -37.656 -9.935 25.887 1.00 41.91 721 SER A N 1
ATOM 5616 C CA . SER A 1 721 ? -37.553 -10.142 24.432 1.00 41.91 721 SER A CA 1
ATOM 5617 C C . SER A 1 721 ? -38.757 -9.672 23.604 1.00 41.91 721 SER A C 1
ATOM 5619 O O . SER A 1 721 ? -38.642 -9.569 22.383 1.00 41.91 721 SER A O 1
ATOM 5621 N N . MET A 1 722 ? -39.886 -9.297 24.223 1.00 39.53 722 MET A N 1
ATOM 5622 C CA . MET A 1 722 ? -41.025 -8.720 23.480 1.00 39.53 722 MET A CA 1
ATOM 5623 C C . MET A 1 722 ? -40.744 -7.312 22.913 1.00 39.53 722 MET A C 1
ATOM 5625 O O . MET A 1 722 ? -41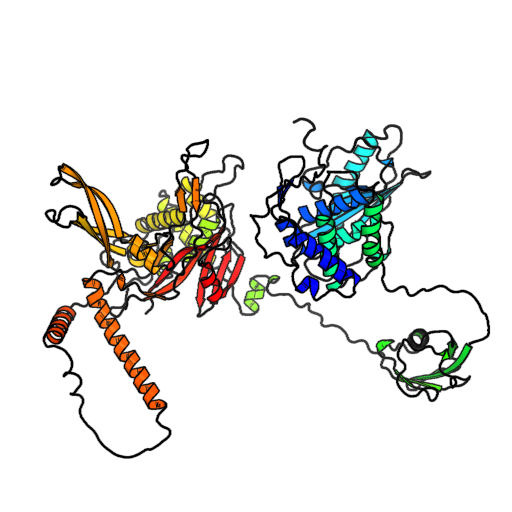.590 -6.741 22.229 1.00 39.53 722 MET A O 1
ATOM 5629 N N . GLY A 1 723 ? -39.551 -6.760 23.158 1.00 41.22 723 GLY A N 1
ATOM 5630 C CA . GLY A 1 723 ? -39.056 -5.519 22.565 1.00 41.22 723 GLY A CA 1
ATOM 5631 C C . GLY A 1 723 ? -37.646 -5.655 21.988 1.00 41.22 723 GLY A C 1
ATOM 5632 O O . GLY A 1 723 ? -36.817 -4.791 22.260 1.00 41.22 723 GLY A O 1
ATOM 5633 N N . ALA A 1 724 ? -37.351 -6.737 21.252 1.00 50.19 724 ALA A N 1
ATOM 5634 C CA . ALA A 1 724 ? -36.036 -6.992 20.651 1.00 50.19 724 ALA A CA 1
ATOM 5635 C C . ALA A 1 724 ? -35.538 -5.787 19.825 1.00 50.19 724 ALA A C 1
ATOM 5637 O O . ALA A 1 724 ? -35.977 -5.545 18.700 1.00 50.19 724 ALA A O 1
ATOM 5638 N N . LYS A 1 725 ? -34.622 -5.008 20.409 1.00 60.38 725 LYS A N 1
ATOM 5639 C CA . LYS A 1 725 ? -33.918 -3.915 19.733 1.00 60.38 725 LYS A CA 1
ATOM 5640 C C . LYS A 1 725 ? -32.762 -4.507 18.937 1.00 60.38 725 LYS A C 1
ATOM 5642 O O . LYS A 1 725 ? -32.049 -5.370 19.444 1.00 60.38 725 LYS A O 1
ATOM 5647 N N . SER A 1 726 ? -32.572 -4.042 17.705 1.00 68.81 726 SER A N 1
ATOM 5648 C CA . SER A 1 726 ? -31.410 -4.431 16.911 1.00 68.81 726 SER A CA 1
ATOM 5649 C C . SER A 1 726 ? -30.111 -3.993 17.619 1.00 68.81 726 SER A C 1
ATOM 5651 O O . SER A 1 726 ? -30.076 -2.890 18.173 1.00 68.81 726 SER A O 1
ATOM 5653 N N . PRO A 1 727 ? -29.032 -4.803 17.582 1.00 69.75 727 PRO A N 1
ATOM 5654 C CA . PRO A 1 727 ? -27.723 -4.459 18.169 1.00 69.75 727 PRO A CA 1
ATOM 5655 C C . PRO A 1 727 ? -27.089 -3.168 17.613 1.00 69.75 727 PRO A C 1
ATOM 5657 O O . PRO A 1 727 ? -26.162 -2.599 18.195 1.00 69.75 727 PRO A O 1
ATOM 5660 N N . GLY A 1 728 ? -27.587 -2.702 16.468 1.00 74.69 728 GLY A N 1
ATOM 5661 C CA . GLY A 1 728 ? -27.183 -1.469 15.811 1.00 74.69 728 GLY A CA 1
ATOM 5662 C C . GLY A 1 728 ? -28.166 -1.052 14.725 1.00 74.69 728 GLY A C 1
ATOM 5663 O O . GLY A 1 728 ? -29.212 -1.675 14.527 1.00 74.69 728 GLY A O 1
ATOM 5664 N N . ILE A 1 729 ? -27.836 0.033 14.031 1.00 76.00 729 ILE A N 1
ATOM 5665 C CA . ILE A 1 729 ? -28.651 0.567 12.936 1.00 76.00 729 ILE A CA 1
ATOM 5666 C C . ILE A 1 729 ? -28.411 -0.291 11.697 1.00 76.00 729 ILE A C 1
ATOM 5668 O O . ILE A 1 729 ? -27.265 -0.537 11.336 1.00 76.00 729 ILE A O 1
ATOM 5672 N N . ASP A 1 730 ? -29.494 -0.749 11.065 1.00 71.38 730 ASP A N 1
ATOM 5673 C CA . ASP A 1 730 ? -29.447 -1.610 9.871 1.00 71.38 730 ASP A CA 1
ATOM 5674 C C . ASP A 1 730 ? -28.699 -2.947 10.080 1.00 71.38 730 ASP A C 1
ATOM 5676 O O . ASP A 1 730 ? -28.319 -3.619 9.122 1.00 71.38 730 ASP A O 1
ATOM 5680 N N . LEU A 1 731 ? -28.509 -3.358 11.342 1.00 79.06 731 LEU A N 1
ATOM 5681 C CA . LEU A 1 731 ? -28.027 -4.691 11.698 1.00 79.06 731 LEU A CA 1
ATOM 5682 C C . LEU A 1 731 ? -29.209 -5.650 11.900 1.00 79.06 731 LEU A C 1
ATOM 5684 O O . LEU A 1 731 ? -30.225 -5.247 12.483 1.00 79.06 731 LEU A O 1
ATOM 5688 N N . PRO A 1 732 ? -29.086 -6.919 11.469 1.00 75.69 732 PRO A N 1
ATOM 5689 C CA . PRO A 1 732 ? -30.080 -7.939 11.771 1.00 75.69 732 PRO A CA 1
ATOM 5690 C C . PRO A 1 732 ? -30.301 -8.089 13.281 1.00 75.69 732 PRO A C 1
ATOM 5692 O O . PRO A 1 732 ? -29.380 -7.929 14.084 1.00 75.69 732 PRO A O 1
ATOM 5695 N N . ILE A 1 733 ? -31.533 -8.411 13.679 1.00 72.06 733 ILE A N 1
ATOM 5696 C CA . ILE A 1 733 ? -31.886 -8.632 15.094 1.00 72.06 733 ILE A CA 1
ATOM 5697 C C . ILE A 1 733 ? -31.115 -9.840 15.654 1.00 72.06 733 ILE A C 1
ATOM 5699 O O . ILE A 1 733 ? -30.765 -9.872 16.829 1.00 72.06 733 ILE A O 1
ATOM 5703 N N . ASP A 1 734 ? -30.815 -10.813 14.797 1.00 73.06 734 ASP A N 1
ATOM 5704 C CA . ASP A 1 734 ? -30.063 -12.031 15.082 1.00 73.06 734 ASP A CA 1
ATOM 5705 C C . ASP A 1 734 ? -28.537 -11.875 14.946 1.00 73.06 734 ASP A C 1
ATOM 5707 O O . ASP A 1 734 ? -27.805 -12.862 15.021 1.00 73.06 734 ASP A O 1
ATOM 5711 N N . PHE A 1 735 ? -28.031 -10.647 14.792 1.00 82.25 735 PHE A N 1
ATOM 5712 C CA . PHE A 1 735 ? -26.600 -10.395 14.653 1.00 82.25 735 PHE A CA 1
ATOM 5713 C C . PHE A 1 735 ? -25.801 -10.841 15.893 1.00 82.25 735 PHE A C 1
ATOM 5715 O O . PHE A 1 735 ? -26.093 -10.458 17.026 1.00 82.25 735 PHE A O 1
ATOM 5722 N N . GLN A 1 736 ? -24.751 -11.637 15.668 1.00 80.81 736 GLN A N 1
ATOM 5723 C CA . GLN A 1 736 ? -23.983 -12.319 16.724 1.00 80.81 736 GLN A CA 1
ATOM 5724 C C . GLN A 1 736 ? -22.703 -11.592 17.154 1.00 80.81 736 GLN A C 1
ATOM 5726 O O . GLN A 1 736 ? -22.028 -12.051 18.078 1.00 80.81 736 GLN A O 1
ATOM 5731 N N . GLY A 1 737 ? -22.353 -10.478 16.501 1.00 84.25 737 GLY A N 1
ATOM 5732 C CA . GLY A 1 737 ? -21.116 -9.735 16.787 1.00 84.25 737 GLY A CA 1
ATOM 5733 C C . GLY A 1 737 ? -19.914 -10.186 15.976 1.00 84.25 737 GLY A C 1
ATOM 5734 O O . GLY A 1 737 ? -18.787 -9.828 16.303 1.00 84.25 737 GLY A O 1
ATOM 5735 N N . ASN A 1 738 ? -20.143 -10.969 14.925 1.00 90.88 738 ASN A N 1
ATOM 5736 C CA . ASN A 1 738 ? -19.089 -11.394 14.024 1.00 90.88 738 ASN A CA 1
ATOM 5737 C C . ASN A 1 738 ? -18.936 -10.370 12.906 1.00 90.88 738 ASN A C 1
ATOM 5739 O O . ASN A 1 738 ? -19.895 -10.033 12.214 1.00 90.88 738 ASN A O 1
ATOM 5743 N N . TYR A 1 739 ? -17.713 -9.913 12.692 1.00 93.88 739 TYR A N 1
ATOM 5744 C CA . TYR A 1 739 ? -17.380 -9.060 11.569 1.00 93.88 739 TYR A CA 1
ATOM 5745 C C . TYR A 1 739 ? -16.351 -9.726 10.676 1.00 93.88 739 TYR A C 1
ATOM 5747 O O . TYR A 1 739 ? -15.384 -10.294 11.168 1.00 93.88 739 TYR A O 1
ATOM 5755 N N . GLU A 1 740 ? -16.507 -9.610 9.365 1.00 94.44 740 GLU A N 1
ATOM 5756 C CA . GLU A 1 740 ? -15.514 -10.083 8.410 1.00 94.44 740 GLU A CA 1
ATOM 5757 C C . GLU A 1 740 ? -14.647 -8.947 7.871 1.00 94.44 740 GLU A C 1
ATOM 5759 O O . GLU A 1 740 ? -15.119 -7.848 7.577 1.00 94.44 740 GLU A O 1
ATOM 5764 N N . LEU A 1 741 ? -13.356 -9.223 7.737 1.00 96.00 741 LEU A N 1
ATOM 5765 C CA . LEU A 1 741 ? -12.383 -8.307 7.173 1.00 96.00 741 LEU A CA 1
ATOM 5766 C C . LEU A 1 741 ? -12.622 -8.173 5.667 1.00 96.00 741 LEU A C 1
ATOM 5768 O O . LEU A 1 741 ? -12.668 -9.175 4.948 1.00 96.00 741 LEU A O 1
ATOM 5772 N N . PHE A 1 742 ? -12.763 -6.936 5.191 1.00 95.69 742 PHE A N 1
ATOM 5773 C CA . PHE A 1 742 ? -12.968 -6.662 3.766 1.00 95.69 742 PHE A CA 1
ATOM 5774 C C . PHE A 1 742 ? -11.953 -5.676 3.188 1.00 95.69 742 PHE A C 1
ATOM 5776 O O . PHE A 1 742 ? -11.758 -5.677 1.976 1.00 95.69 742 PHE A O 1
ATOM 5783 N N . ALA A 1 743 ? -11.304 -4.847 4.011 1.00 96.81 743 ALA A N 1
ATOM 5784 C CA . ALA A 1 743 ? -10.211 -4.001 3.551 1.00 96.81 743 ALA A CA 1
ATOM 5785 C C . ALA A 1 743 ? -9.146 -3.789 4.633 1.00 96.81 743 ALA A C 1
ATOM 5787 O O . ALA A 1 743 ? -9.444 -3.736 5.826 1.00 96.81 743 ALA A O 1
ATOM 5788 N N . ILE A 1 744 ? -7.893 -3.641 4.211 1.00 97.06 744 ILE A N 1
ATOM 5789 C CA . ILE A 1 744 ? -6.756 -3.293 5.062 1.00 97.06 744 ILE A CA 1
ATOM 5790 C C . ILE A 1 744 ? -5.969 -2.185 4.389 1.00 97.06 744 ILE A C 1
ATOM 5792 O O . ILE A 1 744 ? -5.602 -2.285 3.223 1.00 97.06 744 ILE A O 1
ATOM 5796 N N . LEU A 1 745 ? -5.629 -1.164 5.161 1.00 97.44 745 LEU A N 1
ATOM 5797 C CA . LEU A 1 745 ? -4.657 -0.160 4.777 1.00 97.44 745 LEU A CA 1
ATOM 5798 C C . LEU A 1 745 ? -3.332 -0.468 5.466 1.00 97.44 745 LEU A C 1
ATOM 5800 O O . LEU A 1 745 ? -3.273 -0.653 6.684 1.00 97.44 745 LEU A O 1
ATOM 5804 N N . THR A 1 746 ? -2.256 -0.511 4.689 1.00 96.50 746 THR A N 1
ATOM 5805 C CA . THR A 1 746 ? -0.908 -0.794 5.191 1.00 96.50 746 THR A CA 1
ATOM 5806 C C . THR A 1 746 ? 0.024 0.388 5.022 1.00 96.50 746 THR A C 1
ATOM 5808 O O . THR A 1 746 ? -0.132 1.172 4.092 1.00 96.50 746 THR A O 1
ATOM 5811 N N . HIS A 1 747 ? 1.035 0.472 5.887 1.00 94.25 747 HIS A N 1
ATOM 5812 C CA . HIS A 1 747 ? 2.136 1.421 5.764 1.00 94.25 747 HIS A CA 1
ATOM 5813 C C . HIS A 1 747 ? 3.481 0.686 5.699 1.00 94.25 747 HIS A C 1
ATOM 5815 O O . HIS A 1 747 ? 3.854 -0.040 6.630 1.00 94.25 747 HIS A O 1
ATOM 5821 N N . LYS A 1 748 ? 4.243 0.911 4.629 1.00 91.25 748 LYS A N 1
ATOM 5822 C CA . LYS A 1 748 ? 5.617 0.429 4.433 1.00 91.25 748 LYS A CA 1
ATOM 5823 C C . LYS A 1 748 ? 6.625 1.484 4.863 1.00 91.25 748 LYS A C 1
ATOM 5825 O O . LYS A 1 748 ? 6.442 2.655 4.564 1.00 91.25 748 LYS A O 1
ATOM 5830 N N . GLY A 1 749 ? 7.720 1.064 5.490 1.00 86.06 749 GLY A N 1
ATOM 5831 C CA . GLY A 1 749 ? 8.798 1.957 5.923 1.00 86.06 749 GLY A CA 1
ATOM 5832 C C . GLY A 1 749 ? 8.936 2.019 7.442 1.00 86.06 749 GLY A C 1
ATOM 5833 O O . GLY A 1 749 ? 7.998 1.692 8.176 1.00 86.06 749 GLY A O 1
ATOM 5834 N N . ARG A 1 750 ? 10.136 2.396 7.904 1.00 81.31 750 ARG A N 1
ATOM 5835 C CA . ARG A 1 750 ? 10.495 2.483 9.333 1.00 81.31 750 ARG A CA 1
ATOM 5836 C C . ARG A 1 750 ? 10.233 3.858 9.947 1.00 81.31 750 ARG A C 1
ATOM 5838 O O . ARG A 1 750 ? 10.074 3.951 11.160 1.00 81.31 750 ARG A O 1
ATOM 5845 N N . SER A 1 751 ? 10.223 4.905 9.126 1.00 77.75 751 SER A N 1
ATOM 5846 C CA . SER A 1 751 ? 9.974 6.272 9.579 1.00 77.75 751 SER A CA 1
ATOM 5847 C C . SER A 1 751 ? 8.479 6.512 9.790 1.00 77.75 751 SER A C 1
ATOM 5849 O O . SER A 1 751 ? 7.639 5.826 9.207 1.00 77.75 751 SER A O 1
ATOM 5851 N N . ALA A 1 752 ? 8.155 7.486 10.637 1.00 77.31 752 ALA A N 1
ATOM 5852 C CA . ALA A 1 752 ? 6.808 8.041 10.738 1.00 77.31 752 ALA A CA 1
ATOM 5853 C C . ALA A 1 752 ? 6.579 9.184 9.733 1.00 77.31 752 ALA A C 1
ATOM 5855 O O . ALA A 1 752 ? 5.451 9.408 9.317 1.00 77.31 752 ALA A O 1
ATOM 5856 N N . ASP A 1 753 ? 7.645 9.879 9.323 1.00 76.12 753 ASP A N 1
ATOM 5857 C CA . ASP A 1 753 ? 7.571 11.031 8.411 1.00 76.12 753 ASP A CA 1
ATOM 5858 C C . ASP A 1 753 ? 7.800 10.642 6.935 1.00 76.12 753 ASP A C 1
ATOM 5860 O O . ASP A 1 753 ? 7.801 11.497 6.051 1.00 76.12 753 ASP A O 1
ATOM 5864 N N . SER A 1 754 ? 8.041 9.358 6.657 1.00 80.38 754 SER A N 1
ATOM 5865 C CA . SER A 1 754 ? 8.177 8.827 5.299 1.00 80.38 754 SER A CA 1
ATOM 5866 C C . SER A 1 754 ? 7.744 7.369 5.216 1.00 80.38 754 SER A C 1
ATOM 5868 O O . SER A 1 754 ? 7.853 6.612 6.185 1.00 80.38 754 SER A O 1
ATOM 5870 N N . GLY A 1 755 ? 7.304 6.955 4.033 1.00 87.75 755 GLY A N 1
ATOM 5871 C CA . GLY A 1 755 ? 6.968 5.570 3.748 1.00 87.75 755 GLY A CA 1
ATOM 5872 C C . GLY A 1 755 ? 6.031 5.460 2.561 1.00 87.75 755 GLY A C 1
ATOM 5873 O O . GLY A 1 755 ? 5.968 6.358 1.731 1.00 87.75 755 GLY A O 1
ATOM 5874 N N . HIS A 1 756 ? 5.283 4.367 2.476 1.00 93.81 756 HIS A N 1
ATOM 5875 C CA . HIS A 1 756 ? 4.340 4.155 1.380 1.00 93.81 756 HIS A CA 1
ATOM 5876 C C . HIS A 1 756 ? 3.071 3.468 1.863 1.00 93.81 756 HIS A C 1
ATOM 5878 O O . HIS A 1 756 ? 3.156 2.467 2.581 1.00 93.81 756 HIS A O 1
ATOM 5884 N N . TYR A 1 757 ? 1.913 4.012 1.499 1.00 96.12 757 TYR A N 1
ATOM 5885 C CA . TYR A 1 757 ? 0.618 3.463 1.881 1.00 96.12 757 TYR A CA 1
ATOM 5886 C C . TYR A 1 757 ? 0.018 2.659 0.736 1.00 96.12 757 TYR A C 1
ATOM 5888 O O . TYR A 1 757 ? 0.057 3.093 -0.406 1.00 96.12 757 TYR A O 1
ATOM 5896 N N . MET A 1 758 ? -0.566 1.510 1.066 1.00 96.25 758 MET A N 1
ATOM 5897 C CA . MET A 1 758 ? -1.259 0.650 0.105 1.00 96.25 758 MET A CA 1
ATOM 5898 C C . MET A 1 758 ? -2.560 0.123 0.686 1.00 96.25 758 MET A C 1
ATOM 5900 O O . MET A 1 758 ? -2.639 -0.117 1.899 1.00 96.25 758 MET A O 1
ATOM 5904 N N . ALA A 1 759 ? -3.545 -0.091 -0.181 1.00 97.50 759 ALA A N 1
ATOM 5905 C CA . ALA A 1 759 ? -4.833 -0.665 0.181 1.00 97.50 759 ALA A CA 1
ATOM 5906 C C . ALA A 1 759 ? -4.971 -2.095 -0.327 1.00 97.50 759 ALA A C 1
ATOM 5908 O O . ALA A 1 759 ? -4.602 -2.406 -1.451 1.00 97.50 759 ALA A O 1
ATOM 5909 N N . TRP A 1 760 ? -5.557 -2.947 0.499 1.00 97.00 760 TRP A N 1
ATOM 5910 C CA . TRP A 1 760 ? -5.805 -4.349 0.208 1.00 97.00 760 TRP A CA 1
ATOM 5911 C C . TRP A 1 760 ? -7.288 -4.584 0.411 1.00 97.00 760 TRP A C 1
ATOM 5913 O O . TRP A 1 760 ? -7.781 -4.397 1.521 1.00 97.00 760 TRP A O 1
ATOM 5923 N N . VAL A 1 761 ? -8.014 -4.940 -0.640 1.00 96.00 761 VAL A N 1
ATOM 5924 C CA . VAL A 1 761 ? -9.477 -4.990 -0.606 1.00 96.00 761 VAL A CA 1
ATOM 5925 C C . VAL A 1 761 ? -9.966 -6.327 -1.122 1.00 96.00 761 VAL A C 1
ATOM 5927 O O . VAL A 1 761 ? -9.545 -6.788 -2.180 1.00 96.00 761 VAL A O 1
ATOM 5930 N N . ARG A 1 762 ? -10.878 -6.942 -0.377 1.00 93.56 762 ARG A N 1
ATOM 5931 C CA . ARG A 1 762 ? -11.465 -8.234 -0.705 1.00 93.56 762 ARG A CA 1
ATOM 5932 C C . ARG A 1 762 ? -12.459 -8.085 -1.848 1.00 93.56 762 ARG A C 1
ATOM 5934 O O . ARG A 1 762 ? -13.321 -7.205 -1.801 1.00 93.56 762 ARG A O 1
ATOM 5941 N N . HIS A 1 763 ? -12.355 -8.962 -2.839 1.00 87.19 763 HIS A N 1
ATOM 5942 C CA . HIS A 1 763 ? -13.297 -9.022 -3.948 1.00 87.19 763 HIS A CA 1
ATOM 5943 C C . HIS A 1 763 ? -14.364 -10.085 -3.682 1.00 87.19 763 HIS A C 1
ATOM 5945 O O . HIS A 1 763 ? -15.465 -9.753 -3.241 1.00 87.19 763 HIS A O 1
ATOM 5951 N N . GLU A 1 764 ? -14.008 -11.358 -3.851 1.00 83.38 764 GLU A N 1
ATOM 5952 C CA . GLU A 1 764 ? -14.885 -12.508 -3.640 1.00 83.38 764 GLU A CA 1
ATOM 5953 C C . GLU A 1 764 ? -14.094 -13.672 -3.042 1.00 83.38 764 GLU A C 1
ATOM 5955 O O . GLU A 1 764 ? -12.942 -13.899 -3.392 1.00 83.38 764 GLU A O 1
ATOM 5960 N N . GLY A 1 765 ? -14.703 -14.417 -2.114 1.00 83.06 765 GLY A N 1
ATOM 5961 C CA . GLY A 1 765 ? -14.074 -15.602 -1.528 1.00 83.06 765 GLY A CA 1
ATOM 5962 C C . GLY A 1 765 ? -12.693 -15.321 -0.919 1.00 83.06 765 GLY A C 1
ATOM 5963 O O . GLY A 1 765 ? -12.598 -14.604 0.085 1.00 83.06 765 GLY A O 1
ATOM 5964 N N . ASP A 1 766 ? -11.667 -15.934 -1.512 1.00 87.50 766 ASP A N 1
ATOM 5965 C CA . ASP A 1 766 ? -10.251 -15.851 -1.126 1.00 87.50 766 ASP A CA 1
ATOM 5966 C C . ASP A 1 766 ? -9.456 -14.802 -1.930 1.00 87.50 766 ASP A C 1
ATOM 5968 O O . ASP A 1 766 ? -8.280 -14.566 -1.648 1.00 87.50 766 ASP A O 1
ATOM 5972 N N . ASP A 1 767 ? -10.093 -14.156 -2.909 1.00 89.94 767 ASP A N 1
ATOM 5973 C CA . ASP A 1 767 ? -9.448 -13.223 -3.825 1.00 89.94 767 ASP A CA 1
ATOM 5974 C C . ASP A 1 767 ? -9.488 -11.787 -3.288 1.00 89.94 767 ASP A C 1
ATOM 5976 O O . ASP A 1 767 ? -10.524 -11.245 -2.872 1.00 89.94 767 ASP A O 1
ATOM 5980 N N . TRP A 1 768 ? -8.321 -11.151 -3.320 1.00 94.06 768 TRP A N 1
ATOM 5981 C CA . TRP A 1 768 ? -8.085 -9.780 -2.892 1.00 94.06 768 TRP A CA 1
ATOM 5982 C C . TRP A 1 768 ? -7.384 -8.997 -3.997 1.00 94.06 768 TRP A C 1
ATOM 5984 O O . TRP A 1 768 ? -6.635 -9.547 -4.800 1.00 94.06 768 TRP A O 1
ATOM 5994 N N . TYR A 1 769 ? -7.566 -7.683 -3.993 1.00 93.88 769 TYR A N 1
ATOM 5995 C CA . TYR A 1 769 ? -6.808 -6.760 -4.828 1.00 93.88 769 TYR A CA 1
ATOM 5996 C C . TYR A 1 769 ? -5.928 -5.869 -3.959 1.00 93.88 769 TYR A C 1
ATOM 5998 O O . TYR A 1 769 ? -6.399 -5.270 -2.988 1.00 93.88 769 TYR A O 1
ATOM 6006 N N . CYS A 1 770 ? -4.653 -5.779 -4.322 1.00 95.00 770 CYS A N 1
ATOM 6007 C CA . CYS A 1 770 ? -3.710 -4.805 -3.801 1.00 95.00 770 CYS A CA 1
ATOM 6008 C C . CYS A 1 770 ? -3.707 -3.586 -4.724 1.00 95.00 770 CYS A C 1
ATOM 6010 O O . CYS A 1 770 ? -3.380 -3.704 -5.901 1.00 95.00 770 CYS A O 1
ATOM 6012 N N . TYR A 1 771 ? -4.060 -2.430 -4.174 1.00 95.19 771 TYR A N 1
ATOM 6013 C CA . TYR A 1 771 ? -4.005 -1.133 -4.836 1.00 95.19 771 TYR A CA 1
ATOM 6014 C C . TYR A 1 771 ? -2.730 -0.416 -4.384 1.00 95.19 771 TYR A C 1
ATOM 6016 O O . TYR A 1 771 ? -2.682 0.155 -3.284 1.00 95.19 771 TYR A O 1
ATOM 6024 N N . ASP A 1 772 ? -1.710 -0.478 -5.236 1.00 94.56 772 ASP A N 1
ATOM 6025 C CA . ASP A 1 772 ? -0.469 0.283 -5.137 1.00 94.56 772 ASP A CA 1
ATOM 6026 C C . ASP A 1 772 ? -0.568 1.517 -6.045 1.00 94.56 772 ASP A C 1
ATOM 6028 O O . ASP A 1 772 ? -0.092 1.524 -7.176 1.00 94.56 772 ASP A O 1
ATOM 6032 N N . ASP A 1 773 ? -1.265 2.550 -5.563 1.00 94.19 773 ASP A N 1
ATOM 6033 C CA . ASP A 1 773 ? -1.612 3.728 -6.364 1.00 94.19 773 ASP A CA 1
ATOM 6034 C C . ASP A 1 773 ? -2.320 3.344 -7.683 1.00 94.19 773 ASP A C 1
ATOM 6036 O O . ASP A 1 773 ? -3.491 2.945 -7.650 1.00 94.19 773 ASP A O 1
ATOM 6040 N N . ASP A 1 774 ? -1.660 3.503 -8.832 1.00 90.06 774 ASP A N 1
ATOM 6041 C CA . ASP A 1 774 ? -2.171 3.164 -10.160 1.00 90.06 774 ASP A CA 1
ATOM 6042 C C . ASP A 1 774 ? -1.972 1.697 -10.560 1.00 90.06 774 ASP A C 1
ATOM 6044 O O . ASP A 1 774 ? -2.642 1.259 -11.496 1.00 90.06 774 ASP A O 1
ATOM 6048 N N . ASP A 1 775 ? -1.129 0.946 -9.851 1.00 88.31 775 ASP A N 1
ATOM 6049 C CA . ASP A 1 775 ? -0.912 -0.482 -10.076 1.00 88.31 775 ASP A CA 1
ATOM 6050 C C . ASP A 1 775 ? -1.873 -1.314 -9.211 1.00 88.31 775 ASP A C 1
ATOM 6052 O O . ASP A 1 775 ? -1.935 -1.182 -7.983 1.00 88.31 775 ASP A O 1
ATOM 6056 N N . VAL A 1 776 ? -2.659 -2.171 -9.861 1.00 90.81 776 VAL A N 1
ATOM 6057 C CA . VAL A 1 776 ? -3.652 -3.027 -9.207 1.00 90.81 776 VAL A CA 1
ATOM 6058 C C . VAL A 1 776 ? -3.308 -4.478 -9.486 1.00 90.81 776 VAL A C 1
ATOM 6060 O O . VAL A 1 776 ? -3.415 -4.951 -10.614 1.00 90.81 776 VAL A O 1
ATOM 6063 N N . SER A 1 777 ? -2.938 -5.203 -8.432 1.00 88.81 777 SER A N 1
ATOM 6064 C CA . SER A 1 777 ? -2.506 -6.598 -8.527 1.00 88.81 777 SER A CA 1
ATOM 6065 C C . SER A 1 777 ? -3.405 -7.539 -7.715 1.00 88.81 777 SER A C 1
ATOM 6067 O O . SER A 1 777 ? -3.878 -7.173 -6.634 1.00 88.81 777 SER A O 1
ATOM 6069 N N . PRO A 1 778 ? -3.674 -8.763 -8.204 1.00 90.00 778 PRO A N 1
ATOM 6070 C CA . PRO A 1 778 ? -4.400 -9.767 -7.438 1.00 90.00 778 PRO A CA 1
ATOM 6071 C C . PRO A 1 778 ? -3.516 -10.360 -6.331 1.00 90.00 778 PRO A C 1
ATOM 6073 O O . PRO A 1 778 ? -2.314 -10.561 -6.500 1.00 90.00 778 PRO A O 1
ATOM 6076 N N . CYS A 1 779 ? -4.120 -10.682 -5.193 1.00 91.62 779 CYS A N 1
ATOM 6077 C CA . CYS A 1 779 ? -3.475 -11.342 -4.062 1.00 91.62 779 CYS A CA 1
ATOM 6078 C C . CYS A 1 779 ? -4.467 -12.253 -3.330 1.00 91.62 779 CYS A C 1
ATOM 6080 O O . CYS A 1 779 ? -5.672 -12.202 -3.574 1.00 91.62 779 CYS A O 1
ATOM 6082 N N . LYS A 1 780 ? -3.959 -13.115 -2.444 1.00 92.00 780 LYS A N 1
ATOM 6083 C CA . LYS A 1 780 ? -4.780 -14.087 -1.707 1.00 92.00 780 LYS A CA 1
ATOM 6084 C C . LYS A 1 780 ? -4.842 -13.770 -0.226 1.00 92.00 780 LYS A C 1
ATOM 6086 O O . LYS A 1 780 ? -3.979 -13.069 0.305 1.00 92.00 780 LYS A O 1
ATOM 6091 N N . THR A 1 781 ? -5.799 -14.367 0.480 1.00 91.88 781 THR A N 1
ATOM 6092 C CA . THR A 1 781 ? -5.930 -14.180 1.932 1.00 91.88 781 THR A CA 1
ATOM 6093 C C . THR A 1 781 ? -4.659 -14.556 2.702 1.00 91.88 781 THR A C 1
ATOM 6095 O O . THR A 1 781 ? -4.332 -13.924 3.707 1.00 91.88 781 THR A O 1
ATOM 6098 N N . GLU A 1 782 ? -3.882 -15.532 2.226 1.00 91.00 782 GLU A N 1
ATOM 6099 C CA . GLU A 1 782 ? -2.586 -15.876 2.826 1.00 91.00 782 GLU A CA 1
ATOM 6100 C C . GLU A 1 782 ? -1.602 -14.698 2.842 1.00 91.00 782 GLU A C 1
ATOM 6102 O O . GLU A 1 782 ? -0.844 -14.533 3.801 1.00 91.00 782 GLU A O 1
ATOM 6107 N N . ASP A 1 783 ? -1.614 -13.861 1.804 1.00 91.00 783 ASP A N 1
ATOM 6108 C CA . ASP A 1 783 ? -0.761 -12.676 1.722 1.00 91.00 783 ASP A CA 1
ATOM 6109 C C . ASP A 1 783 ? -1.251 -11.576 2.658 1.00 91.00 783 ASP A C 1
ATOM 6111 O O . ASP A 1 783 ? -0.442 -10.920 3.316 1.00 91.00 783 ASP A O 1
ATOM 6115 N N . ILE A 1 784 ? -2.570 -11.460 2.815 1.00 93.50 784 ILE A N 1
ATOM 6116 C CA . ILE A 1 784 ? -3.200 -10.553 3.775 1.00 93.50 784 ILE A CA 1
ATOM 6117 C C . ILE A 1 784 ? -2.765 -10.884 5.207 1.00 93.50 784 ILE A C 1
ATOM 6119 O O . ILE A 1 784 ? -2.378 -9.994 5.964 1.00 93.50 784 ILE A O 1
ATOM 6123 N N . MET A 1 785 ? -2.711 -12.166 5.573 1.00 91.44 785 MET A N 1
ATOM 6124 C CA . MET A 1 785 ? -2.268 -12.593 6.909 1.00 91.44 785 MET A CA 1
ATOM 6125 C C . MET A 1 785 ? -0.780 -12.297 7.186 1.00 91.44 785 MET A C 1
ATOM 6127 O O . MET A 1 785 ? -0.367 -12.189 8.347 1.00 91.44 785 MET A O 1
ATOM 6131 N N . LYS A 1 786 ? 0.046 -12.106 6.145 1.00 91.38 786 LYS A N 1
ATOM 6132 C CA . LYS A 1 786 ? 1.456 -11.690 6.286 1.00 91.38 786 LYS A CA 1
ATOM 6133 C C . LYS A 1 786 ? 1.600 -10.204 6.637 1.00 91.38 786 LYS A C 1
ATOM 6135 O O . LYS A 1 786 ? 2.658 -9.802 7.119 1.00 91.38 786 LYS A O 1
ATOM 6140 N N . LEU A 1 787 ? 0.545 -9.396 6.494 1.00 92.62 787 LEU A N 1
ATOM 6141 C CA . LEU A 1 787 ? 0.551 -7.951 6.785 1.00 92.62 787 LEU A CA 1
ATOM 6142 C C . LEU A 1 787 ? 0.538 -7.624 8.293 1.00 92.62 787 LEU A C 1
ATOM 6144 O O . LEU A 1 787 ? 0.475 -6.456 8.683 1.00 92.62 787 LEU A O 1
ATOM 6148 N N . LYS A 1 788 ? 0.634 -8.638 9.167 1.00 90.25 788 LYS A N 1
ATOM 6149 C CA . LYS A 1 788 ? 0.731 -8.491 10.632 1.00 90.25 788 LYS A CA 1
ATOM 6150 C C . LYS A 1 788 ? 1.913 -7.628 11.092 1.00 90.25 788 LYS A C 1
ATOM 6152 O O . LYS A 1 788 ? 1.854 -7.017 12.162 1.00 90.25 788 LYS A O 1
ATOM 6157 N N . GLY A 1 789 ? 2.972 -7.548 10.286 1.00 85.62 789 GLY A N 1
ATOM 6158 C CA . GLY A 1 789 ? 4.205 -6.818 10.583 1.00 85.62 789 GLY A CA 1
ATOM 6159 C C . GLY A 1 789 ? 5.335 -7.704 11.104 1.00 85.62 789 GLY A C 1
ATOM 6160 O O . GLY A 1 789 ? 5.341 -8.908 10.861 1.00 85.62 789 GLY A O 1
ATOM 6161 N N . GLY A 1 790 ? 6.296 -7.107 11.815 1.00 77.62 790 GLY A N 1
ATOM 6162 C CA . GLY A 1 790 ? 7.492 -7.794 12.325 1.00 77.62 790 GLY A CA 1
ATOM 6163 C C . GLY A 1 790 ? 8.765 -7.603 11.494 1.00 77.62 790 GLY A C 1
ATOM 6164 O O . GLY A 1 790 ? 9.748 -8.290 11.744 1.00 77.62 790 GLY A O 1
ATOM 6165 N N . GLY A 1 791 ? 8.770 -6.680 10.528 1.00 78.62 791 GLY A N 1
ATOM 6166 C CA . GLY A 1 791 ? 9.930 -6.380 9.683 1.00 78.62 791 GLY A CA 1
ATOM 6167 C C . GLY A 1 791 ? 9.720 -5.130 8.826 1.00 78.62 791 GLY A C 1
ATOM 6168 O O . GLY A 1 791 ? 8.889 -4.287 9.154 1.00 78.62 791 GLY A O 1
ATOM 6169 N N . ASP A 1 792 ? 10.437 -5.035 7.703 1.00 80.56 792 ASP A N 1
ATOM 6170 C CA . ASP A 1 792 ? 10.352 -3.901 6.756 1.00 80.56 792 ASP A CA 1
ATOM 6171 C C . ASP A 1 792 ? 9.253 -4.048 5.698 1.00 80.56 792 ASP A C 1
ATOM 6173 O O . ASP A 1 792 ? 9.100 -3.207 4.807 1.00 80.56 792 ASP A O 1
ATOM 6177 N N . TRP A 1 793 ? 8.486 -5.133 5.795 1.00 84.00 793 TRP A N 1
ATOM 6178 C CA . TRP A 1 793 ? 7.350 -5.401 4.931 1.00 84.00 793 TRP A CA 1
ATOM 6179 C C . TRP A 1 793 ? 6.144 -4.508 5.265 1.00 84.00 793 TRP A C 1
ATOM 6181 O O . TRP A 1 793 ? 6.145 -3.736 6.227 1.00 84.00 793 TRP A O 1
ATOM 6191 N N . HIS A 1 794 ? 5.102 -4.606 4.443 1.00 88.62 794 HIS A N 1
ATOM 6192 C CA . HIS A 1 794 ? 3.835 -3.910 4.640 1.00 88.62 794 HIS A CA 1
ATOM 6193 C C . HIS A 1 794 ? 3.212 -4.288 5.985 1.00 88.62 794 HIS A C 1
ATOM 6195 O O . HIS A 1 794 ? 3.072 -5.465 6.312 1.00 88.62 794 HIS A O 1
ATOM 6201 N N . MET A 1 795 ? 2.854 -3.272 6.770 1.00 92.69 795 MET A N 1
ATOM 6202 C CA . MET A 1 795 ? 2.265 -3.430 8.099 1.00 92.69 795 MET A CA 1
ATOM 6203 C C . MET A 1 795 ? 0.859 -2.857 8.114 1.00 92.69 795 MET A C 1
ATOM 6205 O O . MET A 1 795 ? 0.687 -1.690 7.762 1.00 92.69 795 MET A O 1
ATOM 6209 N N . ALA A 1 796 ? -0.112 -3.646 8.569 1.00 95.06 796 ALA A N 1
ATOM 6210 C CA . ALA A 1 796 ? -1.483 -3.198 8.783 1.00 95.06 796 ALA A CA 1
ATOM 6211 C C . ALA A 1 796 ? -1.517 -1.978 9.711 1.00 95.06 796 ALA A C 1
ATOM 6213 O O . ALA A 1 796 ? -0.948 -2.004 10.807 1.00 95.06 796 ALA A O 1
ATOM 6214 N N . TYR A 1 797 ? -2.159 -0.912 9.244 1.00 95.50 797 TYR A N 1
ATOM 6215 C CA . TYR A 1 797 ? -2.296 0.359 9.945 1.00 95.50 797 TYR A CA 1
ATOM 6216 C C . TYR A 1 797 ? -3.761 0.686 10.248 1.00 95.50 797 TYR A C 1
ATOM 6218 O O . TYR A 1 797 ? -4.073 1.045 11.382 1.00 95.50 797 TYR A O 1
ATOM 6226 N N . LEU A 1 798 ? -4.662 0.460 9.288 1.00 96.69 798 LEU A N 1
ATOM 6227 C CA . LEU A 1 798 ? -6.112 0.469 9.500 1.00 96.69 798 LEU A CA 1
ATOM 6228 C C . LEU A 1 798 ? -6.697 -0.842 8.971 1.00 96.69 798 LEU A C 1
ATOM 6230 O O . LEU A 1 798 ? -6.305 -1.306 7.901 1.00 96.69 798 LEU A O 1
ATOM 6234 N N . ALA A 1 799 ? -7.634 -1.434 9.703 1.00 96.94 799 ALA A N 1
ATOM 6235 C CA . ALA A 1 799 ? -8.402 -2.589 9.250 1.00 96.94 799 ALA A CA 1
ATOM 6236 C C . ALA A 1 799 ? -9.892 -2.249 9.234 1.00 96.94 799 ALA A C 1
ATOM 6238 O O . ALA A 1 799 ? -10.422 -1.710 10.206 1.00 96.94 799 ALA A O 1
ATOM 6239 N N . PHE A 1 800 ? -10.559 -2.586 8.135 1.00 97.00 800 PHE A N 1
ATOM 6240 C CA . PHE A 1 800 ? -11.979 -2.355 7.930 1.00 97.00 800 PHE A CA 1
ATOM 6241 C C . PHE A 1 800 ? -12.718 -3.685 7.870 1.00 97.00 800 PHE A C 1
ATOM 6243 O O . PHE A 1 800 ? -12.446 -4.565 7.047 1.00 97.00 800 PHE A O 1
ATOM 6250 N N . TYR A 1 801 ? -13.688 -3.791 8.758 1.00 95.88 801 TYR A N 1
ATOM 6251 C CA . TYR A 1 801 ? -14.508 -4.959 8.980 1.00 95.88 801 TYR A CA 1
ATOM 6252 C C . TYR A 1 801 ? -15.964 -4.627 8.644 1.00 95.88 801 TYR A C 1
ATOM 6254 O O . TYR A 1 801 ? -16.419 -3.510 8.881 1.00 95.88 801 TYR A O 1
ATOM 6262 N N . ARG A 1 802 ? -16.713 -5.579 8.092 1.00 93.25 802 ARG A N 1
ATOM 6263 C CA . ARG A 1 802 ? -18.152 -5.450 7.820 1.00 93.25 802 ARG A CA 1
ATOM 6264 C C . ARG A 1 802 ? -18.915 -6.517 8.589 1.00 93.25 802 ARG A C 1
ATOM 6266 O O . ARG A 1 802 ? -18.387 -7.610 8.786 1.00 93.25 802 ARG A O 1
ATOM 6273 N N . ALA A 1 803 ? -20.118 -6.197 9.050 1.00 90.06 803 ALA A N 1
ATOM 6274 C CA . ALA A 1 803 ? -20.964 -7.144 9.765 1.00 90.06 803 ALA A CA 1
ATOM 6275 C C . ALA A 1 803 ? -21.161 -8.414 8.923 1.00 90.06 803 ALA A C 1
ATOM 6277 O O . ALA A 1 803 ? -21.542 -8.341 7.753 1.00 90.06 803 ALA A O 1
ATOM 6278 N N . LYS A 1 804 ? -20.842 -9.568 9.513 1.00 83.62 804 LYS A N 1
ATOM 6279 C CA . LYS A 1 804 ? -21.039 -10.878 8.903 1.00 83.62 804 LYS A CA 1
ATOM 6280 C C . LYS A 1 804 ? -22.394 -11.402 9.367 1.00 83.62 804 LYS A C 1
ATOM 6282 O O . LYS A 1 804 ? -22.586 -11.588 10.570 1.00 83.62 804 LYS A O 1
ATOM 6287 N N . ASN A 1 805 ? -23.306 -11.582 8.417 1.00 60.69 805 ASN A N 1
ATOM 6288 C CA . ASN A 1 805 ? -24.613 -12.182 8.674 1.00 60.69 805 ASN A CA 1
ATOM 6289 C C . ASN A 1 805 ? -24.494 -13.687 8.896 1.00 60.69 805 ASN A C 1
ATOM 6291 O O . ASN A 1 805 ? -23.665 -14.318 8.194 1.00 60.69 805 ASN A O 1
#

pLDDT: mean 72.2, std 19.73, range [21.95, 97.5]

Sequence (805 aa):
MTDGFIGAQAVRSQRAYVRTEQFDYNFVVPKHLMTKLTGEKHKYLANEAANILRGSCLNSEFRLTSAACSIRVDNMVGSLARTRMLNDLVIDCTIRCICGVLGDCYALSSFAPTMGCPSPPKTRISSFHYVVLPAHLNGNHWGVIIVRLVYQLETPSITPYYYEPLRGTEFLATMEVIFQDTMAKFLRNWHHETMQATDFPVVENGVWLNAPTQPDGSSCGVLCIAQTYAVLNDSTAFANATVTQDDVAIMRLRIMWIILMQPERSGNFDNNVRAYLLEPAIQYLLQAPTGEEDSQQETRDMTTKVSVKWGKQVFQDVVVDKSAPVAVLKAQLYTLTSVPVERQKLMSKAWKGMLKDDVDLATLDKLVDGTGIMLMGSAEVVQKPKEPIIFIEDMTTKDIAATGTVYPAGLVNLGNTCYMNATLQCLRPVKELREALKAQPGGVSADLTNNFTSALKDMYGQLDGSLDSITPSMFVSVLRRAYPQFAQQAPRSGGYMQQDSEEFLSTLFSTLQQTLTQPAGGLKTLGPVNNVVDALFGLEMDEKLECTETDMEPAVVKKEKALKLVCNITIETNHLSEGIKIGLEGTIEKHSEVKGGNAVWKKTMRINRLPKYLCVQFMRFYWKATPESRDHAGVKCKMLRPISFPLTLDVYDFCSDELKATMKISRDRNAEKILNEFKDKSAGEKKEDEAEEKKEADEDDAMDGLSEEDKAALETARALSMGAKSPGIDLPIDFQGNYELFAILTHKGRSADSGHYMAWVRHEGDDWYCYDDDDVSPCKTEDIMKLKGGGDWHMAYLAFYRAKN